Protein 2PUS (pdb70)

CATH classification: 3.90.1730.10 (+3 more: 1.10.287.540, 6.10.140.300, 1.10.1740.80)

Organism: Avian infectious bursal disease virus (NCBI:txid10995)

Sequence (765 aa):
DVEELLIPKVWVPPEDPLASPSRLAKFLRENGYKVLQPRSLPENEEYETDQILPDLAWMRQIKPTLSLPIGDQEYFPKYYPTHRPSKEKPNAYPPDIALLKQMIYLFLQVPEANEGLKDEVTLLTQNIRDKAYGSGTYMGQANRLVAMKEVATGRNPNKDPLKLGYTFESIAQLLDITLPVGPPGEWVPLTRVPSRMLVLTGDVDGDFEVEDYLPKINLKSSSGLPYVGRTKGETIGEMIAISNQFLRELSTLLKQGAGTKGSNKKKLLSMLSDYWYLSCGLLFPKAERYDKSTWLTKTRNIWSAPSPTHLMISMITWPVMSNSPNNVLNIEGCPSLYKFNPFRGGLNRIVEWILAPEEPKALVYADNIYIVHSNTWYSIDLEKGEANCTRQHMQAAMYYILTRGWSDNGDPMFNQTWATFAMNIAPALVVDSSCLIMNLQIKTYGQGSGNAATFINNHLLSTLVLDQWNLMRQPRPDSEEFKSIEDKLGINFKIERSIDDIRGKLRQLVLLAQPGYLSGGVEPEQSSPTVELDLLGWSATYSKDLGIYVPVLDKERLFCSAAYPKGVENKSLKSKVGIEQAYKVVRYEALRLVGGWNYPLLNKACKNNAGAARRHLEAKGFPLDEFLAEWSELSEFGEAFEGFNIKLTVTSESLAELNKPVPPKPPNVNRPVNTGGLKAVSNALKTGRYRNEAGLSGLVLLATARSRLQDAVKAKAEAEKLHKSKPADWFERSETLSDLLEKADIASKVAHSALVETSDALEAV

B-factor: mean 39.64, std 6.65, range [19.8, 93.13]

InterPro domains:
  IPR007100 Birnavirus RNA-directed RNA polymerase, palm domain [PF04197] (1-535)
  IPR043502 DNA/RNA polymerase superfamily [SSF56672] (32-803)
  IPR046750 RNA-directed RNA polymerase, C-terminal, birnavirus [PF20489] (699-805)
  IPR046752 RNA-directed RNA polymerase, thumb domain, birnavirus [PF20488] (536-697)
  IPR046812 RNA-directed RNA polymerase, palm domain superfamily, Birnavirus [G3DSA:3.90.1730.10] (46-121)
  IPR046812 RNA-directed RNA polymerase, palm domain superfamily, Birnavirus [G3DSA:3.90.1730.10] (122-365)
  IPR046812 RNA-directed RNA polymerase, palm domain superfamily, Birnavirus [G3DSA:3.90.1730.10] (399-504)
  IPR046813 RNA-directed RNA polymerase, thumb domain superfamily, Birnavirus [G3DSA:6.10.140.300] (590-697)
  IPR046814 RNA-directed RNA polymerase, C-terminal domain superfamily, Avibirnavirus [G3DSA:1.10.1740.80] (708-791)

Nearest PDB structures (foldseek):
  2pus-assembly1_A  TM=1.001E+00  e=0.000E+00  Infectious bursal disease virus
  2r72-assembly1_A  TM=9.937E-01  e=0.000E+00  Infectious bursal disease virus
  2r70-assembly1_A  TM=9.944E-01  e=0.000E+00  Infectious bursal disease virus
  2qj1-assembly1_A  TM=9.865E-01  e=0.000E+00  Infectious bursal disease virus
  2pgg-assembly1_A  TM=9.824E-01  e=0.000E+00  Infectious bursal disease virus

Radius of gyration: 27.46 Å; Cα contacts (8 Å, |Δi|>4): 1434; chains: 1; bounding box: 68×58×82 Å

Structure (mmCIF, N/CA/C/O backbone):
data_2PUS
#
_entry.id   2PUS
#
_cell.length_a   123.171
_cell.length_b   123.171
_cell.length_c   362.216
_cell.angle_alpha   90.00
_cell.angle_beta   90.00
_cell.angle_gamma   120.00
#
_symmetry.space_group_name_H-M   'P 61 2 2'
#
loop_
_entity.id
_entity.type
_entity.pdbx_description
1 polymer 'IBDV VP1 RNA-dependant RNA polymerase'
2 water water
#
loop_
_atom_site.group_PDB
_atom_site.id
_atom_site.type_symbol
_atom_site.label_atom_id
_atom_site.label_alt_id
_atom_site.label_comp_id
_atom_site.label_asym_id
_atom_site.label_entity_id
_atom_site.label_seq_id
_atom_site.pdbx_PDB_ins_code
_atom_site.Cartn_x
_atom_site.Cartn_y
_atom_site.Cartn_z
_atom_site.occupancy
_atom_site.B_iso_or_equiv
_atom_site.auth_seq_id
_atom_site.auth_comp_id
_atom_site.auth_asym_id
_atom_site.auth_atom_id
_atom_site.pdbx_PDB_model_num
ATOM 1 N N . ASP A 1 34 ? -53.144 -66.229 145.671 1.00 53.00 27 ASP A N 1
ATOM 2 C CA . ASP A 1 34 ? -52.778 -64.782 145.678 1.00 52.96 27 ASP A CA 1
ATOM 3 C C . ASP A 1 34 ? -51.348 -64.559 145.182 1.00 52.89 27 ASP A C 1
ATOM 4 O O . ASP A 1 34 ? -50.557 -65.503 145.097 1.00 52.98 27 ASP A O 1
ATOM 6 N N . VAL A 1 35 ? -51.029 -63.309 144.853 1.00 52.75 28 VAL A N 1
ATOM 7 C CA . VAL A 1 35 ? -49.701 -62.944 144.358 1.00 52.56 28 VAL A CA 1
ATOM 8 C C . VAL A 1 35 ? -49.012 -61.935 145.275 1.00 52.37 28 VAL A C 1
ATOM 9 O O . VAL A 1 35 ? -49.643 -60.993 145.764 1.00 52.37 28 VAL A O 1
ATOM 11 N N . GLU A 1 36 ? -47.714 -62.141 145.498 1.00 52.08 29 GLU A N 1
ATOM 12 C CA . GLU A 1 36 ? -46.910 -61.268 146.351 1.00 51.71 29 GLU A CA 1
ATOM 13 C C . GLU A 1 36 ? -46.639 -59.933 145.664 1.00 51.31 29 GLU A C 1
ATOM 14 O O . GLU A 1 36 ? -46.145 -59.894 144.535 1.00 51.35 29 GLU A O 1
ATOM 20 N N . GLU A 1 37 ? -46.966 -58.846 146.359 1.00 50.74 30 GLU A N 1
ATOM 21 C CA . GLU A 1 37 ? -46.754 -57.497 145.847 1.00 50.17 30 GLU A CA 1
ATOM 22 C C . GLU A 1 37 ? -45.884 -56.673 146.791 1.00 49.53 30 GLU A C 1
ATOM 23 O O . GLU A 1 37 ? -46.102 -56.669 148.005 1.00 49.47 30 GLU A O 1
ATOM 29 N N . LEU A 1 38 ? -44.905 -55.974 146.221 1.00 48.70 31 LEU A N 1
ATOM 30 C CA . LEU A 1 38 ? -43.928 -55.217 147.006 1.00 47.85 31 LEU A CA 1
ATOM 31 C C . LEU A 1 38 ? -43.930 -53.730 146.665 1.00 47.20 31 LEU A C 1
ATOM 32 O O . LEU A 1 38 ? -44.233 -53.342 145.534 1.00 47.12 31 LEU A O 1
ATOM 37 N N . LEU A 1 39 ? -43.592 -52.909 147.658 1.00 46.39 32 LEU A N 1
ATOM 38 C CA . LEU A 1 39 ? -43.464 -51.464 147.484 1.00 45.60 32 LEU A CA 1
ATOM 39 C C . LEU A 1 39 ? -42.248 -51.131 146.623 1.00 45.23 32 LEU A C 1
ATOM 40 O O . LEU A 1 39 ? -42.350 -50.378 145.653 1.00 45.17 32 LEU A O 1
ATOM 45 N N . ILE A 1 40 ? -41.102 -51.692 147.002 1.00 44.77 33 ILE A N 1
ATOM 46 C CA . ILE A 1 40 ? -39.864 -51.545 146.253 1.00 44.35 33 ILE A CA 1
ATOM 47 C C . ILE A 1 40 ? -39.612 -52.838 145.476 1.00 44.09 33 ILE A C 1
ATOM 48 O O . ILE A 1 40 ? -39.426 -53.896 146.083 1.00 44.02 33 ILE A O 1
ATOM 53 N N . PRO A 1 41 ? -39.620 -52.756 144.131 1.00 43.79 34 PRO A N 1
ATOM 54 C CA . PRO A 1 41 ? -39.404 -53.917 143.264 1.00 43.53 34 PRO A CA 1
ATOM 55 C C . PRO A 1 41 ? -38.131 -54.691 143.597 1.00 43.29 34 PRO A C 1
ATOM 56 O O . PRO A 1 41 ? -37.121 -54.097 143.985 1.00 43.37 34 PRO A O 1
ATOM 60 N N . LYS A 1 42 ? -38.199 -56.012 143.460 1.00 42.93 35 LYS A N 1
ATOM 61 C CA . LYS A 1 42 ? -37.031 -56.872 143.601 1.00 42.52 35 LYS A CA 1
ATOM 62 C C . LYS A 1 42 ? -36.076 -56.620 142.434 1.00 41.98 35 LYS A C 1
ATOM 63 O O . LYS A 1 42 ? -36.514 -56.305 141.322 1.00 41.80 35 LYS A O 1
ATOM 69 N N . VAL A 1 43 ? -34.776 -56.744 142.702 1.00 41.37 36 VAL A N 1
ATOM 70 C CA . VAL A 1 43 ? -33.749 -56.629 141.669 1.00 40.71 36 VAL A CA 1
ATOM 71 C C . VAL A 1 43 ? -34.052 -57.622 140.549 1.00 40.23 36 VAL A C 1
ATOM 72 O O . VAL A 1 43 ? -34.180 -58.825 140.787 1.00 40.19 36 VAL A O 1
ATOM 76 N N . TRP A 1 44 ? -34.192 -57.092 139.337 1.00 39.53 37 TRP A N 1
ATOM 77 C CA . TRP A 1 44 ? -34.532 -57.888 138.167 1.00 38.95 37 TRP A CA 1
ATOM 78 C C . TRP A 1 44 ? -33.296 -58.578 137.609 1.00 38.72 37 TRP A C 1
ATOM 79 O O . TRP A 1 44 ? -32.278 -57.933 137.342 1.00 38.70 37 TRP A O 1
ATOM 90 N N . VAL A 1 45 ? -33.387 -59.894 137.452 1.00 38.41 38 VAL A N 1
ATOM 91 C CA . VAL A 1 45 ? -32.343 -60.661 136.783 1.00 38.04 38 VAL A CA 1
ATOM 92 C C . VAL A 1 45 ? -32.742 -60.821 135.314 1.00 37.82 38 VAL A C 1
ATOM 93 O O . VAL A 1 45 ? -33.764 -61.443 135.014 1.00 37.71 38 VAL A O 1
ATOM 97 N N . PRO A 1 46 ? -31.947 -60.239 134.394 1.00 37.69 39 PRO A N 1
ATOM 98 C CA . PRO A 1 46 ? -32.236 -60.327 132.960 1.00 37.57 39 PRO A CA 1
ATOM 99 C C . PRO A 1 46 ? -32.217 -61.774 132.456 1.00 37.51 39 PRO A C 1
ATOM 100 O O . PRO A 1 46 ? -31.538 -62.619 133.050 1.00 37.30 39 PRO A O 1
ATOM 104 N N . PRO A 1 47 ? -32.954 -62.060 131.365 1.00 37.54 40 PRO A N 1
ATOM 105 C CA . PRO A 1 47 ? -32.953 -63.417 130.820 1.00 37.53 40 PRO A CA 1
ATOM 106 C C . PRO A 1 47 ? -31.636 -63.704 130.115 1.00 37.48 40 PRO A C 1
ATOM 107 O O . PRO A 1 47 ? -30.969 -62.772 129.660 1.00 37.56 40 PRO A O 1
ATOM 111 N N . GLU A 1 48 ? -31.268 -64.981 130.033 1.00 37.42 41 GLU A N 1
ATOM 112 C CA . GLU A 1 48 ? -30.080 -65.398 129.297 1.00 37.32 41 GLU A CA 1
ATOM 113 C C . GLU A 1 48 ? -30.180 -65.030 127.825 1.00 37.01 41 GLU A C 1
ATOM 114 O O . GLU A 1 48 ? -31.247 -65.142 127.218 1.00 36.87 41 GLU A O 1
ATOM 120 N N . ASP A 1 49 ? -29.057 -64.586 127.267 1.00 36.78 42 ASP A N 1
ATOM 121 C CA . ASP A 1 49 ? -28.935 -64.338 125.838 1.00 36.54 42 ASP A CA 1
ATOM 122 C C . ASP A 1 49 ? -28.820 -65.689 125.125 1.00 36.37 42 ASP A C 1
ATOM 123 O O . ASP A 1 49 ? -27.867 -66.434 125.369 1.00 36.32 42 ASP A O 1
ATOM 128 N N . PRO A 1 50 ? -29.805 -66.021 124.265 1.00 36.21 43 PRO A N 1
ATOM 129 C CA . PRO A 1 50 ? -29.764 -67.265 123.497 1.00 36.07 43 PRO A CA 1
ATOM 130 C C . PRO A 1 50 ? -29.018 -67.154 122.158 1.00 35.99 43 PRO A C 1
ATOM 131 O O . PRO A 1 50 ? -29.010 -68.112 121.384 1.00 36.05 43 PRO A O 1
ATOM 135 N N . LEU A 1 51 ? -28.405 -65.999 121.894 1.00 35.80 44 LEU A N 1
ATOM 136 C CA . LEU A 1 51 ? -27.594 -65.799 120.688 1.00 35.65 44 LEU A CA 1
ATOM 137 C C . LEU A 1 51 ? -26.194 -65.271 120.992 1.00 35.48 44 LEU A C 1
ATOM 138 O O . LEU A 1 51 ? -25.638 -64.503 120.207 1.00 35.65 44 LEU A O 1
ATOM 143 N N . ALA A 1 52 ? -25.621 -65.691 122.116 1.00 35.18 45 ALA A N 1
ATOM 144 C CA . ALA A 1 52 ? -24.315 -65.192 122.547 1.00 34.91 45 ALA A CA 1
ATOM 145 C C . ALA A 1 52 ? -23.150 -65.991 121.951 1.00 34.70 45 ALA A C 1
ATOM 146 O O . ALA A 1 52 ? -22.058 -66.043 122.524 1.00 34.74 45 ALA A O 1
ATOM 148 N N . SER A 1 53 ? -23.392 -66.599 120.791 1.00 34.37 46 SER A N 1
ATOM 149 C CA . SER A 1 53 ? -22.406 -67.431 120.105 1.00 33.99 46 SER A CA 1
ATOM 150 C C . SER A 1 53 ? -22.501 -67.219 118.593 1.00 33.64 46 SER A C 1
ATOM 151 O O . SER A 1 53 ? -23.608 -67.142 118.053 1.00 33.58 46 SER A O 1
ATOM 154 N N . PRO A 1 54 ? -21.343 -67.101 117.905 1.00 33.28 47 PRO A N 1
ATOM 155 C CA . PRO A 1 54 ? -21.347 -66.909 116.445 1.00 33.05 47 PRO A CA 1
ATOM 156 C C . PRO A 1 54 ? -22.025 -68.031 115.657 1.00 32.79 47 PRO A C 1
ATOM 157 O O . PRO A 1 54 ? -22.577 -67.774 114.589 1.00 32.74 47 PRO A O 1
ATOM 161 N N . SER A 1 55 ? -21.987 -69.254 116.183 1.00 32.57 48 SER A N 1
ATOM 162 C CA . SER A 1 55 ? -22.672 -70.384 115.554 1.00 32.43 48 SER A CA 1
ATOM 163 C C . SER A 1 55 ? -24.191 -70.216 115.598 1.00 32.35 48 SER A C 1
ATOM 164 O O . SER A 1 55 ? -24.881 -70.506 114.621 1.00 32.34 48 SER A O 1
ATOM 167 N N . ARG A 1 56 ? -24.695 -69.739 116.733 1.00 32.30 49 ARG A N 1
ATOM 168 C CA . ARG A 1 56 ? -26.122 -69.480 116.909 1.00 32.31 49 ARG A CA 1
ATOM 169 C C . ARG A 1 56 ? -26.571 -68.231 116.145 1.00 32.38 49 ARG A C 1
ATOM 170 O O . ARG A 1 56 ? -27.667 -68.207 115.577 1.00 32.41 49 ARG A O 1
ATOM 178 N N . LEU A 1 57 ? -25.722 -67.203 116.134 1.00 32.36 50 LEU A N 1
ATOM 179 C CA . LEU A 1 57 ? -26.012 -65.952 115.431 1.00 32.42 50 LEU A CA 1
ATOM 180 C C . LEU A 1 57 ? -26.112 -66.142 113.915 1.00 32.51 50 LEU A C 1
ATOM 181 O O . LEU A 1 57 ? -27.066 -65.673 113.295 1.00 32.56 50 LEU A O 1
ATOM 186 N N . ALA A 1 58 ? -25.129 -66.825 113.330 1.00 32.54 51 ALA A N 1
ATOM 187 C CA . ALA A 1 58 ? -25.128 -67.114 111.895 1.00 32.71 51 ALA A CA 1
ATOM 188 C C . ALA A 1 58 ? -26.342 -67.949 111.486 1.00 32.90 51 ALA A C 1
ATOM 189 O O . ALA A 1 58 ? -26.924 -67.722 110.423 1.00 32.92 51 ALA A O 1
ATOM 191 N N . LYS A 1 59 ? -26.711 -68.906 112.339 1.00 33.04 52 LYS A N 1
ATOM 192 C CA . LYS A 1 59 ? -27.880 -69.759 112.126 1.00 33.24 52 LYS A CA 1
ATOM 193 C C . LYS A 1 59 ? -29.165 -68.934 112.066 1.00 33.43 52 LYS A C 1
ATOM 194 O O . LYS A 1 59 ? -30.004 -69.149 111.191 1.00 33.48 52 LYS A O 1
ATOM 200 N N . PHE A 1 60 ? -29.302 -67.998 113.003 1.00 33.61 53 PHE A N 1
ATOM 201 C CA . PHE A 1 60 ? -30.457 -67.111 113.075 1.00 33.90 53 PHE A CA 1
ATOM 202 C C . PHE A 1 60 ? -30.556 -66.180 111.861 1.00 34.17 53 PHE A C 1
ATOM 203 O O . PHE A 1 60 ? -31.646 -65.962 111.330 1.00 34.21 53 PHE A O 1
ATOM 211 N N . LEU A 1 61 ? -29.420 -65.634 111.436 1.00 34.46 54 LEU A N 1
ATOM 212 C CA . LEU A 1 61 ? -29.375 -64.722 110.294 1.00 34.96 54 LEU A CA 1
ATOM 213 C C . LEU A 1 61 ? -29.699 -65.426 108.977 1.00 35.31 54 LEU A C 1
ATOM 214 O O . LEU A 1 61 ? -30.466 -64.907 108.167 1.00 35.35 54 LEU A O 1
ATOM 219 N N . ARG A 1 62 ? -29.123 -66.609 108.776 1.00 35.76 55 ARG A N 1
ATOM 220 C CA . ARG A 1 62 ? -29.382 -67.412 107.581 1.00 36.36 55 ARG A CA 1
ATOM 221 C C . ARG A 1 62 ? -30.849 -67.848 107.497 1.00 36.52 55 ARG A C 1
ATOM 222 O O . ARG A 1 62 ? -31.449 -67.814 106.421 1.00 36.59 55 ARG A O 1
ATOM 230 N N . GLU A 1 63 ? -31.415 -68.235 108.641 1.00 36.83 56 GLU A N 1
ATOM 231 C CA . GLU A 1 63 ? -32.819 -68.645 108.754 1.00 37.18 56 GLU A CA 1
ATOM 232 C C . GLU A 1 63 ? -33.780 -67.525 108.341 1.00 37.10 56 GLU A C 1
ATOM 233 O O . GLU A 1 63 ? -34.852 -67.785 107.788 1.00 37.15 56 GLU A O 1
ATOM 239 N N . ASN A 1 64 ? -33.381 -66.285 108.611 1.00 36.99 57 ASN A N 1
ATOM 240 C CA . ASN A 1 64 ? -34.184 -65.113 108.275 1.00 36.93 57 ASN A CA 1
ATOM 241 C C . ASN A 1 64 ? -33.847 -64.509 106.909 1.00 36.81 57 ASN A C 1
ATOM 242 O O . ASN A 1 64 ? -34.412 -63.488 106.522 1.00 36.71 57 ASN A O 1
ATOM 247 N N . GLY A 1 65 ? -32.935 -65.152 106.183 1.00 36.76 58 GLY A N 1
ATOM 248 C CA . GLY A 1 65 ? -32.504 -64.675 104.869 1.00 36.64 58 GLY A CA 1
ATOM 249 C C . GLY A 1 65 ? -31.675 -63.404 104.940 1.00 36.64 58 GLY A C 1
ATOM 250 O O . GLY A 1 65 ? -31.606 -62.644 103.973 1.00 36.69 58 GLY A O 1
ATOM 251 N N . TYR A 1 66 ? -31.056 -63.172 106.096 1.00 36.47 59 TYR A N 1
ATOM 252 C CA . TYR A 1 66 ? -30.174 -62.032 106.296 1.00 36.31 59 TYR A CA 1
ATOM 253 C C . TYR A 1 66 ? -28.798 -62.370 105.729 1.00 36.35 59 TYR A C 1
ATOM 254 O O . TYR A 1 66 ? -28.224 -63.413 106.055 1.00 36.37 59 TYR A O 1
ATOM 263 N N . LYS A 1 67 ? -28.281 -61.481 104.883 1.00 36.40 60 LYS A N 1
ATOM 264 C CA . LYS A 1 67 ? -27.029 -61.710 104.158 1.00 36.46 60 LYS A CA 1
ATOM 265 C C . LYS A 1 67 ? -25.795 -61.716 105.063 1.00 36.29 60 LYS A C 1
ATOM 266 O O . LYS A 1 67 ? -25.506 -60.730 105.748 1.00 36.27 60 LYS A O 1
ATOM 272 N N . VAL A 1 68 ? -25.084 -62.843 105.053 1.00 36.07 61 VAL A N 1
ATOM 273 C CA . VAL A 1 68 ? -23.772 -62.966 105.684 1.00 35.89 61 VAL A CA 1
ATOM 274 C C . VAL A 1 68 ? -22.716 -62.893 104.581 1.00 35.87 61 VAL A C 1
ATOM 275 O O . VAL A 1 68 ? -22.724 -63.703 103.652 1.00 35.89 61 VAL A O 1
ATOM 279 N N . LEU A 1 69 ? -21.819 -61.915 104.682 1.00 35.82 62 LEU A N 1
ATOM 280 C CA . LEU A 1 69 ? -20.774 -61.716 103.679 1.00 35.74 62 LEU A CA 1
ATOM 281 C C . LEU A 1 69 ? -19.640 -62.728 103.820 1.00 35.79 62 LEU A C 1
ATOM 282 O O . LEU A 1 69 ? -19.393 -63.256 104.907 1.00 35.66 62 LEU A O 1
ATOM 287 N N . GLN A 1 70 ? -18.967 -63.000 102.705 1.00 35.83 63 GLN A N 1
ATOM 288 C CA . GLN A 1 70 ? -17.715 -63.743 102.715 1.00 36.02 63 GLN A CA 1
ATOM 289 C C . GLN A 1 70 ? -16.675 -62.900 103.456 1.00 35.86 63 GLN A C 1
ATOM 290 O O . GLN A 1 70 ? -16.429 -61.751 103.079 1.00 35.88 63 GLN A O 1
ATOM 296 N N . PRO A 1 71 ? -16.079 -63.460 104.526 1.00 35.80 64 PRO A N 1
ATOM 297 C CA . PRO A 1 71 ? -15.177 -62.692 105.386 1.00 35.75 64 PRO A CA 1
ATOM 298 C C . PRO A 1 71 ? -13.947 -62.150 104.658 1.00 35.76 64 PRO A C 1
ATOM 299 O O . PRO A 1 71 ? -13.257 -62.890 103.955 1.00 35.63 64 PRO A O 1
ATOM 303 N N . ARG A 1 72 ? -13.702 -60.852 104.821 1.00 35.70 65 ARG A N 1
ATOM 304 C CA . ARG A 1 72 ? -12.498 -60.218 104.304 1.00 35.76 65 ARG A CA 1
ATOM 305 C C . ARG A 1 72 ? -11.496 -60.066 105.441 1.00 35.77 65 ARG A C 1
ATOM 306 O O . ARG A 1 72 ? -11.878 -59.817 106.586 1.00 35.77 65 ARG A O 1
ATOM 314 N N . SER A 1 73 ? -10.218 -60.239 105.123 1.00 35.92 66 SER A N 1
ATOM 315 C CA . SER A 1 73 ? -9.164 -60.136 106.124 1.00 36.16 66 SER A CA 1
ATOM 316 C C . SER A 1 73 ? -8.480 -58.771 106.094 1.00 36.40 66 SER A C 1
ATOM 317 O O . SER A 1 73 ? -8.683 -57.974 105.176 1.00 36.23 66 SER A O 1
ATOM 320 N N . LEU A 1 74 ? -7.664 -58.525 107.112 1.00 36.77 67 LEU A N 1
ATOM 321 C CA . LEU A 1 74 ? -7.085 -57.220 107.363 1.00 37.12 67 LEU A CA 1
ATOM 322 C C . LEU A 1 74 ? -5.623 -57.401 107.755 1.00 37.32 67 LEU A C 1
ATOM 323 O O . LEU A 1 74 ? -5.314 -58.257 108.582 1.00 37.32 67 LEU A O 1
ATOM 328 N N . PRO A 1 75 ? -4.711 -56.615 107.152 1.00 37.59 68 PRO A N 1
ATOM 329 C CA . PRO A 1 75 ? -3.311 -56.696 107.571 1.00 37.88 68 PRO A CA 1
ATOM 330 C C . PRO A 1 75 ? -3.125 -56.235 109.016 1.00 38.19 68 PRO A C 1
ATOM 331 O O . PRO A 1 75 ? -3.734 -55.246 109.438 1.00 38.21 68 PRO A O 1
ATOM 335 N N . GLU A 1 76 ? -2.303 -56.969 109.762 1.00 38.54 69 GLU A N 1
ATOM 336 C CA . GLU A 1 76 ? -2.063 -56.695 111.178 1.00 39.00 69 GLU A CA 1
ATOM 337 C C . GLU A 1 76 ? -1.446 -55.322 111.411 1.00 39.12 69 GLU A C 1
ATOM 338 O O . GLU A 1 76 ? -0.628 -54.855 110.616 1.00 39.12 69 GLU A O 1
ATOM 344 N N . ASN A 1 77 ? -1.856 -54.685 112.505 1.00 39.40 70 ASN A N 1
ATOM 345 C CA . ASN A 1 77 ? -1.360 -53.364 112.875 1.00 39.69 70 ASN A CA 1
ATOM 346 C C . ASN A 1 77 ? 0.098 -53.412 113.321 1.00 39.99 70 ASN A C 1
ATOM 347 O O . ASN A 1 77 ? 0.475 -54.237 114.155 1.00 39.97 70 ASN A O 1
ATOM 352 N N . GLU A 1 78 ? 0.910 -52.528 112.748 1.00 40.43 71 GLU A N 1
ATOM 353 C CA . GLU A 1 78 ? 2.345 -52.501 113.007 1.00 41.01 71 GLU A CA 1
ATOM 354 C C . GLU A 1 78 ? 2.829 -51.077 113.264 1.00 41.23 71 GLU A C 1
ATOM 355 O O . GLU A 1 78 ? 2.336 -50.126 112.654 1.00 41.25 71 GLU A O 1
ATOM 361 N N . GLU A 1 79 ? 3.800 -50.945 114.165 1.00 41.66 72 GLU A N 1
ATOM 362 C CA . GLU A 1 79 ? 4.334 -49.641 114.553 1.00 42.16 72 GLU A CA 1
ATOM 363 C C . GLU A 1 79 ? 5.228 -49.033 113.474 1.00 42.39 72 GLU A C 1
ATOM 364 O O . GLU A 1 79 ? 6.118 -49.700 112.943 1.00 42.43 72 GLU A O 1
ATOM 370 N N . TYR A 1 80 ? 4.970 -47.767 113.156 1.00 42.77 73 TYR A N 1
ATOM 371 C CA . TYR A 1 80 ? 5.790 -46.996 112.221 1.00 43.14 73 TYR A CA 1
ATOM 372 C C . TYR A 1 80 ? 6.046 -45.596 112.762 1.00 43.16 73 TYR A C 1
ATOM 373 O O . TYR A 1 80 ? 5.177 -45.009 113.408 1.00 43.08 73 TYR A O 1
ATOM 382 N N . GLU A 1 81 ? 7.237 -45.069 112.486 1.00 43.24 74 GLU A N 1
ATOM 383 C CA . GLU A 1 81 ? 7.628 -43.728 112.918 1.00 43.39 74 GLU A CA 1
ATOM 384 C C . GLU A 1 81 ? 6.661 -42.671 112.378 1.00 43.44 74 GLU A C 1
ATOM 385 O O . GLU A 1 81 ? 6.436 -42.586 111.170 1.00 43.39 74 GLU A O 1
ATOM 391 N N . THR A 1 82 ? 6.096 -41.879 113.289 1.00 43.59 75 THR A N 1
ATOM 392 C CA . THR A 1 82 ? 5.122 -40.836 112.953 1.00 43.77 75 THR A CA 1
ATOM 393 C C . THR A 1 82 ? 5.704 -39.775 112.017 1.00 44.00 75 THR A C 1
ATOM 394 O O . THR A 1 82 ? 5.005 -39.265 111.139 1.00 44.00 75 THR A O 1
ATOM 398 N N . ASP A 1 83 ? 6.985 -39.460 112.205 1.00 44.29 76 ASP A N 1
ATOM 399 C CA . ASP A 1 83 ? 7.685 -38.466 111.390 1.00 44.64 76 ASP A CA 1
ATOM 400 C C . ASP A 1 83 ? 7.864 -38.913 109.933 1.00 44.74 76 ASP A C 1
ATOM 401 O O . ASP A 1 83 ? 8.101 -38.086 109.050 1.00 44.76 76 ASP A O 1
ATOM 406 N N . GLN A 1 84 ? 7.748 -40.218 109.693 1.00 44.88 77 GLN A N 1
ATOM 407 C CA . GLN A 1 84 ? 7.853 -40.780 108.346 1.00 45.08 77 GLN A CA 1
ATOM 408 C C . GLN A 1 84 ? 6.510 -40.808 107.613 1.00 45.13 77 GLN A C 1
ATOM 409 O O . GLN A 1 84 ? 6.471 -40.759 106.383 1.00 45.10 77 GLN A O 1
ATOM 415 N N . ILE A 1 85 ? 5.419 -40.890 108.373 1.00 45.26 78 ILE A N 1
ATOM 416 C CA . ILE A 1 85 ? 4.069 -40.964 107.807 1.00 45.46 78 ILE A CA 1
ATOM 417 C C . ILE A 1 85 ? 3.422 -39.581 107.756 1.00 45.61 78 ILE A C 1
ATOM 418 O O . ILE A 1 85 ? 2.741 -39.242 106.785 1.00 45.55 78 ILE A O 1
ATOM 423 N N . LEU A 1 86 ? 3.637 -38.792 108.807 1.00 45.88 79 LEU A N 1
ATOM 424 C CA . LEU A 1 86 ? 3.106 -37.433 108.886 1.00 46.23 79 LEU A CA 1
ATOM 425 C C . LEU A 1 86 ? 4.225 -36.421 109.166 1.00 46.57 79 LEU A C 1
ATOM 426 O O . LEU A 1 86 ? 4.305 -35.876 110.272 1.00 46.48 79 LEU A O 1
ATOM 431 N N . PRO A 1 87 ? 5.093 -36.162 108.163 1.00 46.97 80 PRO A N 1
ATOM 432 C CA . PRO A 1 87 ? 6.212 -35.242 108.379 1.00 47.39 80 PRO A CA 1
ATOM 433 C C . PRO A 1 87 ? 5.777 -33.777 108.458 1.00 47.85 80 PRO A C 1
ATOM 434 O O . PRO A 1 87 ? 6.483 -32.959 109.049 1.00 47.87 80 PRO A O 1
ATOM 438 N N . ASP A 1 88 ? 4.622 -33.464 107.873 1.00 48.48 81 ASP A N 1
ATOM 439 C CA . ASP A 1 88 ? 4.088 -32.101 107.862 1.00 49.15 81 ASP A CA 1
ATOM 440 C C . ASP A 1 88 ? 3.534 -31.673 109.223 1.00 49.57 81 ASP A C 1
ATOM 441 O O . ASP A 1 88 ? 3.199 -30.504 109.421 1.00 49.63 81 ASP A O 1
ATOM 446 N N . LEU A 1 89 ? 3.439 -32.625 110.150 1.00 50.13 82 LEU A N 1
ATOM 447 C CA . LEU A 1 89 ? 2.970 -32.355 111.509 1.00 50.68 82 LEU A CA 1
ATOM 448 C C . LEU A 1 89 ? 4.078 -32.585 112.543 1.00 51.11 82 LEU A C 1
ATOM 449 O O . LEU A 1 89 ? 3.804 -32.900 113.704 1.00 51.18 82 LEU A O 1
ATOM 454 N N . ALA A 1 90 ? 5.326 -32.416 112.110 1.00 51.68 83 ALA A N 1
ATOM 455 C CA . ALA A 1 90 ? 6.493 -32.568 112.982 1.00 52.30 83 ALA A CA 1
ATOM 456 C C . ALA A 1 90 ? 6.645 -31.395 113.951 1.00 52.74 83 ALA A C 1
ATOM 457 O O . ALA A 1 90 ? 7.259 -31.535 115.012 1.00 52.84 83 ALA A O 1
ATOM 459 N N . TRP A 1 91 ? 6.080 -30.248 113.577 1.00 53.27 84 TRP A N 1
ATOM 460 C CA . TRP A 1 91 ? 6.108 -29.036 114.402 1.00 53.76 84 TRP A CA 1
ATOM 461 C C . TRP A 1 91 ? 5.276 -29.157 115.685 1.00 54.08 84 TRP A C 1
ATOM 462 O O . TRP A 1 91 ? 5.296 -28.261 116.532 1.00 54.14 84 TRP A O 1
ATOM 473 N N . MET A 1 92 ? 4.556 -30.269 115.820 1.00 54.50 85 MET A N 1
ATOM 474 C CA . MET A 1 92 ? 3.729 -30.537 116.997 1.00 54.91 85 MET A CA 1
ATOM 475 C C . MET A 1 92 ? 4.524 -31.163 118.149 1.00 55.16 85 MET A C 1
ATOM 476 O O . MET A 1 92 ? 4.012 -32.022 118.877 1.00 55.24 85 MET A O 1
ATOM 481 N N . ARG A 1 93 ? 5.771 -30.720 118.312 1.00 55.40 86 ARG A N 1
ATOM 482 C CA . ARG A 1 93 ? 6.650 -31.202 119.378 1.00 55.65 86 ARG A CA 1
ATOM 483 C C . ARG A 1 93 ? 6.198 -30.730 120.762 1.00 55.85 86 ARG A C 1
ATOM 484 O O . ARG A 1 93 ? 6.394 -31.434 121.756 1.00 55.89 86 ARG A O 1
ATOM 486 N N . GLN A 1 94 ? 5.595 -29.543 120.814 1.00 56.05 87 GLN A N 1
ATOM 487 C CA . GLN A 1 94 ? 5.100 -28.969 122.064 1.00 56.21 87 GLN A CA 1
ATOM 488 C C . GLN A 1 94 ? 3.778 -29.609 122.488 1.00 56.33 87 GLN A C 1
ATOM 489 O O . GLN A 1 94 ? 2.766 -29.485 121.791 1.00 56.39 87 GLN A O 1
ATOM 491 N N . ILE A 1 95 ? 3.809 -30.291 123.635 1.00 56.43 88 ILE A N 1
ATOM 492 C CA . ILE A 1 95 ? 2.647 -30.991 124.206 1.00 56.47 88 ILE A CA 1
ATOM 493 C C . ILE A 1 95 ? 1.939 -31.905 123.206 1.00 56.50 88 ILE A C 1
ATOM 494 O O . ILE A 1 95 ? 2.582 -32.658 122.474 1.00 56.51 88 ILE A O 1
ATOM 496 N N . LYS A 1 101 ? 2.438 -39.026 119.853 1.00 41.23 94 LYS A N 1
ATOM 497 C CA . LYS A 1 101 ? 2.896 -40.385 119.585 1.00 41.26 94 LYS A CA 1
ATOM 498 C C . LYS A 1 101 ? 4.142 -40.378 118.700 1.00 41.06 94 LYS A C 1
ATOM 499 O O . LYS A 1 101 ? 4.097 -39.864 117.581 1.00 41.12 94 LYS A O 1
ATOM 505 N N . PRO A 1 102 ? 5.260 -40.941 119.202 1.00 40.87 95 PRO A N 1
ATOM 506 C CA . PRO A 1 102 ? 6.467 -41.103 118.385 1.00 40.68 95 PRO A CA 1
ATOM 507 C C . PRO A 1 102 ? 6.294 -42.152 117.282 1.00 40.48 95 PRO A C 1
ATOM 508 O O . PRO A 1 102 ? 6.973 -42.085 116.255 1.00 40.45 95 PRO A O 1
ATOM 512 N N . THR A 1 103 ? 5.395 -43.110 117.506 1.00 40.23 96 THR A N 1
ATOM 513 C CA . THR A 1 103 ? 5.071 -44.141 116.519 1.00 39.93 96 THR A CA 1
ATOM 514 C C . THR A 1 103 ? 3.562 -44.248 116.300 1.00 39.67 96 THR A C 1
ATOM 515 O O . THR A 1 103 ? 2.773 -43.978 117.209 1.00 39.67 96 THR A O 1
ATOM 519 N N . LEU A 1 104 ? 3.172 -44.634 115.087 1.00 39.33 97 LEU A N 1
ATOM 520 C CA . LEU A 1 104 ? 1.772 -44.890 114.753 1.00 38.99 97 LEU A CA 1
ATOM 521 C C . LEU A 1 104 ? 1.561 -46.364 114.422 1.00 38.85 97 LEU A C 1
ATOM 522 O O . LEU A 1 104 ? 2.417 -46.995 113.797 1.00 38.80 97 LEU A O 1
ATOM 527 N N . SER A 1 105 ? 0.420 -46.903 114.846 1.00 38.60 98 SER A N 1
ATOM 528 C CA . SER A 1 105 ? 0.070 -48.296 114.583 1.00 38.46 98 SER A CA 1
ATOM 529 C C . SER A 1 105 ? -0.749 -48.395 113.296 1.00 38.25 98 SER A C 1
ATOM 530 O O . SER A 1 105 ? -1.920 -48.024 113.269 1.00 38.28 98 SER A O 1
ATOM 533 N N . LEU A 1 106 ? -0.127 -48.893 112.232 1.00 38.07 99 LEU A N 1
ATOM 534 C CA . LEU A 1 106 ? -0.752 -48.893 110.908 1.00 37.90 99 LEU A CA 1
ATOM 535 C C . LEU A 1 106 ? -1.036 -50.297 110.367 1.00 37.84 99 LEU A C 1
ATOM 536 O O . LEU A 1 106 ? -0.226 -51.207 110.560 1.00 37.78 99 LEU A O 1
ATOM 541 N N . PRO A 1 107 ? -2.185 -50.472 109.677 1.00 37.80 100 PRO A N 1
ATOM 542 C CA . PRO A 1 107 ? -2.572 -51.765 109.105 1.00 37.86 100 PRO A CA 1
ATOM 543 C C . PRO A 1 107 ? -1.739 -52.107 107.866 1.00 38.01 100 PRO A C 1
ATOM 544 O O . PRO A 1 107 ? -2.238 -52.051 106.739 1.00 38.13 100 PRO A O 1
ATOM 548 N N . ILE A 1 108 ? -0.474 -52.457 108.085 1.00 38.10 101 ILE A N 1
ATOM 549 C CA . ILE A 1 108 ? 0.486 -52.631 106.995 1.00 38.22 101 ILE A CA 1
ATOM 550 C C . ILE A 1 108 ? 1.265 -53.955 107.088 1.00 38.20 101 ILE A C 1
ATOM 551 O O . ILE A 1 108 ? 1.935 -54.354 106.133 1.00 38.26 101 ILE A O 1
ATOM 556 N N . GLY A 1 109 ? 1.140 -54.641 108.224 1.00 38.26 102 GLY A N 1
ATOM 557 C CA . GLY A 1 109 ? 1.811 -55.924 108.463 1.00 38.28 102 GLY A CA 1
ATOM 558 C C . GLY A 1 109 ? 1.594 -56.985 107.395 1.00 38.32 102 GLY A C 1
ATOM 559 O O . GLY A 1 109 ? 0.587 -56.969 106.684 1.00 38.37 102 GLY A O 1
ATOM 560 N N . ASP A 1 110 ? 2.548 -57.907 107.290 1.00 38.30 103 ASP A N 1
ATOM 561 C CA . ASP A 1 110 ? 2.509 -58.973 106.285 1.00 38.36 103 ASP A CA 1
ATOM 562 C C . ASP A 1 110 ? 1.490 -60.071 106.607 1.00 38.35 103 ASP A C 1
ATOM 563 O O . ASP A 1 110 ? 1.040 -60.788 105.709 1.00 38.34 103 ASP A O 1
ATOM 568 N N . GLN A 1 111 ? 1.139 -60.197 107.886 1.00 38.22 104 GLN A N 1
ATOM 569 C CA . GLN A 1 111 ? 0.175 -61.201 108.337 1.00 38.14 104 GLN A CA 1
ATOM 570 C C . GLN A 1 111 ? -1.237 -60.622 108.319 1.00 37.90 104 GLN A C 1
ATOM 571 O O . GLN A 1 111 ? -1.457 -59.491 108.757 1.00 37.89 104 GLN A O 1
ATOM 577 N N . GLU A 1 112 ? -2.186 -61.406 107.814 1.00 37.63 105 GLU A N 1
ATOM 578 C CA . GLU A 1 112 ? -3.592 -61.000 107.761 1.00 37.24 105 GLU A CA 1
ATOM 579 C C . GLU A 1 112 ? -4.369 -61.596 108.930 1.00 36.77 105 GLU A C 1
ATOM 580 O O . GLU A 1 112 ? -4.045 -62.683 109.407 1.00 36.75 105 GLU A O 1
ATOM 586 N N . TYR A 1 113 ? -5.390 -60.875 109.387 1.00 36.22 106 TYR A N 1
ATOM 587 C CA . TYR A 1 113 ? -6.308 -61.377 110.407 1.00 35.70 106 TYR A CA 1
ATOM 588 C C . TYR A 1 113 ? -7.752 -61.020 110.059 1.00 35.40 106 TYR A C 1
ATOM 589 O O . TYR A 1 113 ? -8.004 -60.049 109.341 1.00 35.43 106 TYR A O 1
ATOM 598 N N . PHE A 1 114 ? -8.691 -61.818 110.559 1.00 34.94 107 PHE A N 1
ATOM 599 C CA . PHE A 1 114 ? -10.110 -61.507 110.444 1.00 34.51 107 PHE A CA 1
ATOM 600 C C . PHE A 1 114 ? -10.548 -60.756 111.699 1.00 34.30 107 PHE A C 1
ATOM 601 O O . PHE A 1 114 ? -10.324 -61.234 112.814 1.00 34.21 107 PHE A O 1
ATOM 609 N N . PRO A 1 115 ? -11.163 -59.569 111.522 1.00 34.14 108 PRO A N 1
ATOM 610 C CA . PRO A 1 115 ? -11.546 -58.708 112.644 1.00 34.01 108 PRO A CA 1
ATOM 611 C C . PRO A 1 115 ? -12.640 -59.320 113.516 1.00 33.91 108 PRO A C 1
ATOM 612 O O . PRO A 1 115 ? -13.500 -60.047 113.015 1.00 33.78 108 PRO A O 1
ATOM 616 N N . LYS A 1 116 ? -12.589 -59.020 114.811 1.00 33.97 109 LYS A N 1
ATOM 617 C CA . LYS A 1 116 ? -13.550 -59.531 115.787 1.00 34.07 109 LYS A CA 1
ATOM 618 C C . LYS A 1 116 ? -14.054 -58.406 116.686 1.00 33.96 109 LYS A C 1
ATOM 619 O O . LYS A 1 116 ? -13.273 -57.561 117.126 1.00 34.06 109 LYS A O 1
ATOM 625 N N . TYR A 1 117 ? -15.357 -58.402 116.957 1.00 33.75 110 TYR A N 1
ATOM 626 C CA . TYR A 1 117 ? -15.955 -57.420 117.860 1.00 33.55 110 TYR A CA 1
ATOM 627 C C . TYR A 1 117 ? -17.023 -58.038 118.765 1.00 33.48 110 TYR A C 1
ATOM 628 O O . TYR A 1 117 ? -18.131 -58.337 118.319 1.00 33.31 110 TYR A O 1
ATOM 637 N N . TYR A 1 118 ? -16.673 -58.219 120.035 1.00 33.44 111 TYR A N 1
ATOM 638 C CA . TYR A 1 118 ? -17.581 -58.800 121.023 1.00 33.70 111 TYR A CA 1
ATOM 639 C C . TYR A 1 118 ? -17.942 -57.772 122.095 1.00 33.89 111 TYR A C 1
ATOM 640 O O . TYR A 1 118 ? -17.226 -57.633 123.090 1.00 33.83 111 TYR A O 1
ATOM 649 N N . PRO A 1 119 ? -19.047 -57.034 121.885 1.00 34.23 112 PRO A N 1
ATOM 650 C CA . PRO A 1 119 ? -19.476 -56.037 122.864 1.00 34.55 112 PRO A CA 1
ATOM 651 C C . PRO A 1 119 ? -19.981 -56.671 124.156 1.00 34.94 112 PRO A C 1
ATOM 652 O O . PRO A 1 119 ? -20.466 -57.807 124.141 1.00 34.96 112 PRO A O 1
ATOM 656 N N . THR A 1 120 ? -19.851 -55.940 125.260 1.00 35.42 113 THR A N 1
ATOM 657 C CA . THR A 1 120 ? -20.332 -56.399 126.559 1.00 35.87 113 THR A CA 1
ATOM 658 C C . THR A 1 120 ? -21.744 -55.878 126.792 1.00 36.09 113 THR A C 1
ATOM 659 O O . THR A 1 120 ? -22.006 -54.686 126.641 1.00 36.42 113 THR A O 1
ATOM 663 N N . HIS A 1 121 ? -22.652 -56.784 127.142 1.00 36.35 114 HIS A N 1
ATOM 664 C CA . HIS A 1 121 ? -24.038 -56.422 127.416 1.00 36.54 114 HIS A CA 1
ATOM 665 C C . HIS A 1 121 ? -24.285 -56.328 128.917 1.00 36.84 114 HIS A C 1
ATOM 666 O O . HIS A 1 121 ? -24.059 -57.289 129.654 1.00 36.79 114 HIS A O 1
ATOM 673 N N . ARG A 1 122 ? -24.725 -55.150 129.357 1.00 37.26 115 ARG A N 1
ATOM 674 C CA . ARG A 1 122 ? -24.980 -54.868 130.766 1.00 37.73 115 ARG A CA 1
ATOM 675 C C . ARG A 1 122 ? -26.359 -54.225 130.916 1.00 37.84 115 ARG A C 1
ATOM 676 O O . ARG A 1 122 ? -26.697 -53.317 130.158 1.00 37.86 115 ARG A O 1
ATOM 684 N N . PRO A 1 123 ? -27.164 -54.692 131.891 1.00 38.00 116 PRO A N 1
ATOM 685 C CA . PRO A 1 123 ? -26.881 -55.821 132.778 1.00 38.09 116 PRO A CA 1
ATOM 686 C C . PRO A 1 123 ? -27.121 -57.167 132.090 1.00 38.27 116 PRO A C 1
ATOM 687 O O . PRO A 1 123 ? -27.636 -57.212 130.970 1.00 38.30 116 PRO A O 1
ATOM 691 N N . SER A 1 124 ? -26.728 -58.246 132.756 1.00 38.52 117 SER A N 1
ATOM 692 C CA . SER A 1 124 ? -26.944 -59.599 132.251 1.00 38.83 117 SER A CA 1
ATOM 693 C C . SER A 1 124 ? -27.378 -60.500 133.396 1.00 39.09 117 SER A C 1
ATOM 694 O O . SER A 1 124 ? -27.363 -60.079 134.552 1.00 39.20 117 SER A O 1
ATOM 697 N N . LYS A 1 125 ? -27.768 -61.733 133.078 1.00 39.48 118 LYS A N 1
ATOM 698 C CA . LYS A 1 125 ? -28.126 -62.716 134.100 1.00 39.92 118 LYS A CA 1
ATOM 699 C C . LYS A 1 125 ? -26.992 -62.889 135.113 1.00 40.28 118 LYS A C 1
ATOM 700 O O . LYS A 1 125 ? -27.236 -63.022 136.312 1.00 40.44 118 LYS A O 1
ATOM 706 N N . GLU A 1 126 ? -25.757 -62.876 134.615 1.00 40.68 119 GLU A N 1
ATOM 707 C CA . GLU A 1 126 ? -24.564 -63.052 135.440 1.00 41.09 119 GLU A CA 1
ATOM 708 C C . GLU A 1 126 ? -24.275 -61.822 136.305 1.00 41.01 119 GLU A C 1
ATOM 709 O O . GLU A 1 126 ? -23.928 -61.955 137.479 1.00 40.99 119 GLU A O 1
ATOM 715 N N . LYS A 1 127 ? -24.420 -60.633 135.716 1.00 40.95 120 LYS A N 1
ATOM 716 C CA . LYS A 1 127 ? -24.209 -59.365 136.421 1.00 40.83 120 LYS A CA 1
ATOM 717 C C . LYS A 1 127 ? -25.435 -58.456 136.278 1.00 40.55 120 LYS A C 1
ATOM 718 O O . LYS A 1 127 ? -25.486 -57.614 135.376 1.00 40.59 120 LYS A O 1
ATOM 724 N N . PRO A 1 128 ? -26.434 -58.628 137.166 1.00 40.30 121 PRO A N 1
ATOM 725 C CA . PRO A 1 128 ? -27.707 -57.912 137.050 1.00 40.09 121 PRO A CA 1
ATOM 726 C C . PRO A 1 128 ? -27.724 -56.512 137.674 1.00 39.91 121 PRO A C 1
ATOM 727 O O . PRO A 1 128 ? -28.680 -55.764 137.465 1.00 39.85 121 PRO A O 1
ATOM 731 N N . ASN A 1 129 ? -26.676 -56.162 138.414 1.00 39.74 122 ASN A N 1
ATOM 732 C CA . ASN A 1 129 ? -26.651 -54.924 139.198 1.00 39.58 122 ASN A CA 1
ATOM 733 C C . ASN A 1 129 ? -25.964 -53.736 138.516 1.00 39.40 122 ASN A C 1
ATOM 734 O O . ASN A 1 129 ? -25.617 -52.752 139.177 1.00 39.50 122 ASN A O 1
ATOM 739 N N . ALA A 1 130 ? -25.786 -53.826 137.198 1.00 39.05 123 ALA A N 1
ATOM 740 C CA . ALA A 1 130 ? -25.071 -52.805 136.428 1.00 38.69 123 ALA A CA 1
ATOM 741 C C . ALA A 1 130 ? -25.707 -51.414 136.520 1.00 38.47 123 ALA A C 1
ATOM 742 O O . ALA A 1 130 ? -25.026 -50.436 136.843 1.00 38.50 123 ALA A O 1
ATOM 744 N N . TYR A 1 131 ? -27.007 -51.334 136.238 1.00 37.98 124 TYR A N 1
ATOM 745 C CA . TYR A 1 131 ? -27.721 -50.058 136.235 1.00 37.52 124 TYR A CA 1
ATOM 746 C C . TYR A 1 131 ? -29.003 -50.129 137.066 1.00 36.98 124 TYR A C 1
ATOM 747 O O . TYR A 1 131 ? -30.093 -50.335 136.520 1.00 36.94 124 TYR A O 1
ATOM 756 N N . PRO A 1 132 ? -28.877 -49.954 138.394 1.00 36.35 125 PRO A N 1
ATOM 757 C CA . PRO A 1 132 ? -30.036 -50.084 139.271 1.00 35.84 125 PRO A CA 1
ATOM 758 C C . PRO A 1 132 ? -31.021 -48.922 139.111 1.00 35.26 125 PRO A C 1
ATOM 759 O O . PRO A 1 132 ? -30.611 -47.819 138.735 1.00 35.31 125 PRO A O 1
ATOM 763 N N . PRO A 1 133 ? -32.320 -49.172 139.370 1.00 34.61 126 PRO A N 1
ATOM 764 C CA . PRO A 1 133 ? -33.300 -48.088 139.354 1.00 34.00 126 PRO A CA 1
ATOM 765 C C . PRO A 1 133 ? -33.079 -47.126 140.521 1.00 33.47 126 PRO A C 1
ATOM 766 O O . PRO A 1 133 ? -32.500 -47.514 141.538 1.00 33.35 126 PRO A O 1
ATOM 770 N N . ASP A 1 134 ? -33.535 -45.886 140.374 1.00 32.81 127 ASP A N 1
ATOM 771 C CA . ASP A 1 134 ? -33.369 -44.889 141.426 1.00 32.14 127 ASP A CA 1
ATOM 772 C C . ASP A 1 134 ? -34.456 -45.052 142.488 1.00 31.82 127 ASP A C 1
ATOM 773 O O . ASP A 1 134 ? -35.429 -44.294 142.527 1.00 31.61 127 ASP A O 1
ATOM 778 N N . ILE A 1 135 ? -34.274 -46.054 143.346 1.00 31.43 128 ILE A N 1
ATOM 779 C CA . ILE A 1 135 ? -35.230 -46.349 144.413 1.00 31.15 128 ILE A CA 1
ATOM 780 C C . ILE A 1 135 ? -35.162 -45.326 145.551 1.00 30.72 128 ILE A C 1
ATOM 781 O O . ILE A 1 135 ? -36.151 -45.114 146.252 1.00 30.66 128 ILE A O 1
ATOM 786 N N . ALA A 1 136 ? -34.001 -44.690 145.715 1.00 30.25 129 ALA A N 1
ATOM 787 C CA . ALA A 1 136 ? -33.830 -43.591 146.668 1.00 29.85 129 ALA A CA 1
ATOM 788 C C . ALA A 1 136 ? -34.731 -42.401 146.327 1.00 29.57 129 ALA A C 1
ATOM 789 O O . ALA A 1 136 ? -35.263 -41.750 147.223 1.00 29.66 129 ALA A O 1
ATOM 791 N N . LEU A 1 137 ? -34.894 -42.128 145.034 1.00 29.21 130 LEU A N 1
ATOM 792 C CA . LEU A 1 137 ? -35.828 -41.107 144.557 1.00 28.95 130 LEU A CA 1
ATOM 793 C C . LEU A 1 137 ? -37.275 -41.534 144.804 1.00 28.66 130 LEU A C 1
ATOM 794 O O . LEU A 1 137 ? -38.091 -40.737 145.268 1.00 28.67 130 LEU A O 1
ATOM 799 N N . LEU A 1 138 ? -37.578 -42.792 144.491 1.00 28.44 131 LEU A N 1
ATOM 800 C CA . LEU A 1 138 ? -38.899 -43.368 144.728 1.00 28.28 131 LEU A CA 1
ATOM 801 C C . LEU A 1 138 ? -39.304 -43.279 146.197 1.00 28.26 131 LEU A C 1
ATOM 802 O O . LEU A 1 138 ? -40.410 -42.830 146.511 1.00 28.26 131 LEU A O 1
ATOM 807 N N . LYS A 1 139 ? -38.400 -43.702 147.083 1.00 28.16 132 LYS A N 1
ATOM 808 C CA . LYS A 1 139 ? -38.633 -43.676 148.528 1.00 28.20 132 LYS A CA 1
ATOM 809 C C . LYS A 1 139 ? -38.856 -42.259 149.048 1.00 28.05 132 LYS A C 1
ATOM 810 O O . LYS A 1 139 ? -39.700 -42.041 149.915 1.00 28.08 132 LYS A O 1
ATOM 816 N N . GLN A 1 140 ? -38.089 -41.310 148.517 1.00 28.00 133 GLN A N 1
ATOM 817 C CA . GLN A 1 140 ? -38.209 -39.901 148.885 1.00 28.04 133 GLN A CA 1
ATOM 818 C C . GLN A 1 140 ? -39.554 -39.313 148.453 1.00 28.02 133 GLN A C 1
ATOM 819 O O . GLN A 1 140 ? -40.157 -38.534 149.192 1.00 27.93 133 GLN A O 1
ATOM 825 N N . MET A 1 141 ? -40.015 -39.692 147.261 1.00 28.09 134 MET A N 1
ATOM 826 C CA . MET A 1 141 ? -41.320 -39.261 146.750 1.00 28.42 134 MET A CA 1
ATOM 827 C C . MET A 1 141 ? -42.463 -39.834 147.583 1.00 28.42 134 MET A C 1
ATOM 828 O O . MET A 1 141 ? -43.432 -39.136 147.880 1.00 28.43 134 MET A O 1
ATOM 833 N N . ILE A 1 142 ? -42.332 -41.104 147.967 1.00 28.55 135 ILE A N 1
ATOM 834 C CA . ILE A 1 142 ? -43.290 -41.754 148.857 1.00 28.47 135 ILE A CA 1
ATOM 835 C C . ILE A 1 142 ? -43.273 -41.086 150.233 1.00 28.76 135 ILE A C 1
ATOM 836 O O . ILE A 1 142 ? -44.331 -40.819 150.808 1.00 28.68 135 ILE A O 1
ATOM 841 N N . TYR A 1 143 ? -42.074 -40.807 150.744 1.00 29.12 136 TYR A N 1
ATOM 842 C CA . TYR A 1 143 ? -41.914 -40.106 152.019 1.00 29.59 136 TYR A CA 1
ATOM 843 C C . TYR A 1 143 ? -42.622 -38.746 152.016 1.00 29.88 136 TYR A C 1
ATOM 844 O O . TYR A 1 143 ? -43.352 -38.421 152.952 1.00 29.85 136 TYR A O 1
ATOM 853 N N . LEU A 1 144 ? -42.396 -37.964 150.961 1.00 30.40 137 LEU A N 1
ATOM 854 C CA . LEU A 1 144 ? -42.994 -36.632 150.826 1.00 30.86 137 LEU A CA 1
ATOM 855 C C . LEU A 1 144 ? -44.508 -36.678 150.638 1.00 31.34 137 LEU A C 1
ATOM 856 O O . LEU A 1 144 ? -45.219 -35.794 151.121 1.00 31.46 137 LEU A O 1
ATOM 861 N N . PHE A 1 145 ? -44.991 -37.702 149.941 1.00 31.95 138 PHE A N 1
ATOM 862 C CA . PHE A 1 145 ? -46.420 -37.855 149.696 1.00 32.56 138 PHE A CA 1
ATOM 863 C C . PHE A 1 145 ? -47.159 -38.237 150.974 1.00 32.97 138 PHE A C 1
ATOM 864 O O . PHE A 1 145 ? -48.358 -37.989 151.107 1.00 32.92 138 PHE A O 1
ATOM 872 N N . LEU A 1 146 ? -46.437 -38.842 151.912 1.00 33.62 139 LEU A N 1
ATOM 873 C CA . LEU A 1 146 ? -47.023 -39.257 153.181 1.00 34.28 139 LEU A CA 1
ATOM 874 C C . LEU A 1 146 ? -47.064 -38.100 154.173 1.00 34.89 139 LEU A C 1
ATOM 875 O O . LEU A 1 146 ? -47.911 -38.065 155.065 1.00 35.01 139 LEU A O 1
ATOM 880 N N . GLN A 1 147 ? -46.143 -37.155 154.012 1.00 35.75 140 GLN A N 1
ATOM 881 C CA . GLN A 1 147 ? -46.073 -35.995 154.892 1.00 36.66 140 GLN A CA 1
ATOM 882 C C . GLN A 1 147 ? -47.192 -35.004 154.589 1.00 37.17 140 GLN A C 1
ATOM 883 O O . GLN A 1 147 ? -47.426 -34.065 155.350 1.00 37.29 140 GLN A O 1
ATOM 889 N N . VAL A 1 148 ? -47.880 -35.219 153.472 1.00 38.00 141 VAL A N 1
ATOM 890 C CA . VAL A 1 148 ? -48.973 -34.345 153.065 1.00 38.76 141 VAL A CA 1
ATOM 891 C C . VAL A 1 148 ? -50.304 -34.821 153.638 1.00 39.50 141 VAL A C 1
ATOM 892 O O . VAL A 1 148 ? -50.669 -35.988 153.496 1.00 39.56 141 VAL A O 1
ATOM 896 N N . PRO A 1 149 ? -51.024 -33.911 154.286 1.00 40.22 142 PRO A N 1
ATOM 897 C CA . PRO A 1 149 ? -52.321 -34.238 154.886 1.00 40.85 142 PRO A CA 1
ATOM 898 C C . PRO A 1 149 ? -53.354 -34.621 153.832 1.00 41.47 142 PRO A C 1
ATOM 899 O O . PRO A 1 149 ? -53.685 -33.807 152.969 1.00 41.59 142 PRO A O 1
ATOM 903 N N . GLU A 1 150 ? -53.854 -35.850 153.906 1.00 42.22 143 GLU A N 1
ATOM 904 C CA . GLU A 1 150 ? -54.850 -36.330 152.955 1.00 43.02 143 GLU A CA 1
ATOM 905 C C . GLU A 1 150 ? -54.310 -36.303 151.529 1.00 43.56 143 GLU A C 1
ATOM 906 O O . GLU A 1 150 ? -54.882 -35.657 150.651 1.00 43.67 143 GLU A O 1
ATOM 908 N N . ALA A 1 151 ? -53.207 -37.009 151.305 1.00 20.00 144 ALA A N 1
ATOM 909 C CA . ALA A 1 151 ? -52.589 -37.067 149.985 1.00 20.00 144 ALA A CA 1
ATOM 910 C C . ALA A 1 151 ? -53.545 -37.032 148.797 1.00 20.00 144 ALA A C 1
ATOM 911 O O . ALA A 1 151 ? -54.466 -37.843 148.705 1.00 20.00 144 ALA A O 1
ATOM 913 N N . ASN A 1 152 ? -53.319 -36.088 147.890 1.00 45.35 145 ASN A N 1
ATOM 914 C CA . ASN A 1 152 ? -54.160 -35.945 146.708 1.00 45.40 145 ASN A CA 1
ATOM 915 C C . ASN A 1 152 ? -53.821 -36.811 145.499 1.00 45.29 145 ASN A C 1
ATOM 916 O O . ASN A 1 152 ? -52.765 -36.654 144.888 1.00 45.28 145 ASN A O 1
ATOM 921 N N . GLU A 1 153 ? -54.725 -37.725 145.161 1.00 45.13 146 GLU A N 1
ATOM 922 C CA . GLU A 1 153 ? -54.526 -38.615 144.023 1.00 44.98 146 GLU A CA 1
ATOM 923 C C . GLU A 1 153 ? -53.571 -38.002 143.004 1.00 44.51 146 GLU A C 1
ATOM 924 O O . GLU A 1 153 ? -52.758 -38.703 142.401 1.00 44.54 146 GLU A O 1
ATOM 930 N N . GLY A 1 154 ? -53.677 -36.691 142.815 1.00 44.00 147 GLY A N 1
ATOM 931 C CA . GLY A 1 154 ? -52.829 -35.986 141.872 1.00 43.26 147 GLY A CA 1
ATOM 932 C C . GLY A 1 154 ? -51.353 -36.210 142.138 1.00 42.82 147 GLY A C 1
ATOM 933 O O . GLY A 1 154 ? -50.595 -36.556 141.232 1.00 42.85 147 GLY A O 1
ATOM 934 N N . LEU A 1 155 ? -50.945 -36.012 143.387 1.00 42.33 148 LEU A N 1
ATOM 935 C CA . LEU A 1 155 ? -49.551 -36.192 143.775 1.00 41.83 148 LEU A CA 1
ATOM 936 C C . LEU A 1 155 ? -49.162 -37.667 143.770 1.00 41.54 148 LEU A C 1
ATOM 937 O O . LEU A 1 155 ? -48.032 -38.019 143.431 1.00 41.41 148 LEU A O 1
ATOM 942 N N . LYS A 1 156 ? -50.104 -38.524 144.149 1.00 41.21 149 LYS A N 1
ATOM 943 C CA . LYS A 1 156 ? -49.859 -39.967 144.191 1.00 41.00 149 LYS A CA 1
ATOM 944 C C . LYS A 1 156 ? -49.502 -40.529 142.815 1.00 40.90 149 LYS A C 1
ATOM 945 O O . LYS A 1 156 ? -48.710 -41.468 142.712 1.00 40.88 149 LYS A O 1
ATOM 951 N N . ASP A 1 157 ? -50.084 -39.946 141.768 1.00 40.74 150 ASP A N 1
ATOM 952 C CA . ASP A 1 157 ? -49.850 -40.389 140.393 1.00 40.69 150 ASP A CA 1
ATOM 953 C C . ASP A 1 157 ? -48.379 -40.308 139.978 1.00 40.06 150 ASP A C 1
ATOM 954 O O . ASP A 1 157 ? -47.934 -41.073 139.124 1.00 40.03 150 ASP A O 1
ATOM 959 N N . GLU A 1 158 ? -47.638 -39.382 140.587 1.00 39.44 151 GLU A N 1
ATOM 960 C CA . GLU A 1 158 ? -46.195 -39.253 140.371 1.00 38.91 151 GLU A CA 1
ATOM 961 C C . GLU A 1 158 ? -45.432 -40.464 140.911 1.00 38.50 151 GLU A C 1
ATOM 962 O O . GLU A 1 158 ? -44.465 -40.922 140.297 1.00 38.29 151 GLU A O 1
ATOM 968 N N . VAL A 1 159 ? -45.869 -40.960 142.068 1.00 38.12 152 VAL A N 1
ATOM 969 C CA . VAL A 1 159 ? -45.321 -42.176 142.666 1.00 37.84 152 VAL A CA 1
ATOM 970 C C . VAL A 1 159 ? -45.680 -43.387 141.803 1.00 37.70 152 VAL A C 1
ATOM 971 O O . VAL A 1 159 ? -44.827 -44.229 141.524 1.00 37.58 152 VAL A O 1
ATOM 975 N N . THR A 1 160 ? -46.944 -43.449 141.381 1.00 37.66 153 THR A N 1
ATOM 976 C CA . THR A 1 160 ? -47.455 -44.534 140.539 1.00 37.55 153 THR A CA 1
ATOM 977 C C . THR A 1 160 ? -46.735 -44.585 139.192 1.00 37.54 153 THR A C 1
ATOM 978 O O . THR A 1 160 ? -46.388 -45.664 138.710 1.00 37.60 153 THR A O 1
ATOM 982 N N . LEU A 1 161 ? -46.506 -43.416 138.598 1.00 37.53 154 LEU A N 1
ATOM 983 C CA . LEU A 1 161 ? -45.835 -43.327 137.303 1.00 37.62 154 LEU A CA 1
ATOM 984 C C . LEU A 1 161 ? -44.360 -43.730 137.385 1.00 37.43 154 LEU A C 1
ATOM 985 O O . LEU A 1 161 ? -43.858 -44.425 136.500 1.00 37.50 154 LEU A O 1
ATOM 990 N N . LEU A 1 162 ? -43.673 -43.298 138.442 1.00 37.24 155 LEU A N 1
ATOM 991 C CA . LEU A 1 162 ? -42.271 -43.667 138.637 1.00 37.12 155 LEU A CA 1
ATOM 992 C C . LEU A 1 162 ? -42.107 -45.163 138.910 1.00 37.04 155 LEU A C 1
ATOM 993 O O . LEU A 1 162 ? -41.187 -45.791 138.384 1.00 36.99 155 LEU A O 1
ATOM 998 N N . THR A 1 163 ? -43.002 -45.718 139.728 1.00 36.97 156 THR A N 1
ATOM 999 C CA . THR A 1 163 ? -42.996 -47.144 140.056 1.00 37.06 156 THR A CA 1
ATOM 1000 C C . THR A 1 163 ? -43.209 -48.000 138.809 1.00 37.20 156 THR A C 1
ATOM 1001 O O . THR A 1 163 ? -42.499 -48.983 138.600 1.00 37.19 156 THR A O 1
ATOM 1005 N N . GLN A 1 164 ? -44.184 -47.614 137.987 1.00 37.51 157 GLN A N 1
ATOM 1006 C CA . GLN A 1 164 ? -44.497 -48.333 136.752 1.00 37.96 157 GLN A CA 1
ATOM 1007 C 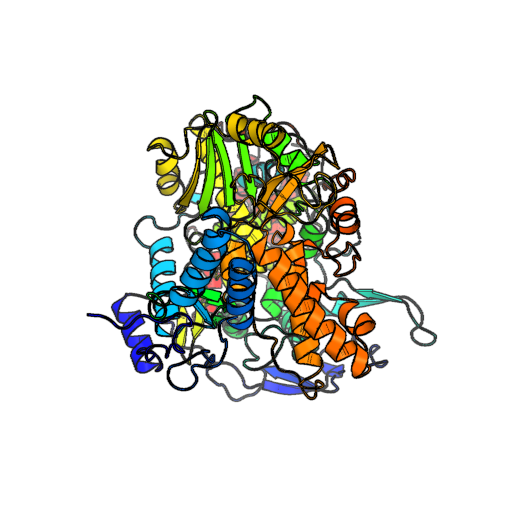C . GLN A 1 164 ? -43.323 -48.323 135.767 1.00 37.86 157 GLN A C 1
ATOM 1008 O O . GLN A 1 164 ? -43.099 -49.303 135.061 1.00 37.81 157 GLN A O 1
ATOM 1014 N N . ASN A 1 165 ? -42.582 -47.217 135.732 1.00 37.91 158 ASN A N 1
ATOM 1015 C CA . ASN A 1 165 ? -41.367 -47.118 134.922 1.00 38.09 158 ASN A CA 1
ATOM 1016 C C . ASN A 1 165 ? -40.239 -48.005 135.443 1.00 38.20 158 ASN A C 1
ATOM 1017 O O . ASN A 1 165 ? -39.527 -48.630 134.660 1.00 38.10 158 ASN A O 1
ATOM 1022 N N . ILE A 1 166 ? -40.089 -48.059 136.764 1.00 38.38 159 ILE A N 1
ATOM 1023 C CA . ILE A 1 166 ? -39.107 -48.941 137.392 1.00 38.64 159 ILE A CA 1
ATOM 1024 C C . ILE A 1 166 ? -39.423 -50.410 137.084 1.00 39.01 159 ILE A C 1
ATOM 1025 O O . ILE A 1 166 ? -38.529 -51.172 136.718 1.00 39.05 159 ILE A O 1
ATOM 1030 N N . ARG A 1 167 ? -40.697 -50.784 137.200 1.00 39.45 160 ARG A N 1
ATOM 1031 C CA . ARG A 1 167 ? -41.137 -52.167 136.979 1.00 39.95 160 ARG A CA 1
ATOM 1032 C C . ARG A 1 167 ? -40.995 -52.649 135.534 1.00 40.09 160 ARG A C 1
ATOM 1033 O O . ARG A 1 167 ? -40.543 -53.768 135.300 1.00 40.11 160 ARG A O 1
ATOM 1041 N N . ASP A 1 168 ? -41.383 -51.813 134.573 1.00 40.43 161 ASP A N 1
ATOM 1042 C CA . ASP A 1 168 ? -41.450 -52.244 133.173 1.00 40.83 161 ASP A CA 1
ATOM 1043 C C . ASP A 1 168 ? -40.172 -52.000 132.364 1.00 40.45 161 ASP A C 1
ATOM 1044 O O . ASP A 1 168 ? -39.941 -52.664 131.352 1.00 40.50 161 ASP A O 1
ATOM 1049 N N . LYS A 1 169 ? -39.355 -51.047 132.805 1.00 40.03 162 LYS A N 1
ATOM 1050 C CA . LYS A 1 169 ? -38.159 -50.657 132.061 1.00 39.66 162 LYS A CA 1
ATOM 1051 C C . LYS A 1 169 ? -36.882 -51.235 132.657 1.00 39.30 162 LYS A C 1
ATOM 1052 O O . LYS A 1 169 ? -36.868 -51.704 133.797 1.00 39.10 162 LYS A O 1
ATOM 1058 N N . ALA A 1 170 ? -35.819 -51.201 131.858 1.00 38.87 163 ALA A N 1
ATOM 1059 C CA . ALA A 1 170 ? -34.472 -51.537 132.296 1.00 38.35 163 ALA A CA 1
ATOM 1060 C C . ALA A 1 170 ? -33.478 -50.769 131.434 1.00 38.16 163 ALA A C 1
ATOM 1061 O O . ALA A 1 170 ? -33.543 -50.827 130.202 1.00 38.04 163 ALA A O 1
ATOM 1063 N N . TYR A 1 171 ? -32.575 -50.034 132.078 1.00 37.86 164 TYR A N 1
ATOM 1064 C CA . TYR A 1 171 ? -31.498 -49.363 131.359 1.00 37.55 164 TYR A CA 1
ATOM 1065 C C . TYR A 1 171 ? -30.329 -50.323 131.131 1.00 37.29 164 TYR A C 1
ATOM 1066 O O . TYR A 1 171 ? -29.878 -50.999 132.057 1.00 37.04 164 TYR A O 1
ATOM 1075 N N . GLY A 1 172 ? -29.847 -50.375 129.892 1.00 37.04 165 GLY A N 1
ATOM 1076 C CA . GLY A 1 172 ? -28.727 -51.238 129.545 1.00 36.76 165 GLY A CA 1
ATOM 1077 C C . GLY A 1 172 ? -28.506 -51.458 128.062 1.00 36.56 165 GLY A C 1
ATOM 1078 O O . GLY A 1 172 ? -29.159 -50.828 127.227 1.00 36.46 165 GLY A O 1
ATOM 1079 N N . SER A 1 173 ? -27.591 -52.376 127.751 1.00 36.43 166 SER A N 1
ATOM 1080 C CA . SER A 1 173 ? -27.123 -52.628 126.381 1.00 36.34 166 SER A CA 1
ATOM 1081 C C . SER A 1 173 ? -27.893 -53.744 125.668 1.00 36.17 166 SER A C 1
ATOM 1082 O O . SER A 1 173 ? -27.513 -54.150 124.568 1.00 36.34 166 SER A O 1
ATOM 1085 N N . GLY A 1 174 ? -28.953 -54.250 126.296 1.00 35.77 167 GLY A N 1
ATOM 1086 C CA . GLY A 1 174 ? -29.763 -55.315 125.703 1.00 35.34 167 GLY A CA 1
ATOM 1087 C C . GLY A 1 174 ? -29.019 -56.630 125.543 1.00 35.04 167 GLY A C 1
ATOM 1088 O O . GLY A 1 174 ? -28.273 -57.039 126.435 1.00 35.14 167 GLY A O 1
ATOM 1089 N N . THR A 1 175 ? -29.230 -57.292 124.406 1.00 34.67 168 THR A N 1
ATOM 1090 C CA . THR A 1 175 ? -28.611 -58.590 124.111 1.00 34.28 168 THR A CA 1
ATOM 1091 C C . THR A 1 175 ? -28.232 -58.719 122.634 1.00 34.24 168 THR A C 1
ATOM 1092 O O . THR A 1 175 ? -28.673 -57.923 121.805 1.00 34.12 168 THR A O 1
ATOM 1096 N N . TYR A 1 176 ? -27.417 -59.728 122.317 1.00 34.20 169 TYR A N 1
ATOM 1097 C CA . TYR A 1 176 ? -27.138 -60.112 120.932 1.00 34.14 169 TYR A CA 1
ATOM 1098 C C . TYR A 1 176 ? -28.424 -60.519 120.220 1.00 34.40 169 TYR A C 1
ATOM 1099 O O . TYR A 1 176 ? -28.617 -60.205 119.047 1.00 34.28 169 TYR A O 1
ATOM 1108 N N . MET A 1 177 ? -29.292 -61.227 120.943 1.00 34.91 170 MET A N 1
ATOM 1109 C CA . MET A 1 177 ? -30.601 -61.643 120.443 1.00 35.46 170 MET A CA 1
ATOM 1110 C C . MET A 1 177 ? -31.447 -60.428 120.068 1.00 35.52 170 MET A C 1
ATOM 1111 O O . MET A 1 177 ? -32.115 -60.427 119.032 1.00 35.56 170 MET A O 1
ATOM 1116 N N . GLY A 1 178 ? -31.402 -59.397 120.910 1.00 35.60 171 GLY A N 1
ATOM 1117 C CA . GLY A 1 178 ? -32.096 -58.140 120.643 1.00 35.68 171 GLY A CA 1
ATOM 1118 C C . GLY A 1 178 ? -31.520 -57.379 119.463 1.00 35.82 171 GLY A C 1
ATOM 1119 O O . GLY A 1 178 ? -32.266 -56.819 118.656 1.00 35.78 171 GLY A O 1
ATOM 1120 N N . GLN A 1 179 ? -30.190 -57.352 119.371 1.00 36.01 172 GLN A N 1
ATOM 1121 C CA . GLN A 1 179 ? -29.486 -56.714 118.255 1.00 36.24 172 GLN A CA 1
ATOM 1122 C C . GLN A 1 179 ? -29.837 -57.373 116.925 1.00 36.59 172 GLN A C 1
ATOM 1123 O O . GLN A 1 179 ? -30.127 -56.686 115.944 1.00 36.67 172 GLN A O 1
ATOM 1129 N N . ALA A 1 180 ? -29.811 -58.706 116.909 1.00 37.14 173 ALA A N 1
ATOM 1130 C CA . ALA A 1 180 ? -30.084 -59.495 115.707 1.00 37.66 173 ALA A CA 1
ATOM 1131 C C . ALA A 1 180 ? -31.530 -59.361 115.237 1.00 38.05 173 ALA A C 1
ATOM 1132 O O . ALA A 1 180 ? -31.779 -59.229 114.039 1.00 38.10 173 ALA A O 1
ATOM 1134 N N . ASN A 1 181 ? -32.472 -59.402 116.180 1.00 38.63 174 ASN A N 1
ATOM 1135 C CA . ASN A 1 181 ? -33.890 -59.193 115.879 1.00 39.29 174 ASN A CA 1
ATOM 1136 C C . ASN A 1 181 ? -34.148 -57.815 115.283 1.00 39.30 174 ASN A C 1
ATOM 1137 O O . ASN A 1 181 ? -34.945 -57.671 114.357 1.00 39.23 174 ASN A O 1
ATOM 1142 N N . ARG A 1 182 ? -33.464 -56.813 115.834 1.00 39.54 175 ARG A N 1
ATOM 1143 C CA . ARG A 1 182 ? -33.501 -55.444 115.331 1.00 39.90 175 ARG A CA 1
ATOM 1144 C C . ARG A 1 182 ? -32.983 -55.356 113.893 1.00 40.04 175 ARG A C 1
ATOM 1145 O O . ARG A 1 182 ? -33.552 -54.631 113.073 1.00 40.11 175 ARG A O 1
ATOM 1153 N N . LEU A 1 183 ? -31.913 -56.096 113.596 1.00 40.23 176 LEU A N 1
ATOM 1154 C CA . LEU A 1 183 ? -31.327 -56.125 112.251 1.00 40.44 176 LEU A CA 1
ATOM 1155 C C . LEU A 1 183 ? -32.292 -56.690 111.217 1.00 40.61 176 LEU A C 1
ATOM 1156 O O . LEU A 1 183 ? -32.401 -56.161 110.110 1.00 40.60 176 LEU A O 1
ATOM 1161 N N . VAL A 1 184 ? -32.982 -57.766 111.590 1.00 40.91 177 VAL A N 1
ATOM 1162 C CA . VAL A 1 184 ? -34.001 -58.385 110.743 1.00 41.28 177 VAL A CA 1
ATOM 1163 C C . VAL A 1 184 ? -35.169 -57.417 110.520 1.00 41.56 177 VAL A C 1
ATOM 1164 O O . VAL A 1 184 ? -35.757 -57.386 109.437 1.00 41.75 177 VAL A O 1
ATOM 1168 N N . ALA A 1 185 ? -35.485 -56.623 111.544 1.00 41.88 178 ALA A N 1
ATOM 1169 C CA . ALA A 1 185 ? -36.506 -55.579 111.442 1.00 42.30 178 ALA A CA 1
ATOM 1170 C C . ALA A 1 185 ? -36.035 -54.413 110.566 1.00 42.61 178 ALA A C 1
ATOM 1171 O O . ALA A 1 185 ? -36.830 -53.838 109.823 1.00 42.61 178 ALA A O 1
ATOM 1173 N N . MET A 1 186 ? -34.748 -54.073 110.665 1.00 43.04 179 MET A N 1
ATOM 1174 C CA . MET A 1 186 ? -34.114 -53.085 109.784 1.00 43.74 179 MET A CA 1
ATOM 1175 C C . MET A 1 186 ? -34.148 -53.571 108.332 1.00 43.31 179 MET A C 1
ATOM 1176 O O . MET A 1 186 ? -34.370 -52.783 107.410 1.00 43.37 179 MET A O 1
ATOM 1181 N N . LYS A 1 187 ? -33.935 -54.875 108.148 1.00 43.06 180 LYS A N 1
ATOM 1182 C CA . LYS A 1 187 ? -33.985 -55.524 106.838 1.00 42.78 180 LYS A CA 1
ATOM 1183 C C . LYS A 1 187 ? -35.408 -55.566 106.276 1.00 42.75 180 LYS A C 1
ATOM 1184 O O . LYS A 1 187 ? -35.604 -55.435 105.065 1.00 42.68 180 LYS A O 1
ATOM 1190 N N . GLU A 1 188 ? -36.388 -55.755 107.160 1.00 42.70 181 GLU A N 1
ATOM 1191 C CA . GLU A 1 188 ? -37.805 -55.782 106.781 1.00 42.72 181 GLU A CA 1
ATOM 1192 C C . GLU A 1 188 ? -38.263 -54.437 106.211 1.00 42.41 181 GLU A C 1
ATOM 1193 O O . GLU A 1 188 ? -39.008 -54.396 105.233 1.00 42.32 181 GLU A O 1
ATOM 1199 N N . VAL A 1 189 ? -37.814 -53.347 106.831 1.00 42.18 182 VAL A N 1
ATOM 1200 C CA . VAL A 1 189 ? -38.102 -51.992 106.356 1.00 42.07 182 VAL A CA 1
ATOM 1201 C C . VAL A 1 189 ? -37.490 -51.753 104.966 1.00 41.96 182 VAL A C 1
ATOM 1202 O O . VAL A 1 189 ? -38.110 -51.120 104.111 1.00 41.94 182 VAL A O 1
ATOM 1206 N N . ALA A 1 190 ? -36.292 -52.291 104.745 1.00 41.82 183 ALA A N 1
ATOM 1207 C CA . ALA A 1 190 ? -35.549 -52.074 103.504 1.00 41.72 183 ALA A CA 1
ATOM 1208 C C . ALA A 1 190 ? -36.012 -52.930 102.322 1.00 41.71 183 ALA A C 1
ATOM 1209 O O . ALA A 1 190 ? -36.004 -52.466 101.182 1.00 41.70 183 ALA A O 1
ATOM 1211 N N . THR A 1 191 ? -36.412 -54.172 102.594 1.00 41.76 184 THR A N 1
ATOM 1212 C CA . THR A 1 191 ? -36.657 -55.159 101.535 1.00 41.82 184 THR A CA 1
ATOM 1213 C C . THR A 1 191 ? -38.000 -55.895 101.635 1.00 41.92 184 THR A C 1
ATOM 1214 O O . THR A 1 191 ? -38.355 -56.663 100.736 1.00 41.94 184 THR A O 1
ATOM 1218 N N . GLY A 1 192 ? -38.739 -55.664 102.717 1.00 42.02 185 GLY A N 1
ATOM 1219 C CA . GLY A 1 192 ? -39.942 -56.444 103.006 1.00 42.16 185 GLY A CA 1
ATOM 1220 C C . GLY A 1 192 ? -41.249 -55.875 102.487 1.00 42.28 185 GLY A C 1
ATOM 1221 O O . GLY A 1 192 ? -41.497 -55.863 101.280 1.00 42.26 185 GLY A O 1
ATOM 1222 N N . ARG A 1 193 ? -42.084 -55.420 103.420 1.00 42.37 186 ARG A N 1
ATOM 1223 C CA . ARG A 1 193 ? -43.433 -54.918 103.138 1.00 42.60 186 ARG A CA 1
ATOM 1224 C C . ARG A 1 193 ? -43.441 -53.791 102.105 1.00 42.45 186 ARG A C 1
ATOM 1225 O O . ARG A 1 193 ? -44.237 -53.805 101.162 1.00 42.54 186 ARG A O 1
ATOM 1233 N N . ASN A 1 194 ? -42.545 -52.826 102.295 1.00 42.19 187 ASN A N 1
ATOM 1234 C CA . ASN A 1 194 ? -42.443 -51.659 101.431 1.00 41.89 187 ASN A CA 1
ATOM 1235 C C . ASN A 1 194 ? -40.972 -51.405 101.073 1.00 41.70 187 ASN A C 1
ATOM 1236 O O . ASN A 1 194 ? -40.329 -50.529 101.661 1.00 41.56 187 ASN A O 1
ATOM 1241 N N . PRO A 1 195 ? -40.434 -52.185 100.111 1.00 41.53 188 PRO A N 1
ATOM 1242 C CA . PRO A 1 195 ? -39.007 -52.143 99.774 1.00 41.44 188 PRO A CA 1
ATOM 1243 C C . PRO A 1 195 ? -38.535 -50.765 99.318 1.00 41.38 188 PRO A C 1
ATOM 1244 O O . PRO A 1 195 ? -39.272 -50.050 98.634 1.00 41.31 188 PRO A O 1
ATOM 1248 N N . ASN A 1 196 ? -37.313 -50.412 99.712 1.00 41.35 189 ASN A N 1
ATOM 1249 C CA . ASN A 1 196 ? -36.709 -49.122 99.387 1.00 41.37 189 ASN A CA 1
ATOM 1250 C C . ASN A 1 196 ? -36.676 -48.821 97.893 1.00 41.43 189 ASN A C 1
ATOM 1251 O O . ASN A 1 196 ? -36.518 -49.721 97.067 1.00 41.39 189 ASN A O 1
ATOM 1256 N N . LYS A 1 197 ? -36.831 -47.543 97.563 1.00 41.60 190 LYS A N 1
ATOM 1257 C CA . LYS A 1 197 ? -36.783 -47.078 96.184 1.00 41.79 190 LYS A CA 1
ATOM 1258 C C . LYS A 1 197 ? -35.803 -45.920 96.077 1.00 41.90 190 LYS A C 1
ATOM 1259 O O . LYS A 1 197 ? -35.843 -44.991 96.889 1.00 41.89 190 LYS A O 1
ATOM 1265 N N . ASP A 1 198 ? -34.913 -45.983 95.091 1.00 42.11 191 ASP A N 1
ATOM 1266 C CA . ASP A 1 198 ? -34.028 -44.858 94.809 1.00 42.35 191 ASP A CA 1
ATOM 1267 C C . ASP A 1 198 ? -34.828 -43.740 94.136 1.00 42.18 191 ASP A C 1
ATOM 1268 O O . ASP A 1 198 ? -35.548 -43.994 93.165 1.00 42.19 191 ASP A O 1
ATOM 1273 N N . PRO A 1 199 ? -34.713 -42.504 94.662 1.00 42.08 192 PRO A N 1
ATOM 1274 C CA . PRO A 1 199 ? -35.548 -41.375 94.232 1.00 42.01 192 PRO A CA 1
ATOM 1275 C C . PRO A 1 199 ? -35.398 -41.035 92.749 1.00 41.97 192 PRO A C 1
ATOM 1276 O O . PRO A 1 199 ? -36.376 -40.647 92.107 1.00 41.97 192 PRO A O 1
ATOM 1280 N N . LEU A 1 200 ? -34.187 -41.203 92.219 1.00 41.91 193 LEU A N 1
ATOM 1281 C CA . LEU A 1 200 ? -33.874 -40.873 90.827 1.00 41.90 193 LEU A CA 1
ATOM 1282 C C . LEU A 1 200 ? -34.654 -41.731 89.829 1.00 41.84 193 LEU A C 1
ATOM 1283 O O . LEU A 1 200 ? -34.830 -41.346 88.671 1.00 41.90 193 LEU A O 1
ATOM 1288 N N . LYS A 1 201 ? -35.126 -42.884 90.295 1.00 41.70 194 LYS A N 1
ATOM 1289 C CA . LYS A 1 201 ? -35.899 -43.813 89.477 1.00 41.58 194 LYS A CA 1
ATOM 1290 C C . LYS A 1 201 ? -37.402 -43.516 89.555 1.00 41.32 194 LYS A C 1
ATOM 1291 O O . LYS A 1 201 ? -38.199 -44.110 88.825 1.00 41.35 194 LYS A O 1
ATOM 1297 N N . LEU A 1 202 ? -37.775 -42.586 90.434 1.00 40.98 195 LEU A N 1
ATOM 1298 C CA . LEU A 1 202 ? -39.177 -42.219 90.657 1.00 40.59 195 LEU A CA 1
ATOM 1299 C C . LEU A 1 202 ? -39.575 -40.912 89.968 1.00 40.29 195 LEU A C 1
ATOM 1300 O O . LEU A 1 202 ? -40.743 -40.510 90.009 1.00 40.27 195 LEU A O 1
ATOM 1305 N N . GLY A 1 203 ? -38.604 -40.253 89.339 1.00 39.81 196 GLY A N 1
ATOM 1306 C CA . GLY A 1 203 ? -38.843 -38.975 88.678 1.00 39.17 196 GLY A CA 1
ATOM 1307 C C . GLY A 1 203 ? -38.061 -37.821 89.278 1.00 38.72 196 GLY A C 1
ATOM 1308 O O . GLY A 1 203 ? -38.003 -36.737 88.692 1.00 38.77 196 GLY A O 1
ATOM 1309 N N . TYR A 1 204 ? -37.469 -38.046 90.450 1.00 38.12 197 TYR A N 1
ATOM 1310 C CA . TYR A 1 204 ? -36.600 -37.055 91.080 1.00 37.59 197 TYR A CA 1
ATOM 1311 C C . TYR A 1 204 ? -35.251 -36.981 90.373 1.00 37.36 197 TYR A C 1
ATOM 1312 O O . TYR A 1 204 ? -34.834 -37.928 89.704 1.00 37.41 197 TYR A O 1
ATOM 1321 N N . THR A 1 205 ? -34.587 -35.838 90.511 1.00 36.99 198 THR A N 1
ATOM 1322 C CA . THR A 1 205 ? -33.219 -35.661 90.038 1.00 36.66 198 THR A CA 1
ATOM 1323 C C . THR A 1 205 ? -32.403 -35.058 91.176 1.00 36.50 198 THR A C 1
ATOM 1324 O O . THR A 1 205 ? -32.971 -34.627 92.180 1.00 36.52 198 THR A O 1
ATOM 1328 N N . PHE A 1 206 ? -31.081 -35.033 91.027 1.00 36.31 199 PHE A N 1
ATOM 1329 C CA . PHE A 1 206 ? -30.205 -34.406 92.017 1.00 36.12 199 PHE A CA 1
ATOM 1330 C C . PHE A 1 206 ? -30.597 -32.951 92.282 1.00 35.86 199 PHE A C 1
ATOM 1331 O O . PHE A 1 206 ? -30.559 -32.494 93.424 1.00 35.72 199 PHE A O 1
ATOM 1339 N N . GLU A 1 207 ? -30.980 -32.244 91.219 1.00 35.61 200 GLU A N 1
ATOM 1340 C CA . GLU A 1 207 ? -31.331 -30.825 91.292 1.00 35.36 200 GLU A CA 1
ATOM 1341 C C . GLU A 1 207 ? -32.734 -30.570 91.853 1.00 35.13 200 GLU A C 1
ATOM 1342 O O . GLU A 1 207 ? -32.926 -29.632 92.627 1.00 35.18 200 GLU A O 1
ATOM 1348 N N . SER A 1 208 ? -33.703 -31.396 91.462 1.00 34.87 201 SER A N 1
ATOM 1349 C CA . SER A 1 208 ? -35.074 -31.268 91.961 1.00 34.68 201 SER A CA 1
ATOM 1350 C C . SER A 1 208 ? -35.142 -31.514 93.472 1.00 34.59 201 SER A C 1
ATOM 1351 O O . SER A 1 208 ? -35.861 -30.813 94.187 1.00 34.64 201 SER A O 1
ATOM 1354 N N . ILE A 1 209 ? -34.383 -32.502 93.947 1.00 34.37 202 ILE A N 1
ATOM 1355 C CA . ILE A 1 209 ? -34.245 -32.764 95.383 1.00 34.15 202 ILE A CA 1
ATOM 1356 C C . ILE A 1 209 ? -33.527 -31.598 96.074 1.00 33.91 202 ILE A C 1
ATOM 1357 O O . ILE A 1 209 ? -33.922 -31.179 97.164 1.00 33.89 202 ILE A O 1
ATOM 1362 N N . ALA A 1 210 ? -32.488 -31.073 95.425 1.00 33.68 203 ALA A N 1
ATOM 1363 C CA . ALA A 1 210 ? -3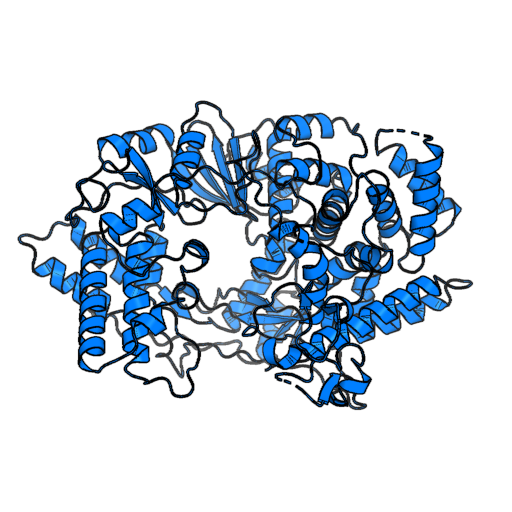1.720 -29.941 95.950 1.00 33.52 203 ALA A CA 1
ATOM 1364 C C . ALA A 1 210 ? -32.569 -28.678 96.119 1.00 33.43 203 ALA A C 1
ATOM 1365 O O . ALA A 1 210 ? -32.380 -27.922 97.074 1.00 33.46 203 ALA A O 1
ATOM 1367 N N . GLN A 1 211 ? -33.502 -28.458 95.194 1.00 33.29 204 GLN A N 1
ATOM 1368 C CA . GLN A 1 211 ? -34.397 -27.301 95.260 1.00 33.29 204 GLN A CA 1
ATOM 1369 C C . GLN A 1 211 ? -35.467 -27.453 96.344 1.00 33.24 204 GLN A C 1
ATOM 1370 O O . GLN A 1 211 ? -35.993 -26.455 96.845 1.00 33.33 204 GLN A O 1
ATOM 1376 N N . LEU A 1 212 ? -35.777 -28.700 96.701 1.00 33.11 205 LEU A N 1
ATOM 1377 C CA . LEU A 1 212 ? -36.638 -28.998 97.847 1.00 33.04 205 LEU A CA 1
ATOM 1378 C C . LEU A 1 212 ? -35.892 -28.761 99.157 1.00 32.98 205 LEU A C 1
ATOM 1379 O O . LEU A 1 212 ? -36.462 -28.247 100.122 1.00 33.01 205 LEU A O 1
ATOM 1384 N N . LEU A 1 213 ? -34.618 -29.147 99.181 1.00 32.90 206 LEU A N 1
ATOM 1385 C CA . LEU A 1 213 ? -33.767 -28.971 100.355 1.00 32.86 206 LEU A CA 1
ATOM 1386 C C . LEU A 1 213 ? -33.350 -27.516 100.554 1.00 33.03 206 LEU A C 1
ATOM 1387 O O . LEU A 1 213 ? -32.922 -27.138 101.644 1.00 33.00 206 LEU A O 1
ATOM 1392 N N . ASP A 1 214 ? -33.478 -26.707 99.500 1.00 33.15 207 ASP A N 1
ATOM 1393 C CA . ASP A 1 214 ? -33.301 -25.255 99.592 1.00 33.37 207 ASP A CA 1
ATOM 1394 C C . ASP A 1 214 ? -34.264 -24.651 100.613 1.00 33.53 207 ASP A C 1
ATOM 1395 O O . ASP A 1 214 ? -33.935 -23.674 101.288 1.00 33.50 207 ASP A O 1
ATOM 1400 N N . ILE A 1 215 ? -35.451 -25.249 100.713 1.00 33.68 208 ILE A N 1
ATOM 1401 C CA . ILE A 1 215 ? -36.483 -24.820 101.651 1.00 33.83 208 ILE A CA 1
ATOM 1402 C C . ILE A 1 215 ? -36.326 -25.512 103.005 1.00 34.02 208 ILE A C 1
ATOM 1403 O O . ILE A 1 215 ? -36.226 -24.847 104.038 1.00 34.10 208 ILE A O 1
ATOM 1408 N N . THR A 1 216 ? -36.301 -26.844 102.991 1.00 34.20 209 THR A N 1
ATOM 1409 C CA . THR A 1 216 ? -36.349 -27.634 104.223 1.00 34.40 209 THR A CA 1
ATOM 1410 C C . THR A 1 216 ? -35.036 -27.653 105.004 1.00 34.62 209 THR A C 1
ATOM 1411 O O . THR A 1 216 ? -35.041 -27.894 106.210 1.00 34.66 209 THR A O 1
ATOM 1415 N N . LEU A 1 217 ? -33.921 -27.403 104.322 1.00 34.89 210 LEU A N 1
ATOM 1416 C CA . LEU A 1 217 ? -32.610 -27.393 104.973 1.00 35.30 210 LEU A CA 1
ATOM 1417 C C . LEU A 1 217 ? -31.681 -26.352 104.341 1.00 35.64 210 LEU A C 1
ATOM 1418 O O . LEU A 1 217 ? -30.735 -26.714 103.638 1.00 35.78 210 LEU A O 1
ATOM 1423 N N . PRO A 1 218 ? -31.949 -25.053 104.584 1.00 35.97 211 PRO A N 1
ATOM 1424 C CA . PRO A 1 218 ? -31.109 -24.005 103.994 1.00 36.21 211 PRO A CA 1
ATOM 1425 C C . PRO A 1 218 ? -29.698 -24.030 104.574 1.00 36.52 211 PRO A C 1
ATOM 1426 O O . PRO A 1 218 ? -29.529 -24.142 105.790 1.00 36.55 211 PRO A O 1
ATOM 1430 N N . VAL A 1 219 ? -28.696 -23.940 103.705 1.00 37.01 212 VAL A N 1
ATOM 1431 C CA . VAL A 1 219 ? -27.301 -24.034 104.136 1.00 37.50 212 VAL A CA 1
ATOM 1432 C C . VAL A 1 219 ? -26.462 -22.825 103.732 1.00 38.03 212 VAL A C 1
ATOM 1433 O O . VAL A 1 219 ? -26.696 -22.210 102.689 1.00 38.02 212 VAL A O 1
ATOM 1437 N N . GLY A 1 220 ? -25.494 -22.486 104.580 1.00 38.70 213 GLY A N 1
ATOM 1438 C CA . GLY A 1 220 ? -24.536 -21.427 104.285 1.00 39.62 213 GLY A CA 1
ATOM 1439 C C . GLY A 1 220 ? -23.191 -21.979 103.847 1.00 40.37 213 GLY A C 1
ATOM 1440 O O . GLY A 1 220 ? -23.051 -23.190 103.655 1.00 40.28 213 GLY A O 1
ATOM 1441 N N . PRO A 1 221 ? -22.189 -21.093 103.684 1.00 41.05 214 PRO A N 1
ATOM 1442 C CA . PRO A 1 221 ? -20.843 -21.525 103.310 1.00 41.68 214 PRO A CA 1
ATOM 1443 C C . PRO A 1 221 ? -20.091 -22.109 104.513 1.00 42.36 214 PRO A C 1
ATOM 1444 O O . PRO A 1 221 ? -20.540 -21.932 105.648 1.00 42.40 214 PRO A O 1
ATOM 1448 N N . PRO A 1 222 ? -18.964 -22.812 104.272 1.00 43.11 215 PRO A N 1
ATOM 1449 C CA . PRO A 1 222 ? -18.149 -23.317 105.383 1.00 43.75 215 PRO A CA 1
ATOM 1450 C C . PRO A 1 222 ? -17.550 -22.171 106.204 1.00 44.46 215 PRO A C 1
ATOM 1451 O O . PRO A 1 222 ? -17.495 -22.259 107.432 1.00 44.63 215 PRO A O 1
ATOM 1455 N N . GLY A 1 223 ? -17.115 -21.121 105.506 1.00 45.15 216 GLY A N 1
ATOM 1456 C CA . GLY A 1 223 ? -16.619 -19.865 106.088 1.00 46.13 216 GLY A CA 1
ATOM 1457 C C . GLY A 1 223 ? -16.182 -19.848 107.542 1.00 46.72 216 GLY A C 1
ATOM 1458 O O . GLY A 1 223 ? -15.270 -20.581 107.938 1.00 46.91 216 GLY A O 1
ATOM 1459 N N . GLU A 1 224 ? -16.837 -18.999 108.333 1.00 47.16 217 GLU A N 1
ATOM 1460 C CA . GLU A 1 224 ? -16.481 -18.804 109.735 1.00 47.50 217 GLU A CA 1
ATOM 1461 C C . GLU A 1 224 ? -17.243 -19.770 110.634 1.00 47.53 217 GLU A C 1
ATOM 1462 O O . GLU A 1 224 ? -17.157 -20.986 110.463 1.00 47.64 217 GLU A O 1
ATOM 1468 N N . TRP A 1 229 ? -12.692 -20.247 105.598 1.00 42.56 222 TRP A N 1
ATOM 1469 C CA . TRP A 1 229 ? -12.447 -21.685 105.543 1.00 42.59 222 TRP A CA 1
ATOM 1470 C C . TRP A 1 229 ? -11.643 -22.060 104.298 1.00 42.53 222 TRP A C 1
ATOM 1471 O O . TRP A 1 229 ? -11.464 -21.242 103.390 1.00 42.60 222 TRP A O 1
ATOM 1482 N N . VAL A 1 230 ? -11.152 -23.296 104.269 1.00 42.36 223 VAL A N 1
ATOM 1483 C CA . VAL A 1 230 ? -10.415 -23.817 103.119 1.00 42.17 223 VAL A CA 1
ATOM 1484 C C . VAL A 1 230 ? -11.299 -24.748 102.281 1.00 42.01 223 VAL A C 1
ATOM 1485 O O . VAL A 1 230 ? -12.127 -25.477 102.835 1.00 42.04 223 VAL A O 1
ATOM 1489 N N . PRO A 1 231 ? -11.142 -24.711 100.941 1.00 41.83 224 PRO A N 1
ATOM 1490 C CA . PRO A 1 231 ? -11.938 -25.576 100.062 1.00 41.72 224 PRO A CA 1
ATOM 1491 C C . PRO A 1 231 ? -11.564 -27.055 100.189 1.00 41.63 224 PRO A C 1
ATOM 1492 O O . PRO A 1 231 ? -10.508 -27.381 100.736 1.00 41.62 224 PRO A O 1
ATOM 1496 N N . LEU A 1 232 ? -12.430 -27.936 99.691 1.00 41.58 225 LEU A N 1
ATOM 1497 C CA . LEU A 1 232 ? -12.162 -29.375 99.691 1.00 41.59 225 LEU A CA 1
ATOM 1498 C C . LEU A 1 232 ? -11.165 -29.753 98.594 1.00 41.68 225 LEU A C 1
ATOM 1499 O O . LEU A 1 232 ? -11.544 -30.287 97.549 1.00 41.65 225 LEU A O 1
ATOM 1504 N N . THR A 1 233 ? -9.890 -29.463 98.843 1.00 41.83 226 THR A N 1
ATOM 1505 C CA . THR A 1 233 ? -8.818 -29.736 97.884 1.00 42.08 226 THR A CA 1
ATOM 1506 C C . THR A 1 233 ? -7.569 -30.301 98.568 1.00 42.26 226 THR A C 1
ATOM 1507 O O . THR A 1 233 ? -6.563 -30.576 97.908 1.00 42.29 226 THR A O 1
ATOM 1511 N N . ARG A 1 234 ? -7.643 -30.483 99.886 1.00 42.44 227 ARG A N 1
ATOM 1512 C CA . ARG A 1 234 ? -6.474 -30.852 100.687 1.00 42.72 227 ARG A CA 1
ATOM 1513 C C . ARG A 1 234 ? -6.692 -32.123 101.511 1.00 42.80 227 ARG A C 1
ATOM 1514 O O . ARG A 1 234 ? -7.828 -32.495 101.816 1.00 42.83 227 ARG A O 1
ATOM 1522 N N . VAL A 1 235 ? -5.590 -32.781 101.862 1.00 42.98 228 VAL A N 1
ATOM 1523 C CA . VAL A 1 235 ? -5.615 -33.940 102.757 1.00 43.17 228 VAL A CA 1
ATOM 1524 C C . VAL A 1 235 ? -5.762 -33.486 104.220 1.00 43.48 228 VAL A C 1
ATOM 1525 O O . VAL A 1 235 ? -5.347 -32.375 104.561 1.00 43.40 228 VAL A O 1
ATOM 1529 N N . PRO A 1 236 ? -6.369 -34.336 105.079 1.00 43.77 229 PRO A N 1
ATOM 1530 C CA . PRO A 1 236 ? -6.619 -34.047 106.500 1.00 44.10 229 PRO A CA 1
ATOM 1531 C C . PRO A 1 236 ? -5.432 -33.491 107.293 1.00 44.45 229 PRO A C 1
ATOM 1532 O O . PRO A 1 236 ? -5.632 -32.649 108.168 1.00 44.48 229 PRO A O 1
ATOM 1536 N N . SER A 1 237 ? -4.219 -33.956 107.000 1.00 44.96 230 SER A N 1
ATOM 1537 C CA . SER A 1 237 ? -3.021 -33.484 107.701 1.00 45.53 230 SER A CA 1
ATOM 1538 C C . SER A 1 237 ? -2.658 -32.047 107.327 1.00 45.99 230 SER A C 1
ATOM 1539 O O . SER A 1 237 ? -1.944 -31.366 108.067 1.00 46.03 230 SER A O 1
ATOM 1542 N N . ARG A 1 238 ? -3.154 -31.597 106.177 1.00 46.58 231 ARG A N 1
ATOM 1543 C CA . ARG A 1 238 ? -2.944 -30.225 105.720 1.00 47.24 231 ARG A CA 1
ATOM 1544 C C . ARG A 1 238 ? -4.075 -29.286 106.158 1.00 47.61 231 ARG A C 1
ATOM 1545 O O . ARG A 1 238 ? -4.092 -28.111 105.789 1.00 47.66 231 ARG A O 1
ATOM 1553 N N . MET A 1 239 ? -5.006 -29.815 106.951 1.00 48.19 232 MET A N 1
ATOM 1554 C CA . MET A 1 239 ? -6.078 -29.017 107.550 1.00 48.74 232 MET A CA 1
ATOM 1555 C C . MET A 1 239 ? -5.621 -28.396 108.873 1.00 49.23 232 MET A C 1
ATOM 1556 O O . MET A 1 239 ? -6.346 -27.612 109.489 1.00 49.25 232 MET A O 1
ATOM 1561 N N . LEU A 1 240 ? -4.414 -28.764 109.299 1.00 49.91 233 LEU A N 1
ATOM 1562 C CA . LEU A 1 240 ? -3.756 -28.166 110.457 1.00 50.56 233 LEU A CA 1
ATOM 1563 C C . LEU A 1 240 ? -2.610 -27.275 109.979 1.00 51.01 233 LEU A C 1
ATOM 1564 O O . LEU A 1 240 ? -1.541 -27.766 109.610 1.00 51.01 233 LEU A O 1
ATOM 1569 N N . VAL A 1 241 ? -2.849 -25.965 109.988 1.00 51.68 234 VAL A N 1
ATOM 1570 C CA . VAL A 1 241 ? -1.928 -24.993 109.393 1.00 52.29 234 VAL A CA 1
ATOM 1571 C C . VAL A 1 241 ? -1.184 -24.173 110.449 1.00 52.77 234 VAL A C 1
ATOM 1572 O O . VAL A 1 241 ? -1.798 -23.597 111.349 1.00 52.84 234 VAL A O 1
ATOM 1576 N N . LEU A 1 242 ? 0.142 -24.135 110.329 1.00 53.45 235 LEU A N 1
ATOM 1577 C CA . LEU A 1 242 ? 0.978 -23.270 111.157 1.00 53.96 235 LEU A CA 1
ATOM 1578 C C . LEU A 1 242 ? 1.338 -22.001 110.383 1.00 54.43 235 LEU A C 1
ATOM 1579 O O . LEU A 1 242 ? 1.944 -22.066 109.309 1.00 54.47 235 LEU A O 1
ATOM 1584 N N . THR A 1 243 ? 0.952 -20.853 110.933 1.00 54.98 236 THR A N 1
ATOM 1585 C CA . THR A 1 243 ? 1.267 -19.559 110.331 1.00 55.51 236 THR A CA 1
ATOM 1586 C C . THR A 1 243 ? 2.137 -18.727 111.268 1.00 55.85 236 THR A C 1
ATOM 1587 O O . THR A 1 243 ? 1.760 -18.460 112.411 1.00 55.91 236 THR A O 1
ATOM 1591 N N . GLY A 1 244 ? 3.307 -18.331 110.773 1.00 56.28 237 GLY A N 1
ATOM 1592 C CA . GLY A 1 244 ? 4.264 -17.554 111.556 1.00 56.78 237 GLY A CA 1
ATOM 1593 C C . GLY A 1 244 ? 5.530 -18.330 111.870 1.00 57.15 237 GLY A C 1
ATOM 1594 O O . GLY A 1 244 ? 5.853 -19.311 111.195 1.00 57.16 237 GLY A O 1
ATOM 1595 N N . ASP A 1 245 ? 6.247 -17.881 112.899 1.00 57.51 238 ASP A N 1
ATOM 1596 C CA . ASP A 1 245 ? 7.492 -18.516 113.325 1.00 57.84 238 ASP A CA 1
ATOM 1597 C C . ASP A 1 245 ? 7.236 -19.523 114.445 1.00 58.02 238 ASP A C 1
ATOM 1598 O O . ASP A 1 245 ? 6.642 -19.184 115.473 1.00 58.07 238 ASP A O 1
ATOM 1603 N N . VAL A 1 246 ? 7.686 -20.759 114.233 1.00 58.23 239 VAL A N 1
ATOM 1604 C CA . VAL A 1 246 ? 7.519 -21.833 115.213 1.00 58.38 239 VAL A CA 1
ATOM 1605 C C . VAL A 1 246 ? 8.650 -21.827 116.244 1.00 58.49 239 VAL A C 1
ATOM 1606 O O . VAL A 1 246 ? 9.527 -22.698 116.237 1.00 58.54 239 VAL A O 1
ATOM 1608 N N . ASP A 1 247 ? 8.621 -20.825 117.121 1.00 58.56 240 ASP A N 1
ATOM 1609 C CA . ASP A 1 247 ? 9.600 -20.678 118.198 1.00 58.60 240 ASP A CA 1
ATOM 1610 C C . ASP A 1 247 ? 8.996 -19.901 119.367 1.00 58.61 240 ASP A C 1
ATOM 1611 O O . ASP A 1 247 ? 8.930 -20.408 120.489 1.00 58.63 240 ASP A O 1
ATOM 1613 N N . GLY A 1 248 ? 8.550 -18.676 119.091 1.00 58.60 241 GLY A N 1
ATOM 1614 C CA . GLY A 1 248 ? 7.933 -17.821 120.103 1.00 58.58 241 GLY A CA 1
ATOM 1615 C C . GLY A 1 248 ? 6.419 -17.840 120.029 1.00 58.54 241 GLY A C 1
ATOM 1616 O O . GLY A 1 248 ? 5.786 -16.788 119.907 1.00 58.54 241 GLY A O 1
ATOM 1617 N N . ASP A 1 249 ? 5.851 -19.045 120.112 1.00 58.48 242 ASP A N 1
ATOM 1618 C CA . ASP A 1 249 ? 4.400 -19.288 120.038 1.00 58.43 242 ASP A CA 1
ATOM 1619 C C . ASP A 1 249 ? 3.765 -18.862 118.709 1.00 58.36 242 ASP A C 1
ATOM 1620 O O . ASP A 1 249 ? 3.470 -17.682 118.492 1.00 58.39 242 ASP A O 1
ATOM 1622 N N . PHE A 1 250 ? 3.561 -19.839 117.827 1.00 58.20 243 PHE A N 1
ATOM 1623 C CA . PHE A 1 250 ? 2.939 -19.606 116.524 1.00 58.02 243 PHE A CA 1
ATOM 1624 C C . PHE A 1 250 ? 1.438 -19.876 116.569 1.00 57.87 243 PHE A C 1
ATOM 1625 O O . PHE A 1 250 ? 0.970 -20.693 117.367 1.00 57.94 243 PHE A O 1
ATOM 1627 N N . GLU A 1 251 ? 0.690 -19.186 115.709 1.00 57.62 244 GLU A N 1
ATOM 1628 C CA . GLU A 1 251 ? -0.754 -19.386 115.600 1.00 57.35 244 GLU A CA 1
ATOM 1629 C C . GLU A 1 251 ? -1.073 -20.629 114.770 1.00 57.12 244 GLU A C 1
ATOM 1630 O O . GLU A 1 251 ? -0.582 -20.782 113.648 1.00 57.14 244 GLU A O 1
ATOM 1632 N N . VAL A 1 252 ? -1.890 -21.513 115.336 1.00 56.82 245 VAL A N 1
ATOM 1633 C CA . VAL A 1 252 ? -2.272 -22.762 114.677 1.00 56.51 245 VAL A CA 1
ATOM 1634 C C . VAL A 1 252 ? -3.735 -22.707 114.233 1.00 56.27 245 VAL A C 1
ATOM 1635 O O . VAL A 1 252 ? -4.632 -22.453 115.043 1.00 56.22 245 VAL A O 1
ATOM 1639 N N . GLU A 1 253 ? -3.961 -22.936 112.941 1.00 55.95 246 GLU A N 1
ATOM 1640 C CA . GLU A 1 253 ? -5.307 -22.966 112.376 1.00 55.64 246 GLU A CA 1
ATOM 1641 C C . GLU A 1 253 ? -5.819 -24.401 112.261 1.00 55.38 246 GLU A C 1
ATOM 1642 O O . GLU A 1 253 ? -5.195 -25.245 111.612 1.00 55.39 246 GLU A O 1
ATOM 1644 N N . ASP A 1 254 ? -6.953 -24.666 112.903 1.00 55.05 247 ASP A N 1
ATOM 1645 C CA . ASP A 1 254 ? -7.549 -25.999 112.929 1.00 54.71 247 ASP A CA 1
ATOM 1646 C C . ASP A 1 254 ? -8.813 -26.032 112.072 1.00 54.41 247 ASP A C 1
ATOM 1647 O O . ASP A 1 254 ? -9.835 -25.440 112.432 1.00 54.37 247 ASP A O 1
ATOM 1652 N N . TYR A 1 255 ? -8.732 -26.722 110.937 1.00 54.02 248 TYR A N 1
ATOM 1653 C CA . TYR A 1 255 ? -9.861 -26.837 110.012 1.00 53.67 248 TYR A CA 1
ATOM 1654 C C . TYR A 1 255 ? -10.525 -28.216 110.051 1.00 53.48 248 TYR A C 1
ATOM 1655 O O . TYR A 1 255 ? -11.510 -28.460 109.349 1.00 53.40 248 TYR A O 1
ATOM 1664 N N . LEU A 1 256 ? -9.985 -29.113 110.871 1.00 53.22 249 LEU A N 1
ATOM 1665 C CA . LEU A 1 256 ? -10.543 -30.453 111.020 1.00 53.04 249 LEU A CA 1
ATOM 1666 C C . LEU A 1 256 ? -11.826 -30.426 111.852 1.00 52.92 249 LEU A C 1
ATOM 1667 O O . LEU A 1 256 ? -11.934 -29.635 112.794 1.00 52.91 249 LEU A O 1
ATOM 1672 N N . PRO A 1 257 ? -12.806 -31.286 111.503 1.00 52.75 250 PRO A N 1
ATOM 1673 C CA . PRO A 1 257 ? -14.037 -31.370 112.287 1.00 52.62 250 PRO A CA 1
ATOM 1674 C C . PRO A 1 257 ? -13.765 -31.975 113.659 1.00 52.48 250 PRO A C 1
ATOM 1675 O O . PRO A 1 257 ? -12.785 -32.705 113.828 1.00 52.44 250 PRO A O 1
ATOM 1679 N N . LYS A 1 258 ? -14.619 -31.665 114.628 1.00 52.39 251 LYS A N 1
ATOM 1680 C CA . LYS A 1 258 ? -14.414 -32.150 115.986 1.00 52.30 251 LYS A CA 1
ATOM 1681 C C . LYS A 1 258 ? -15.033 -33.527 116.172 1.00 52.00 251 LYS A C 1
ATOM 1682 O O . LYS A 1 258 ? -16.209 -33.744 115.868 1.00 52.06 251 LYS A O 1
ATOM 1688 N N . ILE A 1 259 ? -14.218 -34.456 116.659 1.00 51.54 252 ILE A N 1
ATOM 1689 C CA . ILE A 1 259 ? -14.646 -35.830 116.891 1.00 51.11 252 ILE A CA 1
ATOM 1690 C C . ILE A 1 259 ? -14.831 -36.108 118.380 1.00 50.66 252 ILE A C 1
ATOM 1691 O O . ILE A 1 259 ? -14.208 -35.461 119.227 1.00 50.60 252 ILE A O 1
ATOM 1696 N N . ASN A 1 260 ? -15.699 -37.067 118.688 1.00 50.07 253 ASN A N 1
ATOM 1697 C CA . ASN A 1 260 ? -15.828 -37.579 120.043 1.00 49.49 253 ASN A CA 1
ATOM 1698 C C . ASN A 1 260 ? -14.655 -38.515 120.335 1.00 49.01 253 ASN A C 1
ATOM 1699 O O . ASN A 1 260 ? -14.579 -39.620 119.793 1.00 48.92 253 ASN A O 1
ATOM 1704 N N . LEU A 1 261 ? -13.739 -38.055 121.184 1.00 48.45 254 LEU A N 1
ATOM 1705 C CA . LEU A 1 261 ? -12.493 -38.773 121.472 1.00 47.91 254 LEU A CA 1
ATOM 1706 C C . LEU A 1 261 ? -12.698 -40.064 122.264 1.00 47.53 254 LEU A C 1
ATOM 1707 O O . LEU A 1 261 ? -11.838 -40.948 122.248 1.00 47.45 254 LEU A O 1
ATOM 1712 N N . LYS A 1 262 ? -13.835 -40.161 122.949 1.00 47.00 255 LYS A N 1
ATOM 1713 C CA . LYS A 1 262 ? -14.151 -41.310 123.800 1.00 46.50 255 LYS A CA 1
ATOM 1714 C C . LYS A 1 262 ? -14.891 -42.425 123.057 1.00 45.87 255 LYS A C 1
ATOM 1715 O O . LYS A 1 262 ? -14.948 -43.560 123.537 1.00 45.89 255 LYS A O 1
ATOM 1721 N N . SER A 1 263 ? -15.453 -42.101 121.894 1.00 45.06 256 SER A N 1
ATOM 1722 C CA . SER A 1 263 ? -16.188 -43.078 121.088 1.00 44.29 256 SER A CA 1
ATOM 1723 C C . SER A 1 263 ? -15.254 -44.077 120.395 1.00 43.64 256 SER A C 1
ATOM 1724 O O . SER A 1 263 ? -14.050 -43.837 120.281 1.00 43.53 256 SER A O 1
ATOM 1727 N N . SER A 1 264 ? -15.823 -45.195 119.946 1.00 42.81 257 SER A N 1
ATOM 1728 C CA . SER A 1 264 ? -15.065 -46.261 119.296 1.00 42.11 257 SER A CA 1
ATOM 1729 C C . SER A 1 264 ? -14.348 -45.773 118.043 1.00 41.51 257 SER A C 1
ATOM 1730 O O . SER A 1 264 ? -14.912 -45.019 117.247 1.00 41.39 257 SER A O 1
ATOM 1733 N N . SER A 1 265 ? -13.102 -46.211 117.883 1.00 40.77 258 SER A N 1
ATOM 1734 C CA . SER A 1 265 ? -12.298 -45.872 116.713 1.00 40.18 258 SER A CA 1
ATOM 1735 C C . SER A 1 265 ? -12.844 -46.531 115.448 1.00 39.71 258 SER A C 1
ATOM 1736 O O . SER A 1 265 ? -12.709 -45.985 114.351 1.00 39.62 258 SER A O 1
ATOM 1739 N N . GLY A 1 266 ? -13.469 -47.695 115.616 1.00 39.19 259 GLY A N 1
ATOM 1740 C CA . GLY A 1 266 ? -13.935 -48.506 114.496 1.00 38.65 259 GLY A CA 1
ATOM 1741 C C . GLY A 1 266 ? -12.782 -49.278 113.886 1.00 38.32 259 GLY A C 1
ATOM 1742 O O . GLY A 1 266 ? -11.673 -49.276 114.425 1.00 38.18 259 GLY A O 1
ATOM 1743 N N . LEU A 1 267 ? -13.040 -49.947 112.766 1.00 38.06 260 LEU A N 1
ATOM 1744 C CA . LEU A 1 267 ? -11.982 -50.637 112.028 1.00 37.81 260 LEU A CA 1
ATOM 1745 C C . LEU A 1 267 ? -10.991 -49.619 111.459 1.00 37.49 260 LEU A C 1
ATOM 1746 O O . LEU A 1 267 ? -11.393 -48.517 111.082 1.00 37.44 260 LEU A O 1
ATOM 1751 N N . PRO A 1 268 ? -9.693 -49.977 111.402 1.00 37.23 261 PRO A N 1
ATOM 1752 C CA . PRO A 1 268 ? -9.076 -51.244 111.800 1.00 37.01 261 PRO A CA 1
ATOM 1753 C C . PRO A 1 268 ? -8.550 -51.282 113.243 1.00 36.82 261 PRO A C 1
ATOM 1754 O O . PRO A 1 268 ? -7.562 -51.969 113.514 1.00 36.74 261 PRO A O 1
ATOM 1758 N N . TYR A 1 269 ? -9.203 -50.564 114.154 1.00 36.70 262 TYR A N 1
ATOM 1759 C CA . TYR A 1 269 ? -8.747 -50.492 115.545 1.00 36.62 262 TYR A CA 1
ATOM 1760 C C . TYR A 1 269 ? -9.851 -50.826 116.547 1.00 36.68 262 TYR A C 1
ATOM 1761 O O . TYR A 1 269 ? -10.341 -49.950 117.266 1.00 36.64 262 TYR A O 1
ATOM 1770 N N . VAL A 1 270 ? -10.236 -52.100 116.585 1.00 36.78 263 VAL A N 1
ATOM 1771 C CA . VAL A 1 270 ? -11.218 -52.593 117.552 1.00 36.88 263 VAL A CA 1
ATOM 1772 C C . VAL A 1 270 ? -10.610 -52.579 118.957 1.00 37.00 263 VAL A C 1
ATOM 1773 O O . VAL A 1 270 ? -9.468 -53.000 119.151 1.00 36.88 263 VAL A O 1
ATOM 1777 N N . GLY A 1 271 ? -11.377 -52.079 119.923 1.00 37.14 264 GLY A N 1
ATOM 1778 C CA . GLY A 1 271 ? -10.919 -51.985 121.306 1.00 37.33 264 GLY A CA 1
ATOM 1779 C C . GLY A 1 271 ? -10.190 -50.689 121.610 1.00 37.46 264 GLY A C 1
ATOM 1780 O O . GLY A 1 271 ? -9.691 -50.497 122.719 1.00 37.56 264 GLY A O 1
ATOM 1781 N N . ARG A 1 272 ? -10.127 -49.800 120.622 1.00 37.56 265 ARG A N 1
ATOM 1782 C CA . ARG A 1 272 ? -9.481 -48.503 120.786 1.00 37.64 265 ARG A CA 1
ATOM 1783 C C . ARG A 1 272 ? -10.475 -47.362 120.604 1.00 37.56 265 ARG A C 1
ATOM 1784 O O . ARG A 1 272 ? -11.484 -47.507 119.912 1.00 37.49 265 ARG A O 1
ATOM 1792 N N . THR A 1 273 ? -10.181 -46.232 121.238 1.00 37.55 266 THR A N 1
ATOM 1793 C CA . THR A 1 273 ? -10.989 -45.025 121.099 1.00 37.58 266 THR A CA 1
ATOM 1794 C C . THR A 1 273 ? -10.430 -44.152 119.976 1.00 37.57 266 THR A C 1
ATOM 1795 O O . THR A 1 273 ? -9.286 -44.335 119.549 1.00 37.52 266 THR A O 1
ATOM 1799 N N . LYS A 1 274 ? -11.238 -43.207 119.500 1.00 37.59 267 LYS A N 1
ATOM 1800 C CA . LYS A 1 274 ? -10.794 -42.249 118.485 1.00 37.62 267 LYS A CA 1
ATOM 1801 C C . LYS A 1 274 ? -9.640 -41.385 118.992 1.00 37.60 267 LYS A C 1
ATOM 1802 O O . LYS A 1 274 ? -8.726 -41.051 118.232 1.00 37.70 267 LYS A O 1
ATOM 1808 N N . GLY A 1 275 ? -9.687 -41.049 120.281 1.00 37.57 268 GLY A N 1
ATOM 1809 C CA . GLY A 1 275 ? -8.665 -40.232 120.934 1.00 37.48 268 GLY A CA 1
ATOM 1810 C C . GLY A 1 275 ? -7.280 -40.849 120.979 1.00 37.46 268 GLY A C 1
ATOM 1811 O O . GLY A 1 275 ? -6.279 -40.131 121.038 1.00 37.56 268 GLY A O 1
ATOM 1812 N N . GLU A 1 276 ? -7.214 -42.178 120.957 1.00 37.39 269 GLU A N 1
ATOM 1813 C CA . GLU A 1 276 ? -5.923 -42.870 120.923 1.00 37.36 269 GLU A CA 1
ATOM 1814 C C . GLU A 1 276 ? -5.527 -43.344 119.517 1.00 37.03 269 GLU A C 1
ATOM 1815 O O . GLU A 1 276 ? -4.515 -44.026 119.350 1.00 37.00 269 GLU A O 1
ATOM 1821 N N . THR A 1 277 ? -6.321 -42.965 118.514 1.00 36.80 270 THR A N 1
ATOM 1822 C CA . THR A 1 277 ? -6.023 -43.281 117.111 1.00 36.58 270 THR A CA 1
ATOM 1823 C C . THR A 1 277 ? -6.112 -42.056 116.180 1.00 36.52 270 THR A C 1
ATOM 1824 O O . THR A 1 277 ? -6.357 -42.203 114.978 1.00 36.45 270 THR A O 1
ATOM 1828 N N . ILE A 1 278 ? -5.903 -40.861 116.738 1.00 36.40 271 ILE A N 1
ATOM 1829 C CA . ILE A 1 278 ? -6.014 -39.602 115.983 1.00 36.25 271 ILE A CA 1
ATOM 1830 C C . ILE A 1 278 ? -5.016 -39.532 114.823 1.00 36.10 271 ILE A C 1
ATOM 1831 O O . ILE A 1 278 ? -5.401 -39.252 113.685 1.00 36.08 271 ILE A O 1
ATOM 1836 N N . GLY A 1 279 ? -3.743 -39.788 115.118 1.00 35.83 272 GLY A N 1
ATOM 1837 C CA . GLY A 1 279 ? -2.698 -39.809 114.100 1.00 35.58 272 GLY A CA 1
ATOM 1838 C C . GLY A 1 279 ? -2.943 -40.876 113.049 1.00 35.49 272 GLY A C 1
ATOM 1839 O O . GLY A 1 279 ? -2.694 -40.656 111.863 1.00 35.49 272 GLY A O 1
ATOM 1840 N N . GLU A 1 280 ? -3.444 -42.028 113.495 1.00 35.28 273 GLU A N 1
ATOM 1841 C CA . GLU A 1 280 ? -3.768 -43.152 112.618 1.00 35.06 273 GLU A CA 1
ATOM 1842 C C . GLU A 1 280 ? -4.888 -42.834 111.621 1.00 34.92 273 GLU A C 1
ATOM 1843 O O . GLU A 1 280 ? -4.751 -43.119 110.430 1.00 34.87 273 GLU A O 1
ATOM 1849 N N . MET A 1 281 ? -5.981 -42.242 112.106 1.00 34.68 274 MET A N 1
ATOM 1850 C CA . MET A 1 281 ? -7.136 -41.922 111.257 1.00 34.60 274 MET A CA 1
ATOM 1851 C C . MET A 1 281 ? -6.827 -40.860 110.204 1.00 34.32 274 MET A C 1
ATOM 1852 O O . MET A 1 281 ? -7.439 -40.844 109.136 1.00 34.27 274 MET A O 1
ATOM 1857 N N . ILE A 1 282 ? -5.889 -39.971 110.525 1.00 34.11 275 ILE A N 1
ATOM 1858 C CA . ILE A 1 282 ? -5.422 -38.946 109.596 1.00 33.85 275 ILE A CA 1
ATOM 1859 C C . ILE A 1 282 ? -4.504 -39.582 108.553 1.00 33.73 275 ILE A C 1
ATOM 1860 O O . ILE A 1 282 ? -4.615 -39.287 107.360 1.00 33.73 275 ILE A O 1
ATOM 1865 N N . ALA A 1 283 ? -3.619 -40.467 109.014 1.00 33.49 276 ALA A N 1
ATOM 1866 C CA . ALA A 1 283 ? -2.681 -41.183 108.151 1.00 33.31 276 ALA A CA 1
ATOM 1867 C C . ALA A 1 283 ? -3.391 -42.041 107.105 1.00 33.20 276 ALA A C 1
ATOM 1868 O O . ALA A 1 283 ? -3.013 -42.029 105.933 1.00 33.21 276 ALA A O 1
ATOM 1870 N N . ILE A 1 284 ? -4.417 -42.775 107.536 1.00 33.10 277 ILE A N 1
ATOM 1871 C CA . ILE A 1 284 ? -5.205 -43.630 106.642 1.00 32.96 277 ILE A CA 1
ATOM 1872 C C . ILE A 1 284 ? -6.016 -42.789 105.651 1.00 32.98 277 ILE A C 1
ATOM 1873 O O . ILE A 1 284 ? -6.073 -43.112 104.461 1.00 33.05 277 ILE A O 1
ATOM 1878 N N . SER A 1 285 ? -6.625 -41.710 106.145 1.00 32.87 278 SER A N 1
ATOM 1879 C CA . SER A 1 285 ? -7.354 -40.761 105.298 1.00 32.76 278 SER A CA 1
ATOM 1880 C C . SER A 1 285 ? -6.450 -40.129 104.242 1.00 32.66 278 SER A C 1
ATOM 1881 O O . SER A 1 285 ? -6.853 -39.985 103.087 1.00 32.67 278 SER A O 1
ATOM 1884 N N . ASN A 1 286 ? -5.236 -39.754 104.649 1.00 32.63 279 ASN A N 1
ATOM 1885 C CA . ASN A 1 286 ? -4.210 -39.250 103.731 1.00 32.47 279 ASN A CA 1
ATOM 1886 C C . ASN A 1 286 ? -3.920 -40.226 102.597 1.00 32.55 279 ASN A C 1
ATOM 1887 O O . ASN A 1 286 ? -3.978 -39.850 101.427 1.00 32.61 279 ASN A O 1
ATOM 1892 N N . GLN A 1 287 ? -3.611 -41.474 102.951 1.00 32.59 280 GLN A N 1
ATOM 1893 C CA . GLN A 1 287 ? -3.307 -42.508 101.963 1.00 32.78 280 GLN A CA 1
ATOM 1894 C C . GLN A 1 287 ? -4.479 -42.798 101.032 1.00 32.66 280 GLN A C 1
ATOM 1895 O O . GLN A 1 287 ? -4.293 -42.899 99.820 1.00 32.68 280 GLN A O 1
ATOM 1901 N N . PHE A 1 288 ? -5.677 -42.928 101.598 1.00 32.60 281 PHE A N 1
ATOM 1902 C CA . PHE A 1 288 ? -6.874 -43.188 100.800 1.00 32.60 281 PHE A CA 1
ATOM 1903 C C . PHE A 1 288 ? -7.097 -42.102 99.746 1.00 32.63 281 PHE A C 1
ATOM 1904 O O . PHE A 1 288 ? -7.353 -42.409 98.581 1.00 32.67 281 PHE A O 1
ATOM 1912 N N . LEU A 1 289 ? -6.988 -40.841 100.161 1.00 32.71 282 LEU A N 1
ATOM 1913 C CA . LEU A 1 289 ? -7.199 -39.701 99.265 1.00 32.79 282 LEU A CA 1
ATOM 1914 C C . LEU A 1 289 ? -6.065 -39.506 98.261 1.00 32.85 282 LEU A C 1
ATOM 1915 O O . LEU A 1 289 ? -6.304 -39.069 97.135 1.00 32.93 282 LEU A O 1
ATOM 1920 N N . ARG A 1 290 ? -4.839 -39.823 98.674 1.00 32.94 283 ARG A N 1
ATOM 1921 C CA . ARG A 1 290 ? -3.679 -39.754 97.783 1.00 33.09 283 ARG A CA 1
ATOM 1922 C C . ARG A 1 290 ? -3.733 -40.823 96.697 1.00 33.18 283 ARG A C 1
ATOM 1923 O O . ARG A 1 290 ? -3.450 -40.539 95.531 1.00 33.28 283 ARG A O 1
ATOM 1931 N N . GLU A 1 291 ? -4.104 -42.044 97.084 1.00 33.25 284 GLU A N 1
ATOM 1932 C CA . GLU A 1 291 ? -4.290 -43.142 96.136 1.00 33.47 284 GLU A CA 1
ATOM 1933 C C . GLU A 1 291 ? -5.452 -42.869 95.179 1.00 33.40 284 GLU A C 1
ATOM 1934 O O . GLU A 1 291 ? -5.383 -43.222 94.001 1.00 33.38 284 GLU A O 1
ATOM 1940 N N . LEU A 1 292 ? -6.507 -42.236 95.691 1.00 33.44 285 LEU A N 1
ATOM 1941 C CA . LEU A 1 292 ? -7.660 -41.859 94.873 1.00 33.51 285 LEU A CA 1
ATOM 1942 C C . LEU A 1 292 ? -7.295 -40.775 93.861 1.00 33.57 285 LEU A C 1
ATOM 1943 O O . LEU A 1 292 ? -7.714 -40.840 92.704 1.00 33.55 285 LEU A O 1
ATOM 1948 N N . SER A 1 293 ? -6.512 -39.789 94.301 1.00 33.62 286 SER A N 1
ATOM 1949 C CA . SER A 1 293 ? -6.030 -38.721 93.421 1.00 33.79 286 SER A CA 1
ATOM 1950 C C . SER A 1 293 ? -5.163 -39.285 92.301 1.00 33.79 286 SER A C 1
ATOM 1951 O O . SER A 1 293 ? -5.256 -38.844 91.156 1.00 33.82 286 SER A O 1
ATOM 1954 N N . THR A 1 294 ? -4.334 -40.269 92.645 1.00 33.94 287 THR A N 1
ATOM 1955 C CA . THR A 1 294 ? -3.467 -40.958 91.690 1.00 34.07 287 THR A CA 1
ATOM 1956 C C . THR A 1 294 ? -4.283 -41.709 90.634 1.00 34.16 287 THR A C 1
ATOM 1957 O O . THR A 1 294 ? -3.997 -41.611 89.438 1.00 34.26 287 THR A O 1
ATOM 1961 N N . LEU A 1 295 ? -5.299 -42.441 91.087 1.00 34.29 288 LEU A N 1
ATOM 1962 C CA . LEU A 1 295 ? -6.202 -43.184 90.205 1.00 34.45 288 LEU A CA 1
ATOM 1963 C C . LEU A 1 295 ? -6.912 -42.283 89.198 1.00 34.60 288 LEU A C 1
ATOM 1964 O O . LEU A 1 295 ? -7.105 -42.668 88.045 1.00 34.59 288 LEU A O 1
ATOM 1969 N N . LEU A 1 296 ? -7.294 -41.087 89.642 1.00 34.90 289 LEU A N 1
ATOM 1970 C CA . LEU A 1 296 ? -7.954 -40.109 88.778 1.00 35.23 289 LEU A CA 1
ATOM 1971 C C . LEU A 1 296 ? -6.961 -39.383 87.870 1.00 35.50 289 LEU A C 1
ATOM 1972 O O . LEU A 1 296 ? -7.337 -38.893 86.803 1.00 35.45 289 LEU A O 1
ATOM 1977 N N . LYS A 1 297 ? -5.701 -39.317 88.298 1.00 35.92 290 LYS A N 1
ATOM 1978 C CA . LYS A 1 297 ? -4.640 -38.682 87.516 1.00 36.37 290 LYS A CA 1
ATOM 1979 C C . LYS A 1 297 ? -4.236 -39.578 86.347 1.00 36.64 290 LYS A C 1
ATOM 1980 O O . LYS A 1 297 ? -4.040 -39.100 85.229 1.00 36.71 290 LYS A O 1
ATOM 1986 N N . GLN A 1 298 ? -4.118 -40.877 86.619 1.00 36.99 291 GLN A N 1
ATOM 1987 C CA . GLN A 1 298 ? -3.804 -41.879 85.599 1.00 37.33 291 GLN A CA 1
ATOM 1988 C C . GLN A 1 298 ? -4.965 -42.055 84.624 1.00 37.47 291 GLN A C 1
ATOM 1989 O O . GLN A 1 298 ? -4.757 -42.240 83.423 1.00 37.45 291 GLN A O 1
ATOM 1995 N N . GLY A 1 299 ? -6.186 -41.997 85.152 1.00 37.68 292 GLY A N 1
ATOM 1996 C CA . GLY A 1 299 ? -7.392 -42.164 84.347 1.00 37.89 292 GLY A CA 1
ATOM 1997 C C . GLY A 1 299 ? -7.748 -43.618 84.102 1.00 38.05 292 GLY A C 1
ATOM 1998 O O . GLY A 1 299 ? -7.237 -44.518 84.774 1.00 37.97 292 GLY A O 1
ATOM 1999 N N . ALA A 1 300 ? -8.625 -43.839 83.126 1.00 38.25 293 ALA A N 1
ATOM 2000 C CA . ALA A 1 300 ? -9.116 -45.175 82.789 1.00 38.49 293 ALA A CA 1
ATOM 2001 C C . ALA A 1 300 ? -8.032 -46.069 82.187 1.00 38.68 293 ALA A C 1
ATOM 2002 O O . ALA A 1 300 ? -8.020 -47.279 82.424 1.00 38.73 293 ALA A O 1
ATOM 2004 N N . GLY A 1 301 ? -7.131 -45.465 81.415 1.00 38.86 294 GLY A N 1
ATOM 2005 C CA . GLY A 1 301 ? -6.079 -46.198 80.717 1.00 39.11 294 GLY A CA 1
ATOM 2006 C C . GLY A 1 301 ? -6.543 -46.688 79.359 1.00 39.31 294 GLY A C 1
ATOM 2007 O O . GLY A 1 301 ? -7.742 -46.697 79.070 1.00 39.28 294 GLY A O 1
ATOM 2008 N N . THR A 1 302 ? -5.588 -47.092 78.522 1.00 39.54 295 THR A N 1
ATOM 2009 C CA . THR A 1 302 ? -5.894 -47.638 77.199 1.00 39.79 295 THR A CA 1
ATOM 2010 C C . THR A 1 302 ? -6.636 -48.967 77.341 1.00 39.97 295 THR A C 1
ATOM 2011 O O . THR A 1 302 ? -6.176 -49.865 78.048 1.00 39.98 295 THR A O 1
ATOM 2015 N N . LYS A 1 303 ? -7.790 -49.068 76.677 1.00 40.22 296 LYS A N 1
ATOM 2016 C CA . LYS A 1 303 ? -8.707 -50.214 76.804 1.00 40.50 296 LYS A CA 1
ATOM 2017 C C . LYS A 1 303 ? -9.248 -50.416 78.224 1.00 40.54 296 LYS A C 1
ATOM 2018 O O . LYS A 1 303 ? -9.766 -51.487 78.549 1.00 40.67 296 LYS A O 1
ATOM 2024 N N . GLY A 1 304 ? -9.134 -49.383 79.058 1.00 40.59 297 GLY A N 1
ATOM 2025 C CA . GLY A 1 304 ? -9.516 -49.469 80.468 1.00 40.53 297 GLY A CA 1
ATOM 2026 C C . GLY A 1 304 ? -8.586 -50.370 81.262 1.00 40.51 297 GLY A C 1
ATOM 2027 O O . GLY A 1 304 ? -9.036 -51.136 82.115 1.00 40.56 297 GLY A O 1
ATOM 2028 N N . SER A 1 305 ? -7.286 -50.269 80.980 1.00 40.44 298 SER A N 1
ATOM 2029 C CA . SER A 1 305 ? -6.272 -51.133 81.595 1.00 40.38 298 SER A CA 1
ATOM 2030 C C . SER A 1 305 ? -5.974 -50.811 83.063 1.00 40.35 298 SER A C 1
ATOM 2031 O O . SER A 1 305 ? -5.345 -51.611 83.760 1.00 40.34 298 SER A O 1
ATOM 2034 N N . ASN A 1 306 ? -6.425 -49.646 83.526 1.00 40.27 299 ASN A N 1
ATOM 2035 C CA . ASN A 1 306 ? -6.233 -49.238 84.918 1.00 40.26 299 ASN A CA 1
ATOM 2036 C C . ASN A 1 306 ? -7.382 -49.648 85.847 1.00 40.33 299 ASN A C 1
ATOM 2037 O O . ASN A 1 306 ? -7.351 -49.348 87.042 1.00 40.27 299 ASN A O 1
ATOM 2042 N N . LYS A 1 307 ? -8.379 -50.340 85.294 1.00 40.46 300 LYS A N 1
ATOM 2043 C CA . LYS A 1 307 ? -9.568 -50.772 86.042 1.00 40.61 300 LYS A CA 1
ATOM 2044 C C . LYS A 1 307 ? -9.226 -51.625 87.262 1.00 40.57 300 LYS A C 1
ATOM 2045 O O . LYS A 1 307 ? -9.799 -51.433 88.335 1.00 40.65 300 LYS A O 1
ATOM 2051 N N . LYS A 1 308 ? -8.290 -52.557 87.090 1.00 40.59 301 LYS A N 1
ATOM 2052 C CA . LYS A 1 308 ? -7.872 -53.455 88.167 1.00 40.63 301 LYS A CA 1
ATOM 2053 C C . LYS A 1 308 ? -7.184 -52.726 89.321 1.00 40.41 301 LYS A C 1
ATOM 2054 O O . LYS A 1 308 ? -7.243 -53.183 90.462 1.00 40.46 301 LYS A O 1
ATOM 2060 N N . LYS A 1 309 ? -6.542 -51.597 89.021 1.00 40.20 302 LYS A N 1
ATOM 2061 C CA . LYS A 1 309 ? -5.911 -50.761 90.047 1.00 40.05 302 LYS A CA 1
ATOM 2062 C C . LYS A 1 309 ? -6.936 -50.124 90.986 1.00 39.81 302 LYS A C 1
ATOM 2063 O O . LYS A 1 309 ? -6.662 -49.941 92.173 1.00 39.72 302 LYS A O 1
ATOM 2069 N N . LEU A 1 310 ? -8.104 -49.788 90.443 1.00 39.60 303 LEU A N 1
ATOM 2070 C CA . LEU A 1 310 ? -9.217 -49.267 91.233 1.00 39.49 303 LEU A CA 1
ATOM 2071 C C . LEU A 1 310 ? -9.839 -50.365 92.098 1.00 39.49 303 LEU A C 1
ATOM 2072 O O . LEU A 1 310 ? -10.121 -50.146 93.276 1.00 39.44 303 LEU A O 1
ATOM 2077 N N . LEU A 1 311 ? -10.042 -51.541 91.503 1.00 39.52 304 LEU A N 1
ATOM 2078 C CA . LEU A 1 311 ? -10.591 -52.701 92.210 1.00 39.59 304 LEU A CA 1
ATOM 2079 C C . LEU A 1 311 ? -9.668 -53.180 93.328 1.00 39.51 304 LEU A C 1
ATOM 2080 O O . LEU A 1 311 ? -10.136 -53.593 94.389 1.00 39.62 304 LEU A O 1
ATOM 2085 N N . SER A 1 312 ? -8.362 -53.121 93.077 1.00 39.51 305 SER A N 1
ATOM 2086 C CA . SER A 1 312 ? -7.352 -53.490 94.064 1.00 39.51 305 SER A CA 1
ATOM 2087 C C . SER A 1 312 ? -7.365 -52.542 95.262 1.00 39.49 305 SER A C 1
ATOM 2088 O O . SER A 1 312 ? -7.290 -52.990 96.408 1.00 39.49 305 SER A O 1
ATOM 2091 N N . MET A 1 313 ? -7.471 -51.241 94.991 1.00 39.40 306 MET A N 1
ATOM 2092 C CA . MET A 1 313 ? -7.487 -50.235 96.048 1.00 39.50 306 MET A CA 1
ATOM 2093 C C . MET A 1 313 ? -8.745 -50.331 96.914 1.00 39.34 306 MET A C 1
ATOM 2094 O O . MET A 1 313 ? -8.653 -50.310 98.142 1.00 39.27 306 MET A O 1
ATOM 2099 N N . LEU A 1 314 ? -9.907 -50.429 96.269 1.00 39.28 307 LEU A N 1
ATOM 2100 C CA . LEU A 1 314 ? -11.194 -50.472 96.971 1.00 39.34 307 LEU A CA 1
ATOM 2101 C C . LEU A 1 314 ? -11.352 -51.713 97.848 1.00 39.38 307 LEU A C 1
ATOM 2102 O O . LEU A 1 314 ? -11.904 -51.629 98.946 1.00 39.40 307 LEU A O 1
ATOM 2107 N N . SER A 1 315 ? -10.861 -52.851 97.359 1.00 39.44 308 SER A N 1
ATOM 2108 C CA . SER A 1 315 ? -10.857 -54.101 98.122 1.00 39.55 308 SER A CA 1
ATOM 2109 C C . SER A 1 315 ? -9.885 -54.035 99.301 1.00 39.51 308 SER A C 1
ATOM 2110 O O . SER A 1 315 ? -10.130 -54.643 100.346 1.00 39.54 308 SER A O 1
ATOM 2113 N N . ASP A 1 316 ? -8.787 -53.300 99.119 1.00 39.41 309 ASP A N 1
ATOM 2114 C CA . ASP A 1 316 ? -7.805 -53.054 100.179 1.00 39.42 309 ASP A CA 1
ATOM 2115 C C . ASP A 1 316 ? -8.398 -52.199 101.298 1.00 38.89 309 ASP A C 1
ATOM 2116 O O . ASP A 1 316 ? -8.096 -52.409 102.473 1.00 38.95 309 ASP A O 1
ATOM 2121 N N . TYR A 1 317 ? -9.245 -51.245 100.920 1.00 38.16 310 TYR A N 1
ATOM 2122 C CA . TYR A 1 317 ? -9.899 -50.360 101.875 1.00 37.44 310 TYR A CA 1
ATOM 2123 C C . TYR A 1 317 ? -11.343 -50.782 102.162 1.00 36.95 310 TYR A C 1
ATOM 2124 O O . TYR A 1 317 ? -12.205 -49.935 102.412 1.00 36.90 310 TYR A O 1
ATOM 2133 N N . TRP A 1 318 ? -11.594 -52.092 102.134 1.00 36.27 311 TRP A N 1
ATOM 2134 C CA . TRP A 1 318 ? -12.923 -52.644 102.414 1.00 35.61 311 TRP A CA 1
ATOM 2135 C C . TRP A 1 318 ? -13.414 -52.249 103.802 1.00 35.27 311 TRP A C 1
ATOM 2136 O O . TRP A 1 318 ? -14.604 -51.985 103.997 1.00 35.22 311 TRP A O 1
ATOM 2147 N N . TYR A 1 319 ? -12.483 -52.203 104.754 1.00 34.80 312 TYR A N 1
ATOM 2148 C CA . TYR A 1 319 ? -12.795 -51.980 106.163 1.00 34.38 312 TYR A CA 1
ATOM 2149 C C . TYR A 1 319 ? -13.414 -50.611 106.425 1.00 34.01 312 TYR A C 1
ATOM 2150 O O . TYR A 1 319 ? -14.074 -50.412 107.443 1.00 33.95 312 TYR A O 1
ATOM 2159 N N . LEU A 1 320 ? -13.209 -49.683 105.492 1.00 33.43 313 LEU A N 1
ATOM 2160 C CA . LEU A 1 320 ? -13.813 -48.355 105.559 1.00 32.98 313 LEU A CA 1
ATOM 2161 C C . LEU A 1 320 ? -15.327 -48.391 105.332 1.00 32.76 313 LEU A C 1
ATOM 2162 O O . LEU A 1 320 ? -16.025 -47.416 105.615 1.00 32.70 313 LEU A O 1
ATOM 2167 N N . SER A 1 321 ? -15.822 -49.522 104.831 1.00 32.48 314 SER A N 1
ATOM 2168 C CA . SER A 1 321 ? -17.250 -49.716 104.586 1.00 32.22 314 SER A CA 1
ATOM 2169 C C . SER A 1 321 ? -17.902 -50.653 105.608 1.00 32.06 314 SER A C 1
ATOM 2170 O O . SER A 1 321 ? -19.045 -51.073 105.428 1.00 32.04 314 SER A O 1
ATOM 2173 N N . CYS A 1 322 ? -17.178 -50.977 106.676 1.00 31.89 315 CYS A N 1
ATOM 2174 C CA . CYS A 1 322 ? -17.661 -51.934 107.670 1.00 31.93 315 CYS A CA 1
ATOM 2175 C C . CYS A 1 322 ? -17.665 -51.337 109.076 1.00 32.05 315 CYS A C 1
ATOM 2176 O O . CYS A 1 322 ? -16.609 -51.023 109.633 1.00 32.05 315 CYS A O 1
ATOM 2179 N N . GLY A 1 323 ? -18.861 -51.182 109.640 1.00 32.09 316 GLY A N 1
ATOM 2180 C CA . GLY A 1 323 ? -19.021 -50.589 110.964 1.00 32.23 316 GLY A CA 1
ATOM 2181 C C . GLY A 1 323 ? -19.199 -51.608 112.074 1.00 32.29 316 GLY A C 1
ATOM 2182 O O . GLY A 1 323 ? -19.731 -52.691 111.852 1.00 32.20 316 GLY A O 1
ATOM 2183 N N . LEU A 1 324 ? -18.745 -51.262 113.274 1.00 32.46 317 LEU A N 1
ATOM 2184 C CA . LEU A 1 324 ? -18.958 -52.114 114.442 1.00 32.77 317 LEU A CA 1
ATOM 2185 C C . LEU A 1 324 ? -20.401 -51.968 114.904 1.00 32.97 317 LEU A C 1
ATOM 2186 O O . LEU A 1 324 ? -20.902 -50.851 115.047 1.00 33.06 317 LEU A O 1
ATOM 2191 N N . LEU A 1 325 ? -21.072 -53.095 115.110 1.00 33.30 318 LEU A N 1
ATOM 2192 C CA . LEU A 1 325 ? -22.457 -53.083 115.564 1.00 33.73 318 LEU A CA 1
ATOM 2193 C C . LEU A 1 325 ? -22.510 -52.897 117.081 1.00 34.02 318 LEU A C 1
ATOM 2194 O O . LEU A 1 325 ? -22.551 -53.868 117.842 1.00 34.15 318 LEU A O 1
ATOM 2199 N N . PHE A 1 326 ? -22.490 -51.635 117.500 1.00 34.40 319 PHE A N 1
ATOM 2200 C CA . PHE A 1 326 ? -22.482 -51.260 118.910 1.00 34.87 319 PHE A CA 1
ATOM 2201 C C . PHE A 1 326 ? -23.893 -51.347 119.498 1.00 35.12 319 PHE A C 1
ATOM 2202 O O . PHE A 1 326 ? -24.829 -50.764 118.947 1.00 34.97 319 PHE A O 1
ATOM 2210 N N . PRO A 1 327 ? -24.051 -52.080 120.618 1.00 35.44 320 PRO A N 1
ATOM 2211 C CA . PRO A 1 327 ? -25.354 -52.145 121.280 1.00 35.78 320 PRO A CA 1
ATOM 2212 C C . PRO A 1 327 ? -25.659 -50.849 122.033 1.00 36.16 320 PRO A C 1
ATOM 2213 O O . PRO A 1 327 ? -24.951 -50.494 122.981 1.00 36.14 320 PRO A O 1
ATOM 2217 N N . LYS A 1 328 ? -26.699 -50.146 121.596 1.00 36.62 321 LYS A N 1
ATOM 2218 C CA . LYS A 1 328 ? -27.078 -48.875 122.203 1.00 37.32 321 LYS A CA 1
ATOM 2219 C C . LYS A 1 328 ? -27.649 -49.080 123.604 1.00 37.53 321 LYS A C 1
ATOM 2220 O O . LYS A 1 328 ? -28.552 -49.896 123.804 1.00 37.48 321 LYS A O 1
ATOM 2226 N N . ALA A 1 329 ? -27.102 -48.345 124.569 1.00 37.91 322 ALA A N 1
ATOM 2227 C CA . ALA A 1 329 ? -27.608 -48.359 125.935 1.00 38.31 322 ALA A CA 1
ATOM 2228 C C . ALA A 1 329 ? -28.810 -47.426 126.047 1.00 38.67 322 ALA A C 1
ATOM 2229 O O . ALA A 1 329 ? -28.699 -46.225 125.798 1.00 38.76 322 ALA A O 1
ATOM 2231 N N . GLU A 1 330 ? -29.960 -47.996 126.404 1.00 39.08 323 GLU A N 1
ATOM 2232 C CA . GLU A 1 330 ? -31.214 -47.253 126.520 1.00 39.45 323 GLU A CA 1
ATOM 2233 C C . GLU A 1 330 ? -32.110 -47.830 127.611 1.00 39.38 323 GLU A C 1
ATOM 2234 O O . GLU A 1 330 ? -31.888 -48.947 128.081 1.00 39.36 323 GLU A O 1
ATOM 2240 N N . ARG A 1 331 ? -33.121 -47.060 128.013 1.00 39.31 324 ARG A N 1
ATOM 2241 C CA . ARG A 1 331 ? -34.197 -47.585 128.844 1.00 39.22 324 ARG A CA 1
ATOM 2242 C C . ARG A 1 331 ? -35.108 -48.428 127.960 1.00 39.29 324 ARG A C 1
ATOM 2243 O O . ARG A 1 331 ? -35.962 -47.897 127.246 1.00 39.57 324 ARG A O 1
ATOM 2251 N N . TYR A 1 332 ? -34.903 -49.738 127.994 1.00 39.27 325 TYR A N 1
ATOM 2252 C CA . TYR A 1 332 ? -35.704 -50.665 127.205 1.00 39.18 325 TYR A CA 1
ATOM 2253 C C . TYR A 1 332 ? -36.839 -51.233 128.043 1.00 39.31 325 TYR A C 1
ATOM 2254 O O . TYR A 1 332 ? -36.772 -51.221 129.271 1.00 39.35 325 TYR A O 1
ATOM 2263 N N . ASP A 1 333 ? -37.881 -51.720 127.374 1.00 39.54 326 ASP A N 1
ATOM 2264 C CA . ASP A 1 333 ? -38.912 -52.514 128.032 1.00 39.74 326 ASP A CA 1
ATOM 2265 C C . ASP A 1 333 ? -38.329 -53.885 128.360 1.00 39.67 326 ASP A C 1
ATOM 2266 O O . ASP A 1 333 ? -37.659 -54.492 127.521 1.00 39.70 326 ASP A O 1
ATOM 2271 N N . LYS A 1 334 ? -38.575 -54.357 129.581 1.00 39.59 327 LYS A N 1
ATOM 2272 C CA . LYS A 1 334 ? -38.072 -55.654 130.044 1.00 39.46 327 LYS A CA 1
ATOM 2273 C C . LYS A 1 334 ? -38.581 -56.816 129.198 1.00 39.49 327 LYS A C 1
ATOM 2274 O O . LYS A 1 334 ? -37.867 -57.799 128.992 1.00 39.40 327 LYS A O 1
ATOM 2280 N N . SER A 1 335 ? -39.817 -56.689 128.716 1.00 39.49 328 SER A N 1
ATOM 2281 C CA . SER A 1 335 ? -40.469 -57.726 127.919 1.00 39.51 328 SER A CA 1
ATOM 2282 C C . SER A 1 335 ? -39.814 -57.921 126.551 1.00 39.47 328 SER A C 1
ATOM 2283 O O . SER A 1 335 ? -39.950 -58.982 125.941 1.00 39.56 328 SER A O 1
ATOM 2286 N N . THR A 1 336 ? -39.108 -56.895 126.078 1.00 39.44 329 THR A N 1
ATOM 2287 C CA . THR A 1 336 ? -38.451 -56.932 124.771 1.00 39.34 329 THR A CA 1
ATOM 2288 C C . THR A 1 336 ? -36.919 -56.903 124.871 1.00 39.13 329 THR A C 1
ATOM 2289 O O . THR A 1 336 ? -36.236 -56.499 123.928 1.00 39.15 329 THR A O 1
ATOM 2293 N N . TRP A 1 337 ? -36.392 -57.349 126.010 1.00 38.91 330 TRP A N 1
ATOM 2294 C CA . TRP A 1 337 ? -34.946 -57.397 126.252 1.00 38.66 330 TRP A CA 1
ATOM 2295 C C . TRP A 1 337 ? -34.218 -58.265 125.224 1.00 38.83 330 TRP A C 1
ATOM 2296 O O . TRP A 1 337 ? -33.085 -57.966 124.834 1.00 38.63 330 TRP A O 1
ATOM 2307 N N . LEU A 1 338 ? -34.887 -59.331 124.789 1.00 39.07 331 LEU A N 1
ATOM 2308 C CA . LEU A 1 338 ? -34.326 -60.280 123.834 1.00 39.36 331 LEU A CA 1
ATOM 2309 C C . LEU A 1 338 ? -34.782 -60.031 122.393 1.00 39.68 331 LEU A C 1
ATOM 2310 O O . LEU A 1 338 ? -34.256 -60.642 121.466 1.00 39.66 331 LEU A O 1
ATOM 2315 N N . THR A 1 339 ? -35.752 -59.140 122.199 1.00 40.07 332 THR A N 1
ATOM 2316 C CA . THR A 1 339 ? -36.322 -58.926 120.864 1.00 40.40 332 THR A CA 1
ATOM 2317 C C . THR A 1 339 ? -36.026 -57.548 120.281 1.00 40.59 332 THR A C 1
ATOM 2318 O O . THR A 1 339 ? -36.181 -57.335 119.078 1.00 40.54 332 THR A O 1
ATOM 2322 N N . LYS A 1 340 ? -35.596 -56.617 121.128 1.00 40.93 333 LYS A N 1
ATOM 2323 C CA . LYS A 1 340 ? -35.340 -55.251 120.685 1.00 41.31 333 LYS A CA 1
ATOM 2324 C C . LYS A 1 340 ? -34.147 -54.612 121.392 1.00 41.29 333 LYS A C 1
ATOM 2325 O O . LYS A 1 340 ? -34.240 -54.203 122.555 1.00 41.38 333 LYS A O 1
ATOM 2331 N N . THR A 1 341 ? -33.030 -54.540 120.672 1.00 41.07 334 THR A N 1
ATOM 2332 C CA . THR A 1 341 ? -31.872 -53.762 121.091 1.00 40.84 334 THR A CA 1
ATOM 2333 C C . THR A 1 341 ? -31.455 -52.880 11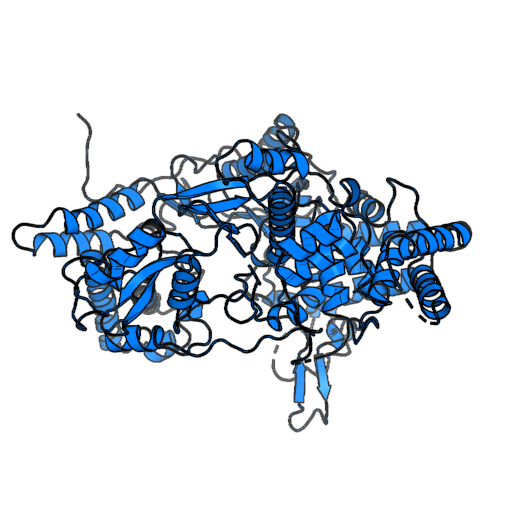9.919 1.00 40.88 334 THR A C 1
ATOM 2334 O O . THR A 1 341 ? -31.115 -53.384 118.847 1.00 40.98 334 THR A O 1
ATOM 2338 N N . ARG A 1 342 ? -31.494 -51.567 120.120 1.00 40.70 335 ARG A N 1
ATOM 2339 C CA . ARG A 1 342 ? -31.067 -50.631 119.086 1.00 40.75 335 ARG A CA 1
ATOM 2340 C C . ARG A 1 342 ? -29.558 -50.721 118.869 1.00 40.14 335 ARG A C 1
ATOM 2341 O O . ARG A 1 342 ? -28.797 -50.987 119.805 1.00 40.11 335 ARG A O 1
ATOM 2349 N N . ASN A 1 343 ? -29.143 -50.522 117.623 1.00 39.61 336 ASN A N 1
ATOM 2350 C CA . ASN A 1 343 ? -27.741 -50.634 117.241 1.00 39.10 336 ASN A CA 1
ATOM 2351 C C . ASN A 1 343 ? -27.157 -49.292 116.840 1.00 38.86 336 ASN A C 1
ATOM 2352 O O . ASN A 1 343 ? -27.861 -48.436 116.310 1.00 38.85 336 ASN A O 1
ATOM 2357 N N . ILE A 1 344 ? -25.869 -49.112 117.104 1.00 38.45 337 ILE A N 1
ATOM 2358 C CA . ILE A 1 344 ? -25.135 -47.973 116.572 1.00 38.15 337 ILE A CA 1
ATOM 2359 C C . ILE A 1 344 ? -24.049 -48.479 115.623 1.00 37.75 337 ILE A C 1
ATOM 2360 O O . ILE A 1 344 ? -23.139 -49.204 116.030 1.00 37.58 337 ILE A O 1
ATOM 2365 N N . TRP A 1 345 ? -24.183 -48.107 114.353 1.00 37.36 338 TRP A N 1
ATOM 2366 C CA . TRP A 1 345 ? -23.205 -48.418 113.319 1.00 37.02 338 TRP A CA 1
ATOM 2367 C C . TRP A 1 345 ? -21.973 -47.552 113.551 1.00 36.94 338 TRP A C 1
ATOM 2368 O O . TRP A 1 345 ? -21.941 -46.385 113.156 1.00 37.05 338 TRP A O 1
ATOM 2379 N N . SER A 1 346 ? -20.974 -48.122 114.219 1.00 36.83 339 SER A N 1
ATOM 2380 C CA . SER A 1 346 ? -19.739 -47.405 114.523 1.00 36.80 339 SER A CA 1
ATOM 2381 C C . SER A 1 346 ? -18.833 -47.349 113.296 1.00 36.54 339 SER A C 1
ATOM 2382 O O . SER A 1 346 ? -18.099 -48.299 113.004 1.00 36.37 339 SER A O 1
ATOM 2385 N N . ALA A 1 347 ? -18.901 -46.226 112.583 1.00 36.30 340 ALA A N 1
ATOM 2386 C CA . ALA A 1 347 ? -18.117 -46.014 111.369 1.00 36.06 340 ALA A CA 1
ATOM 2387 C C . ALA A 1 347 ? -16.623 -46.010 111.668 1.00 35.92 340 ALA A C 1
ATOM 2388 O O . ALA A 1 347 ? -16.206 -45.533 112.725 1.00 36.01 340 ALA A O 1
ATOM 2390 N N . PRO A 1 348 ? -15.810 -46.555 110.742 1.00 35.70 341 PRO A N 1
ATOM 2391 C CA . PRO A 1 348 ? -14.364 -46.409 110.858 1.00 35.54 341 PRO A CA 1
ATOM 2392 C C . PRO A 1 348 ? -13.988 -44.932 110.932 1.00 35.39 341 PRO A C 1
ATOM 2393 O O . PRO A 1 348 ? -14.600 -44.105 110.252 1.00 35.34 341 PRO A O 1
ATOM 2397 N N . SER A 1 349 ? -12.997 -44.614 111.761 1.00 35.26 342 SER A N 1
ATOM 2398 C CA . SER A 1 349 ? -12.558 -43.231 111.979 1.00 35.16 342 SER A CA 1
ATOM 2399 C C . SER A 1 349 ? -12.200 -42.438 110.710 1.00 34.98 342 SER A C 1
ATOM 2400 O O . SER A 1 349 ? -12.597 -41.278 110.596 1.00 35.02 342 SER A O 1
ATOM 2403 N N . PRO A 1 350 ? -11.447 -43.045 109.762 1.00 34.82 343 PRO A N 1
ATOM 2404 C CA . PRO A 1 350 ? -11.165 -42.314 108.521 1.00 34.64 343 PRO A CA 1
ATOM 2405 C C . PRO A 1 350 ? -12.422 -42.010 107.701 1.00 34.52 343 PRO A C 1
ATOM 2406 O O . PRO A 1 350 ? -12.540 -40.916 107.147 1.00 34.57 343 PRO A O 1
ATOM 2410 N N . THR A 1 351 ? -13.344 -42.971 107.636 1.00 34.37 344 THR A N 1
ATOM 2411 C CA . THR A 1 351 ? -14.614 -42.806 106.926 1.00 34.29 344 THR A CA 1
ATOM 2412 C C . THR A 1 351 ? -15.430 -41.670 107.542 1.00 34.23 344 THR A C 1
ATOM 2413 O O . THR A 1 351 ? -15.920 -40.787 106.828 1.00 34.18 344 THR A O 1
ATOM 2417 N N . HIS A 1 352 ? -15.552 -41.697 108.868 1.00 34.08 345 HIS A N 1
ATOM 2418 C CA . HIS A 1 352 ? -16.220 -40.636 109.610 1.00 33.97 345 HIS A CA 1
ATOM 2419 C C . HIS A 1 352 ? -15.554 -39.278 109.371 1.00 33.71 345 HIS A C 1
ATOM 2420 O O . HIS A 1 352 ? -16.238 -38.298 109.085 1.00 33.59 345 HIS A O 1
ATOM 2427 N N . LEU A 1 353 ? -14.226 -39.235 109.484 1.00 33.53 346 LEU A N 1
ATOM 2428 C CA . LEU A 1 353 ? -13.460 -37.997 109.302 1.00 33.45 346 LEU A CA 1
ATOM 2429 C C . LEU A 1 353 ? -13.673 -37.378 107.920 1.00 33.36 346 LEU A C 1
ATOM 2430 O O . LEU A 1 353 ? -13.931 -36.182 107.811 1.00 33.45 346 LEU A O 1
ATOM 2435 N N . MET A 1 354 ? -13.583 -38.206 106.880 1.00 33.29 347 MET A N 1
ATOM 2436 C CA . MET A 1 354 ? -13.694 -37.749 105.492 1.00 33.16 347 MET A CA 1
ATOM 2437 C C . MET A 1 354 ? -15.093 -37.263 105.102 1.00 33.16 347 MET A C 1
ATOM 2438 O O . MET A 1 354 ? -15.230 -36.296 104.351 1.00 33.18 347 MET A O 1
ATOM 2443 N N . ILE A 1 355 ? -16.121 -37.940 105.608 1.00 33.29 348 ILE A N 1
ATOM 2444 C CA . ILE A 1 355 ? -17.508 -37.520 105.391 1.00 33.44 348 ILE A CA 1
ATOM 2445 C C . ILE A 1 355 ? -17.810 -36.241 106.183 1.00 33.62 348 ILE A C 1
ATOM 2446 O O . ILE A 1 355 ? -18.479 -35.338 105.677 1.00 33.69 348 ILE A O 1
ATOM 2451 N N . SER A 1 356 ? -17.293 -36.167 107.410 1.00 33.79 349 SER A N 1
ATOM 2452 C CA . SER A 1 356 ? -17.455 -34.987 108.267 1.00 33.99 349 SER A CA 1
ATOM 2453 C C . SER A 1 356 ? -16.799 -33.735 107.685 1.00 34.11 349 SER A C 1
ATOM 2454 O O . SER A 1 356 ? -17.324 -32.634 107.842 1.00 33.98 349 SER A O 1
ATOM 2457 N N . MET A 1 357 ? -15.657 -33.908 107.020 1.00 34.36 350 MET A N 1
ATOM 2458 C CA . MET A 1 357 ? -14.954 -32.793 106.371 1.00 34.75 350 MET A CA 1
ATOM 2459 C C . MET A 1 357 ? -15.798 -32.111 105.290 1.00 34.72 350 MET A C 1
ATOM 2460 O O . MET A 1 357 ? -15.571 -30.949 104.957 1.00 34.92 350 MET A O 1
ATOM 2465 N N . ILE A 1 358 ? -16.772 -32.846 104.759 1.00 34.88 351 ILE A N 1
ATOM 2466 C CA . ILE A 1 358 ? -17.715 -32.330 103.770 1.00 34.94 351 ILE A CA 1
ATOM 2467 C C . ILE A 1 358 ? -18.940 -31.697 104.447 1.00 35.14 351 ILE A C 1
ATOM 2468 O O . ILE A 1 358 ? -19.330 -30.575 104.116 1.00 35.16 351 ILE A O 1
ATOM 2473 N N . THR A 1 359 ? -19.527 -32.414 105.403 1.00 35.23 352 THR A N 1
ATOM 2474 C CA . THR A 1 359 ? -20.821 -32.027 105.972 1.00 35.40 352 THR A CA 1
ATOM 2475 C C . THR A 1 359 ? -20.741 -31.047 107.146 1.00 35.44 352 THR A C 1
ATOM 2476 O O . THR A 1 359 ? -21.528 -30.103 107.213 1.00 35.40 352 THR A O 1
ATOM 2480 N N . TRP A 1 360 ? -19.800 -31.270 108.062 1.00 35.59 353 TRP A N 1
ATOM 2481 C CA . TRP A 1 360 ? -19.713 -30.472 109.293 1.00 35.74 353 TRP A CA 1
ATOM 2482 C C . TRP A 1 360 ? -19.446 -28.971 109.086 1.00 35.72 353 TRP A C 1
ATOM 2483 O O . TRP A 1 360 ? -20.147 -28.154 109.680 1.00 35.76 353 TRP A O 1
ATOM 2494 N N . PRO A 1 361 ? -18.444 -28.598 108.256 1.00 35.67 354 PRO A N 1
ATOM 2495 C CA . PRO A 1 361 ? -18.189 -27.162 108.062 1.00 35.68 354 PRO A CA 1
ATOM 2496 C C . PRO A 1 361 ? -19.405 -26.397 107.538 1.00 35.69 354 PRO A C 1
ATOM 2497 O O . PRO A 1 361 ? -19.584 -25.225 107.871 1.00 35.67 354 PRO A O 1
ATOM 2501 N N . VAL A 1 362 ? -20.229 -27.064 106.734 1.00 35.79 355 VAL A N 1
ATOM 2502 C CA . VAL A 1 362 ? -21.450 -26.470 106.193 1.00 35.92 355 VAL A CA 1
ATOM 2503 C C . VAL A 1 362 ? -22.589 -26.490 107.223 1.00 36.07 355 VAL A C 1
ATOM 2504 O O . VAL A 1 362 ? -23.223 -25.461 107.466 1.00 35.95 355 VAL A O 1
ATOM 2508 N N . MET A 1 363 ? -22.826 -27.654 107.830 1.00 36.31 356 MET A N 1
ATOM 2509 C CA . MET A 1 363 ? -23.943 -27.841 108.764 1.00 36.60 356 MET A CA 1
ATOM 2510 C C . MET A 1 363 ? -23.783 -27.095 110.089 1.00 36.76 356 MET A C 1
ATOM 2511 O O . MET A 1 363 ? -24.775 -26.662 110.678 1.00 36.85 356 MET A O 1
ATOM 2516 N N . SER A 1 364 ? -22.544 -26.943 110.553 1.00 36.85 357 SER A N 1
ATOM 2517 C CA . SER A 1 364 ? -22.271 -26.190 111.779 1.00 36.95 357 SER A CA 1
ATOM 2518 C C . SER A 1 364 ? -22.409 -24.683 111.560 1.00 37.10 357 SER A C 1
ATOM 2519 O O . SER A 1 364 ? -22.559 -23.923 112.518 1.00 37.25 357 SER A O 1
ATOM 2522 N N . ASN A 1 365 ? -22.361 -24.264 110.298 1.00 37.20 358 ASN A N 1
ATOM 2523 C CA . ASN A 1 365 ? -22.479 -22.857 109.928 1.00 37.26 358 ASN A CA 1
ATOM 2524 C C . ASN A 1 365 ? -23.835 -22.530 109.287 1.00 37.26 358 ASN A C 1
ATOM 2525 O O . ASN A 1 365 ? -23.965 -21.552 108.545 1.00 37.29 358 ASN A O 1
ATOM 2530 N N . SER A 1 366 ? -24.844 -23.345 109.591 1.00 37.27 359 SER A N 1
ATOM 2531 C CA . SER A 1 366 ? -26.179 -23.181 109.013 1.00 37.22 359 SER A CA 1
ATOM 2532 C C . SER A 1 366 ? -27.295 -23.171 110.071 1.00 37.19 359 SER A C 1
ATOM 2533 O O . SER A 1 366 ? -28.101 -24.106 110.131 1.00 37.20 359 SER A O 1
ATOM 2536 N N . PRO A 1 367 ? -27.359 -22.108 110.901 1.00 37.12 360 PRO A N 1
ATOM 2537 C CA . PRO A 1 367 ? -28.429 -22.042 111.895 1.00 37.04 360 PRO A CA 1
ATOM 2538 C C . PRO A 1 367 ? -29.704 -21.480 111.261 1.00 36.92 360 PRO A C 1
ATOM 2539 O O . PRO A 1 367 ? -30.149 -20.381 111.602 1.00 36.98 360 PRO A O 1
ATOM 2543 N N . ASN A 1 368 ? -30.271 -22.246 110.334 1.00 36.72 361 ASN A N 1
ATOM 2544 C CA . ASN A 1 368 ? -31.399 -21.801 109.526 1.00 36.45 361 ASN A CA 1
ATOM 2545 C C . ASN A 1 368 ? -32.626 -22.657 109.797 1.00 36.29 361 ASN A C 1
ATOM 2546 O O . ASN A 1 368 ? -32.606 -23.871 109.575 1.00 36.19 361 ASN A O 1
ATOM 2551 N N . ASN A 1 369 ? -33.689 -22.023 110.288 1.00 36.00 362 ASN A N 1
ATOM 2552 C CA . ASN A 1 369 ? -34.911 -22.745 110.643 1.00 35.79 362 ASN A CA 1
ATOM 2553 C C . ASN A 1 369 ? -36.192 -21.912 110.550 1.00 35.71 362 ASN A C 1
ATOM 2554 O O . ASN A 1 369 ? -36.185 -20.790 110.038 1.00 35.72 362 ASN A O 1
ATOM 2559 N N . VAL A 1 370 ? -37.282 -22.489 111.049 1.00 35.62 363 VAL A N 1
ATOM 2560 C CA . VAL A 1 370 ? -38.608 -21.871 111.052 1.00 35.53 363 VAL A CA 1
ATOM 2561 C C . VAL A 1 370 ? -38.629 -20.499 111.752 1.00 35.59 363 VAL A C 1
ATOM 2562 O O . VAL A 1 370 ? -39.415 -19.617 111.388 1.00 35.43 363 VAL A O 1
ATOM 2566 N N . LEU A 1 371 ? -37.738 -20.321 112.725 1.00 35.60 364 LEU A N 1
ATOM 2567 C CA . LEU A 1 371 ? -37.719 -19.120 113.562 1.00 35.68 364 LEU A CA 1
ATOM 2568 C C . LEU A 1 371 ? -36.975 -17.918 112.974 1.00 35.72 364 LEU A C 1
ATOM 2569 O O . LEU A 1 371 ? -37.108 -16.807 113.489 1.00 35.81 364 LEU A O 1
ATOM 2574 N N . ASN A 1 372 ? -36.200 -18.128 111.910 1.00 35.87 365 ASN A N 1
ATOM 2575 C CA . ASN A 1 372 ? -35.474 -17.022 111.273 1.00 35.97 365 ASN A CA 1
ATOM 2576 C C . ASN A 1 372 ? -35.646 -16.886 109.754 1.00 36.19 365 ASN A C 1
ATOM 2577 O O . ASN A 1 372 ? -35.255 -15.874 109.172 1.00 36.30 365 ASN A O 1
ATOM 2582 N N . ILE A 1 373 ? -36.228 -17.904 109.124 1.00 36.52 366 ILE A N 1
ATOM 2583 C CA . ILE A 1 373 ? -36.550 -17.861 107.694 1.00 36.73 366 ILE A CA 1
ATOM 2584 C C . ILE A 1 373 ? -38.035 -18.153 107.504 1.00 36.98 366 ILE A C 1
ATOM 2585 O O . ILE A 1 373 ? -38.553 -19.145 108.021 1.00 37.10 366 ILE A O 1
ATOM 2590 N N . GLU A 1 374 ? -38.710 -17.279 106.763 1.00 37.29 367 GLU A N 1
ATOM 2591 C CA . GLU A 1 374 ? -40.148 -17.396 106.530 1.00 37.55 367 GLU A CA 1
ATOM 2592 C C . GLU A 1 374 ? -40.464 -18.534 105.560 1.00 37.32 367 GLU A C 1
ATOM 2593 O O . GLU A 1 374 ? -39.819 -18.673 104.520 1.00 37.30 367 GLU A O 1
ATOM 2599 N N . GLY A 1 375 ? -41.450 -19.352 105.923 1.00 37.12 368 GLY A N 1
ATOM 2600 C CA . GLY A 1 375 ? -41.870 -20.485 105.102 1.00 36.87 368 GLY A CA 1
ATOM 2601 C C . GLY A 1 375 ? -40.933 -21.680 105.175 1.00 36.72 368 GLY A C 1
ATOM 2602 O O . GLY A 1 375 ? -41.102 -22.651 104.433 1.00 36.76 368 GLY A O 1
ATOM 2603 N N . CYS A 1 376 ? -39.945 -21.603 106.065 1.00 36.43 369 CYS A N 1
ATOM 2604 C CA . CYS A 1 376 ? -38.991 -22.686 106.280 1.00 36.28 369 CYS A CA 1
ATOM 2605 C C . CYS A 1 376 ? -39.550 -23.654 107.322 1.00 36.19 369 CYS A C 1
ATOM 2606 O O . CYS A 1 376 ? -39.865 -23.243 108.438 1.00 36.11 369 CYS A O 1
ATOM 2609 N N . PRO A 1 377 ? -39.692 -24.942 106.955 1.00 36.12 370 PRO A N 1
ATOM 2610 C CA . PRO A 1 377 ? -40.243 -25.931 107.881 1.00 36.03 370 PRO A CA 1
ATOM 2611 C C . PRO A 1 377 ? -39.197 -26.566 108.802 1.00 35.96 370 PRO A C 1
ATOM 2612 O O . PRO A 1 377 ? -39.551 -27.375 109.657 1.00 35.87 370 PRO A O 1
ATOM 2616 N N . SER A 1 378 ? -37.931 -26.194 108.633 1.00 36.03 371 SER A N 1
ATOM 2617 C CA . SER A 1 378 ? -36.832 -26.812 109.373 1.00 36.15 371 SER A CA 1
ATOM 2618 C C . SER A 1 378 ? -36.850 -26.500 110.867 1.00 36.30 371 SER A C 1
ATOM 2619 O O . SER A 1 378 ? -37.174 -25.385 111.277 1.00 36.16 371 SER A O 1
ATOM 2622 N N . LEU A 1 379 ? -36.497 -27.505 111.664 1.00 36.50 372 LEU A N 1
ATOM 2623 C CA . LEU A 1 379 ? -36.296 -27.340 113.100 1.00 36.79 372 LEU A CA 1
ATOM 2624 C C . LEU A 1 379 ? -34.824 -27.496 113.472 1.00 37.02 372 LEU A C 1
ATOM 2625 O O . LEU A 1 379 ? -34.489 -27.599 114.653 1.00 37.17 372 LEU A O 1
ATOM 2630 N N . TYR A 1 380 ? -33.953 -27.521 112.465 1.00 37.21 373 TYR A N 1
ATOM 2631 C CA . TYR A 1 380 ? -32.517 -27.691 112.687 1.00 37.44 373 TYR A CA 1
ATOM 2632 C C . TYR A 1 380 ? -31.955 -26.564 113.548 1.00 37.58 373 TYR A C 1
ATOM 2633 O O . TYR A 1 380 ? -32.214 -25.386 113.286 1.00 37.52 373 TYR A O 1
ATOM 2642 N N . LYS A 1 381 ? -31.197 -26.949 114.577 1.00 37.70 374 LYS A N 1
ATOM 2643 C CA . LYS A 1 381 ? -30.618 -26.021 115.561 1.00 37.91 374 LYS A CA 1
ATOM 2644 C C . LYS A 1 381 ? -31.664 -25.363 116.468 1.00 37.88 374 LYS A C 1
ATOM 2645 O O . LYS A 1 381 ? -31.374 -24.365 117.137 1.00 37.99 374 LYS A O 1
ATOM 2651 N N . PHE A 1 382 ? -32.872 -25.924 116.495 1.00 37.74 375 PHE A N 1
ATOM 2652 C CA . PHE A 1 382 ? -33.926 -25.418 117.370 1.00 37.61 375 PHE A CA 1
ATOM 2653 C C . PHE A 1 382 ? -33.585 -25.667 118.832 1.00 37.49 375 PHE A C 1
ATOM 2654 O O . PHE A 1 382 ? -33.215 -26.780 119.218 1.00 37.47 375 PHE A O 1
ATOM 2662 N N . ASN A 1 383 ? -33.707 -24.612 119.630 1.00 37.28 376 ASN A N 1
ATOM 2663 C CA . ASN A 1 383 ? -33.573 -24.705 121.073 1.00 37.09 376 ASN A CA 1
ATOM 2664 C C . ASN A 1 383 ? -34.813 -24.095 121.734 1.00 36.90 376 ASN A C 1
ATOM 2665 O O . ASN A 1 383 ? -35.162 -22.944 121.455 1.00 36.84 376 ASN A O 1
ATOM 2670 N N . PRO A 1 384 ? -35.486 -24.871 122.606 1.00 36.66 377 PRO A N 1
ATOM 2671 C CA . PRO A 1 384 ? -36.755 -24.467 123.225 1.00 36.44 377 PRO A CA 1
ATOM 2672 C C . PRO A 1 384 ? -36.636 -23.304 124.213 1.00 36.20 377 PRO A C 1
ATOM 2673 O O . PRO A 1 384 ? -37.619 -22.605 124.463 1.00 36.08 377 PRO A O 1
ATOM 2677 N N . PHE A 1 385 ? -35.443 -23.110 124.765 1.00 36.04 378 PHE A N 1
ATOM 2678 C CA . PHE A 1 385 ? -35.202 -22.060 125.749 1.00 35.96 378 PHE A CA 1
ATOM 2679 C C . PHE A 1 385 ? -34.955 -20.712 125.069 1.00 35.89 378 PHE A C 1
ATOM 2680 O O . PHE A 1 385 ? -34.889 -20.636 123.839 1.00 35.86 378 PHE A O 1
ATOM 2688 N N . ARG A 1 386 ? -34.845 -19.653 125.871 1.00 35.86 379 ARG A N 1
ATOM 2689 C CA . ARG A 1 386 ? -34.639 -18.289 125.364 1.00 35.95 379 ARG A CA 1
ATOM 2690 C C . ARG A 1 386 ? -35.789 -17.814 124.461 1.00 35.51 379 ARG A C 1
ATOM 2691 O O . ARG A 1 386 ? -35.578 -17.051 123.513 1.00 35.46 379 ARG A O 1
ATOM 2699 N N . GLY A 1 387 ? -37.000 -18.276 124.770 1.00 35.05 380 GLY A N 1
ATOM 2700 C CA . GLY A 1 387 ? -38.202 -17.909 124.024 1.00 34.51 380 GLY A CA 1
ATOM 2701 C C . GLY A 1 387 ? -38.471 -18.756 122.793 1.00 34.17 380 GLY A C 1
ATOM 2702 O O . GLY A 1 387 ? -39.400 -18.470 122.035 1.00 34.11 380 GLY A O 1
ATOM 2703 N N . GLY A 1 388 ? -37.666 -19.800 122.600 1.00 33.91 381 GLY A N 1
ATOM 2704 C CA . GLY A 1 388 ? -37.759 -20.671 121.428 1.00 33.58 381 GLY A CA 1
ATOM 2705 C C . GLY A 1 388 ? -39.092 -21.380 121.268 1.00 33.56 381 GLY A C 1
ATOM 2706 O O . GLY A 1 388 ? -39.722 -21.291 120.212 1.00 33.44 381 GLY A O 1
ATOM 2707 N N . LEU A 1 389 ? -39.520 -22.081 122.317 1.00 33.52 382 LEU A N 1
ATOM 2708 C CA . LEU A 1 389 ? -40.783 -22.826 122.300 1.00 33.53 382 LEU A CA 1
ATOM 2709 C C . LEU A 1 389 ? -42.014 -21.919 122.165 1.00 33.46 382 LEU A C 1
ATOM 2710 O O . LEU A 1 389 ? -42.971 -22.274 121.474 1.00 33.50 382 LEU A O 1
ATOM 2715 N N . ASN A 1 390 ? -41.984 -20.760 122.821 1.00 33.36 383 ASN A N 1
ATOM 2716 C CA . ASN A 1 390 ? -43.058 -19.772 122.695 1.00 33.29 383 ASN A CA 1
ATOM 2717 C C . ASN A 1 390 ? -43.336 -19.408 121.237 1.00 33.38 383 ASN A C 1
ATOM 2718 O O . ASN A 1 390 ? -44.492 -19.269 120.836 1.00 33.35 383 ASN A O 1
ATOM 2723 N N . ARG A 1 391 ? -42.267 -19.273 120.454 1.00 33.47 384 ARG A N 1
ATOM 2724 C CA . ARG A 1 391 ? -42.369 -18.904 119.044 1.00 33.60 384 ARG A CA 1
ATOM 2725 C C . ARG A 1 391 ? -42.938 -20.011 118.150 1.00 33.50 384 ARG A C 1
ATOM 2726 O O . ARG A 1 391 ? -43.653 -19.719 117.189 1.00 33.62 384 ARG A O 1
ATOM 2734 N N . ILE A 1 392 ? -42.629 -21.269 118.466 1.00 33.41 385 ILE A N 1
ATOM 2735 C CA . ILE A 1 392 ? -43.234 -22.414 117.769 1.00 33.34 385 ILE A CA 1
ATOM 2736 C C . ILE A 1 392 ? -44.725 -22.550 118.097 1.00 33.10 385 ILE A C 1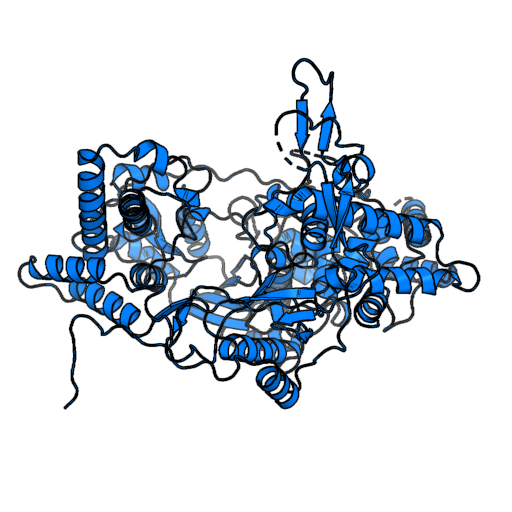
ATOM 2737 O O . ILE A 1 392 ? -45.529 -22.859 117.217 1.00 33.11 385 ILE A O 1
ATOM 2742 N N . VAL A 1 393 ? -45.089 -22.313 119.356 1.00 32.91 386 VAL A N 1
ATOM 2743 C CA . VAL A 1 393 ? -46.494 -22.369 119.771 1.00 32.75 386 VAL A CA 1
ATOM 2744 C C . VAL A 1 393 ? -47.313 -21.295 119.051 1.00 32.63 386 VAL A C 1
ATOM 2745 O O . VAL A 1 393 ? -48.415 -21.570 118.574 1.00 32.66 386 VAL A O 1
ATOM 2749 N N . GLU A 1 394 ? -46.756 -20.089 118.953 1.00 32.60 387 GLU A N 1
ATOM 2750 C CA . GLU A 1 394 ? -47.376 -18.998 118.195 1.00 32.61 387 GLU A CA 1
ATOM 2751 C C . GLU A 1 394 ? -47.503 -19.347 116.712 1.00 32.54 387 GLU A C 1
ATOM 2752 O O . GLU A 1 394 ? -48.463 -18.951 116.057 1.00 32.55 387 GLU A O 1
ATOM 2758 N N . TRP A 1 395 ? -46.529 -20.097 116.199 1.00 32.56 388 TRP A N 1
ATOM 2759 C CA . TRP A 1 395 ? -46.565 -20.632 114.838 1.00 32.59 388 TRP A CA 1
ATOM 2760 C C . TRP A 1 395 ? -47.739 -21.605 114.657 1.00 32.66 388 TRP A C 1
ATOM 2761 O O . TRP A 1 395 ? -48.449 -21.542 113.652 1.00 32.72 388 TRP A O 1
ATOM 2772 N N . ILE A 1 396 ? -47.938 -22.484 115.639 1.00 32.60 389 ILE A N 1
ATOM 2773 C CA . ILE A 1 396 ? -49.051 -23.439 115.637 1.00 32.75 389 ILE A CA 1
ATOM 2774 C C . ILE A 1 396 ? -50.405 -22.731 115.752 1.00 32.89 389 ILE A C 1
ATOM 2775 O O . ILE A 1 396 ? -51.347 -23.068 115.031 1.00 32.88 389 ILE A O 1
ATOM 2780 N N . LEU A 1 397 ? -50.485 -21.748 116.650 1.00 33.05 390 LEU A N 1
ATOM 2781 C CA . LEU A 1 397 ? -51.726 -21.009 116.916 1.00 33.32 390 LEU A CA 1
ATOM 2782 C C . LEU A 1 397 ? -52.204 -20.149 115.744 1.00 33.46 390 LEU A C 1
ATOM 2783 O O . LEU A 1 397 ? -53.393 -19.845 115.645 1.00 33.68 390 LEU A O 1
ATOM 2788 N N . ALA A 1 398 ? -51.281 -19.751 114.872 1.00 33.64 391 ALA A N 1
ATOM 2789 C CA . ALA A 1 398 ? -51.624 -18.990 113.669 1.00 33.81 391 ALA A CA 1
ATOM 2790 C C . ALA A 1 398 ? -52.654 -19.759 112.830 1.00 33.99 391 ALA A C 1
ATOM 2791 O O . ALA A 1 398 ? -52.572 -20.987 112.730 1.00 33.99 391 ALA A O 1
ATOM 2793 N N . PRO A 1 399 ? -53.634 -19.041 112.241 1.00 34.16 392 PRO A N 1
ATOM 2794 C CA . PRO A 1 399 ? -54.764 -19.671 111.540 1.00 34.28 392 PRO A CA 1
ATOM 2795 C C . PRO A 1 399 ? -54.382 -20.535 110.335 1.00 34.39 392 PRO A C 1
ATOM 2796 O O . PRO A 1 399 ? -55.159 -21.406 109.937 1.00 34.46 392 PRO A O 1
ATOM 2800 N N . GLU A 1 400 ? -53.202 -20.293 109.769 1.00 34.54 393 GLU A N 1
ATOM 2801 C CA . GLU A 1 400 ? -52.722 -21.021 108.592 1.00 34.68 393 GLU A CA 1
ATOM 2802 C C . GLU A 1 400 ? -52.642 -22.531 108.832 1.00 34.60 393 GLU A C 1
ATOM 2803 O O . GLU A 1 400 ? -52.132 -22.976 109.861 1.00 34.49 393 GLU A O 1
ATOM 2809 N N . GLU A 1 401 ? -53.171 -23.298 107.878 1.00 34.52 394 GLU A N 1
ATOM 2810 C CA . GLU A 1 401 ? -53.142 -24.769 107.888 1.00 34.46 394 GLU A CA 1
ATOM 2811 C C . GLU A 1 401 ? -53.660 -25.300 106.546 1.00 34.29 394 GLU A C 1
ATOM 2812 O O . GLU A 1 401 ? -54.517 -24.665 105.928 1.00 34.34 394 GLU A O 1
ATOM 2818 N N . PRO A 1 402 ? -53.143 -26.457 106.082 1.00 34.19 395 PRO A N 1
ATOM 2819 C CA . PRO A 1 402 ? -52.128 -27.321 106.699 1.00 34.07 395 PRO A CA 1
ATOM 2820 C C . PRO A 1 402 ? -50.717 -26.734 106.639 1.00 33.96 395 PRO A C 1
ATOM 2821 O O . PRO A 1 402 ? -50.409 -25.938 105.750 1.00 33.91 395 PRO A O 1
ATOM 2825 N N . LYS A 1 403 ? -49.878 -27.132 107.593 1.00 33.80 396 LYS A N 1
ATOM 2826 C CA . LYS A 1 403 ? -48.487 -26.683 107.661 1.00 33.63 396 LYS A CA 1
ATOM 2827 C C . LYS A 1 403 ? -47.602 -27.753 108.295 1.00 33.58 396 LYS A C 1
ATOM 2828 O O . LYS A 1 403 ? -48.057 -28.523 109.140 1.00 33.43 396 LYS A O 1
ATOM 2834 N N . ALA A 1 404 ? -46.339 -27.788 107.882 1.00 33.59 397 ALA A N 1
ATOM 2835 C CA . ALA A 1 404 ? -45.418 -28.840 108.302 1.00 33.58 397 ALA A CA 1
ATOM 2836 C C . ALA A 1 404 ? -44.152 -28.312 108.973 1.00 33.66 397 ALA A C 1
ATOM 2837 O O . ALA A 1 404 ? -43.745 -27.165 108.765 1.00 33.74 397 ALA A O 1
ATOM 2839 N N . LEU A 1 405 ? -43.542 -29.178 109.777 1.00 33.74 398 LEU A N 1
ATOM 2840 C CA . LEU A 1 405 ? -42.296 -28.899 110.471 1.00 33.83 398 LEU A CA 1
ATOM 2841 C C . LEU A 1 405 ? -41.441 -30.160 110.339 1.00 33.91 398 LEU A C 1
ATOM 2842 O O . LEU A 1 405 ? -41.974 -31.272 110.361 1.00 33.85 398 LEU A O 1
ATOM 2847 N N . VAL A 1 406 ? -40.127 -30.000 110.189 1.00 33.94 399 VAL A N 1
ATOM 2848 C CA . VAL A 1 406 ? -39.260 -31.146 109.897 1.00 34.05 399 VAL A CA 1
ATOM 2849 C C . VAL A 1 406 ? -37.896 -31.121 110.605 1.00 34.27 399 VAL A C 1
ATOM 2850 O O . VAL A 1 406 ? -37.209 -30.097 110.627 1.00 34.23 399 VAL A O 1
ATOM 2854 N N . TYR A 1 407 ? -37.532 -32.265 111.187 1.00 34.54 400 TYR A N 1
ATOM 2855 C CA . TYR A 1 407 ? -36.219 -32.473 111.799 1.00 34.89 400 TYR A CA 1
ATOM 2856 C C . TYR A 1 407 ? -35.791 -33.933 111.636 1.00 34.86 400 TYR A C 1
ATOM 2857 O O . TYR A 1 407 ? -36.291 -34.813 112.340 1.00 34.98 400 TYR A O 1
ATOM 2866 N N . ALA A 1 408 ? -34.871 -34.180 110.709 1.00 34.78 401 ALA A N 1
ATOM 2867 C CA . ALA A 1 408 ? -34.386 -35.531 110.453 1.00 34.79 401 ALA A CA 1
ATOM 2868 C C . ALA A 1 408 ? -35.595 -36.364 110.041 1.00 34.89 401 ALA A C 1
ATOM 2869 O O . ALA A 1 408 ? -36.332 -35.995 109.127 1.00 34.79 401 ALA A O 1
ATOM 2871 N N . ASP A 1 409 ? -35.792 -37.488 110.721 1.00 34.98 402 ASP A N 1
ATOM 2872 C CA . ASP A 1 409 ? -36.915 -38.372 110.431 1.00 35.12 402 ASP A CA 1
ATOM 2873 C C . ASP A 1 409 ? -38.240 -37.947 111.054 1.00 34.96 402 ASP A C 1
ATOM 2874 O O . ASP A 1 409 ? -39.262 -38.611 110.880 1.00 34.96 402 ASP A O 1
ATOM 2879 N N . ASN A 1 410 ? -38.215 -36.834 111.780 1.00 34.80 403 ASN A N 1
ATOM 2880 C CA . ASN A 1 410 ? -39.417 -36.312 112.434 1.00 34.54 403 ASN A CA 1
ATOM 2881 C C . ASN A 1 410 ? -40.167 -35.323 111.553 1.00 34.44 403 ASN A C 1
ATOM 2882 O O . ASN A 1 410 ? -39.581 -34.372 111.033 1.00 34.32 403 ASN A O 1
ATOM 2887 N N . ILE A 1 411 ? -41.462 -35.563 111.386 1.00 34.46 404 ILE A N 1
ATOM 2888 C CA . ILE A 1 411 ? -42.348 -34.625 110.706 1.00 34.45 404 ILE A CA 1
ATOM 2889 C C . ILE A 1 411 ? -43.474 -34.227 111.655 1.00 34.38 404 ILE A C 1
ATOM 2890 O O . ILE A 1 411 ? -44.137 -35.085 112.243 1.00 34.40 404 ILE A O 1
ATOM 2895 N N . TYR A 1 412 ? -43.667 -32.923 111.816 1.00 34.26 405 TYR A N 1
ATOM 2896 C CA . TYR A 1 412 ? -44.773 -32.399 112.605 1.00 34.15 405 TYR A CA 1
ATOM 2897 C C . TYR A 1 412 ? -45.726 -31.633 111.700 1.00 34.14 405 TYR A C 1
ATOM 2898 O O . TYR A 1 412 ? -45.327 -30.688 111.020 1.00 34.11 405 TYR A O 1
ATOM 2907 N N . ILE A 1 413 ? -46.985 -32.057 111.687 1.00 34.13 406 ILE A N 1
ATOM 2908 C CA . ILE A 1 413 ? -47.999 -31.429 110.848 1.00 34.04 406 ILE A CA 1
ATOM 2909 C C . ILE A 1 413 ? -49.198 -30.992 111.681 1.00 34.13 406 ILE A C 1
ATOM 2910 O O . ILE A 1 413 ? -49.653 -31.719 112.563 1.00 34.06 406 ILE A O 1
ATOM 2915 N N . VAL A 1 414 ? -49.685 -29.785 111.412 1.00 34.22 407 VAL A N 1
ATOM 2916 C CA . VAL A 1 414 ? -50.998 -29.375 111.894 1.00 34.28 407 VAL A CA 1
ATOM 2917 C C . VAL A 1 414 ? -51.965 -29.270 110.710 1.00 34.35 407 VAL A C 1
ATOM 2918 O O . VAL A 1 414 ? -51.691 -28.595 109.718 1.00 34.32 407 VAL A O 1
ATOM 2922 N N . HIS A 1 415 ? -53.074 -29.996 110.827 1.00 34.44 408 HIS A N 1
ATOM 2923 C CA . HIS A 1 415 ? -54.064 -30.146 109.769 1.00 34.56 408 HIS A CA 1
ATOM 2924 C C . HIS A 1 415 ? -55.417 -30.323 110.447 1.00 34.73 408 HIS A C 1
ATOM 2925 O O . HIS A 1 415 ? -55.559 -31.158 111.342 1.00 34.89 408 HIS A O 1
ATOM 2932 N N . SER A 1 416 ? -56.399 -29.528 110.024 1.00 34.94 409 SER A N 1
ATOM 2933 C CA . SER A 1 416 ? -57.753 -29.538 110.602 1.00 35.04 409 SER A CA 1
ATOM 2934 C C . SER A 1 416 ? -57.746 -29.314 112.119 1.00 34.97 409 SER A C 1
ATOM 2935 O O . SER A 1 416 ? -58.479 -29.980 112.859 1.00 35.06 409 SER A O 1
ATOM 2938 N N . ASN A 1 417 ? -56.912 -28.372 112.565 1.00 34.87 410 ASN A N 1
ATOM 2939 C CA . ASN A 1 417 ? -56.752 -28.034 113.988 1.00 34.79 410 ASN A CA 1
ATOM 2940 C C . ASN A 1 417 ? -56.288 -29.216 114.851 1.00 34.82 410 ASN A C 1
ATOM 2941 O O . ASN A 1 417 ? -56.638 -29.325 116.027 1.00 34.83 410 ASN A O 1
ATOM 2946 N N . THR A 1 418 ? -55.493 -30.098 114.249 1.00 34.94 411 THR A N 1
ATOM 2947 C CA . THR A 1 418 ? -54.950 -31.267 114.937 1.00 34.99 411 THR A CA 1
ATOM 2948 C C . THR A 1 418 ? -53.436 -31.333 114.748 1.00 34.95 411 THR A C 1
ATOM 2949 O O . THR A 1 418 ? -52.930 -31.143 113.643 1.00 34.92 411 THR A O 1
ATOM 2953 N N . TRP A 1 419 ? -52.729 -31.589 115.844 1.00 34.97 412 TRP A N 1
ATOM 2954 C CA . TRP A 1 419 ? -51.277 -31.720 115.849 1.00 35.02 412 TRP A CA 1
ATOM 2955 C C . TRP A 1 419 ? -50.888 -33.173 115.607 1.00 35.25 412 TRP A C 1
ATOM 2956 O O . TRP A 1 419 ? -51.346 -34.069 116.314 1.00 35.16 412 TRP A O 1
ATOM 2967 N N . TYR A 1 420 ? -50.048 -33.396 114.600 1.00 35.71 413 TYR A N 1
ATOM 2968 C CA . TYR A 1 420 ? -49.571 -34.736 114.265 1.00 36.15 413 TYR A CA 1
ATOM 2969 C C . TYR A 1 420 ? -48.059 -34.830 114.398 1.00 36.45 413 TYR A C 1
ATOM 2970 O O . TYR A 1 420 ? -47.327 -34.055 113.781 1.00 36.50 413 TYR A O 1
ATOM 2979 N N . SER A 1 421 ? -47.604 -35.782 115.208 1.00 36.91 414 SER A N 1
ATOM 2980 C CA . SER A 1 421 ? -46.186 -36.115 115.302 1.00 37.35 414 SER A CA 1
ATOM 2981 C C . SER A 1 421 ? -45.909 -37.411 114.542 1.00 37.76 414 SER A C 1
ATOM 2982 O O . SER A 1 421 ? -46.363 -38.487 114.938 1.00 37.80 414 SER A O 1
ATOM 2985 N N . ILE A 1 422 ? -45.162 -37.290 113.448 1.00 38.27 415 ILE A N 1
ATOM 2986 C CA . ILE A 1 422 ? -44.898 -38.402 112.542 1.00 38.81 415 ILE A CA 1
ATOM 2987 C C . ILE A 1 422 ? -43.418 -38.792 112.581 1.00 39.30 415 ILE A C 1
ATOM 2988 O O . ILE A 1 422 ? -42.533 -37.938 112.466 1.00 39.45 415 ILE A O 1
ATOM 2993 N N . ASP A 1 423 ? -43.153 -40.068 112.757 1.00 39.71 416 ASP A N 1
ATOM 2994 C CA . ASP A 1 423 ? -41.803 -40.610 112.692 1.00 40.19 416 ASP A CA 1
ATOM 2995 C C . ASP A 1 423 ? -41.668 -41.514 111.479 1.00 40.38 416 ASP A C 1
ATOM 2996 O O . ASP A 1 423 ? -42.592 -42.262 111.148 1.00 40.40 416 ASP A O 1
ATOM 3001 N N . LEU A 1 424 ? -40.528 -41.458 110.820 1.00 40.65 417 LEU A N 1
ATOM 3002 C CA . LEU A 1 424 ? -40.169 -42.462 109.830 1.00 41.07 417 LEU A CA 1
ATOM 3003 C C . LEU A 1 424 ? -39.889 -43.759 110.582 1.00 41.39 417 LEU A C 1
ATOM 3004 O O . LEU A 1 424 ? -39.140 -43.757 111.565 1.00 41.25 417 LEU A O 1
ATOM 3009 N N . GLU A 1 425 ? -40.515 -44.848 110.141 1.00 41.84 418 GLU A N 1
ATOM 3010 C CA . GLU A 1 425 ? -40.331 -46.155 110.768 1.00 42.37 418 GLU A CA 1
ATOM 3011 C C . GLU A 1 425 ? -38.907 -46.637 110.513 1.00 42.46 418 GLU A C 1
ATOM 3012 O O . GLU A 1 425 ? -38.580 -47.079 109.404 1.00 42.45 418 GLU A O 1
ATOM 3018 N N . LYS A 1 426 ? -38.070 -46.536 111.547 1.00 42.61 419 LYS A N 1
ATOM 3019 C CA . LYS A 1 426 ? -36.640 -46.848 111.450 1.00 42.87 419 LYS A CA 1
ATOM 3020 C C . LYS A 1 426 ? -36.043 -46.143 110.231 1.00 42.80 419 LYS A C 1
ATOM 3021 O O . LYS A 1 426 ? -35.645 -46.787 109.258 1.00 43.06 419 LYS A O 1
ATOM 3027 N N . GLY A 1 427 ? -36.004 -44.813 110.304 1.00 42.59 420 GLY A N 1
ATOM 3028 C CA . GLY A 1 427 ? -35.641 -43.948 109.179 1.00 42.36 420 GLY A CA 1
ATOM 3029 C C . GLY A 1 427 ? -34.451 -44.386 108.352 1.00 42.16 420 GLY A C 1
ATOM 3030 O O . GLY A 1 427 ? -34.540 -44.475 107.128 1.00 42.28 420 GLY A O 1
ATOM 3031 N N . GLU A 1 428 ? -33.344 -44.668 109.033 1.00 42.00 421 GLU A N 1
ATOM 3032 C CA . GLU A 1 428 ? -32.078 -45.071 108.408 1.00 41.70 421 GLU A CA 1
ATOM 3033 C C . GLU A 1 428 ? -32.202 -46.267 107.463 1.00 41.23 421 GLU A C 1
ATOM 3034 O O . GLU A 1 428 ? -31.512 -46.331 106.445 1.00 41.24 421 GLU A O 1
ATOM 3040 N N . ALA A 1 429 ? -33.075 -47.211 107.808 1.00 40.63 422 ALA A N 1
ATOM 3041 C CA . ALA A 1 429 ? -33.275 -48.422 107.012 1.00 40.09 422 ALA A CA 1
ATOM 3042 C C . ALA A 1 429 ? -33.962 -48.163 105.665 1.00 39.71 422 ALA A C 1
ATOM 3043 O O . ALA A 1 429 ? -33.938 -49.021 104.783 1.00 39.64 422 ALA A O 1
ATOM 3045 N N . ASN A 1 430 ? -34.568 -46.983 105.523 1.00 39.31 423 ASN A N 1
ATOM 3046 C CA . ASN A 1 430 ? -35.227 -46.560 104.283 1.00 38.85 423 ASN A CA 1
ATOM 3047 C C . ASN A 1 430 ? -34.265 -45.924 103.277 1.00 38.63 423 ASN A C 1
ATOM 3048 O O . ASN A 1 430 ? -34.623 -45.705 102.117 1.00 38.51 423 ASN A O 1
ATOM 3053 N N . CYS A 1 431 ? -33.050 -45.626 103.731 1.00 38.30 424 CYS A N 1
ATOM 3054 C CA . CYS A 1 431 ? -32.066 -44.925 102.914 1.00 38.06 424 CYS A CA 1
ATOM 3055 C C . CYS A 1 431 ? -31.434 -45.827 101.855 1.00 37.88 424 CYS A C 1
ATOM 3056 O O . CYS A 1 431 ? -30.981 -46.936 102.152 1.00 37.82 424 CYS A O 1
ATOM 3059 N N . THR A 1 432 ? -31.433 -45.347 100.615 1.00 37.63 425 THR A N 1
ATOM 3060 C CA . THR A 1 432 ? -30.672 -45.973 99.537 1.00 37.34 425 THR A CA 1
ATOM 3061 C C . THR A 1 432 ? -29.401 -45.158 99.318 1.00 37.22 425 THR A C 1
ATOM 3062 O O . THR A 1 432 ? -29.279 -44.039 99.828 1.00 37.07 425 THR A O 1
ATOM 3066 N N . ARG A 1 433 ? -28.454 -45.722 98.572 1.00 37.14 426 ARG A N 1
ATOM 3067 C CA . ARG A 1 433 ? -27.204 -45.031 98.249 1.00 37.04 426 ARG A CA 1
ATOM 3068 C C . ARG A 1 433 ? -27.456 -43.763 97.430 1.00 36.75 426 ARG A C 1
ATOM 3069 O O . ARG A 1 433 ? -26.739 -42.771 97.577 1.00 36.66 426 ARG A O 1
ATOM 3077 N N . GLN A 1 434 ? -28.490 -43.805 96.590 1.00 36.52 427 GLN A N 1
ATOM 3078 C CA . GLN A 1 434 ? -28.890 -42.667 95.758 1.00 36.37 427 GLN A CA 1
ATOM 3079 C C . GLN A 1 434 ? -29.509 -41.519 96.566 1.00 36.35 427 GLN A C 1
ATOM 3080 O O . GLN A 1 434 ? -29.466 -40.366 96.134 1.00 36.41 427 GLN A O 1
ATOM 3086 N N . HIS A 1 435 ? -30.089 -41.838 97.724 1.00 36.22 428 HIS A N 1
ATOM 3087 C CA . HIS A 1 435 ? -30.564 -40.816 98.660 1.00 36.13 428 HIS A CA 1
ATOM 3088 C C . HIS A 1 435 ? -29.386 -40.007 99.199 1.00 36.11 428 HIS A C 1
ATOM 3089 O O . HIS A 1 435 ? -29.435 -38.776 99.236 1.00 36.08 428 HIS A O 1
ATOM 3096 N N . MET A 1 436 ? -28.329 -40.710 99.606 1.00 36.04 429 MET A N 1
ATOM 3097 C CA . MET A 1 436 ? -27.154 -40.072 100.192 1.00 36.03 429 MET A CA 1
ATOM 3098 C C . MET A 1 436 ? -26.316 -39.275 99.192 1.00 35.96 429 MET A C 1
ATOM 3099 O O . MET A 1 436 ? -25.801 -38.209 99.535 1.00 36.01 429 MET A O 1
ATOM 3104 N N . GLN A 1 437 ? -26.168 -39.781 97.970 1.00 35.93 430 GLN A N 1
ATOM 3105 C CA . GLN A 1 437 ? -25.414 -39.042 96.955 1.00 36.02 430 GLN A CA 1
ATOM 3106 C C . GLN A 1 437 ? -26.155 -37.769 96.521 1.00 35.75 430 GLN A C 1
ATOM 3107 O O . GLN A 1 437 ? -25.526 -36.785 96.138 1.00 35.73 430 GLN A O 1
ATOM 3113 N N . ALA A 1 438 ? -27.485 -37.800 96.610 1.00 35.67 431 ALA A N 1
ATOM 3114 C CA . ALA A 1 438 ? -28.321 -36.613 96.420 1.00 35.57 431 ALA A CA 1
ATOM 3115 C C . ALA A 1 438 ? -28.110 -35.602 97.547 1.00 35.53 431 ALA A C 1
ATOM 3116 O O . ALA A 1 438 ? -28.117 -34.393 97.309 1.00 35.52 431 ALA A O 1
ATOM 3118 N N . ALA A 1 439 ? -27.924 -36.107 98.767 1.00 35.48 432 ALA A N 1
ATOM 3119 C CA . ALA A 1 439 ? -27.601 -35.274 99.926 1.00 35.48 432 ALA A CA 1
ATOM 3120 C C . ALA A 1 439 ? -26.201 -34.677 99.800 1.00 35.48 432 ALA A C 1
ATOM 3121 O O . ALA A 1 439 ? -25.971 -33.529 100.191 1.00 35.55 432 ALA A O 1
ATOM 3123 N N . MET A 1 440 ? -25.276 -35.465 99.254 1.00 35.40 433 MET A N 1
ATOM 3124 C CA . MET A 1 440 ? -23.912 -35.012 98.982 1.00 35.32 433 MET A CA 1
ATOM 3125 C C . MET A 1 440 ? -23.889 -33.962 97.873 1.00 35.07 433 MET A C 1
ATOM 3126 O O . MET A 1 440 ? -23.128 -32.996 97.944 1.00 35.08 433 MET A O 1
ATOM 3131 N N . TYR A 1 441 ? -24.728 -34.164 96.858 1.00 34.78 434 TYR A N 1
ATOM 3132 C CA . TYR A 1 441 ? -24.914 -33.196 95.780 1.00 34.57 434 TYR A CA 1
ATOM 3133 C C . TYR A 1 441 ? -25.379 -31.850 96.336 1.00 34.50 434 TYR A C 1
ATOM 3134 O O . TYR A 1 441 ? -24.870 -30.803 95.944 1.00 34.45 434 TYR A O 1
ATOM 3143 N N . TYR A 1 442 ? -26.341 -31.889 97.257 1.00 34.44 435 TYR A N 1
ATOM 3144 C CA . TYR A 1 442 ? -26.881 -30.678 97.867 1.00 34.32 435 TYR A CA 1
ATOM 3145 C C . TYR A 1 442 ? -25.837 -29.904 98.678 1.00 34.30 435 TYR A C 1
ATOM 3146 O O . TYR A 1 442 ? -25.686 -28.696 98.499 1.00 34.16 435 TYR A O 1
ATOM 3155 N N . ILE A 1 443 ? -25.124 -30.603 99.560 1.00 34.37 436 ILE A N 1
ATOM 3156 C CA . ILE A 1 443 ? -24.099 -29.982 100.406 1.00 34.54 436 ILE A CA 1
ATOM 3157 C C . ILE A 1 443 ? -22.963 -29.363 99.584 1.00 34.71 436 ILE A C 1
ATOM 3158 O O . ILE A 1 443 ? -22.455 -28.296 99.930 1.00 34.82 436 ILE A O 1
ATOM 3163 N N . LEU A 1 444 ? -22.585 -30.022 98.492 1.00 34.82 437 LEU A N 1
ATOM 3164 C CA . LEU A 1 444 ? -21.528 -29.513 97.621 1.00 34.96 437 LEU A CA 1
ATOM 3165 C C . LEU A 1 444 ? -21.971 -28.337 96.746 1.00 35.12 437 LEU A C 1
ATOM 3166 O O . LEU A 1 444 ? -21.215 -27.382 96.573 1.00 35.25 437 LEU A O 1
ATOM 3171 N N . THR A 1 445 ? -23.186 -28.404 96.202 1.00 35.26 438 THR A N 1
ATOM 3172 C CA . THR A 1 445 ? -23.666 -27.369 95.275 1.00 35.43 438 THR A CA 1
ATOM 3173 C C . THR A 1 445 ? -24.063 -26.054 95.948 1.00 35.56 438 THR A C 1
ATOM 3174 O O . THR A 1 445 ? -23.942 -24.992 95.338 1.00 35.66 438 THR A O 1
ATOM 3178 N N . ARG A 1 446 ? -24.539 -26.110 97.189 1.00 35.76 439 ARG A N 1
ATOM 3179 C CA . ARG A 1 446 ? -24.868 -24.869 97.905 1.00 35.88 439 ARG A CA 1
ATOM 3180 C C . ARG A 1 446 ? -24.039 -24.570 99.159 1.00 36.00 439 ARG A C 1
ATOM 3181 O O . ARG A 1 446 ? -24.050 -23.445 99.658 1.00 36.15 439 ARG A O 1
ATOM 3189 N N . GLY A 1 447 ? -23.310 -25.569 99.646 1.00 36.11 440 GLY A N 1
ATOM 3190 C CA . GLY A 1 447 ? -22.336 -25.357 100.712 1.00 36.28 440 GLY A CA 1
ATOM 3191 C C . GLY A 1 447 ? -20.946 -25.087 100.158 1.00 36.46 440 GLY A C 1
ATOM 3192 O O . GLY A 1 447 ? -20.342 -24.055 100.453 1.00 36.45 440 GLY A O 1
ATOM 3193 N N . TRP A 1 448 ? -20.448 -26.012 99.339 1.00 36.63 441 TRP A N 1
ATOM 3194 C CA . TRP A 1 448 ? -19.088 -25.932 98.798 1.00 36.77 441 TRP A CA 1
ATOM 3195 C C . TRP A 1 448 ? -19.042 -25.341 97.388 1.00 37.09 441 TRP A C 1
ATOM 3196 O O . TRP A 1 448 ? -18.433 -25.911 96.477 1.00 37.15 441 TRP A O 1
ATOM 3207 N N . SER A 1 449 ? -19.695 -24.196 97.217 1.00 37.45 442 SER A N 1
ATOM 3208 C CA . SER A 1 449 ? -19.681 -23.485 95.945 1.00 37.82 442 SER A CA 1
ATOM 3209 C C . SER A 1 449 ? -19.628 -21.982 96.149 1.00 38.01 442 SER A C 1
ATOM 3210 O O . SER A 1 449 ? -20.329 -21.432 97.004 1.00 38.03 442 SER A O 1
ATOM 3213 N N . ASP A 1 450 ? -18.777 -21.333 95.360 1.00 38.19 443 ASP A N 1
ATOM 3214 C CA . ASP A 1 450 ? -18.647 -19.884 95.363 1.00 38.41 443 ASP A CA 1
ATOM 3215 C C . ASP A 1 450 ? -19.301 -19.328 94.100 1.00 38.50 443 ASP A C 1
ATOM 3216 O O . ASP A 1 450 ? -18.677 -19.274 93.036 1.00 38.46 443 ASP A O 1
ATOM 3221 N N . ASN A 1 451 ? -20.568 -18.937 94.237 1.00 38.64 444 ASN A N 1
ATOM 3222 C CA . ASN A 1 451 ? -21.382 -18.403 93.137 1.00 38.69 444 ASN A CA 1
ATOM 3223 C C . ASN A 1 451 ? -21.443 -19.330 91.912 1.00 38.63 444 ASN A C 1
ATOM 3224 O O . ASN A 1 451 ? -21.267 -18.890 90.771 1.00 38.63 444 ASN A O 1
ATOM 3229 N N . GLY A 1 452 ? -21.691 -20.613 92.166 1.00 38.52 445 GLY A N 1
ATOM 3230 C CA . GLY A 1 452 ? -21.807 -21.613 91.106 1.00 38.39 445 GLY A CA 1
ATOM 3231 C C . GLY A 1 452 ? -20.525 -22.377 90.827 1.00 38.30 445 GLY A C 1
ATOM 3232 O O . GLY A 1 452 ? -20.563 -23.491 90.303 1.00 38.38 445 GLY A O 1
ATOM 3233 N N . ASP A 1 453 ? -19.390 -21.775 91.174 1.00 38.19 446 ASP A N 1
ATOM 3234 C CA . ASP A 1 453 ? -18.081 -22.387 90.956 1.00 38.05 446 ASP A CA 1
ATOM 3235 C C . ASP A 1 453 ? -17.734 -23.356 92.085 1.00 37.75 446 ASP A C 1
ATOM 3236 O O . ASP A 1 453 ? -17.886 -23.013 93.258 1.00 37.75 446 ASP A O 1
ATOM 3241 N N . PRO A 1 454 ? -17.265 -24.571 91.732 1.00 37.52 447 PRO A N 1
ATOM 3242 C CA . PRO A 1 454 ? -16.972 -25.614 92.721 1.00 37.31 447 PRO A CA 1
ATOM 3243 C C . PRO A 1 454 ? -15.818 -25.252 93.653 1.00 37.12 447 PRO A C 1
ATOM 3244 O O . PRO A 1 454 ? -14.735 -24.886 93.189 1.00 37.11 447 PRO A O 1
ATOM 3248 N N . MET A 1 455 ? -16.063 -25.349 94.958 1.00 36.89 448 MET A N 1
ATOM 3249 C CA . MET A 1 455 ? -15.013 -25.181 95.962 1.00 36.66 448 MET A CA 1
ATOM 3250 C C . MET A 1 455 ? -14.524 -26.552 96.432 1.00 36.10 448 MET A C 1
ATOM 3251 O O . MET A 1 455 ? -14.285 -26.780 97.622 1.00 36.06 448 MET A O 1
ATOM 3256 N N . PHE A 1 456 ? -14.387 -27.456 95.465 1.00 35.50 449 PHE A N 1
ATOM 3257 C CA . PHE A 1 456 ? -13.945 -28.829 95.686 1.00 34.85 449 PHE A CA 1
ATOM 3258 C C . PHE A 1 456 ? -13.293 -29.351 94.409 1.00 34.46 449 PHE A C 1
ATOM 3259 O O . PHE A 1 456 ? -13.676 -28.950 93.309 1.00 34.39 449 PHE A O 1
ATOM 3267 N N . ASN A 1 457 ? -12.310 -30.236 94.553 1.00 34.02 450 ASN A N 1
ATOM 3268 C CA . ASN A 1 457 ? -11.678 -30.865 93.392 1.00 33.52 450 ASN A CA 1
ATOM 3269 C C . ASN A 1 457 ? -12.387 -32.165 93.002 1.00 33.30 450 ASN A C 1
ATOM 3270 O O . ASN A 1 457 ? -13.399 -32.528 93.608 1.00 33.19 450 ASN A O 1
ATOM 3275 N N . GLN A 1 458 ? -11.863 -32.860 91.994 1.00 33.02 451 GLN A N 1
ATOM 3276 C CA . GLN A 1 458 ? -12.484 -34.096 91.515 1.00 32.70 451 GLN A CA 1
ATOM 3277 C C . GLN A 1 458 ? -12.245 -35.307 92.417 1.00 32.57 451 GLN A C 1
ATOM 3278 O O . GLN A 1 458 ? -13.017 -36.264 92.380 1.00 32.51 451 GLN A O 1
ATOM 3284 N N . THR A 1 459 ? -11.184 -35.258 93.222 1.00 32.41 452 THR A N 1
ATOM 3285 C CA . THR A 1 459 ? -10.928 -36.282 94.237 1.00 32.25 452 THR A CA 1
ATOM 3286 C C . THR A 1 459 ? -12.050 -36.273 95.275 1.00 32.26 452 THR A C 1
ATOM 3287 O O . THR A 1 459 ? -12.578 -37.326 95.646 1.00 32.28 452 THR A O 1
ATOM 3291 N N . TRP A 1 460 ? -12.417 -35.075 95.720 1.00 32.19 453 TRP A N 1
ATOM 3292 C CA . TRP A 1 460 ? -13.461 -34.904 96.718 1.00 32.17 453 TRP A CA 1
ATOM 3293 C C . TRP A 1 460 ? -14.868 -35.072 96.147 1.00 32.15 453 TRP A C 1
ATOM 3294 O O . TRP A 1 460 ? -15.763 -35.572 96.835 1.00 32.05 453 TRP A O 1
ATOM 3305 N N . ALA A 1 461 ? -15.048 -34.671 94.890 1.00 32.12 454 ALA A N 1
ATOM 3306 C CA . ALA A 1 461 ? -16.303 -34.893 94.170 1.00 32.11 454 ALA A CA 1
ATOM 3307 C C . ALA A 1 461 ? -16.553 -36.386 93.953 1.00 32.13 454 ALA A C 1
ATOM 3308 O O . ALA A 1 461 ? -17.684 -36.858 94.089 1.00 32.16 454 ALA A O 1
ATOM 3310 N N . THR A 1 462 ? -15.489 -37.117 93.622 1.00 32.12 455 THR A N 1
ATOM 3311 C CA . THR A 1 462 ? -15.545 -38.569 93.437 1.00 32.09 455 THR A CA 1
ATOM 3312 C C . THR A 1 462 ? -15.887 -39.281 94.742 1.00 32.10 455 THR A C 1
ATOM 3313 O O . THR A 1 462 ? -16.752 -40.160 94.766 1.00 32.22 455 THR A O 1
ATOM 3317 N N . PHE A 1 463 ? -15.208 -38.894 95.820 1.00 32.07 456 PHE A N 1
ATOM 3318 C CA . PHE A 1 463 ? -15.451 -39.476 97.136 1.00 32.01 456 PHE A CA 1
ATOM 3319 C C . PHE A 1 463 ? -16.895 -39.267 97.594 1.00 32.07 456 PHE A C 1
ATOM 3320 O O . PHE A 1 463 ? -17.555 -40.214 98.017 1.00 32.09 456 PHE A O 1
ATOM 3328 N N . ALA A 1 464 ? -17.377 -38.030 97.497 1.00 32.15 457 ALA A N 1
ATOM 3329 C CA . ALA A 1 464 ? -18.723 -37.675 97.953 1.00 32.19 457 ALA A CA 1
ATOM 3330 C C . ALA A 1 464 ? -19.836 -38.334 97.135 1.00 32.25 457 ALA A C 1
ATOM 3331 O O . ALA A 1 464 ? -20.817 -38.819 97.696 1.00 32.27 457 ALA A O 1
ATOM 3333 N N . MET A 1 465 ? -19.675 -38.358 95.815 1.00 32.41 458 MET A N 1
ATOM 3334 C CA . MET A 1 465 ? -20.727 -38.844 94.921 1.00 32.58 458 MET A CA 1
ATOM 3335 C C . MET A 1 465 ? -20.675 -40.345 94.675 1.00 32.55 458 MET A C 1
ATOM 3336 O O . MET A 1 465 ? -21.717 -41.000 94.595 1.00 32.57 458 MET A O 1
ATOM 3341 N N . ASN A 1 466 ? -19.463 -40.884 94.558 1.00 32.54 459 ASN A N 1
ATOM 3342 C CA . ASN A 1 466 ? -19.272 -42.250 94.076 1.00 32.44 459 ASN A CA 1
ATOM 3343 C C . ASN A 1 466 ? -18.638 -43.230 95.064 1.00 32.39 459 ASN A C 1
ATOM 3344 O O . ASN A 1 466 ? -18.540 -44.415 94.765 1.00 32.33 459 ASN A O 1
ATOM 3349 N N . ILE A 1 467 ? -18.207 -42.750 96.229 1.00 32.32 460 ILE A N 1
ATOM 3350 C CA . ILE A 1 467 ? -17.561 -43.625 97.217 1.00 32.12 460 ILE A CA 1
ATOM 3351 C C . ILE A 1 467 ? -18.264 -43.624 98.580 1.00 32.17 460 ILE A C 1
ATOM 3352 O O . ILE A 1 467 ? -18.641 -44.685 99.084 1.00 32.18 460 ILE A O 1
ATOM 3357 N N . ALA A 1 468 ? -18.440 -42.437 99.160 1.00 32.14 461 ALA A N 1
ATOM 3358 C CA . ALA A 1 468 ? -19.017 -42.282 100.502 1.00 32.17 461 ALA A CA 1
ATOM 3359 C C . ALA A 1 468 ? -20.412 -42.895 100.697 1.00 32.19 461 ALA A C 1
ATOM 3360 O O . ALA A 1 468 ? -20.661 -43.498 101.741 1.00 32.33 461 ALA A O 1
ATOM 3362 N N . PRO A 1 469 ? -21.327 -42.744 99.710 1.00 32.25 462 PRO A N 1
ATOM 3363 C CA . PRO A 1 469 ? -22.617 -43.436 99.830 1.00 32.21 462 PRO A CA 1
ATOM 3364 C C . PRO A 1 469 ? -22.484 -44.957 99.890 1.00 32.31 462 PRO A C 1
ATOM 3365 O O . PRO A 1 469 ? -23.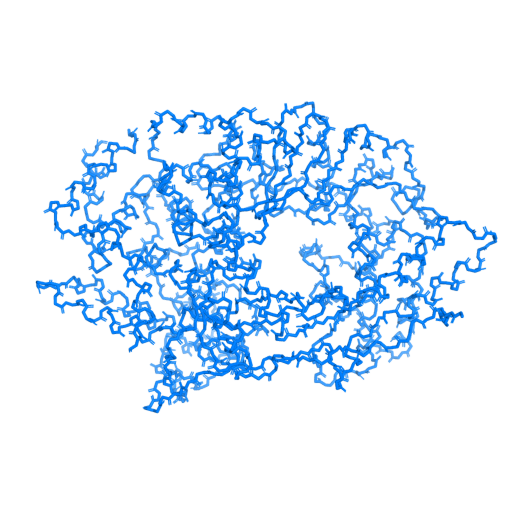288 -45.618 100.549 1.00 32.43 462 PRO A O 1
ATOM 3369 N N . ALA A 1 470 ? -21.473 -45.498 99.212 1.00 32.29 463 ALA A N 1
ATOM 3370 C CA . ALA A 1 470 ? -21.233 -46.940 99.178 1.00 32.16 463 ALA A CA 1
ATOM 3371 C C . ALA A 1 470 ? -20.585 -47.466 100.463 1.00 32.20 463 ALA A C 1
ATOM 3372 O O . ALA A 1 470 ? -20.709 -48.651 100.790 1.00 32.11 463 ALA A O 1
ATOM 3374 N N . LEU A 1 471 ? -19.889 -46.584 101.179 1.00 32.11 464 LEU A N 1
ATOM 3375 C CA . LEU A 1 471 ? -19.194 -46.962 102.407 1.00 32.03 464 LEU A CA 1
ATOM 3376 C C . LEU A 1 471 ? -20.153 -47.136 103.586 1.00 32.14 464 LEU A C 1
ATOM 3377 O O . LEU A 1 471 ? -19.977 -48.036 104.409 1.00 32.00 464 LEU A O 1
ATOM 3382 N N . VAL A 1 472 ? -21.174 -46.283 103.653 1.00 32.34 465 VAL A N 1
ATOM 3383 C CA . VAL A 1 472 ? -22.059 -46.231 104.825 1.00 32.46 465 VAL A CA 1
ATOM 3384 C C . VAL A 1 472 ? -23.529 -46.592 104.553 1.00 32.54 465 VAL A C 1
ATOM 3385 O O . VAL A 1 472 ? -24.323 -46.690 105.490 1.00 32.78 465 VAL A O 1
ATOM 3389 N N . VAL A 1 473 ? -23.889 -46.790 103.287 1.00 32.57 466 VAL A N 1
ATOM 3390 C CA . VAL A 1 473 ? -25.245 -47.228 102.935 1.00 32.61 466 VAL A CA 1
ATOM 3391 C C . VAL A 1 473 ? -25.193 -48.542 102.157 1.00 32.74 466 VAL A C 1
ATOM 3392 O O . VAL A 1 473 ? -24.462 -48.658 101.171 1.00 32.72 466 VAL A O 1
ATOM 3396 N N . ASP A 1 474 ? -25.967 -49.525 102.606 1.00 32.90 467 ASP A N 1
ATOM 3397 C CA . ASP A 1 474 ? -25.997 -50.831 101.960 1.00 33.01 467 ASP A CA 1
ATOM 3398 C C . ASP A 1 474 ? -24.575 -51.383 101.963 1.00 32.87 467 ASP A C 1
ATOM 3399 O O . ASP A 1 474 ? -24.129 -51.981 100.984 1.00 32.91 467 ASP A O 1
ATOM 3404 N N . SER A 1 475 ? -23.869 -51.177 103.070 1.00 32.63 468 SER A N 1
ATOM 3405 C CA . SER A 1 475 ? -22.496 -51.649 103.203 1.00 32.38 468 SER A CA 1
ATOM 3406 C C . SER A 1 475 ? -22.767 -52.727 104.247 1.00 32.30 468 SER A C 1
ATOM 3407 O O . SER A 1 475 ? -23.876 -53.253 104.337 1.00 32.30 468 SER A O 1
ATOM 3410 N N . SER A 1 476 ? -21.746 -53.051 105.035 1.00 32.17 469 SER A N 1
ATOM 3411 C CA . SER A 1 476 ? -21.873 -54.069 106.071 1.00 32.23 469 SER A CA 1
ATOM 3412 C C . SER A 1 476 ? -21.465 -53.682 107.489 1.00 32.19 469 SER A C 1
ATOM 3413 O O . SER A 1 476 ? -21.129 -52.528 107.756 1.00 32.10 469 SER A O 1
ATOM 3416 N N . CYS A 1 477 ? -21.498 -54.655 108.393 1.00 32.23 470 CYS A N 1
ATOM 3417 C CA . CYS A 1 477 ? -21.136 -54.425 109.782 1.00 32.35 470 CYS A CA 1
ATOM 3418 C C . CYS A 1 477 ? -20.459 -55.647 110.394 1.00 32.21 470 CYS A C 1
ATOM 3419 O O . CYS A 1 477 ? -20.591 -56.766 109.891 1.00 32.10 470 CYS A O 1
ATOM 3422 N N . LEU A 1 478 ? -19.715 -55.412 111.470 1.00 32.17 471 LEU A N 1
ATOM 3423 C CA . LEU A 1 478 ? -19.034 -56.473 112.190 1.00 31.91 471 LEU A CA 1
ATOM 3424 C C . LEU A 1 478 ? -19.686 -56.680 113.549 1.00 32.00 471 LEU A C 1
ATOM 3425 O O . LEU A 1 478 ? -19.756 -55.761 114.368 1.00 31.96 471 LEU A O 1
ATOM 3430 N N . ILE A 1 479 ? -20.158 -57.904 113.768 1.00 32.01 472 ILE A N 1
ATOM 3431 C CA . ILE A 1 479 ? -20.717 -58.332 115.045 1.00 32.04 472 ILE A CA 1
ATOM 3432 C C . ILE A 1 479 ? -20.147 -59.717 115.340 1.00 32.00 472 ILE A C 1
ATOM 3433 O O . ILE A 1 479 ? -20.266 -60.630 114.524 1.00 32.06 472 ILE A O 1
ATOM 3438 N N . MET A 1 480 ? -19.516 -59.866 116.500 1.00 31.95 473 MET A N 1
ATOM 3439 C CA . MET A 1 480 ? -18.778 -61.082 116.810 1.00 31.88 473 MET A CA 1
ATOM 3440 C C . MET A 1 480 ? -17.708 -61.131 115.725 1.00 31.90 473 MET A C 1
ATOM 3441 O O . MET A 1 480 ? -17.245 -60.093 115.250 1.00 31.90 473 MET A O 1
ATOM 3446 N N . ASN A 1 481 ? -17.325 -62.339 115.327 1.00 32.00 474 ASN A N 1
ATOM 3447 C CA . ASN A 1 481 ? -16.414 -62.527 114.207 1.00 32.03 474 ASN A CA 1
ATOM 3448 C C . ASN A 1 481 ? -17.081 -62.609 112.836 1.00 32.12 474 ASN A C 1
ATOM 3449 O O . ASN A 1 481 ? -16.472 -63.058 111.865 1.00 32.22 474 ASN A O 1
ATOM 3454 N N . LEU A 1 482 ? -18.336 -62.174 112.767 1.00 32.20 475 LEU A N 1
ATOM 3455 C CA . LEU A 1 482 ? -19.098 -62.216 111.521 1.00 32.28 475 LEU A CA 1
ATOM 3456 C C . LEU A 1 482 ? -19.215 -60.859 110.838 1.00 32.38 475 LEU A C 1
ATOM 3457 O O . LEU A 1 482 ? -19.482 -59.846 111.484 1.00 32.41 475 LEU A O 1
ATOM 3462 N N . GLN A 1 483 ? -19.006 -60.863 109.524 1.00 32.52 476 GLN A N 1
ATOM 3463 C CA . GLN A 1 483 ? -19.217 -59.691 108.686 1.00 32.65 476 GLN A CA 1
ATOM 3464 C C . GLN A 1 483 ? -20.514 -59.891 107.914 1.00 32.77 476 GLN A C 1
ATOM 3465 O O . GLN A 1 483 ? -20.631 -60.805 107.095 1.00 32.69 476 GLN A O 1
ATOM 3471 N N . ILE A 1 484 ? -21.494 -59.043 108.205 1.00 32.98 477 ILE A N 1
ATOM 3472 C CA . ILE A 1 484 ? -22.845 -59.209 107.674 1.00 33.14 477 ILE A CA 1
ATOM 3473 C C . ILE A 1 484 ? -23.326 -57.919 107.019 1.00 33.40 477 ILE A C 1
ATOM 3474 O O . ILE A 1 484 ? -22.784 -56.847 107.287 1.00 33.31 477 ILE A O 1
ATOM 3479 N N . LYS A 1 485 ? -24.336 -58.026 106.160 1.00 33.77 478 LYS A N 1
ATOM 3480 C CA . LYS A 1 485 ? -24.845 -56.869 105.432 1.00 34.37 478 LYS A CA 1
ATOM 3481 C C . LYS A 1 485 ? -25.520 -55.848 106.346 1.00 34.51 478 LYS A C 1
ATOM 3482 O O . LYS A 1 485 ? -26.104 -56.203 107.371 1.00 34.50 478 LYS A O 1
ATOM 3488 N N . THR A 1 486 ? -25.391 -54.578 105.975 1.00 34.76 479 THR A N 1
ATOM 3489 C CA . THR A 1 486 ? -26.176 -53.501 106.556 1.00 35.13 479 THR A CA 1
ATOM 3490 C C . THR A 1 486 ? -27.236 -53.112 105.530 1.00 35.37 479 THR A C 1
ATOM 3491 O O . THR A 1 486 ? -26.913 -52.797 104.386 1.00 35.36 479 THR A O 1
ATOM 3495 N N . TYR A 1 487 ? -28.501 -53.170 105.939 1.00 35.70 480 TYR A N 1
ATOM 3496 C CA . TYR A 1 487 ? -29.613 -52.807 105.068 1.00 35.97 480 TYR A CA 1
ATOM 3497 C C . TYR A 1 487 ? -29.990 -51.348 105.304 1.00 36.42 480 TYR A C 1
ATOM 3498 O O . TYR A 1 487 ? -30.390 -50.967 106.409 1.00 36.41 480 TYR A O 1
ATOM 3507 N N . GLY A 1 488 ? -29.845 -50.536 104.259 1.00 36.83 481 GLY A N 1
ATOM 3508 C CA . GLY A 1 488 ? -29.974 -49.087 104.376 1.00 37.50 481 GLY A CA 1
ATOM 3509 C C . GLY A 1 488 ? -28.726 -48.484 104.994 1.00 38.08 481 GLY A C 1
ATOM 3510 O O . GLY A 1 488 ? -27.632 -49.045 104.879 1.00 37.94 481 GLY A O 1
ATOM 3511 N N . GLN A 1 489 ? -28.886 -47.334 105.642 1.00 38.80 482 GLN A N 1
ATOM 3512 C CA . GLN A 1 489 ? -27.797 -46.720 106.395 1.00 39.62 482 GLN A CA 1
ATOM 3513 C C . GLN A 1 489 ? -27.861 -47.183 107.845 1.00 40.16 482 GLN A C 1
ATOM 3514 O O . GLN A 1 489 ? -28.947 -47.362 108.396 1.00 40.28 482 GLN A O 1
ATOM 3520 N N . GLY A 1 490 ? -26.698 -47.384 108.456 1.00 40.85 483 GLY A N 1
ATOM 3521 C CA . GLY A 1 490 ? -26.632 -47.794 109.858 1.00 41.73 483 GLY A CA 1
ATOM 3522 C C . GLY A 1 490 ? -26.997 -46.658 110.794 1.00 42.24 483 GLY A C 1
ATOM 3523 O O . GLY A 1 490 ? -26.726 -45.495 110.494 1.00 42.28 483 GLY A O 1
ATOM 3524 N N . SER A 1 491 ? -27.606 -47.001 111.929 1.00 42.85 484 SER A N 1
ATOM 3525 C CA . SER A 1 491 ? -28.080 -46.016 112.905 1.00 43.35 484 SER A CA 1
ATOM 3526 C C . SER A 1 491 ? -26.951 -45.222 113.561 1.00 43.70 484 SER A C 1
ATOM 3527 O O . SER A 1 491 ? -25.822 -45.704 113.685 1.00 43.66 484 SER A O 1
ATOM 3530 N N . GLY A 1 492 ? -27.288 -44.007 113.986 1.00 44.19 485 GLY A N 1
ATOM 3531 C CA . GLY A 1 492 ? -26.344 -43.070 114.586 1.00 44.68 485 GLY A CA 1
ATOM 3532 C C . GLY A 1 492 ? -26.779 -41.661 114.238 1.00 44.97 485 GLY A C 1
ATOM 3533 O O . GLY A 1 492 ? -26.483 -41.171 113.148 1.00 45.33 485 GLY A O 1
ATOM 3534 N N . ASN A 1 493 ? -27.477 -41.014 115.170 1.00 45.13 486 ASN A N 1
ATOM 3535 C CA . ASN A 1 493 ? -28.122 -39.709 114.940 1.00 45.27 486 ASN A CA 1
ATOM 3536 C C . ASN A 1 493 ? -27.271 -38.649 114.240 1.00 45.02 486 ASN A C 1
ATOM 3537 O O . ASN A 1 493 ? -27.777 -37.899 113.400 1.00 45.09 486 ASN A O 1
ATOM 3542 N N . ALA A 1 494 ? -25.986 -38.594 114.585 1.00 44.69 487 ALA A N 1
ATOM 3543 C CA . ALA A 1 494 ? -25.058 -37.642 113.976 1.00 44.27 487 ALA A CA 1
ATOM 3544 C C . ALA A 1 494 ? -24.878 -37.889 112.477 1.00 43.87 487 ALA A C 1
ATOM 3545 O O . ALA A 1 494 ? -25.099 -36.987 111.664 1.00 44.07 487 ALA A O 1
ATOM 3547 N N . ALA A 1 495 ? -24.495 -39.114 112.119 1.00 43.21 488 ALA A N 1
ATOM 3548 C CA . ALA A 1 495 ? -24.175 -39.462 110.729 1.00 42.56 488 ALA A CA 1
ATOM 3549 C C . ALA A 1 495 ? -25.399 -39.501 109.809 1.00 42.03 488 ALA A C 1
ATOM 3550 O O . ALA A 1 495 ? -25.284 -39.273 108.604 1.00 41.95 488 ALA A O 1
ATOM 3552 N N . THR A 1 496 ? -26.565 -39.774 110.387 1.00 41.33 489 THR A N 1
ATOM 3553 C CA . THR A 1 496 ? -27.780 -40.027 109.611 1.00 40.43 489 THR A CA 1
ATOM 3554 C C . THR A 1 496 ? -28.689 -38.809 109.408 1.00 39.82 489 THR A C 1
ATOM 3555 O O . THR A 1 496 ? -29.688 -38.901 108.689 1.00 39.73 489 THR A O 1
ATOM 3559 N N . PHE A 1 497 ? -28.345 -37.677 110.024 1.00 39.06 490 PHE A N 1
ATOM 3560 C CA . PHE A 1 497 ? -29.241 -36.513 110.052 1.00 38.34 490 PHE A CA 1
ATOM 3561 C C . PHE A 1 497 ? -29.690 -36.002 108.680 1.00 37.82 490 PHE A C 1
ATOM 3562 O O . PHE A 1 497 ? -30.890 -35.864 108.437 1.00 37.65 490 PHE A O 1
ATOM 3570 N N . ILE A 1 498 ? -28.729 -35.702 107.807 1.00 37.25 491 ILE A N 1
ATOM 3571 C CA . ILE A 1 498 ? -29.025 -35.119 106.494 1.00 36.78 491 ILE A CA 1
ATOM 3572 C C . ILE A 1 498 ? -29.831 -36.088 105.631 1.00 36.41 491 ILE A C 1
ATOM 3573 O O . ILE A 1 498 ? -30.817 -35.692 105.003 1.00 36.36 491 ILE A O 1
ATOM 3578 N N . ASN A 1 499 ? -29.410 -37.353 105.621 1.00 35.91 492 ASN A N 1
ATOM 3579 C CA . ASN A 1 499 ? -30.098 -38.409 104.881 1.00 35.40 492 ASN A CA 1
ATOM 3580 C C . ASN A 1 499 ? -31.549 -38.602 105.323 1.00 35.04 492 ASN A C 1
ATOM 3581 O O . ASN A 1 499 ? -32.441 -38.716 104.482 1.00 35.01 492 ASN A O 1
ATOM 3586 N N . ASN A 1 500 ? -31.776 -38.635 106.637 1.00 34.62 493 ASN A N 1
ATOM 3587 C CA . ASN A 1 500 ? -33.130 -38.724 107.196 1.00 34.34 493 ASN A CA 1
ATOM 3588 C C . ASN A 1 500 ? -33.979 -37.499 106.874 1.00 33.97 493 ASN A C 1
ATOM 3589 O O . ASN A 1 500 ? -35.156 -37.627 106.531 1.00 33.96 493 ASN A O 1
ATOM 3594 N N . HIS A 1 501 ? -33.369 -36.319 106.983 1.00 33.57 494 HIS A N 1
ATOM 3595 C CA . HIS A 1 501 ? -34.028 -35.055 106.656 1.00 33.33 494 HIS A CA 1
ATOM 3596 C C . HIS A 1 501 ? -34.467 -35.022 105.194 1.00 33.19 494 HIS A C 1
ATOM 3597 O O . HIS A 1 501 ? -35.551 -34.527 104.881 1.00 33.17 494 HIS A O 1
ATOM 3604 N N . LEU A 1 502 ? -33.622 -35.560 104.313 1.00 33.04 495 LEU A N 1
ATOM 3605 C CA . LEU A 1 502 ? -33.930 -35.686 102.887 1.00 32.90 495 LEU A CA 1
ATOM 3606 C C . LEU A 1 502 ? -35.133 -36.603 102.665 1.00 32.82 495 LEU A C 1
ATOM 3607 O O . LEU A 1 502 ? -36.023 -36.285 101.877 1.00 32.86 495 LEU A O 1
ATOM 3612 N N . LEU A 1 503 ? -35.147 -37.736 103.364 1.00 32.80 496 LEU A N 1
ATOM 3613 C CA . LEU A 1 503 ? -36.255 -38.692 103.310 1.00 32.83 496 LEU A CA 1
ATOM 3614 C C . LEU A 1 503 ? -37.584 -38.057 103.724 1.00 32.76 496 LEU A C 1
ATOM 3615 O O . LEU A 1 503 ? -38.612 -38.286 103.086 1.00 32.73 496 LEU A O 1
ATOM 3620 N N . SER A 1 504 ? -37.549 -37.258 104.789 1.00 32.70 497 SER A N 1
ATOM 3621 C CA . SER A 1 504 ? -38.728 -36.536 105.267 1.00 32.75 497 SER A CA 1
ATOM 3622 C C . SER A 1 504 ? -39.142 -35.417 104.312 1.00 32.77 497 SER A C 1
ATOM 3623 O O . SER A 1 504 ? -40.330 -35.131 104.161 1.00 32.91 497 SER A O 1
ATOM 3626 N N . THR A 1 505 ? -38.152 -34.797 103.671 1.00 32.79 498 THR A N 1
ATOM 3627 C CA . THR A 1 505 ? -38.382 -33.751 102.674 1.00 32.71 498 THR A CA 1
ATOM 3628 C C . THR A 1 505 ? -39.132 -34.299 101.452 1.00 32.84 498 THR A C 1
ATOM 3629 O O . THR A 1 505 ? -39.986 -33.615 100.883 1.00 32.69 498 THR A O 1
ATOM 3633 N N . LEU A 1 506 ? -38.815 -35.535 101.067 1.00 33.00 499 LEU A N 1
ATOM 3634 C CA . LEU A 1 506 ? -39.500 -36.203 99.958 1.00 33.12 499 LEU A CA 1
ATOM 3635 C C . LEU A 1 506 ? -40.939 -36.571 100.318 1.00 33.31 499 LEU A C 1
ATOM 3636 O O . LEU A 1 506 ? -41.826 -36.519 99.464 1.00 33.27 499 LEU A O 1
ATOM 3641 N N . VAL A 1 507 ? -41.161 -36.944 101.580 1.00 33.56 500 VAL A N 1
ATOM 3642 C CA . VAL A 1 507 ? -42.510 -37.217 102.086 1.00 33.87 500 VAL A CA 1
ATOM 3643 C C . VAL A 1 507 ? -43.347 -35.937 102.046 1.00 34.13 500 VAL A C 1
ATOM 3644 O O . VAL A 1 507 ? -44.499 -35.954 101.604 1.00 34.22 500 VAL A O 1
ATOM 3648 N N . LEU A 1 508 ? -42.746 -34.833 102.492 1.00 34.41 501 LEU A N 1
ATOM 3649 C CA . LEU A 1 508 ? -43.380 -33.513 102.477 1.00 34.67 501 LEU A CA 1
ATOM 3650 C C . LEU A 1 508 ? -43.694 -33.019 101.066 1.00 34.78 501 LEU A C 1
ATOM 3651 O O . LEU A 1 508 ? -44.731 -32.395 100.840 1.00 34.85 501 LEU A O 1
ATOM 3656 N N . ASP A 1 509 ? -42.794 -33.300 100.125 1.00 34.95 502 ASP A N 1
ATOM 3657 C CA . ASP A 1 509 ? -43.009 -32.971 98.719 1.00 35.02 502 ASP A CA 1
ATOM 3658 C C . ASP A 1 509 ? -44.201 -33.741 98.153 1.00 35.14 502 ASP A C 1
ATOM 3659 O O . ASP A 1 509 ? -45.078 -33.162 97.508 1.00 35.18 502 ASP A O 1
ATOM 3664 N N . GLN A 1 510 ? -44.216 -35.047 98.407 1.00 35.26 503 GLN A N 1
ATOM 3665 C CA . GLN A 1 510 ? -45.284 -35.942 97.969 1.00 35.40 503 GLN A CA 1
ATOM 3666 C C . GLN A 1 510 ? -46.621 -35.597 98.633 1.00 35.33 503 GLN A C 1
ATOM 3667 O O . GLN A 1 510 ? -47.684 -35.780 98.039 1.00 35.28 503 GLN A O 1
ATOM 3673 N N . TRP A 1 511 ? -46.546 -35.101 99.867 1.00 35.39 504 TRP A N 1
ATOM 3674 C CA . TRP A 1 511 ? -47.705 -34.600 100.606 1.00 35.40 504 TRP A CA 1
ATOM 3675 C C . TRP A 1 511 ? -48.308 -33.379 99.906 1.00 35.65 504 TRP A C 1
ATOM 3676 O O . TRP A 1 511 ? -49.527 -33.281 99.757 1.00 35.61 504 TRP A O 1
ATOM 3687 N N . ASN A 1 512 ? -47.443 -32.465 99.467 1.00 35.97 505 ASN A N 1
ATOM 3688 C CA . ASN A 1 512 ? -47.859 -31.280 98.715 1.00 36.44 505 ASN A CA 1
ATOM 3689 C C . ASN A 1 512 ? -48.510 -31.611 97.369 1.00 36.81 505 ASN A C 1
ATOM 3690 O O . ASN A 1 512 ? -49.478 -30.960 96.970 1.00 36.81 505 ASN A O 1
ATOM 3695 N N . LEU A 1 513 ? -47.977 -32.627 96.687 1.00 37.28 506 LEU A N 1
ATOM 3696 C CA . LEU A 1 513 ? -48.440 -33.015 95.350 1.00 37.79 506 LEU A CA 1
ATOM 3697 C C . LEU A 1 513 ? -49.880 -33.525 95.310 1.00 38.25 506 LEU A C 1
ATOM 3698 O O . LEU A 1 513 ? -50.562 -33.382 94.295 1.00 38.32 506 LEU A O 1
ATOM 3703 N N . MET A 1 514 ? -50.335 -34.129 96.403 1.00 38.88 507 MET A N 1
ATOM 3704 C CA . MET A 1 514 ? -51.713 -34.616 96.476 1.00 39.59 507 MET A CA 1
ATOM 3705 C C . MET A 1 514 ? -52.617 -33.738 97.353 1.00 39.65 507 MET A C 1
ATOM 3706 O O . MET A 1 514 ? -53.572 -34.220 97.969 1.00 39.65 507 MET A O 1
ATOM 3711 N N . ARG A 1 515 ? -52.297 -32.443 97.377 1.00 39.94 508 ARG A N 1
ATOM 3712 C CA . ARG A 1 515 ? -53.107 -31.397 98.020 1.00 40.38 508 ARG A CA 1
ATOM 3713 C C . ARG A 1 515 ? -53.191 -31.515 99.548 1.00 40.33 508 ARG A C 1
ATOM 3714 O O . ARG A 1 515 ? -54.235 -31.247 100.151 1.00 40.31 508 ARG A O 1
ATOM 3722 N N . GLN A 1 516 ? -52.073 -31.915 100.152 1.00 40.39 509 GLN A N 1
ATOM 3723 C CA . GLN A 1 516 ? -51.896 -31.964 101.609 1.00 40.45 509 GLN A CA 1
ATOM 3724 C C . GLN A 1 516 ? -53.038 -32.651 102.382 1.00 40.56 509 GLN A C 1
ATOM 3725 O O . GLN A 1 516 ? -53.743 -31.998 103.159 1.00 40.60 509 GLN A O 1
ATOM 3731 N N . PRO A 1 517 ? -53.217 -33.973 102.175 1.00 40.65 510 PRO A N 1
ATOM 3732 C CA . PRO A 1 517 ? -54.256 -34.714 102.894 1.00 40.76 510 PRO A CA 1
ATOM 3733 C C . PRO A 1 517 ? -53.933 -34.876 104.379 1.00 40.93 510 PRO A C 1
ATOM 3734 O O . PRO A 1 517 ? -52.778 -34.718 104.784 1.00 40.93 510 PRO A O 1
ATOM 3738 N N . ARG A 1 518 ? -54.953 -35.187 105.175 1.00 41.13 511 ARG A N 1
ATOM 3739 C CA . ARG A 1 518 ? -54.786 -35.389 106.609 1.00 41.41 511 ARG A CA 1
ATOM 3740 C C . ARG A 1 518 ? -53.923 -36.627 106.879 1.00 41.42 511 ARG A C 1
ATOM 3741 O O . ARG A 1 518 ? -54.163 -37.684 106.291 1.00 41.37 511 ARG A O 1
ATOM 3749 N N . PRO A 1 519 ? -52.900 -36.489 107.749 1.00 41.49 512 PRO A N 1
ATOM 3750 C CA . PRO A 1 519 ? -51.942 -37.556 108.073 1.00 41.64 512 PRO A CA 1
ATOM 3751 C C . PRO A 1 519 ? -52.527 -38.942 108.372 1.00 41.82 512 PRO A C 1
ATOM 3752 O O . PRO A 1 519 ? -51.878 -39.948 108.077 1.00 41.85 512 PRO A O 1
ATOM 3756 N N . ASP A 1 520 ? -53.733 -38.996 108.932 1.00 42.04 513 ASP A N 1
ATOM 3757 C CA . ASP A 1 520 ? -54.352 -40.274 109.303 1.00 42.38 513 ASP A CA 1
ATOM 3758 C C . ASP A 1 520 ? -55.235 -40.891 108.207 1.00 42.43 513 ASP A C 1
ATOM 3759 O O . ASP A 1 520 ? -55.905 -41.901 108.440 1.00 42.51 513 ASP A O 1
ATOM 3764 N N . SER A 1 521 ? -55.224 -40.290 107.019 1.00 42.49 514 SER A N 1
ATOM 3765 C CA . SER A 1 521 ? -56.025 -40.781 105.895 1.00 42.46 514 SER A CA 1
ATOM 3766 C C . SER A 1 521 ? -55.257 -41.779 105.026 1.00 42.51 514 SER A C 1
ATOM 3767 O O . SER A 1 521 ? -54.028 -41.868 105.100 1.00 42.41 514 SER A O 1
ATOM 3770 N N . GLU A 1 522 ? -55.998 -42.518 104.203 1.00 42.58 515 GLU A N 1
ATOM 3771 C CA . GLU A 1 522 ? -55.427 -43.482 103.261 1.00 42.83 515 GLU A CA 1
ATOM 3772 C C . GLU A 1 522 ? -54.575 -42.803 102.188 1.00 42.67 515 GLU A C 1
ATOM 3773 O O . GLU A 1 522 ? -53.634 -43.404 101.663 1.00 42.67 515 GLU A O 1
ATOM 3779 N N . GLU A 1 523 ? -54.916 -41.554 101.873 1.00 42.61 516 GLU A N 1
ATOM 3780 C CA . GLU A 1 523 ? -54.181 -40.750 100.896 1.00 42.53 516 GLU A CA 1
ATOM 3781 C C . GLU A 1 523 ? -52.771 -40.418 101.383 1.00 42.34 516 GLU A C 1
ATOM 3782 O O . GLU A 1 523 ? -51.814 -40.502 100.617 1.00 42.37 516 GLU A O 1
ATOM 3788 N N . PHE A 1 524 ? -52.652 -40.044 102.655 1.00 42.18 517 PHE A N 1
ATOM 3789 C CA . PHE A 1 524 ? -51.351 -39.767 103.264 1.00 42.05 517 PHE A CA 1
ATOM 3790 C C . PHE A 1 524 ? -50.520 -41.044 103.391 1.00 42.03 517 PHE A C 1
ATOM 3791 O O . PHE A 1 524 ? -49.303 -41.016 103.219 1.00 41.97 517 PHE A O 1
ATOM 3799 N N . LYS A 1 525 ? -51.187 -42.158 103.688 1.00 42.04 518 LYS A N 1
ATOM 3800 C CA . LYS A 1 525 ? -50.521 -43.450 103.845 1.00 42.05 518 LYS A CA 1
ATOM 3801 C C . LYS A 1 525 ? -49.955 -43.987 102.526 1.00 41.94 518 LYS A C 1
ATOM 3802 O O . LYS A 1 525 ? -48.991 -44.752 102.533 1.00 41.89 518 LYS A O 1
ATOM 3808 N N . SER A 1 526 ? -50.545 -43.572 101.405 1.00 41.83 519 SER A N 1
ATOM 3809 C CA . SER A 1 526 ? -50.102 -44.006 100.075 1.00 41.71 519 SER A CA 1
ATOM 3810 C C . SER A 1 526 ? -48.725 -43.454 99.687 1.00 41.68 519 SER A C 1
ATOM 3811 O O . SER A 1 526 ? -48.102 -43.941 98.739 1.00 41.69 519 SER A O 1
ATOM 3814 N N . ILE A 1 527 ? -48.263 -42.443 100.424 1.00 41.67 520 ILE A N 1
ATOM 3815 C CA . ILE A 1 527 ? -46.953 -41.820 100.200 1.00 41.65 520 ILE A CA 1
ATOM 3816 C C . ILE A 1 527 ? -45.807 -42.816 100.404 1.00 41.83 520 ILE A C 1
ATOM 3817 O O . ILE A 1 527 ? -44.810 -42.776 99.678 1.00 41.83 520 ILE A O 1
ATOM 3822 N N . GLU A 1 528 ? -45.959 -43.713 101.377 1.00 42.00 521 GLU A N 1
ATOM 3823 C CA . GLU A 1 528 ? -44.919 -44.700 101.672 1.00 42.26 521 GLU A CA 1
ATOM 3824 C C . GLU A 1 528 ? -44.700 -45.698 100.529 1.00 42.16 521 GLU A C 1
ATOM 3825 O O . GLU A 1 528 ? -43.569 -46.115 100.283 1.00 42.26 521 GLU A O 1
ATOM 3831 N N . ASP A 1 529 ? -45.774 -46.052 99.825 1.00 42.09 522 ASP A N 1
ATOM 3832 C CA . ASP A 1 529 ? -45.677 -46.899 98.634 1.00 41.97 522 ASP A CA 1
ATOM 3833 C C . ASP A 1 529 ? -45.043 -46.143 97.464 1.00 41.80 522 ASP A C 1
ATOM 3834 O O . ASP A 1 529 ? -44.308 -46.727 96.667 1.00 41.89 522 ASP A O 1
ATOM 3839 N N . LYS A 1 530 ? -45.332 -44.846 97.373 1.00 41.54 523 LYS A N 1
ATOM 3840 C CA . LYS A 1 530 ? -44.802 -43.991 96.309 1.00 41.25 523 LYS A CA 1
ATOM 3841 C C . LYS A 1 530 ? -43.285 -43.823 96.389 1.00 40.94 523 LYS A C 1
ATOM 3842 O O . LYS A 1 530 ? -42.605 -43.792 95.363 1.00 40.96 523 LYS A O 1
ATOM 3848 N N . LEU A 1 531 ? -42.765 -43.722 97.610 1.00 40.62 524 LEU A N 1
ATOM 3849 C CA . LEU A 1 531 ? -41.352 -43.416 97.834 1.00 40.33 524 LEU A CA 1
ATOM 3850 C C . LEU A 1 531 ? -40.534 -44.580 98.394 1.00 40.17 524 LEU A C 1
ATOM 3851 O O . LEU A 1 531 ? -39.303 -44.531 98.390 1.00 40.03 524 LEU A O 1
ATOM 3856 N N . GLY A 1 532 ? -41.216 -45.615 98.880 1.00 40.09 525 GLY A N 1
ATOM 3857 C CA . GLY A 1 532 ? -40.551 -46.743 99.534 1.00 40.07 525 GLY A CA 1
ATOM 3858 C C . GLY A 1 532 ? -39.987 -46.357 100.890 1.00 40.14 525 GLY A C 1
ATOM 3859 O O . GLY A 1 532 ? -38.980 -46.912 101.331 1.00 40.15 525 GLY A O 1
ATOM 3860 N N . ILE A 1 533 ? -40.638 -45.395 101.542 1.00 40.22 526 ILE A N 1
ATOM 3861 C CA . ILE A 1 533 ? -40.218 -44.897 102.850 1.00 40.20 526 ILE A CA 1
ATOM 3862 C C . ILE A 1 533 ? -41.321 -45.141 103.878 1.00 40.28 526 ILE A C 1
ATOM 3863 O O . ILE A 1 533 ? -42.405 -44.568 103.780 1.00 40.25 526 ILE A O 1
ATOM 3868 N N . ASN A 1 534 ? -41.029 -45.990 104.860 1.00 40.30 527 ASN A N 1
ATOM 3869 C CA . ASN A 1 534 ? -41.981 -46.338 105.912 1.00 40.35 527 ASN A CA 1
ATOM 3870 C C . ASN A 1 534 ? -42.111 -45.231 106.961 1.00 40.37 527 ASN A C 1
ATOM 3871 O O . ASN A 1 534 ? -41.113 -44.645 107.385 1.00 40.30 527 ASN A O 1
ATOM 3876 N N . PHE A 1 535 ? -43.346 -44.951 107.371 1.00 40.48 528 PHE A N 1
ATOM 3877 C CA . PHE A 1 535 ? -43.611 -43.980 108.436 1.00 40.64 528 PHE A CA 1
ATOM 3878 C C . PHE A 1 535 ? -44.848 -44.339 109.258 1.00 40.93 528 PHE A C 1
ATOM 3879 O O . PHE A 1 535 ? -45.660 -45.172 108.848 1.00 40.99 528 PHE A O 1
ATOM 3887 N N . LYS A 1 536 ? -44.976 -43.702 110.419 1.00 41.28 529 LYS A N 1
ATOM 3888 C CA . LYS A 1 536 ? -46.116 -43.904 111.309 1.00 41.76 529 LYS A CA 1
ATOM 3889 C C . LYS A 1 536 ? -46.430 -42.639 112.106 1.00 41.80 529 LYS A C 1
ATOM 3890 O O . LYS A 1 536 ? -45.564 -41.781 112.296 1.00 41.74 529 LYS A O 1
ATOM 3896 N N . ILE A 1 537 ? -47.678 -42.530 112.555 1.00 41.97 530 ILE A N 1
ATOM 3897 C CA . ILE A 1 537 ? -48.087 -41.466 113.462 1.00 42.13 530 ILE A CA 1
ATOM 3898 C C . ILE A 1 537 ? -47.864 -41.948 114.893 1.00 42.27 530 ILE A C 1
ATOM 3899 O O . ILE A 1 537 ? -48.506 -42.899 115.347 1.00 42.36 530 ILE A O 1
ATOM 3904 N N . GLU A 1 538 ? -46.938 -41.298 115.589 1.00 42.38 531 GLU A N 1
ATOM 3905 C CA . GLU A 1 538 ? -46.628 -41.651 116.969 1.00 42.62 531 GLU A CA 1
ATOM 3906 C C . GLU A 1 538 ? -47.618 -40.990 117.927 1.00 42.19 531 GLU A C 1
ATOM 3907 O O . GLU A 1 538 ? -47.939 -41.539 118.984 1.00 42.25 531 GLU A O 1
ATOM 3913 N N . ARG A 1 539 ? -48.117 -39.821 117.532 1.00 41.80 532 ARG A N 1
ATOM 3914 C CA . ARG A 1 539 ? -48.909 -38.972 118.414 1.00 41.34 532 ARG A CA 1
ATOM 3915 C C . ARG A 1 539 ? -49.818 -38.045 117.612 1.00 40.97 532 ARG A C 1
ATOM 3916 O O . ARG A 1 539 ? -49.423 -37.536 116.561 1.00 40.88 532 ARG A O 1
ATOM 3924 N N . SER A 1 540 ? -51.036 -37.840 118.108 1.00 40.51 533 SER A N 1
ATOM 3925 C CA . SER A 1 540 ? -51.928 -36.811 117.571 1.00 40.07 533 SER A CA 1
ATOM 3926 C C . SER A 1 540 ? -52.745 -36.154 118.683 1.00 39.75 533 SER A C 1
ATOM 3927 O O . SER A 1 540 ? -53.190 -36.825 119.618 1.00 39.77 533 SER A O 1
ATOM 3930 N N . ILE A 1 541 ? -52.920 -34.838 118.581 1.00 39.27 534 ILE A N 1
ATOM 3931 C CA . ILE A 1 541 ? -53.676 -34.065 119.566 1.00 38.77 534 ILE A CA 1
ATOM 3932 C C . ILE A 1 541 ? -54.743 -33.221 118.866 1.00 38.69 534 ILE A C 1
ATOM 3933 O O . ILE A 1 541 ? -54.422 -32.284 118.131 1.00 38.52 534 ILE A O 1
ATOM 3938 N N . ASP A 1 542 ? -56.007 -33.571 119.098 1.00 38.52 535 ASP A N 1
ATOM 3939 C CA . ASP A 1 542 ? -57.145 -32.846 118.534 1.00 38.44 535 ASP A CA 1
ATOM 3940 C C . ASP A 1 542 ? -57.347 -31.503 119.231 1.00 38.14 535 ASP A C 1
ATOM 3941 O O . ASP A 1 542 ? -56.931 -31.329 120.380 1.00 38.12 535 ASP A O 1
ATOM 3946 N N . ASP A 1 543 ? -57.988 -30.567 118.528 1.00 37.75 536 ASP A N 1
ATOM 3947 C CA . ASP A 1 543 ? -58.236 -29.208 119.029 1.00 37.44 536 ASP A CA 1
ATOM 3948 C C . ASP A 1 543 ? -56.964 -28.608 119.642 1.00 36.98 536 ASP A C 1
ATOM 3949 O O . ASP A 1 543 ? -56.958 -28.161 120.793 1.00 37.01 536 ASP A O 1
ATOM 3954 N N . ILE A 1 544 ? -55.889 -28.613 118.856 1.00 36.40 537 ILE A N 1
ATOM 3955 C CA . ILE A 1 544 ? -54.568 -28.202 119.337 1.00 35.90 537 ILE A CA 1
ATOM 3956 C C . ILE A 1 544 ? -54.499 -26.735 119.775 1.00 35.51 537 ILE A C 1
ATOM 3957 O O . ILE A 1 544 ? -53.909 -26.427 120.813 1.00 35.42 537 ILE A O 1
ATOM 3962 N N . ARG A 1 545 ? -55.117 -25.847 118.998 1.00 35.07 538 ARG A N 1
ATOM 3963 C CA . ARG A 1 545 ? -55.115 -24.417 119.305 1.00 34.67 538 ARG A CA 1
ATOM 3964 C C . ARG A 1 545 ? -55.877 -24.111 120.591 1.00 34.46 538 ARG A C 1
ATOM 3965 O O . ARG A 1 545 ? -55.378 -23.377 121.446 1.00 34.36 538 ARG A O 1
ATOM 3973 N N . GLY A 1 546 ? -57.071 -24.687 120.726 1.00 34.22 539 GLY A N 1
ATOM 3974 C CA . GLY A 1 546 ? -57.875 -24.557 121.941 1.00 34.01 539 GLY A CA 1
ATOM 3975 C C . GLY A 1 546 ? -57.129 -24.994 123.190 1.00 33.91 539 GLY A C 1
ATOM 3976 O O . GLY A 1 546 ? -57.116 -24.280 124.192 1.00 33.97 539 GLY A O 1
ATOM 3977 N N . LYS A 1 547 ? -56.492 -26.160 123.118 1.00 33.76 540 LYS A N 1
ATOM 3978 C CA . LYS A 1 547 ? -55.725 -26.707 124.240 1.00 33.66 540 LYS A CA 1
ATOM 3979 C C . LYS A 1 547 ? -54.508 -25.862 124.621 1.00 33.51 540 LYS A C 1
ATOM 3980 O O . LYS A 1 547 ? -54.177 -25.749 125.803 1.00 33.48 540 LYS A O 1
ATOM 3986 N N . LEU A 1 548 ? -53.856 -25.268 123.624 1.00 33.36 541 LEU A N 1
ATOM 3987 C CA . LEU A 1 548 ? -52.731 -24.366 123.866 1.00 33.32 541 LEU A CA 1
ATOM 3988 C C . LEU A 1 548 ? -53.193 -23.044 124.482 1.00 33.37 541 LEU A C 1
ATOM 3989 O O . LEU A 1 548 ? -52.498 -22.470 125.322 1.00 33.33 541 LEU A O 1
ATOM 3994 N N . ARG A 1 549 ? -54.366 -22.573 124.061 1.00 33.41 542 ARG A N 1
ATOM 3995 C CA . ARG A 1 549 ? -54.959 -21.349 124.602 1.00 33.43 542 ARG A CA 1
ATOM 3996 C C . ARG A 1 549 ? -55.393 -21.516 126.060 1.00 33.47 542 ARG A C 1
ATOM 3997 O O . ARG A 1 549 ? -55.291 -20.575 126.849 1.00 33.42 542 ARG A O 1
ATOM 4005 N N . GLN A 1 550 ? -55.864 -22.714 126.407 1.00 33.56 543 GLN A N 1
ATOM 4006 C CA . GLN A 1 550 ? -56.329 -23.011 127.769 1.00 33.84 543 GLN A CA 1
ATOM 4007 C C . GLN A 1 550 ? -55.191 -23.104 128.786 1.00 33.54 543 GLN A C 1
ATOM 4008 O O . GLN A 1 550 ? -55.424 -22.970 129.989 1.00 33.61 543 GLN A O 1
ATOM 4014 N N . LEU A 1 551 ? -53.970 -23.331 128.300 1.00 33.27 544 LEU A N 1
ATOM 4015 C CA . LEU A 1 551 ? -52.776 -23.357 129.149 1.00 33.14 544 LEU A CA 1
ATOM 4016 C C . LEU A 1 551 ? -52.556 -22.020 129.852 1.00 33.04 544 LEU A C 1
ATOM 4017 O O . LEU A 1 551 ? -52.103 -21.981 130.996 1.00 33.00 544 LEU A O 1
ATOM 4022 N N . VAL A 1 552 ? -52.875 -20.938 129.145 1.00 33.00 545 VAL A N 1
ATOM 4023 C CA . VAL A 1 552 ? -52.797 -19.573 129.666 1.00 33.08 545 VAL A CA 1
ATOM 4024 C C . VAL A 1 552 ? -53.785 -19.389 130.819 1.00 33.27 545 VAL A C 1
ATOM 4025 O O . VAL A 1 552 ? -53.436 -18.849 131.873 1.00 33.27 545 VAL A O 1
ATOM 4029 N N . LEU A 1 553 ? -55.011 -19.861 130.605 1.00 33.39 546 LEU A N 1
ATOM 4030 C CA . LEU A 1 553 ? -56.100 -19.708 131.559 1.00 33.60 546 LEU A CA 1
ATOM 4031 C C . LEU A 1 553 ? -55.913 -20.568 132.809 1.00 33.80 546 LEU A C 1
ATOM 4032 O O . LEU A 1 553 ? -56.176 -20.117 133.926 1.00 33.86 546 LEU A O 1
ATOM 4037 N N . LEU A 1 554 ? -55.446 -21.798 132.614 1.00 34.06 547 LEU A N 1
ATOM 4038 C CA . LEU A 1 554 ? -55.404 -22.787 133.692 1.00 34.32 547 LEU A CA 1
ATOM 4039 C C . LEU A 1 554 ? -54.016 -23.012 134.305 1.00 34.41 547 LEU A C 1
ATOM 4040 O O . LEU A 1 554 ? -53.811 -23.975 135.049 1.00 34.52 547 LEU A O 1
ATOM 4045 N N . ALA A 1 555 ? -53.082 -22.111 134.003 1.00 34.48 548 ALA A N 1
ATOM 4046 C CA . ALA A 1 555 ? -51.736 -22.149 134.574 1.00 34.59 548 ALA A CA 1
ATOM 4047 C C . ALA A 1 555 ? -51.778 -22.114 136.102 1.00 34.69 548 ALA A C 1
ATOM 4048 O O . ALA A 1 555 ? -52.427 -21.250 136.698 1.00 34.73 548 ALA A O 1
ATOM 4050 N N . GLN A 1 556 ? -51.093 -23.071 136.722 1.00 34.77 549 GLN A N 1
ATOM 4051 C CA . GLN A 1 556 ? -51.053 -23.195 138.177 1.00 34.83 549 GLN A CA 1
ATOM 4052 C C . GLN A 1 556 ? -49.843 -22.457 138.749 1.00 34.72 549 GLN A C 1
ATOM 4053 O O . GLN A 1 556 ? -48.834 -22.309 138.058 1.00 34.87 549 GLN A O 1
ATOM 4059 N N . PRO A 1 557 ? -49.939 -21.981 140.008 1.00 34.59 550 PRO A N 1
ATOM 4060 C CA . PRO A 1 557 ? -48.779 -21.328 140.618 1.00 34.50 550 PRO A CA 1
ATOM 4061 C C . PRO A 1 557 ? -47.557 -22.246 140.743 1.00 34.47 550 PRO A C 1
ATOM 4062 O O . PRO A 1 557 ? -47.685 -23.428 141.075 1.00 34.46 550 PRO A O 1
ATOM 4066 N N . GLY A 1 558 ? -46.385 -21.688 140.456 1.00 34.36 551 GLY A N 1
ATOM 4067 C CA . GLY A 1 558 ? -45.130 -22.429 140.500 1.00 34.31 551 GLY A CA 1
ATOM 4068 C C . GLY A 1 558 ? -43.951 -21.495 140.319 1.00 34.28 551 GLY A C 1
ATOM 4069 O O . GLY A 1 558 ? -44.084 -20.282 140.494 1.00 34.25 551 GLY A O 1
ATOM 4070 N N . TYR A 1 559 ? -42.797 -22.061 139.967 1.00 34.30 552 TYR A N 1
ATOM 4071 C CA . TYR A 1 559 ? -41.562 -21.288 139.794 1.00 34.27 552 TYR A CA 1
ATOM 4072 C C . TYR A 1 559 ? -41.689 -20.195 138.740 1.00 34.27 552 TYR A C 1
ATOM 4073 O O . TYR A 1 559 ? -41.090 -19.128 138.873 1.00 34.21 552 TYR A O 1
ATOM 4082 N N . LEU A 1 560 ? -42.471 -20.471 137.698 1.00 34.38 553 LEU A N 1
ATOM 4083 C CA . LEU A 1 560 ? -42.657 -19.533 136.595 1.00 34.52 553 LEU A CA 1
ATOM 4084 C C . LEU A 1 560 ? -44.036 -18.860 136.589 1.00 34.66 553 LEU A C 1
ATOM 4085 O O . LEU A 1 560 ? -44.406 -18.190 135.623 1.00 34.65 553 LEU A O 1
ATOM 4090 N N . SER A 1 561 ? -44.785 -19.046 137.675 1.00 34.88 554 SER A N 1
ATOM 4091 C CA . SER A 1 561 ? -46.054 -18.354 137.896 1.00 35.09 554 SER A CA 1
ATOM 4092 C C . SER A 1 561 ? -46.231 -18.082 139.385 1.00 35.27 554 SER A C 1
ATOM 4093 O O . SER A 1 561 ? -46.785 -18.903 140.115 1.00 35.29 554 SER A O 1
ATOM 4096 N N . GLY A 1 562 ? -45.745 -16.928 139.832 1.00 35.60 555 GLY A N 1
ATOM 4097 C CA . GLY A 1 562 ? -45.786 -16.569 141.249 1.00 35.87 555 GLY A CA 1
ATOM 4098 C C . GLY A 1 562 ? -44.437 -16.709 141.931 1.00 36.12 555 GLY A C 1
ATOM 4099 O O . GLY A 1 562 ? -44.209 -16.126 142.993 1.00 36.20 555 GLY A O 1
ATOM 4100 N N . GLY A 1 563 ? -43.545 -17.487 141.318 1.00 36.30 556 GLY A N 1
ATOM 4101 C CA . GLY A 1 563 ? -42.191 -17.689 141.827 1.00 36.63 556 GLY A CA 1
ATOM 4102 C C . GLY A 1 563 ? -42.121 -18.498 143.109 1.00 36.93 556 GLY A C 1
ATOM 4103 O O . GLY A 1 563 ? -41.290 -18.225 143.977 1.00 37.04 556 GLY A O 1
ATOM 4104 N N . VAL A 1 564 ? -42.990 -19.501 143.221 1.00 37.13 557 VAL A N 1
ATOM 4105 C CA . VAL A 1 564 ? -43.086 -20.324 144.429 1.00 37.36 557 VAL A CA 1
ATOM 4106 C C . VAL A 1 564 ? -42.897 -21.814 144.132 1.00 37.52 557 VAL A C 1
ATOM 4107 O O . VAL A 1 564 ? -43.015 -22.247 142.988 1.00 37.41 557 VAL A O 1
ATOM 4111 N N . GLU A 1 565 ? -42.594 -22.586 145.173 1.00 37.76 558 GLU A N 1
ATOM 4112 C CA . GLU A 1 565 ? -42.527 -24.038 145.066 1.00 38.07 558 GLU A CA 1
ATOM 4113 C C . GLU A 1 565 ? -43.928 -24.576 144.762 1.00 38.11 558 GLU A C 1
ATOM 4114 O O . GLU A 1 565 ? -44.870 -24.293 145.507 1.00 38.15 558 GLU A O 1
ATOM 4120 N N . PRO A 1 566 ? -44.075 -25.332 143.657 1.00 38.19 559 PRO A N 1
ATOM 4121 C CA . PRO A 1 566 ? -45.388 -25.841 143.252 1.00 38.28 559 PRO A CA 1
ATOM 4122 C C . PRO A 1 566 ? -45.954 -26.887 144.214 1.00 38.46 559 PRO A C 1
ATOM 4123 O O . PRO A 1 566 ? -45.210 -27.726 144.730 1.00 38.49 559 PRO A O 1
ATOM 4127 N N . GLU A 1 567 ? -47.259 -26.814 144.463 1.00 38.66 560 GLU A N 1
ATOM 4128 C CA . GLU A 1 567 ? -47.964 -27.848 145.223 1.00 39.09 560 GLU A CA 1
ATOM 4129 C C . GLU A 1 567 ? -48.865 -28.670 144.300 1.00 38.88 560 GLU A C 1
ATOM 4130 O O . GLU A 1 567 ? -49.384 -29.719 144.687 1.00 38.90 560 GLU A O 1
ATOM 4136 N N . GLN A 1 568 ? -49.032 -28.176 143.075 1.00 38.81 561 GLN A N 1
ATOM 4137 C CA . GLN A 1 568 ? -49.782 -28.860 142.031 1.00 38.72 561 GLN A CA 1
ATOM 4138 C C . GLN A 1 568 ? -49.074 -28.630 140.700 1.00 38.49 561 GLN A C 1
ATOM 4139 O O . GLN A 1 568 ? -48.516 -27.554 140.468 1.00 38.52 561 GLN A O 1
ATOM 4145 N N . SER A 1 569 ? -49.085 -29.637 139.830 1.00 38.23 562 SER A N 1
ATOM 4146 C CA . SER A 1 569 ? -48.478 -29.491 138.508 1.00 38.06 562 SER A CA 1
ATOM 4147 C C . SER A 1 569 ? -49.337 -28.611 137.600 1.00 37.89 562 SER A C 1
ATOM 4148 O O . SER A 1 569 ? -50.568 -28.700 137.611 1.00 37.86 562 SER A O 1
ATOM 4151 N N . SER A 1 570 ? -48.672 -27.750 136.836 1.00 37.61 563 SER A N 1
ATOM 4152 C CA . SER A 1 570 ? -49.336 -26.885 135.875 1.00 37.43 563 SER A CA 1
ATOM 4153 C C . SER A 1 570 ? -49.596 -27.674 134.590 1.00 37.25 563 SER A C 1
ATOM 4154 O O . SER A 1 570 ? -48.756 -28.483 134.187 1.00 37.24 563 SER A O 1
ATOM 4157 N N . PRO A 1 571 ? -50.763 -27.451 133.949 1.00 37.05 564 PRO A N 1
ATOM 4158 C CA . PRO A 1 571 ? -51.133 -28.202 132.744 1.00 36.78 564 PRO A CA 1
ATOM 4159 C C . PRO A 1 571 ? -50.133 -28.021 131.608 1.00 36.54 564 PRO A C 1
ATOM 4160 O O . PRO A 1 571 ? -49.532 -26.955 131.467 1.00 36.45 564 PRO A O 1
ATOM 4164 N N . THR A 1 572 ? -49.887 -29.097 130.896 1.00 36.28 565 THR A N 1
ATOM 4165 C CA . THR A 1 572 ? -48.880 -29.053 129.885 1.00 36.08 565 THR A CA 1
ATOM 4166 C C . THR A 1 572 ? -49.452 -29.735 128.684 1.00 35.99 565 THR A C 1
ATOM 4167 O O . THR A 1 572 ? -50.225 -30.703 128.782 1.00 35.98 565 THR A O 1
ATOM 4171 N N . VAL A 1 573 ? -49.075 -29.205 127.539 1.00 35.84 566 VAL A N 1
ATOM 4172 C CA . VAL A 1 573 ? -49.566 -29.739 126.310 1.00 35.73 566 VAL A CA 1
ATOM 4173 C C . VAL A 1 573 ? -48.491 -30.479 125.583 1.00 35.77 566 VAL A C 1
ATOM 4174 O O . VAL A 1 573 ? -47.377 -29.968 125.351 1.00 35.80 566 VAL A O 1
ATOM 4178 N N . GLU A 1 574 ? -48.863 -31.697 125.225 1.00 35.88 567 GLU A N 1
ATOM 4179 C CA . GLU A 1 574 ? -47.948 -32.650 124.677 1.00 36.12 567 GLU A CA 1
ATOM 4180 C C . GLU A 1 574 ? -47.597 -33.055 123.291 1.00 36.18 567 GLU A C 1
ATOM 4181 O O . GLU A 1 574 ? -47.723 -34.219 122.906 1.00 36.17 567 GLU A O 1
ATOM 4187 N N . LEU A 1 575 ? -47.137 -32.064 122.552 1.00 36.40 568 LEU A N 1
ATOM 4188 C CA . LEU A 1 575 ? -46.558 -32.292 121.264 1.00 36.56 568 LEU A CA 1
ATOM 4189 C C . LEU A 1 575 ? -45.307 -33.124 121.153 1.00 36.73 568 LEU A C 1
ATOM 4190 O O . LEU A 1 575 ? -45.035 -33.666 120.073 1.00 36.71 568 LEU A O 1
ATOM 4195 N N . ASP A 1 576 ? -44.516 -33.259 122.224 1.00 36.98 569 ASP A N 1
ATOM 4196 C CA . ASP A 1 576 ? -43.301 -34.010 121.886 1.00 37.34 569 ASP A CA 1
ATOM 4197 C C . ASP A 1 576 ? -42.562 -33.350 120.720 1.00 37.13 569 ASP A C 1
ATOM 4198 O O . ASP A 1 576 ? -42.150 -34.013 119.767 1.00 37.25 569 ASP A O 1
ATOM 4203 N N . LEU A 1 577 ? -42.417 -32.032 120.804 1.00 36.93 570 LEU A N 1
ATOM 4204 C CA . LEU A 1 577 ? -41.654 -31.281 119.823 1.00 36.78 570 LEU A CA 1
ATOM 4205 C C . LEU A 1 577 ? -40.177 -31.447 120.145 1.00 36.66 570 LEU A C 1
ATOM 4206 O O . LEU A 1 577 ? -39.612 -30.706 120.958 1.00 36.59 570 LEU A O 1
ATOM 4211 N N . LEU A 1 578 ? -39.569 -32.444 119.505 1.00 36.60 571 LEU A N 1
ATOM 4212 C CA . LEU A 1 578 ? -38.191 -32.858 119.785 1.00 36.41 571 LEU A CA 1
ATOM 4213 C C . LEU A 1 578 ? -37.988 -33.166 121.270 1.00 36.07 571 LEU A C 1
ATOM 4214 O O . LEU A 1 578 ? -36.929 -32.891 121.837 1.00 36.18 571 LEU A O 1
ATOM 4219 N N . GLY A 1 579 ? -39.025 -33.733 121.885 1.00 35.68 572 GLY A N 1
ATOM 4220 C CA . GLY A 1 579 ? -38.986 -34.143 123.284 1.00 35.20 572 GLY A CA 1
ATOM 4221 C C . GLY A 1 579 ? -39.620 -33.173 124.262 1.00 34.84 572 GLY A C 1
ATOM 4222 O O . GLY A 1 579 ? -39.623 -33.426 125.468 1.00 34.81 572 GLY A O 1
ATOM 4223 N N . TRP A 1 580 ? -40.171 -32.075 123.746 1.00 34.52 573 TRP A N 1
ATOM 4224 C CA . TRP A 1 580 ? -40.644 -30.975 124.588 1.00 34.21 573 TRP A CA 1
ATOM 4225 C C . TRP A 1 580 ? -42.159 -30.782 124.585 1.00 34.06 573 TRP A C 1
ATOM 4226 O O . TRP A 1 580 ? -42.815 -30.914 123.552 1.00 34.02 573 TRP A O 1
ATOM 4237 N N . SER A 1 581 ? -42.692 -30.479 125.766 1.00 33.92 574 SER A N 1
ATOM 4238 C CA . SER A 1 581 ? -44.090 -30.096 125.950 1.00 33.75 574 SER A CA 1
ATOM 4239 C C . SER A 1 581 ? -44.184 -28.586 126.147 1.00 33.56 574 SER A C 1
ATOM 4240 O O . SER A 1 581 ? -43.171 -27.921 126.373 1.00 33.51 574 SER A O 1
ATOM 4243 N N . ALA A 1 582 ? -45.402 -28.055 126.070 1.00 33.32 575 ALA A N 1
ATOM 4244 C CA . ALA A 1 582 ? -45.644 -26.633 126.289 1.00 33.11 575 ALA A CA 1
ATOM 4245 C C . ALA A 1 582 ? -46.473 -26.391 127.545 1.00 33.05 575 ALA A C 1
ATOM 4246 O O . ALA A 1 582 ? -47.422 -27.123 127.822 1.00 32.98 575 ALA A O 1
ATOM 4248 N N . THR A 1 583 ? -46.090 -25.369 128.307 1.00 32.97 576 THR A N 1
ATOM 4249 C CA . THR A 1 583 ? -46.890 -24.868 129.426 1.00 32.85 576 THR A CA 1
ATOM 4250 C C . THR A 1 583 ? -46.753 -23.348 129.465 1.00 32.73 576 THR A C 1
ATOM 4251 O O . THR A 1 583 ? -45.837 -22.800 128.855 1.00 32.83 576 THR A O 1
ATOM 4255 N N . TYR A 1 584 ? -47.653 -22.668 130.170 1.00 32.58 577 TYR A N 1
ATOM 4256 C CA . TYR A 1 584 ? -47.645 -21.204 130.187 1.00 32.45 577 TYR A CA 1
ATOM 4257 C C . TYR A 1 584 ? -47.075 -20.612 131.474 1.00 32.52 577 TYR A C 1
ATOM 4258 O O . TYR A 1 584 ? -47.471 -20.988 132.577 1.00 32.40 577 TYR A O 1
ATOM 4267 N N . SER A 1 585 ? -46.144 -19.678 131.310 1.00 32.73 578 SER A N 1
ATOM 4268 C CA . SER A 1 585 ? -45.561 -18.946 132.428 1.00 32.95 578 SER A CA 1
ATOM 4269 C C . SER A 1 585 ? -46.259 -17.599 132.600 1.00 33.16 578 SER A C 1
ATOM 4270 O O . SER A 1 585 ? -46.341 -16.809 131.655 1.00 33.18 578 SER A O 1
ATOM 4273 N N . LYS A 1 586 ? -46.767 -17.349 133.804 1.00 33.34 579 LYS A N 1
ATOM 4274 C CA . LYS A 1 586 ? -47.402 -16.070 134.119 1.00 33.54 579 LYS A CA 1
ATOM 4275 C C . LYS A 1 586 ? -46.374 -14.991 134.447 1.00 33.62 579 LYS A C 1
ATOM 4276 O O . LYS A 1 586 ? -46.614 -13.808 134.198 1.00 33.74 579 LYS A O 1
ATOM 4282 N N . ASP A 1 587 ? -45.237 -15.405 135.006 1.00 33.62 580 ASP A N 1
ATOM 4283 C CA . ASP A 1 587 ? -44.147 -14.483 135.332 1.00 33.68 580 ASP A CA 1
ATOM 4284 C C . ASP A 1 587 ? -43.537 -13.866 134.075 1.00 33.50 580 ASP A C 1
ATOM 4285 O O . ASP A 1 587 ? -43.237 -12.672 134.049 1.00 33.51 580 ASP A O 1
ATOM 4290 N N . LEU A 1 588 ? -43.360 -14.686 133.039 1.00 33.24 581 LEU A N 1
ATOM 4291 C CA . LEU A 1 588 ? -42.762 -14.236 131.781 1.00 33.02 581 LEU A CA 1
ATOM 4292 C C . LEU A 1 588 ? -43.801 -13.842 130.730 1.00 32.77 581 LEU A C 1
ATOM 4293 O O . LEU A 1 588 ? -43.513 -13.046 129.837 1.00 32.79 581 LEU A O 1
ATOM 4298 N N . GLY A 1 589 ? -45.001 -14.408 130.838 1.00 32.49 582 GLY A N 1
ATOM 4299 C CA . GLY A 1 589 ? -46.095 -14.096 129.921 1.00 32.23 582 GLY A CA 1
ATOM 4300 C C . GLY A 1 589 ? -45.983 -14.803 128.585 1.00 32.12 582 GLY A C 1
ATOM 4301 O O . GLY A 1 589 ? -46.532 -14.341 127.579 1.00 32.21 582 GLY A O 1
ATOM 4302 N N . ILE A 1 590 ? -45.272 -15.925 128.572 1.00 31.81 583 ILE A N 1
ATOM 4303 C CA . ILE A 1 590 ? -45.088 -16.702 127.352 1.00 31.52 583 ILE A CA 1
ATOM 4304 C C . ILE A 1 590 ? -45.128 -18.199 127.642 1.00 31.40 583 ILE A C 1
ATOM 4305 O O . ILE A 1 590 ? -45.250 -18.615 128.794 1.00 31.34 583 ILE A O 1
ATOM 4310 N N . TYR A 1 591 ? -45.024 -19.004 126.589 1.00 31.25 584 TYR A N 1
ATOM 4311 C CA . TYR A 1 591 ? -45.051 -20.455 126.729 1.00 31.19 584 TYR A CA 1
ATOM 4312 C C . TYR A 1 591 ? -43.661 -21.009 127.021 1.00 31.23 584 TYR A C 1
ATOM 4313 O O . TYR A 1 591 ? -42.697 -20.691 126.325 1.00 31.12 584 TYR A O 1
ATOM 4322 N N . VAL A 1 592 ? -43.566 -21.840 128.054 1.00 31.36 585 VAL A N 1
ATOM 4323 C CA . VAL A 1 592 ? -42.295 -22.442 128.438 1.00 31.46 585 VAL A CA 1
ATOM 4324 C C . VAL A 1 592 ? -42.219 -23.899 127.994 1.00 31.68 585 VAL A C 1
ATOM 4325 O O . VAL A 1 592 ? -43.244 -24.555 127.811 1.00 31.78 585 VAL A O 1
ATOM 4329 N N . PRO A 1 593 ? -41.000 -24.398 127.823 1.00 31.87 586 PRO A N 1
ATOM 4330 C CA . PRO A 1 593 ? -40.788 -25.784 127.396 1.00 32.10 586 PRO A CA 1
ATOM 4331 C C . PRO A 1 593 ? -40.746 -26.743 128.582 1.00 32.37 586 PRO A C 1
ATOM 4332 O O . PRO A 1 593 ? -40.105 -26.447 129.591 1.00 32.27 586 PRO A O 1
ATOM 4336 N N . VAL A 1 594 ? -41.424 -27.879 128.455 1.00 32.74 587 VAL A N 1
ATOM 4337 C CA . VAL A 1 594 ? -41.457 -28.875 129.519 1.00 33.16 587 VAL A CA 1
ATOM 4338 C C . VAL A 1 594 ? -41.152 -30.268 128.977 1.00 33.66 587 VAL A C 1
ATOM 4339 O O . VAL A 1 594 ? -41.890 -30.796 128.145 1.00 33.87 587 VAL A O 1
ATOM 4343 N N . LEU A 1 595 ? -40.062 -30.858 129.456 1.00 34.16 588 LEU A N 1
ATOM 4344 C CA . LEU A 1 595 ? -39.655 -32.188 129.018 1.00 34.63 588 LEU A CA 1
ATOM 4345 C C . LEU A 1 595 ? -40.826 -33.165 129.049 1.00 35.16 588 LEU A C 1
ATOM 4346 O O . LEU A 1 595 ? -41.470 -33.345 130.083 1.00 35.17 588 LEU A O 1
ATOM 4351 N N . ASP A 1 596 ? -41.094 -33.795 127.910 1.00 35.66 589 ASP A N 1
ATOM 4352 C CA . ASP A 1 596 ? -42.185 -34.761 127.804 1.00 36.34 589 ASP A CA 1
ATOM 4353 C C . ASP A 1 596 ? -42.293 -35.607 129.077 1.00 36.67 589 ASP A C 1
ATOM 4354 O O . ASP A 1 596 ? -41.303 -36.191 129.530 1.00 36.70 589 ASP A O 1
ATOM 4359 N N . LYS A 1 597 ? -43.500 -35.653 129.640 1.00 37.11 590 LYS A N 1
ATOM 4360 C CA . LYS A 1 597 ? -43.772 -36.307 130.926 1.00 37.60 590 LYS A CA 1
ATOM 4361 C C . LYS A 1 597 ? -43.292 -37.757 130.986 1.00 37.76 590 LYS A C 1
ATOM 4362 O O . LYS A 1 597 ? -42.622 -38.149 131.942 1.00 37.72 590 LYS A O 1
ATOM 4368 N N . GLU A 1 598 ? -43.633 -38.544 129.968 1.00 38.21 591 GLU A N 1
ATOM 4369 C CA . GLU A 1 598 ? -43.214 -39.947 129.908 1.00 38.76 591 GLU A CA 1
ATOM 4370 C C . GLU A 1 598 ? -41.692 -40.084 129.817 1.00 38.80 591 GLU A C 1
ATOM 4371 O O . GLU A 1 598 ? -41.112 -40.934 130.494 1.00 38.65 591 GLU A O 1
ATOM 4377 N N . ARG A 1 599 ? -41.057 -39.238 129.001 1.00 38.96 592 ARG A N 1
ATOM 4378 C CA . ARG A 1 599 ? -39.591 -39.207 128.879 1.00 39.41 592 ARG A CA 1
ATOM 4379 C C . ARG A 1 599 ? -38.918 -38.831 130.198 1.00 39.06 592 ARG A C 1
ATOM 4380 O O . ARG A 1 599 ? -37.904 -39.420 130.575 1.00 39.13 592 ARG A O 1
ATOM 4388 N N . LEU A 1 600 ? -39.491 -37.845 130.884 1.00 38.96 593 LEU A N 1
ATOM 4389 C CA . LEU A 1 600 ? -38.970 -37.344 132.154 1.00 38.90 593 LEU A CA 1
ATOM 4390 C C . LEU A 1 600 ? -38.983 -38.401 133.263 1.00 38.94 593 LEU A C 1
ATOM 4391 O O . LEU A 1 600 ? -38.020 -38.520 134.028 1.00 38.74 593 LEU A O 1
ATOM 4396 N N . PHE A 1 601 ? -40.072 -39.164 133.341 1.00 38.98 594 PHE A N 1
ATOM 4397 C CA . PHE A 1 601 ? -40.220 -40.187 134.377 1.00 39.21 594 PHE A CA 1
ATOM 4398 C C . PHE A 1 601 ? -39.492 -41.495 134.064 1.00 39.49 594 PHE A C 1
ATOM 4399 O O . PHE A 1 601 ? -39.135 -42.229 134.985 1.00 39.40 594 PHE A O 1
ATOM 4407 N N . CYS A 1 602 ? -39.281 -41.783 132.778 1.00 39.99 595 CYS A N 1
ATOM 4408 C CA . CYS A 1 602 ? -38.415 -42.890 132.359 1.00 40.82 595 CYS A CA 1
ATOM 4409 C C . CYS A 1 602 ? -36.982 -42.615 132.788 1.00 40.20 595 CYS A C 1
ATOM 4410 O O . CYS A 1 602 ? -36.310 -43.487 133.341 1.00 40.18 595 CYS A O 1
ATOM 4413 N N . SER A 1 603 ? -36.530 -41.392 132.521 1.00 39.74 596 SER A N 1
ATOM 4414 C CA . SER A 1 603 ? -35.184 -40.949 132.866 1.00 39.47 596 SER A CA 1
ATOM 4415 C C . SER A 1 603 ? -34.964 -40.940 134.377 1.00 39.06 596 SER A C 1
ATOM 4416 O O . SER A 1 603 ? -33.895 -41.318 134.855 1.00 38.90 596 SER A O 1
ATOM 4419 N N . ALA A 1 604 ? -35.986 -40.513 135.116 1.00 38.83 597 ALA A N 1
ATOM 4420 C CA . ALA A 1 604 ? -35.948 -40.483 136.576 1.00 38.54 597 ALA A CA 1
ATOM 4421 C C . ALA A 1 604 ? -35.878 -41.887 137.175 1.00 38.43 597 ALA A C 1
ATOM 4422 O O . ALA A 1 604 ? -35.225 -42.098 138.199 1.00 38.24 597 ALA A O 1
ATOM 4424 N N . ALA A 1 605 ? -36.544 -42.839 136.523 1.00 38.38 598 ALA A N 1
ATOM 4425 C CA . ALA A 1 605 ? -36.581 -44.228 136.977 1.00 38.59 598 ALA A CA 1
ATOM 4426 C C . ALA A 1 605 ? -35.225 -44.925 136.858 1.00 38.84 598 ALA A C 1
ATOM 4427 O O . ALA A 1 605 ? -34.786 -45.597 137.794 1.00 38.82 598 ALA A O 1
ATOM 4429 N N . TYR A 1 606 ? -34.568 -44.759 135.712 1.00 39.22 599 TYR A N 1
ATOM 4430 C CA . TYR A 1 606 ? -33.271 -45.390 135.472 1.00 39.67 599 TYR A CA 1
ATOM 4431 C C . TYR A 1 606 ? -32.195 -44.390 135.060 1.00 40.33 599 TYR A C 1
ATOM 4432 O O . TYR A 1 606 ? -32.108 -44.012 133.889 1.00 40.22 599 TYR A O 1
ATOM 4441 N N . PRO A 1 607 ? -31.379 -43.946 136.034 1.00 41.13 600 PRO A N 1
ATOM 4442 C CA . PRO A 1 607 ? -30.220 -43.103 135.752 1.00 41.96 600 PRO A CA 1
ATOM 4443 C C . PRO A 1 607 ? -29.159 -43.829 134.927 1.00 42.86 600 PRO A C 1
ATOM 4444 O O . PRO A 1 607 ? -28.998 -45.046 135.051 1.00 42.85 600 PRO A O 1
ATOM 4448 N N . LYS A 1 608 ? -28.453 -43.076 134.090 1.00 43.98 601 LYS A N 1
ATOM 4449 C CA . LYS A 1 608 ? -27.348 -43.616 133.302 1.00 45.26 601 LYS A CA 1
ATOM 4450 C C . LYS A 1 608 ? -26.105 -43.763 134.177 1.00 46.13 601 LYS A C 1
ATOM 4451 O O . LYS A 1 608 ? -26.033 -43.192 135.267 1.00 46.29 601 LYS A O 1
ATOM 4457 N N . GLY A 1 609 ? -25.132 -44.535 133.703 1.00 47.29 602 GLY A N 1
ATOM 4458 C CA . GLY A 1 609 ? -23.870 -44.704 134.419 1.00 48.77 602 GLY A CA 1
ATOM 4459 C C . GLY A 1 609 ? -22.907 -43.568 134.111 1.00 49.79 602 GLY A C 1
ATOM 4460 O O . GLY A 1 609 ? -23.273 -42.581 133.467 1.00 49.87 602 GLY A O 1
ATOM 4461 N N . VAL A 1 610 ? -21.692 -43.669 134.610 1.00 50.89 603 VAL A N 1
ATOM 4462 C CA . VAL A 1 610 ? -20.694 -42.670 134.346 1.00 51.93 603 VAL A CA 1
ATOM 4463 C C . VAL A 1 610 ? -20.150 -43.842 133.536 1.00 52.71 603 VAL A C 1
ATOM 4464 O O . VAL A 1 610 ? -20.871 -44.792 133.264 1.00 52.95 603 VAL A O 1
ATOM 4468 N N . GLU A 1 611 ? -18.879 -43.762 133.159 1.00 53.55 604 GLU A N 1
ATOM 4469 C CA . GLU A 1 611 ? -18.243 -44.819 132.381 1.00 54.37 604 GLU A CA 1
ATOM 4470 C C . GLU A 1 611 ? -17.168 -45.695 133.016 1.00 54.94 604 GLU A C 1
ATOM 4471 O O . GLU A 1 611 ? -17.239 -46.922 132.957 1.00 55.17 604 GLU A O 1
ATOM 4473 N N . ASN A 1 612 ? -16.173 -45.056 133.622 1.00 55.59 605 ASN A N 1
ATOM 4474 C CA . ASN A 1 612 ? -15.081 -45.775 134.268 1.00 56.19 605 ASN A CA 1
ATOM 4475 C C . ASN A 1 612 ? -14.723 -44.482 134.993 1.00 56.61 605 ASN A C 1
ATOM 4476 O O . ASN A 1 612 ? -15.304 -43.430 134.729 1.00 56.65 605 ASN A O 1
ATOM 4478 N N . LYS A 1 613 ? -13.762 -44.569 135.907 1.00 57.13 606 LYS A N 1
ATOM 4479 C CA . LYS A 1 613 ? -13.325 -43.407 136.672 1.00 57.58 606 LYS A CA 1
ATOM 4480 C C . LYS A 1 613 ? -12.105 -43.976 137.387 1.00 57.94 606 LYS A C 1
ATOM 4481 O O . LYS A 1 613 ? -12.229 -44.640 138.416 1.00 58.04 606 LYS A O 1
ATOM 4483 N N . SER A 1 614 ? -10.924 -43.713 136.834 1.00 58.27 607 SER A N 1
ATOM 4484 C CA . SER A 1 614 ? -9.679 -44.199 137.418 1.00 58.57 607 SER A CA 1
ATOM 4485 C C . SER A 1 614 ? -9.444 -43.244 138.583 1.00 58.76 607 SER A C 1
ATOM 4486 O O . SER A 1 614 ? -9.149 -42.066 138.382 1.00 58.87 607 SER A O 1
ATOM 4488 N N . LEU A 1 615 ? -9.597 -43.749 139.803 1.00 58.93 608 LEU A N 1
ATOM 4489 C CA . LEU A 1 615 ? -9.377 -42.936 140.997 1.00 59.01 608 LEU A CA 1
ATOM 4490 C C . LEU A 1 615 ? -10.240 -41.791 141.528 1.00 59.06 608 LEU A C 1
ATOM 4491 O O . LEU A 1 615 ? -9.817 -41.047 142.413 1.00 59.13 608 LEU A O 1
ATOM 4493 N N . LYS A 1 616 ? -11.448 -41.654 140.989 1.00 59.04 609 LYS A N 1
ATOM 4494 C CA . LYS A 1 616 ? -12.373 -40.620 141.435 1.00 58.95 609 LYS A CA 1
ATOM 4495 C C . LYS A 1 616 ? -12.508 -40.922 142.924 1.00 58.86 609 LYS A C 1
AT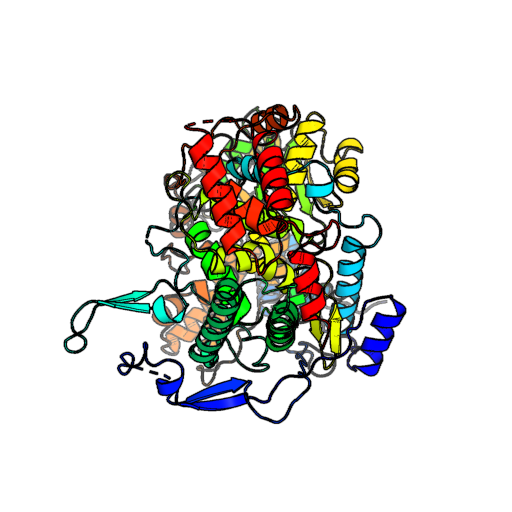OM 4496 O O . LYS A 1 616 ? -12.255 -42.044 143.364 1.00 58.94 609 LYS A O 1
ATOM 4498 N N . SER A 1 617 ? -12.906 -39.915 143.693 1.00 58.68 610 SER A N 1
ATOM 4499 C CA . SER A 1 617 ? -13.074 -40.072 145.134 1.00 58.46 610 SER A CA 1
ATOM 4500 C C . SER A 1 617 ? -13.799 -41.388 145.393 1.00 58.24 610 SER A C 1
ATOM 4501 O O . SER A 1 617 ? -13.685 -41.969 146.473 1.00 58.27 610 SER A O 1
ATOM 4504 N N . LYS A 1 618 ? -14.545 -41.853 144.396 1.00 57.90 611 LYS A N 1
ATOM 4505 C CA . LYS A 1 618 ? -15.290 -43.101 144.515 1.00 57.47 611 LYS A CA 1
ATOM 4506 C C . LYS A 1 618 ? -16.431 -43.002 145.522 1.00 57.12 611 LYS A C 1
ATOM 4507 O O . LYS A 1 618 ? -17.154 -43.970 145.753 1.00 57.16 611 LYS A O 1
ATOM 4509 N N . VAL A 1 619 ? -16.585 -41.824 146.119 1.00 56.59 612 VAL A N 1
ATOM 4510 C CA . VAL A 1 619 ? -17.638 -41.595 147.101 1.00 56.01 612 VAL A CA 1
ATOM 4511 C C . VAL A 1 619 ? -18.018 -40.119 147.053 1.00 55.56 612 VAL A C 1
ATOM 4512 O O . VAL A 1 619 ? -19.143 -39.747 147.387 1.00 55.59 612 VAL A O 1
ATOM 4514 N N . GLY A 1 620 ? -17.074 -39.283 146.634 1.00 54.92 613 GLY A N 1
ATOM 4515 C CA . GLY A 1 620 ? -17.307 -37.854 146.541 1.00 54.02 613 GLY A CA 1
ATOM 4516 C C . GLY A 1 620 ? -17.811 -37.662 145.124 1.00 53.34 613 GLY A C 1
ATOM 4517 O O . GLY A 1 620 ? -18.805 -36.972 144.897 1.00 53.33 613 GLY A O 1
ATOM 4518 N N . ILE A 1 621 ? -17.122 -38.277 144.169 1.00 52.66 614 ILE A N 1
ATOM 4519 C CA . ILE A 1 621 ? -17.513 -38.191 142.767 1.00 51.89 614 ILE A CA 1
ATOM 4520 C C . ILE A 1 621 ? -18.927 -38.725 142.571 1.00 51.33 614 ILE A C 1
ATOM 4521 O O . ILE A 1 621 ? -19.696 -38.197 141.767 1.00 51.27 614 ILE A O 1
ATOM 4526 N N . GLU A 1 622 ? -19.264 -39.775 143.314 1.00 50.61 615 GLU A N 1
ATOM 4527 C CA . GLU A 1 622 ? -20.592 -40.372 143.239 1.00 49.92 615 GLU A CA 1
ATOM 4528 C C . GLU A 1 622 ? -21.650 -39.397 143.743 1.00 49.34 615 GLU A C 1
ATOM 4529 O O . GLU A 1 622 ? -22.671 -39.180 143.089 1.00 49.26 615 GLU A O 1
ATOM 4531 N N . GLN A 1 623 ? -21.400 -38.810 144.909 1.00 48.65 616 GLN A N 1
ATOM 4532 C CA . GLN A 1 623 ? -22.322 -37.843 145.492 1.00 47.98 616 GLN A CA 1
ATOM 4533 C C . GLN A 1 623 ? -22.444 -36.612 144.600 1.00 47.37 616 GLN A C 1
ATOM 4534 O O . GLN A 1 623 ? -23.482 -35.951 144.575 1.00 47.30 616 GLN A O 1
ATOM 4540 N N . ALA A 1 624 ? -21.375 -36.312 143.870 1.00 46.64 617 ALA A N 1
ATOM 4541 C CA . ALA A 1 624 ? -21.358 -35.167 142.960 1.00 45.86 617 ALA A CA 1
ATOM 4542 C C . ALA A 1 624 ? -22.181 -35.414 141.696 1.00 45.31 617 ALA A C 1
ATOM 4543 O O . ALA A 1 624 ? -22.821 -34.496 141.180 1.00 45.22 617 ALA A O 1
ATOM 4545 N N . TYR A 1 625 ? -22.159 -36.653 141.206 1.00 44.60 618 TYR A N 1
ATOM 4546 C CA . TYR A 1 625 ? -22.956 -37.047 140.043 1.00 43.96 618 TYR A CA 1
ATOM 4547 C C . TYR A 1 625 ? -24.456 -37.086 140.337 1.00 43.43 618 TYR A C 1
ATOM 4548 O O . TYR A 1 625 ? -25.271 -36.915 139.429 1.00 43.35 618 TYR A O 1
ATOM 4557 N N . LYS A 1 626 ? -24.809 -37.318 141.602 1.00 42.73 619 LYS A N 1
ATOM 4558 C CA . LYS A 1 626 ? -26.202 -37.285 142.052 1.00 42.16 619 LYS A CA 1
ATOM 4559 C C . LYS A 1 626 ? -26.760 -35.864 142.023 1.00 41.54 619 LYS A C 1
ATOM 4560 O O . LYS A 1 626 ? -27.919 -35.658 141.662 1.00 41.44 619 LYS A O 1
ATOM 4566 N N . VAL A 1 627 ? -25.927 -34.896 142.404 1.00 40.88 620 VAL A N 1
ATOM 4567 C CA . VAL A 1 627 ? -26.270 -33.474 142.315 1.00 40.25 620 VAL A CA 1
ATOM 4568 C C . VAL A 1 627 ? -26.595 -33.099 140.866 1.00 39.79 620 VAL A C 1
ATOM 4569 O O . VAL A 1 627 ? -27.594 -32.431 140.605 1.00 39.79 620 VAL A O 1
ATOM 4573 N N . VAL A 1 628 ? -25.755 -33.548 139.935 1.00 39.19 621 VAL A N 1
ATOM 4574 C CA . VAL A 1 628 ? -25.979 -33.330 138.505 1.00 38.66 621 VAL A CA 1
ATOM 4575 C C . VAL A 1 628 ? -27.272 -34.011 138.056 1.00 38.28 621 VAL A C 1
ATOM 4576 O O . VAL A 1 628 ? -28.098 -33.397 137.386 1.00 38.23 621 VAL A O 1
ATOM 4580 N N . ARG A 1 629 ? -27.439 -35.272 138.448 1.00 37.86 622 ARG A N 1
ATOM 4581 C CA . ARG A 1 629 ? -28.611 -36.066 138.088 1.00 37.54 622 ARG A CA 1
ATOM 4582 C C . ARG A 1 629 ? -29.925 -35.405 138.509 1.00 37.15 622 ARG A C 1
ATOM 4583 O O . ARG A 1 629 ? -30.812 -35.192 137.683 1.00 37.03 622 ARG A O 1
ATOM 4591 N N . TYR A 1 630 ? -30.034 -35.077 139.792 1.00 36.67 623 TYR A N 1
ATOM 4592 C CA . TYR A 1 630 ? -31.283 -34.584 140.356 1.00 36.28 623 TYR A CA 1
ATOM 4593 C C . TYR A 1 630 ? -31.631 -33.155 139.936 1.00 36.12 623 TYR A C 1
ATOM 4594 O O . TYR A 1 630 ? -32.795 -32.860 139.670 1.00 35.99 623 TYR A O 1
ATOM 4603 N N . GLU A 1 631 ? -30.628 -32.281 139.865 1.00 35.95 624 GLU A N 1
ATOM 4604 C CA . GLU A 1 631 ? -30.852 -30.881 139.489 1.00 35.85 624 GLU A CA 1
ATOM 4605 C C . GLU A 1 631 ? -31.139 -30.696 137.996 1.00 35.64 624 GLU A C 1
ATOM 4606 O O . GLU A 1 631 ? -31.964 -29.861 137.625 1.00 35.56 624 GLU A O 1
ATOM 4612 N N . ALA A 1 632 ? -30.462 -31.474 137.149 1.00 35.45 625 ALA A N 1
ATOM 4613 C CA . ALA A 1 632 ? -30.707 -31.447 135.702 1.00 35.28 625 ALA A CA 1
ATOM 4614 C C . ALA A 1 632 ? -32.086 -32.007 135.363 1.00 35.16 625 ALA A C 1
ATOM 4615 O O . ALA A 1 632 ? -32.716 -31.582 134.394 1.00 35.20 625 ALA A O 1
ATOM 4617 N N . LEU A 1 633 ? -32.536 -32.963 136.172 1.00 35.00 626 LEU A N 1
ATOM 4618 C CA . LEU A 1 633 ? -33.867 -33.553 136.058 1.00 34.94 626 LEU A CA 1
ATOM 4619 C C . LEU A 1 633 ? -34.954 -32.529 136.398 1.00 34.65 626 LEU A C 1
ATOM 4620 O O . LEU A 1 633 ? -36.017 -32.513 135.773 1.00 34.72 626 LEU A O 1
ATOM 4625 N N . ARG A 1 634 ? -34.676 -31.675 137.382 1.00 34.25 627 ARG A N 1
ATOM 4626 C CA . ARG A 1 634 ? -35.569 -30.572 137.725 1.00 34.02 627 ARG A CA 1
ATOM 4627 C C . ARG A 1 634 ? -35.552 -29.488 136.653 1.00 33.90 627 ARG A C 1
ATOM 4628 O O . ARG A 1 634 ? -36.594 -28.938 136.304 1.00 33.81 627 ARG A O 1
ATOM 4636 N N . LEU A 1 635 ? -34.362 -29.198 136.131 1.00 33.76 628 LEU A N 1
ATOM 4637 C CA . LEU A 1 635 ? -34.167 -28.123 135.162 1.00 33.69 628 LEU A CA 1
ATOM 4638 C C . LEU A 1 635 ? -34.889 -28.358 133.832 1.00 33.53 628 LEU A C 1
ATOM 4639 O O . LEU A 1 635 ? -35.406 -27.408 133.240 1.00 33.47 628 LEU A O 1
ATOM 4644 N N . VAL A 1 636 ? -34.926 -29.612 133.374 1.00 33.29 629 VAL A N 1
ATOM 4645 C CA . VAL A 1 636 ? -35.561 -29.946 132.085 1.00 33.13 629 VAL A CA 1
ATOM 4646 C C . VAL A 1 636 ? -37.087 -30.030 132.131 1.00 33.07 629 VAL A C 1
ATOM 4647 O O . VAL A 1 636 ? -37.741 -30.003 131.089 1.00 33.15 629 VAL A O 1
ATOM 4651 N N . GLY A 1 637 ? -37.652 -30.144 133.329 1.00 32.93 630 GLY A N 1
ATOM 4652 C CA . GLY A 1 637 ? -39.100 -30.245 133.460 1.00 32.77 630 GLY A CA 1
ATOM 4653 C C . GLY A 1 637 ? -39.608 -30.760 134.786 1.00 32.60 630 GLY A C 1
ATOM 4654 O O . GLY A 1 637 ? -40.799 -30.658 135.073 1.00 32.82 630 GLY A O 1
ATOM 4655 N N . GLY A 1 638 ? -38.707 -31.313 135.595 1.00 32.59 631 GLY A N 1
ATOM 4656 C CA . GLY A 1 638 ? -39.047 -31.800 136.933 1.00 32.22 631 GLY A CA 1
ATOM 4657 C C . GLY A 1 638 ? -39.611 -30.714 137.830 1.00 32.05 631 GLY A C 1
ATOM 4658 O O . GLY A 1 638 ? -40.363 -31.004 138.755 1.00 32.08 631 GLY A O 1
ATOM 4659 N N . TRP A 1 639 ? -39.250 -29.463 137.538 1.00 31.94 632 TRP A N 1
ATOM 4660 C CA . TRP A 1 639 ? -39.740 -28.287 138.265 1.00 31.80 632 TRP A CA 1
ATOM 4661 C C . TRP A 1 639 ? -41.263 -28.147 138.227 1.00 31.81 632 TRP A C 1
ATOM 4662 O O . TRP A 1 639 ? -41.857 -27.526 139.109 1.00 31.77 632 TRP A O 1
ATOM 4673 N N . ASN A 1 640 ? -41.882 -28.721 137.198 1.00 31.80 633 ASN A N 1
ATOM 4674 C CA . ASN A 1 640 ? -43.327 -28.642 137.014 1.00 31.79 633 ASN A CA 1
ATOM 4675 C C . ASN A 1 640 ? -44.108 -29.690 137.810 1.00 31.83 633 ASN A C 1
ATOM 4676 O O . ASN A 1 640 ? -45.321 -29.575 137.960 1.00 31.99 633 ASN A O 1
ATOM 4681 N N . TYR A 1 641 ? -43.412 -30.699 138.325 1.00 31.82 634 TYR A N 1
ATOM 4682 C CA . TYR A 1 641 ? -44.068 -31.805 139.023 1.00 31.80 634 TYR A CA 1
ATOM 4683 C C . TYR A 1 641 ? -43.667 -31.856 140.497 1.00 31.78 634 TYR A C 1
ATOM 4684 O O . TYR A 1 641 ? -42.541 -32.231 140.819 1.00 31.95 634 TYR A O 1
ATOM 4693 N N . PRO A 1 642 ? -44.603 -31.472 141.389 1.00 31.77 635 PRO A N 1
ATOM 4694 C CA . PRO A 1 642 ? -44.393 -31.184 142.814 1.00 31.74 635 PRO A CA 1
ATOM 4695 C C . PRO A 1 642 ? -43.602 -32.226 143.596 1.00 31.71 635 PRO A C 1
ATOM 4696 O O . PRO A 1 642 ? -42.653 -31.863 144.293 1.00 31.81 635 PRO A O 1
ATOM 4700 N N . LEU A 1 643 ? -43.995 -33.497 143.497 1.00 31.65 636 LEU A N 1
ATOM 4701 C CA . LEU A 1 643 ? -43.320 -34.566 144.239 1.00 31.60 636 LEU A CA 1
ATOM 4702 C C . LEU A 1 643 ? -41.936 -34.865 143.682 1.00 31.41 636 LEU A C 1
ATOM 4703 O O . LEU A 1 643 ? -40.982 -35.009 144.446 1.00 31.42 636 LEU A O 1
ATOM 4708 N N . LEU A 1 644 ? -41.836 -34.956 142.357 1.00 31.25 637 LEU A N 1
ATOM 4709 C CA . LEU A 1 644 ? -40.555 -35.176 141.686 1.00 31.09 637 LEU A CA 1
ATOM 4710 C C . LEU A 1 644 ? -39.590 -34.021 141.957 1.00 31.09 637 LEU A C 1
ATOM 4711 O O . LEU A 1 644 ? -38.442 -34.249 142.337 1.00 31.14 637 LEU A O 1
ATOM 4716 N N . ASN A 1 645 ? -40.074 -32.794 141.765 1.00 30.98 638 ASN A N 1
ATOM 4717 C CA . ASN A 1 645 ? -39.313 -31.578 142.049 1.00 30.98 638 ASN A CA 1
ATOM 4718 C C . ASN A 1 645 ? -38.701 -31.576 143.447 1.00 31.03 638 ASN A C 1
ATOM 4719 O O . ASN A 1 645 ? -37.491 -31.427 143.596 1.00 30.95 638 ASN A O 1
ATOM 4724 N N . LYS A 1 646 ? -39.547 -31.751 144.459 1.00 31.22 639 LYS A N 1
ATOM 4725 C CA . LYS A 1 646 ? -39.126 -31.690 145.858 1.00 31.57 639 LYS A CA 1
ATOM 4726 C C . LYS A 1 646 ? -38.207 -32.849 146.252 1.00 31.65 639 LYS A C 1
ATOM 4727 O O . LYS A 1 646 ? -37.288 -32.668 147.051 1.00 31.77 639 LYS A O 1
ATOM 4733 N N . ALA A 1 647 ? -38.455 -34.031 145.687 1.00 31.78 640 ALA A N 1
ATOM 4734 C CA . ALA A 1 647 ? -37.631 -35.211 145.961 1.00 31.92 640 ALA A CA 1
ATOM 4735 C C . ALA A 1 647 ? -36.231 -35.078 145.370 1.00 32.03 640 ALA A C 1
ATOM 4736 O O . ALA A 1 647 ? -35.243 -35.415 146.026 1.00 32.05 640 ALA A O 1
ATOM 4738 N N . CYS A 1 648 ? -36.158 -34.590 144.132 1.00 32.26 641 CYS A N 1
ATOM 4739 C CA . CYS A 1 648 ? -34.882 -34.296 143.483 1.00 32.53 641 CYS A CA 1
ATOM 4740 C C . CYS A 1 648 ? -34.132 -33.201 144.235 1.00 32.73 641 CYS A C 1
ATOM 4741 O O . CYS A 1 648 ? -32.923 -33.297 144.421 1.00 32.76 641 CYS A O 1
ATOM 4744 N N . LYS A 1 649 ? -34.862 -32.172 144.668 1.00 33.08 642 LYS A N 1
ATOM 4745 C CA . LYS A 1 649 ? -34.290 -31.069 145.441 1.00 33.42 642 LYS A CA 1
ATOM 4746 C C . LYS A 1 649 ? -33.688 -31.551 146.763 1.00 33.58 642 LYS A C 1
ATOM 4747 O O . LYS A 1 649 ? -32.561 -31.186 147.103 1.00 33.57 642 LYS A O 1
ATOM 4753 N N . ASN A 1 650 ? -34.447 -32.367 147.495 1.00 33.85 643 ASN A N 1
ATOM 4754 C CA . ASN A 1 650 ? -33.994 -32.939 148.765 1.00 34.19 643 ASN A CA 1
ATOM 4755 C C . ASN A 1 650 ? -32.781 -33.859 148.621 1.00 34.40 643 ASN A C 1
ATOM 4756 O O . ASN A 1 650 ? -31.795 -33.702 149.341 1.00 34.39 643 ASN A O 1
ATOM 4761 N N . ASN A 1 651 ? -32.863 -34.810 147.691 1.00 34.79 644 ASN A N 1
ATOM 4762 C CA . ASN A 1 651 ? -31.776 -35.760 147.440 1.00 35.32 644 ASN A CA 1
ATOM 4763 C C . ASN A 1 651 ? -30.492 -35.093 146.944 1.00 35.81 644 ASN A C 1
ATOM 4764 O O . ASN A 1 651 ? -29.392 -35.514 147.311 1.00 35.90 644 ASN A O 1
ATOM 4769 N N . ALA A 1 652 ? -30.639 -34.057 146.117 1.00 36.41 645 ALA A N 1
ATOM 4770 C CA . ALA A 1 652 ? -29.499 -33.259 145.658 1.00 37.09 645 ALA A CA 1
ATOM 4771 C C . ALA A 1 652 ? -28.933 -32.401 146.787 1.00 37.58 645 ALA A C 1
ATOM 4772 O O . ALA A 1 652 ? -27.724 -32.179 146.856 1.00 37.71 645 ALA A O 1
ATOM 4774 N N . GLY A 1 653 ? -29.815 -31.925 147.664 1.00 38.23 646 GLY A N 1
ATOM 4775 C CA . GLY A 1 653 ? -29.419 -31.124 148.821 1.00 39.03 646 GLY A CA 1
ATOM 4776 C C . GLY A 1 653 ? -28.635 -31.922 149.844 1.00 39.69 646 GLY A C 1
ATOM 4777 O O . GLY A 1 653 ? -27.674 -31.418 150.428 1.00 39.76 646 GLY A O 1
ATOM 4778 N N . ALA A 1 654 ? -29.048 -33.171 150.056 1.00 40.34 647 ALA A N 1
ATOM 4779 C CA . ALA A 1 654 ? -28.370 -34.084 150.975 1.00 40.97 647 ALA A CA 1
ATOM 4780 C C . ALA A 1 654 ? -26.981 -34.455 150.463 1.00 41.52 647 ALA A C 1
ATOM 4781 O O . ALA A 1 654 ? -26.042 -34.615 151.249 1.00 41.57 647 ALA A O 1
ATOM 4783 N N . ALA A 1 655 ? -26.863 -34.589 149.142 1.00 42.17 648 ALA A N 1
ATOM 4784 C CA . ALA A 1 655 ? -25.583 -34.856 148.495 1.00 42.81 648 ALA A CA 1
ATOM 4785 C C . ALA A 1 655 ? -24.671 -33.630 148.551 1.00 43.31 648 ALA A C 1
ATOM 4786 O O . ALA A 1 655 ? -23.469 -33.763 148.778 1.00 43.37 648 ALA A O 1
ATOM 4788 N N . ARG A 1 656 ? -25.252 -32.445 148.350 1.00 43.97 649 ARG A N 1
ATOM 4789 C CA . ARG A 1 656 ? -24.523 -31.176 148.453 1.00 44.65 649 ARG A CA 1
ATOM 4790 C C . ARG A 1 656 ? -23.950 -30.934 149.849 1.00 45.03 649 ARG A C 1
ATOM 4791 O O . ARG A 1 656 ? -22.783 -30.560 149.985 1.00 45.10 649 ARG A O 1
ATOM 4799 N N . ARG A 1 657 ? -24.775 -31.150 150.875 1.00 45.52 650 ARG A N 1
ATOM 4800 C CA . ARG A 1 657 ? -24.374 -30.951 152.271 1.00 46.00 650 ARG A CA 1
ATOM 4801 C C . ARG A 1 657 ? -23.291 -31.932 152.713 1.00 46.31 650 ARG A C 1
ATOM 4802 O O . ARG A 1 657 ? -22.443 -31.595 153.541 1.00 46.39 650 ARG A O 1
ATOM 4810 N N . HIS A 1 658 ? -23.335 -33.143 152.160 1.00 46.78 651 HIS A N 1
ATOM 4811 C CA . HIS A 1 658 ? -22.339 -34.175 152.441 1.00 47.25 651 HIS A CA 1
ATOM 4812 C C . HIS A 1 658 ? -20.984 -33.817 151.828 1.00 47.51 651 HIS A C 1
ATOM 4813 O O . HIS A 1 658 ? -19.938 -34.069 152.432 1.00 47.57 651 HIS A O 1
ATOM 4820 N N . LEU A 1 659 ? -21.018 -33.227 150.634 1.00 47.77 652 LEU A N 1
ATOM 4821 C CA . LEU A 1 659 ? -19.808 -32.807 149.924 1.00 48.06 652 LEU A CA 1
ATOM 4822 C C . LEU A 1 659 ? -19.216 -31.517 150.489 1.00 48.31 652 LEU A C 1
ATOM 4823 O O . LEU A 1 659 ? -17.998 -31.323 150.453 1.00 48.37 652 LEU A O 1
ATOM 4828 N N . GLU A 1 660 ? -20.080 -30.641 150.999 1.00 48.61 653 GLU A N 1
ATOM 4829 C CA . GLU A 1 660 ? -19.654 -29.382 151.610 1.00 48.91 653 GLU A CA 1
ATOM 4830 C C . GLU A 1 660 ? -18.892 -29.616 152.914 1.00 49.15 653 GLU A C 1
ATOM 4831 O O . GLU A 1 660 ? -17.921 -28.915 153.207 1.00 49.21 653 GLU A O 1
ATOM 4833 N N . ALA A 1 661 ? -19.337 -30.609 153.684 1.00 49.43 654 ALA A N 1
ATOM 4834 C CA . ALA A 1 661 ? -18.707 -30.966 154.954 1.00 49.68 654 ALA A CA 1
ATOM 4835 C C . ALA A 1 661 ? -17.378 -31.698 154.758 1.00 49.87 654 ALA A C 1
ATOM 4836 O O . ALA A 1 661 ? -16.490 -31.621 155.611 1.00 49.91 654 ALA A O 1
ATOM 4838 N N . LYS A 1 662 ? -17.252 -32.402 153.634 1.00 50.08 655 LYS A N 1
ATOM 4839 C CA . LYS A 1 662 ? -16.037 -33.153 153.310 1.00 50.35 655 LYS A CA 1
ATOM 4840 C C . LYS A 1 662 ? -15.012 -32.337 152.514 1.00 50.42 655 LYS A C 1
ATOM 4841 O O . LYS A 1 662 ? -13.903 -32.811 152.253 1.00 50.44 655 LYS A O 1
ATOM 4847 N N . GLY A 1 663 ? -15.388 -31.117 152.136 1.00 50.54 656 GLY A N 1
ATOM 4848 C CA . GLY A 1 663 ? -14.503 -30.218 151.396 1.00 50.68 656 GLY A CA 1
ATOM 4849 C C . GLY A 1 663 ? -14.223 -30.672 149.976 1.00 50.78 656 GLY A C 1
ATOM 4850 O O . GLY A 1 663 ? -13.064 -30.780 149.568 1.00 50.81 656 GLY A O 1
ATOM 4851 N N . PHE A 1 664 ? -15.289 -30.940 149.227 1.00 50.86 657 PHE A N 1
ATOM 4852 C CA . PHE A 1 664 ? -15.186 -31.369 147.835 1.00 50.95 657 PHE A CA 1
ATOM 4853 C C . PHE A 1 664 ? -15.265 -30.158 146.900 1.00 51.05 657 PHE A C 1
ATOM 4854 O O . PHE A 1 664 ? -16.090 -29.267 147.118 1.00 51.04 657 PHE A O 1
ATOM 4862 N N . PRO A 1 665 ? -14.404 -30.118 145.861 1.00 51.15 658 PRO A N 1
ATOM 4863 C CA . PRO A 1 665 ? -14.462 -29.046 144.863 1.00 51.23 658 PRO A CA 1
ATOM 4864 C C . PRO A 1 665 ? -15.685 -29.196 143.956 1.00 51.29 658 PRO A C 1
ATOM 4865 O O . PRO A 1 665 ? -15.558 -29.586 142.791 1.00 51.31 658 PRO A O 1
ATOM 4869 N N . LEU A 1 666 ? -16.858 -28.882 144.501 1.00 51.38 659 LEU A N 1
ATOM 4870 C CA . LEU A 1 666 ? -18.129 -29.051 143.797 1.00 51.45 659 LEU A CA 1
ATOM 4871 C C . LEU A 1 666 ? -18.318 -28.020 142.684 1.00 51.53 659 LEU A C 1
ATOM 4872 O O . LEU A 1 666 ? -18.797 -28.359 141.602 1.00 51.55 659 LEU A O 1
ATOM 4877 N N . ASP A 1 667 ? -17.934 -26.773 142.958 1.00 51.64 660 ASP A N 1
ATOM 4878 C CA . ASP A 1 667 ? -18.023 -25.685 141.981 1.00 51.75 660 ASP A CA 1
ATOM 4879 C C . ASP A 1 667 ? -17.153 -25.935 140.745 1.00 51.84 660 ASP A C 1
ATOM 4880 O O . ASP A 1 667 ? -17.563 -25.635 139.621 1.00 51.92 660 ASP A O 1
ATOM 4882 N N . GLU A 1 668 ? -15.959 -26.488 140.963 1.00 51.86 661 GLU A N 1
ATOM 4883 C CA . GLU A 1 668 ? -15.044 -26.838 139.875 1.00 51.85 661 GLU A CA 1
ATOM 4884 C C . GLU A 1 668 ? -15.534 -28.056 139.090 1.00 51.86 661 GLU A C 1
ATOM 4885 O O . GLU A 1 668 ? -15.304 -28.159 137.882 1.00 51.88 661 GLU A O 1
ATOM 4887 N N . PHE A 1 669 ? -16.206 -28.970 139.787 1.00 51.86 662 PHE A N 1
ATOM 4888 C CA . PHE A 1 669 ? -16.799 -30.160 139.177 1.00 51.83 662 PHE A CA 1
ATOM 4889 C C . PHE A 1 669 ? -17.998 -29.792 138.299 1.00 51.86 662 PHE A C 1
ATOM 4890 O O . PHE A 1 669 ? -18.215 -30.399 137.247 1.00 51.83 662 PHE A O 1
ATOM 4898 N N . LEU A 1 670 ? -18.764 -28.795 138.742 1.00 51.88 663 LEU A N 1
ATOM 4899 C CA . LEU A 1 670 ? -19.978 -28.357 138.048 1.00 51.89 663 LEU A CA 1
ATOM 4900 C C . LEU A 1 670 ? -19.723 -27.260 137.009 1.00 51.93 663 LEU A C 1
ATOM 4901 O O . LEU A 1 670 ? -20.669 -26.703 136.446 1.00 51.95 663 LEU A O 1
ATOM 4906 N N . ALA A 1 671 ? -18.448 -26.960 136.759 1.00 51.99 664 ALA A N 1
ATOM 4907 C CA . ALA A 1 671 ? -18.049 -25.925 135.799 1.00 52.03 664 ALA A CA 1
ATOM 4908 C C . ALA A 1 671 ? -18.562 -26.217 134.388 1.00 52.04 664 ALA A C 1
ATOM 4909 O O . ALA A 1 671 ? -19.101 -25.329 133.722 1.00 52.06 664 ALA A O 1
ATOM 4911 N N . GLU A 1 672 ? -18.391 -27.462 133.948 1.00 52.02 665 GLU A N 1
ATOM 4912 C CA . GLU A 1 672 ? -18.901 -27.921 132.657 1.00 52.00 665 GLU A CA 1
ATOM 4913 C C . GLU A 1 672 ? -19.848 -29.108 132.858 1.00 51.82 665 GLU A C 1
ATOM 4914 O O . GLU A 1 672 ? -19.598 -30.213 132.364 1.00 51.84 665 GLU A O 1
ATOM 4920 N N . TRP A 1 673 ? -20.937 -28.863 133.584 1.00 51.55 666 TRP A N 1
ATOM 4921 C CA . TRP A 1 673 ? -21.888 -29.913 133.962 1.00 51.31 666 TRP A CA 1
ATOM 4922 C C . TRP A 1 673 ? -22.670 -30.503 132.787 1.00 51.21 666 TRP A C 1
ATOM 4923 O O . TRP A 1 673 ? -23.157 -31.632 132.873 1.00 51.19 666 TRP A O 1
ATOM 4934 N N . SER A 1 674 ? -22.795 -29.737 131.703 1.00 51.07 667 SER A N 1
ATOM 4935 C CA . SER A 1 674 ? -23.541 -30.171 130.519 1.00 50.98 667 SER A CA 1
ATOM 4936 C C . SER A 1 674 ? -22.923 -31.409 129.870 1.00 50.90 667 SER A C 1
ATOM 4937 O O . SER A 1 674 ? -23.625 -32.213 129.258 1.00 50.95 667 SER A O 1
ATOM 4940 N N . GLU A 1 675 ? -21.608 -31.552 130.015 1.00 50.80 668 GLU A N 1
ATOM 4941 C CA . GLU A 1 675 ? -20.886 -32.729 129.533 1.00 50.71 668 GLU A CA 1
ATOM 4942 C C . GLU A 1 675 ? -21.123 -33.951 130.426 1.00 50.34 668 GLU A C 1
ATOM 4943 O O . GLU A 1 675 ? -20.936 -35.090 129.992 1.00 50.37 668 GLU A O 1
ATOM 4949 N N . LEU A 1 676 ? -21.541 -33.703 131.668 1.00 49.95 669 LEU A N 1
ATOM 4950 C CA . LEU A 1 676 ? -21.765 -34.762 132.656 1.00 49.54 669 LEU A CA 1
ATOM 4951 C C . LEU A 1 676 ? -23.232 -35.202 132.743 1.00 49.25 669 LEU A C 1
ATOM 4952 O O . LEU A 1 676 ? -23.564 -36.129 133.488 1.00 49.29 669 LEU A O 1
ATOM 4957 N N . SER A 1 677 ? -24.099 -34.541 131.977 1.00 48.77 670 SER A N 1
ATOM 4958 C CA . SER A 1 677 ? -25.541 -34.778 132.037 1.00 48.29 670 SER A CA 1
ATOM 4959 C C . SER A 1 677 ? -26.106 -35.292 130.714 1.00 48.08 670 SER A C 1
ATOM 4960 O O . SER A 1 677 ? -25.664 -34.881 129.642 1.00 48.01 670 SER A O 1
ATOM 4963 N N . GLU A 1 678 ? -27.097 -36.180 130.806 1.00 47.86 671 GLU A N 1
ATOM 4964 C CA . GLU A 1 678 ? -27.796 -36.715 129.630 1.00 47.67 671 GLU A CA 1
ATOM 4965 C C . GLU A 1 678 ? -28.639 -35.661 128.903 1.00 47.62 671 GLU A C 1
ATOM 4966 O O . GLU A 1 678 ? -29.017 -35.856 127.746 1.00 47.54 671 GLU A O 1
ATOM 4972 N N . PHE A 1 679 ? -28.932 -34.558 129.590 1.00 47.55 672 PHE A N 1
ATOM 4973 C CA . PHE A 1 679 ? -29.710 -33.458 129.018 1.00 47.62 672 PHE A CA 1
ATOM 4974 C C . PHE A 1 679 ? -28.836 -32.253 128.649 1.00 47.88 672 PHE A C 1
ATOM 4975 O O . PHE A 1 679 ? -29.350 -31.171 128.361 1.00 47.86 672 PHE A O 1
ATOM 4983 N N . GLY A 1 680 ? -27.520 -32.455 128.645 1.00 48.33 673 GLY A N 1
ATOM 4984 C CA . GLY A 1 680 ? -26.550 -31.381 128.424 1.00 48.90 673 GLY A CA 1
ATOM 4985 C C . GLY A 1 680 ? -26.629 -30.646 127.097 1.00 49.32 673 GLY A C 1
ATOM 4986 O O . GLY A 1 680 ? -26.378 -29.442 127.047 1.00 49.28 673 GLY A O 1
ATOM 4987 N N . GLU A 1 681 ? -26.978 -31.365 126.030 1.00 49.84 674 GLU A N 1
ATOM 4988 C CA . GLU A 1 681 ? -27.074 -30.793 124.678 1.00 50.59 674 GLU A CA 1
ATOM 4989 C C . GLU A 1 681 ? -28.014 -29.587 124.578 1.00 50.61 674 GLU A C 1
ATOM 4990 O O . GLU A 1 681 ? -27.782 -28.679 123.777 1.00 50.69 674 GLU A O 1
ATOM 4996 N N . ALA A 1 682 ? -29.066 -29.587 125.395 1.00 50.77 675 ALA A N 1
ATOM 4997 C CA . ALA A 1 682 ? -30.047 -28.504 125.410 1.00 50.89 675 ALA A CA 1
ATOM 4998 C C . ALA A 1 682 ? -29.515 -27.228 126.068 1.00 50.98 675 ALA A C 1
ATOM 4999 O O . ALA A 1 682 ? -30.032 -26.136 125.819 1.00 50.95 675 ALA A O 1
ATOM 5001 N N . PHE A 1 683 ? -28.481 -27.373 126.895 1.00 51.15 676 PHE A N 1
ATOM 5002 C CA . PHE A 1 683 ? -27.937 -26.258 127.677 1.00 51.31 676 PHE A CA 1
ATOM 5003 C C . PHE A 1 683 ? -26.519 -25.852 127.264 1.00 51.50 676 PHE A C 1
ATOM 5004 O O . PHE A 1 683 ? -25.900 -25.003 127.912 1.00 51.53 676 PHE A O 1
ATOM 5012 N N . GLU A 1 684 ? -26.014 -26.453 126.188 1.00 51.76 677 GLU A N 1
ATOM 5013 C CA . GLU A 1 684 ? -24.655 -26.184 125.715 1.00 52.08 677 GLU A CA 1
ATOM 5014 C C . GLU A 1 684 ? -24.506 -24.757 125.195 1.00 52.25 677 GLU A C 1
ATOM 5015 O O . GLU A 1 684 ? -25.291 -24.305 124.357 1.00 52.35 677 GLU A O 1
ATOM 5017 N N . GLY A 1 685 ? -23.502 -24.052 125.712 1.00 52.42 678 GLY A N 1
ATOM 5018 C CA . GLY A 1 685 ? -23.190 -22.694 125.271 1.00 52.59 678 GLY A CA 1
ATOM 5019 C C . GLY A 1 685 ? -23.951 -21.589 125.982 1.00 52.73 678 GLY A C 1
ATOM 5020 O O . GLY A 1 685 ? -23.814 -20.416 125.627 1.00 52.81 678 GLY A O 1
ATOM 5021 N N . PHE A 1 686 ? -24.753 -21.955 126.982 1.00 52.79 679 PHE A N 1
ATOM 5022 C CA . PHE A 1 686 ? -25.516 -20.976 127.759 1.00 52.83 679 PHE A CA 1
ATOM 5023 C C . PHE A 1 686 ? -24.725 -20.436 128.947 1.00 52.81 679 PHE A C 1
ATOM 5024 O O . PHE A 1 686 ? -24.980 -19.321 129.409 1.00 52.82 679 PHE A O 1
ATOM 5032 N N . ASN A 1 687 ? -23.777 -21.239 129.434 1.00 52.76 680 ASN A N 1
ATOM 5033 C CA . ASN A 1 687 ? -22.952 -20.909 130.605 1.00 52.69 680 ASN A CA 1
ATOM 5034 C C . ASN A 1 687 ? -23.780 -20.629 131.865 1.00 52.55 680 ASN A C 1
ATOM 5035 O O . ASN A 1 687 ? -23.604 -19.604 132.530 1.00 52.57 680 ASN A O 1
ATOM 5040 N N . ILE A 1 688 ? -24.684 -21.555 132.177 1.00 52.33 681 ILE A N 1
ATOM 5041 C CA . ILE A 1 688 ? -25.565 -21.432 133.340 1.00 52.09 681 ILE A CA 1
ATOM 5042 C C . ILE A 1 688 ? -25.224 -22.449 134.430 1.00 51.86 681 ILE A C 1
ATOM 5043 O O . ILE A 1 688 ? -24.783 -23.562 134.136 1.00 51.84 681 ILE A O 1
ATOM 5048 N N . LYS A 1 689 ? -25.4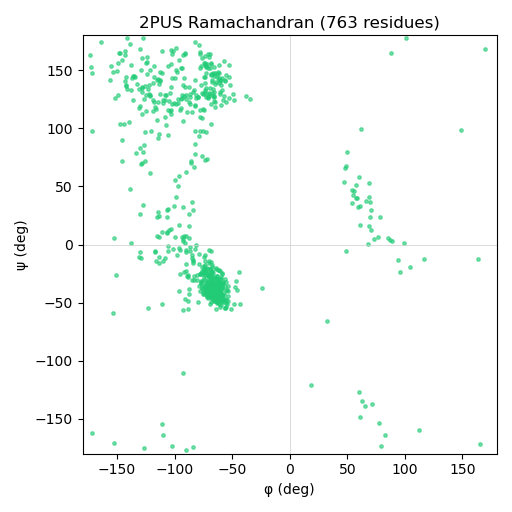31 -22.055 135.684 1.00 51.54 682 LYS A N 1
ATOM 5049 C CA . LYS A 1 689 ? -25.181 -22.930 136.831 1.00 51.19 682 LYS A CA 1
ATOM 5050 C C . LYS A 1 689 ? -26.283 -23.977 136.990 1.00 50.79 682 LYS A C 1
ATOM 5051 O O . LYS A 1 689 ? -27.384 -23.814 136.458 1.00 50.75 682 LYS A O 1
ATOM 5057 N N . LEU A 1 690 ? -25.977 -25.048 137.721 1.00 50.32 683 LEU A N 1
ATOM 5058 C CA . LEU A 1 690 ? -26.976 -26.058 138.072 1.00 49.83 683 LEU A CA 1
ATOM 5059 C C . LEU A 1 690 ? -27.750 -25.675 139.330 1.00 49.45 683 LEU A C 1
ATOM 5060 O O . LEU A 1 690 ? -27.585 -26.281 140.393 1.00 49.52 683 LEU A O 1
ATOM 5065 N N . THR A 1 691 ? -28.582 -24.648 139.197 1.00 48.94 684 THR A N 1
ATOM 5066 C CA . THR A 1 691 ? -29.519 -24.250 140.242 1.00 48.36 684 THR A CA 1
ATOM 5067 C C . THR A 1 691 ? -30.903 -24.136 139.622 1.00 47.91 684 THR A C 1
ATOM 5068 O O . THR A 1 691 ? -31.055 -23.591 138.525 1.00 47.87 684 THR A O 1
ATOM 5072 N N . VAL A 1 692 ? -31.905 -24.675 140.310 1.00 47.30 685 VAL A N 1
ATOM 5073 C CA . VAL A 1 692 ? -33.283 -24.599 139.837 1.00 46.71 685 VAL A CA 1
ATOM 5074 C C . VAL A 1 692 ? -34.095 -23.736 140.798 1.00 46.30 685 VAL A C 1
ATOM 5075 O O . VAL A 1 692 ? -34.578 -24.208 141.832 1.00 46.30 685 VAL A O 1
ATOM 5079 N N . THR A 1 693 ? -34.208 -22.457 140.452 1.00 45.72 686 THR A N 1
ATOM 5080 C CA . THR A 1 693 ? -34.977 -21.493 141.232 1.00 45.16 686 THR A CA 1
ATOM 5081 C C . THR A 1 693 ? -35.968 -20.771 140.322 1.00 44.81 686 THR A C 1
ATOM 5082 O O . THR A 1 693 ? -36.005 -21.013 139.114 1.00 44.77 686 THR A O 1
ATOM 5086 N N . SER A 1 694 ? -36.772 -19.890 140.911 1.00 44.40 687 SER A N 1
ATOM 5087 C CA . SER A 1 694 ? -37.669 -19.026 140.152 1.00 44.00 687 SER A CA 1
ATOM 5088 C C . SER A 1 694 ? -36.875 -18.116 139.213 1.00 43.63 687 SER A C 1
ATOM 5089 O O . SER A 1 694 ? -37.267 -17.906 138.064 1.00 43.49 687 SER A O 1
ATOM 5092 N N . GLU A 1 695 ? -35.753 -17.600 139.715 1.00 43.22 688 GLU A N 1
ATOM 5093 C CA . GLU A 1 695 ? -34.883 -16.697 138.963 1.00 42.88 688 GLU A CA 1
ATOM 5094 C C . GLU A 1 695 ? -34.139 -17.403 137.830 1.00 42.50 688 GLU A C 1
ATOM 5095 O O . GLU A 1 695 ? -34.070 -16.880 136.716 1.00 42.56 688 GLU A O 1
ATOM 5101 N N . SER A 1 696 ? -33.590 -18.585 138.116 1.00 41.96 689 SER A N 1
ATOM 5102 C CA . SER A 1 696 ? -32.795 -19.333 137.135 1.00 41.50 689 SER A CA 1
ATOM 5103 C C . SER A 1 696 ? -33.638 -19.873 135.978 1.00 41.20 689 SER A C 1
ATOM 5104 O O . SER A 1 696 ? -33.166 -19.943 134.843 1.00 41.07 689 SER A O 1
ATOM 5107 N N . LEU A 1 697 ? -34.878 -20.258 136.273 1.00 40.93 690 LEU A N 1
ATOM 5108 C CA . LEU A 1 697 ? -35.807 -20.722 135.244 1.00 40.66 690 LEU A CA 1
ATOM 5109 C C . LEU A 1 697 ? -36.331 -19.570 134.391 1.00 40.64 690 LEU A C 1
ATOM 5110 O O . LEU A 1 697 ? -36.636 -19.754 133.210 1.00 40.56 690 LEU A O 1
ATOM 5115 N N . ALA A 1 698 ? -36.428 -18.387 134.997 1.00 40.61 691 ALA A N 1
ATOM 5116 C CA . ALA A 1 698 ? -36.838 -17.176 134.289 1.00 40.64 691 ALA A CA 1
ATOM 5117 C C . ALA A 1 698 ? -35.777 -16.733 133.283 1.00 40.66 691 ALA A C 1
ATOM 5118 O O . ALA A 1 698 ? -36.094 -16.488 132.119 1.00 40.66 691 ALA A O 1
ATOM 5120 N N . GLU A 1 699 ? -34.523 -16.651 133.730 1.00 40.70 692 GLU A N 1
ATOM 5121 C CA . GLU A 1 699 ? -33.417 -16.222 132.866 1.00 40.92 692 GLU A CA 1
ATOM 5122 C C . GLU A 1 699 ? -33.104 -17.225 131.754 1.00 40.59 692 GLU A C 1
ATOM 5123 O O . GLU A 1 699 ? -32.601 -16.850 130.696 1.00 40.67 692 GLU A O 1
ATOM 5129 N N . LEU A 1 700 ? -33.416 -18.495 132.004 1.00 40.39 693 LEU A N 1
ATOM 5130 C CA . LEU A 1 700 ? -33.273 -19.557 131.011 1.00 40.11 693 LEU A CA 1
ATOM 5131 C C . LEU A 1 700 ? -34.297 -19.405 129.884 1.00 40.01 693 LEU A C 1
ATOM 5132 O O . LEU A 1 700 ? -34.025 -19.749 128.731 1.00 39.85 693 LEU A O 1
ATOM 5137 N N . ASN A 1 701 ? -35.469 -18.876 130.229 1.00 39.97 694 ASN A N 1
ATOM 5138 C CA . ASN A 1 701 ? -36.585 -18.779 129.294 1.00 39.98 694 ASN A CA 1
ATOM 5139 C C . ASN A 1 701 ? -36.867 -17.372 128.762 1.00 40.17 694 ASN A C 1
ATOM 5140 O O . ASN A 1 701 ? -37.711 -17.204 127.883 1.00 40.05 694 ASN A O 1
ATOM 5145 N N . LYS A 1 702 ? -36.157 -16.375 129.291 1.00 40.54 695 LYS A N 1
ATOM 5146 C CA . LYS A 1 702 ? -36.309 -14.987 128.850 1.00 41.04 695 LYS A CA 1
ATOM 5147 C C . LYS A 1 702 ? -35.992 -14.838 127.363 1.00 41.15 695 LYS A C 1
ATOM 5148 O O . LYS A 1 702 ? -34.880 -15.151 126.937 1.00 41.10 695 LYS A O 1
ATOM 5154 N N . PRO A 1 703 ? -36.981 -14.374 126.572 1.00 41.37 696 PRO A N 1
ATOM 5155 C CA . PRO A 1 703 ? -36.869 -14.274 125.116 1.00 41.60 696 PRO A CA 1
ATOM 5156 C C . PRO A 1 703 ? -35.635 -13.510 124.640 1.00 41.87 696 PRO A C 1
ATOM 5157 O O . PRO A 1 703 ? -35.385 -12.379 125.069 1.00 41.87 696 PRO A O 1
ATOM 5161 N N . VAL A 1 704 ? -34.868 -14.161 123.772 1.00 42.22 697 VAL A N 1
ATOM 5162 C CA . VAL A 1 704 ? -33.697 -13.577 123.135 1.00 42.55 697 VAL A CA 1
ATOM 5163 C C . VAL A 1 704 ? -33.935 -13.671 121.627 1.00 42.84 697 VAL A C 1
ATOM 5164 O O . VAL A 1 704 ? -34.296 -14.741 121.131 1.00 42.75 697 VAL A O 1
ATOM 5168 N N . PRO A 1 705 ? -33.759 -12.548 120.896 1.00 43.14 698 PRO A N 1
ATOM 5169 C CA . PRO A 1 705 ? -34.014 -12.536 119.452 1.00 43.42 698 PRO A CA 1
ATOM 5170 C C . PRO A 1 705 ? -33.285 -13.668 118.720 1.00 43.74 698 PRO A C 1
ATOM 5171 O O . PRO A 1 705 ? -32.120 -13.944 119.028 1.00 43.76 698 PRO A O 1
ATOM 5175 N N . PRO A 1 706 ? -33.973 -14.332 117.768 1.00 44.02 699 PRO A N 1
ATOM 5176 C CA . PRO A 1 706 ? -33.386 -15.466 117.053 1.00 44.28 699 PRO A CA 1
ATOM 5177 C C . PRO A 1 706 ? -32.165 -15.055 116.234 1.00 44.58 699 PRO A C 1
ATOM 5178 O O . PRO A 1 706 ? -32.106 -13.929 115.730 1.00 44.58 699 PRO A O 1
ATOM 5182 N N . LYS A 1 707 ? -31.203 -15.967 116.119 1.00 44.89 700 LYS A N 1
ATOM 5183 C CA . LYS A 1 707 ? -29.977 -15.727 115.360 1.00 45.23 700 LYS A CA 1
ATOM 5184 C C . LYS A 1 707 ? -30.290 -15.453 113.889 1.00 45.22 700 LYS A C 1
ATOM 5185 O O . LYS A 1 707 ? -31.200 -16.069 113.329 1.00 45.21 700 LYS A O 1
ATOM 5191 N N . PRO A 1 708 ? -29.549 -14.517 113.264 1.00 45.30 701 PRO A N 1
ATOM 5192 C CA . PRO A 1 708 ? -29.746 -14.231 111.840 1.00 45.34 701 PRO A CA 1
ATOM 5193 C C . PRO A 1 708 ? -29.445 -15.452 110.964 1.00 45.35 701 PRO A C 1
ATOM 5194 O O . PRO A 1 708 ? -28.587 -16.264 111.323 1.00 45.30 701 PRO A O 1
ATOM 5198 N N . PRO A 1 709 ? -30.151 -15.587 109.824 1.00 45.39 702 PRO A N 1
ATOM 5199 C CA . PRO A 1 709 ? -29.929 -16.741 108.955 1.00 45.43 702 PRO A CA 1
ATOM 5200 C C . PRO A 1 709 ? -28.609 -16.633 108.198 1.00 45.62 702 PRO A C 1
ATOM 5201 O O . PRO A 1 709 ? -28.197 -15.533 107.818 1.00 45.66 702 PRO A O 1
ATOM 5205 N N . ASN A 1 710 ? -27.955 -17.772 107.994 1.00 45.76 703 ASN A N 1
ATOM 5206 C CA . ASN A 1 710 ? -26.725 -17.834 107.218 1.00 45.96 703 ASN A CA 1
ATOM 5207 C C . ASN A 1 710 ? -26.894 -18.774 106.028 1.00 46.09 703 ASN A C 1
ATOM 5208 O O . ASN A 1 710 ? -26.787 -19.995 106.165 1.00 45.98 703 ASN A O 1
ATOM 5213 N N . VAL A 1 711 ? -27.187 -18.190 104.867 1.00 46.26 704 VAL A N 1
ATOM 5214 C CA . VAL A 1 711 ? -27.412 -18.951 103.640 1.00 46.58 704 VAL A CA 1
ATOM 5215 C C . VAL A 1 711 ? -26.437 -18.492 102.553 1.00 46.82 704 VAL A C 1
ATOM 5216 O O . VAL A 1 711 ? -26.206 -17.294 102.377 1.00 46.83 704 VAL A O 1
ATOM 5220 N N . ASN A 1 712 ? -25.873 -19.457 101.830 1.00 47.18 705 ASN A N 1
ATOM 5221 C CA . ASN A 1 712 ? -24.881 -19.190 100.787 1.00 47.51 705 ASN A CA 1
ATOM 5222 C C . ASN A 1 712 ? -25.519 -18.829 99.440 1.00 47.73 705 ASN A C 1
ATOM 5223 O O . ASN A 1 712 ? -24.949 -19.090 98.379 1.00 47.82 705 ASN A O 1
ATOM 5228 N N . ARG A 1 713 ? -26.704 -18.223 99.502 1.00 48.04 706 ARG A N 1
ATOM 5229 C CA . ARG A 1 713 ? -27.472 -17.799 98.327 1.00 48.31 706 ARG A CA 1
ATOM 5230 C C . ARG A 1 713 ? -28.693 -16.990 98.778 1.00 48.43 706 ARG A C 1
ATOM 5231 O O . ARG A 1 713 ? -29.058 -17.045 99.956 1.00 48.49 706 ARG A O 1
ATOM 5239 N N . PRO A 1 714 ? -29.319 -16.223 97.856 1.00 48.57 707 PRO A N 1
ATOM 5240 C CA . PRO A 1 714 ? -30.548 -15.504 98.209 1.00 48.66 707 PRO A CA 1
ATOM 5241 C C . PRO A 1 714 ? -31.577 -16.411 98.890 1.00 48.76 707 PRO A C 1
ATOM 5242 O O . PRO A 1 714 ? -31.878 -17.501 98.392 1.00 48.73 707 PRO A O 1
ATOM 5246 N N . VAL A 1 715 ? -32.090 -15.954 100.030 1.00 48.81 708 VAL A N 1
ATOM 5247 C CA . VAL A 1 715 ? -33.015 -16.732 100.850 1.00 48.90 708 VAL A CA 1
ATOM 5248 C C . VAL A 1 715 ? -34.386 -16.860 100.183 1.00 48.91 708 VAL A C 1
ATOM 5249 O O . VAL A 1 715 ? -35.003 -15.860 99.804 1.00 48.90 708 VAL A O 1
ATOM 5253 N N . ASN A 1 716 ? -34.840 -18.104 100.041 1.00 48.90 709 ASN A N 1
ATOM 5254 C CA . ASN A 1 716 ? -36.156 -18.411 99.497 1.00 48.85 709 ASN A CA 1
ATOM 5255 C C . ASN A 1 716 ? -37.201 -18.384 100.608 1.00 48.76 709 ASN A C 1
ATOM 5256 O O . ASN A 1 716 ? -37.097 -19.129 101.587 1.00 48.82 709 ASN A O 1
ATOM 5261 N N . THR A 1 717 ? -38.199 -17.517 100.456 1.00 48.58 710 THR A N 1
ATOM 5262 C CA . THR A 1 717 ? -39.246 -17.353 101.467 1.00 48.44 710 THR A CA 1
ATOM 5263 C C . THR A 1 717 ? -40.632 -17.767 100.955 1.00 48.28 710 THR A C 1
ATOM 5264 O O . THR A 1 717 ? -41.641 -17.581 101.644 1.00 48.20 710 THR A O 1
ATOM 5268 N N . GLY A 1 718 ? -40.663 -18.345 99.755 1.00 48.07 711 GLY A N 1
ATOM 5269 C CA . GLY A 1 718 ? -41.908 -18.776 99.115 1.00 47.79 711 GLY A CA 1
ATOM 5270 C C . GLY A 1 718 ? -42.588 -19.983 99.743 1.00 47.57 711 GLY A C 1
ATOM 5271 O O . GLY A 1 718 ? -43.808 -20.130 99.639 1.00 47.71 711 GLY A O 1
ATOM 5272 N N . GLY A 1 719 ? -41.808 -20.846 100.392 1.00 47.18 712 GLY A N 1
ATOM 5273 C CA . GLY A 1 719 ? -42.338 -22.065 101.010 1.00 46.73 712 GLY A CA 1
ATOM 5274 C C . GLY A 1 719 ? -42.096 -23.311 100.174 1.00 46.40 712 GLY A C 1
ATOM 5275 O O . GLY A 1 719 ? -41.547 -23.230 99.073 1.00 46.39 712 GLY A O 1
ATOM 5276 N N . LEU A 1 720 ? -42.513 -24.465 100.694 1.00 46.09 713 LEU A N 1
ATOM 5277 C CA . LEU A 1 720 ? -42.287 -25.744 100.015 1.00 45.68 713 LEU A CA 1
ATOM 5278 C C . LEU A 1 720 ? -43.351 -26.081 98.964 1.00 45.52 713 LEU A C 1
ATOM 5279 O O . LEU A 1 720 ? -43.049 -26.753 97.977 1.00 45.49 713 LEU A O 1
ATOM 5284 N N . LYS A 1 721 ? -44.583 -25.618 99.178 1.00 45.33 714 LYS A N 1
ATOM 5285 C CA . LYS A 1 721 ? -45.682 -25.838 98.228 1.00 45.15 714 LYS A CA 1
ATOM 5286 C C . LYS A 1 721 ? -45.370 -25.271 96.846 1.00 44.93 714 LYS A C 1
ATOM 5287 O O . LYS A 1 721 ? -45.604 -25.931 95.830 1.00 44.88 714 LYS A O 1
ATOM 5293 N N . ALA A 1 722 ? -44.850 -24.044 96.824 1.00 44.71 715 ALA A N 1
ATOM 5294 C CA . ALA A 1 722 ? -44.519 -23.346 95.583 1.00 44.49 715 ALA A CA 1
ATOM 5295 C C . ALA A 1 722 ? -43.422 -24.067 94.805 1.00 44.30 715 ALA A C 1
ATOM 5296 O O . ALA A 1 722 ? -43.467 -24.132 93.575 1.00 44.35 715 ALA A O 1
ATOM 5298 N N . VAL A 1 723 ? -42.445 -24.607 95.530 1.00 44.04 716 VAL A N 1
ATOM 5299 C CA . VAL A 1 723 ? -41.349 -25.364 94.927 1.00 43.82 716 VAL A CA 1
ATOM 5300 C C . VAL A 1 723 ? -41.847 -26.717 94.407 1.00 43.68 716 VAL A C 1
ATOM 5301 O O . VAL A 1 723 ? -41.445 -27.152 93.329 1.00 43.59 716 VAL A O 1
ATOM 5305 N N . SER A 1 724 ? -42.733 -27.358 95.170 1.00 43.52 717 SER A N 1
ATOM 5306 C CA . SER A 1 724 ? -43.330 -28.639 94.782 1.00 43.42 717 SER A CA 1
ATOM 5307 C C . SER A 1 724 ? -44.165 -28.549 93.501 1.00 43.45 717 SER A C 1
ATOM 5308 O O . SER A 1 724 ? -44.068 -29.417 92.632 1.00 43.40 717 SER A O 1
ATOM 5311 N N . ASN A 1 725 ? -44.978 -27.500 93.391 1.00 43.54 718 ASN A N 1
ATOM 5312 C CA . ASN A 1 725 ? -45.838 -27.301 92.221 1.00 43.66 718 ASN A CA 1
ATOM 5313 C C . ASN A 1 725 ? -45.078 -26.896 90.958 1.00 43.65 718 ASN A C 1
ATOM 5314 O O . ASN A 1 725 ? -45.454 -27.285 89.851 1.00 43.63 718 ASN A O 1
ATOM 5319 N N . ALA A 1 726 ? -44.011 -26.118 91.135 1.00 43.68 719 ALA A N 1
ATOM 5320 C CA . ALA A 1 726 ? -43.152 -25.696 90.028 1.00 43.77 719 ALA A CA 1
ATOM 5321 C C . ALA A 1 726 ? -42.275 -26.840 89.523 1.00 43.86 719 ALA A C 1
ATOM 5322 O O . ALA A 1 726 ? -41.786 -26.810 88.393 1.00 43.92 719 ALA A O 1
ATOM 5324 N N . LEU A 1 727 ? -42.092 -27.847 90.370 1.00 44.02 720 LEU A N 1
ATOM 5325 C CA . LEU A 1 727 ? -41.184 -28.952 90.096 1.00 44.12 720 LEU A CA 1
ATOM 5326 C C . LEU A 1 727 ? -41.869 -30.093 89.347 1.00 44.20 720 LEU A C 1
ATOM 5327 O O . LEU A 1 727 ? -41.213 -30.843 88.619 1.00 44.18 720 LEU A O 1
ATOM 5332 N N . LYS A 1 728 ? -43.183 -30.218 89.526 1.00 44.31 721 LYS A N 1
ATOM 5333 C CA . LYS A 1 728 ? -43.954 -31.300 88.906 1.00 44.49 721 LYS A CA 1
ATOM 5334 C C . LYS A 1 728 ? -44.213 -31.091 87.411 1.00 44.44 721 LYS A C 1
ATOM 5335 O O . LYS A 1 728 ? -44.519 -32.046 86.694 1.00 44.53 721 LYS A O 1
ATOM 5341 N N . THR A 1 729 ? -44.087 -29.846 86.952 1.00 44.37 722 THR A N 1
ATOM 5342 C CA . THR A 1 729 ? -44.253 -29.515 85.533 1.00 44.28 722 THR A CA 1
ATOM 5343 C C . THR A 1 729 ? -43.105 -30.072 84.690 1.00 44.20 722 THR A C 1
ATOM 5344 O O . THR A 1 729 ? -43.239 -30.237 83.475 1.00 44.26 722 THR A O 1
ATOM 5348 N N . GLY A 1 730 ? -41.982 -30.360 85.345 1.00 44.06 723 GLY A N 1
ATOM 5349 C CA . GLY A 1 730 ? -40.800 -30.899 84.679 1.00 43.88 723 GLY A CA 1
ATOM 5350 C C . GLY A 1 730 ? -39.803 -29.829 84.277 1.00 43.74 723 GLY A C 1
ATOM 5351 O O . GLY A 1 730 ? -38.659 -30.135 83.933 1.00 43.81 723 GLY A O 1
ATOM 5352 N N . ARG A 1 731 ? -40.241 -28.572 84.320 1.00 43.55 724 ARG A N 1
ATOM 5353 C CA . ARG A 1 731 ? -39.401 -27.442 83.942 1.00 43.35 724 ARG A CA 1
ATOM 5354 C C . ARG A 1 731 ? -38.939 -26.662 85.172 1.00 43.05 724 ARG A C 1
ATOM 5355 O O . ARG A 1 731 ? -39.748 -26.088 85.910 1.00 43.08 724 ARG A O 1
ATOM 5363 N N . TYR A 1 732 ? -37.626 -26.672 85.382 1.00 42.59 725 TYR A N 1
ATOM 5364 C CA . TYR A 1 732 ? -36.971 -25.924 86.451 1.00 42.15 725 TYR A CA 1
ATOM 5365 C C . TYR A 1 732 ? -35.530 -25.662 86.033 1.00 42.03 725 TYR A C 1
ATOM 5366 O O . TYR A 1 732 ? -34.964 -26.421 85.244 1.00 41.95 725 TYR A O 1
ATOM 5375 N N . ARG A 1 733 ? -34.940 -24.591 86.554 1.00 41.90 726 ARG A N 1
ATOM 5376 C CA . ARG A 1 733 ? -33.591 -24.201 86.146 1.00 41.93 726 ARG A CA 1
ATOM 5377 C C . ARG A 1 733 ? -32.495 -24.825 87.014 1.00 41.68 726 ARG A C 1
ATOM 5378 O O . ARG A 1 733 ? -32.768 -25.353 88.092 1.00 41.74 726 ARG A O 1
ATOM 5386 N N . ASN A 1 734 ? -31.259 -24.775 86.521 1.00 41.44 727 ASN A N 1
ATOM 5387 C CA . ASN A 1 734 ? -30.111 -25.253 87.277 1.00 41.15 727 ASN A CA 1
ATOM 5388 C C . ASN A 1 734 ? -29.630 -24.192 88.263 1.00 41.01 727 ASN A C 1
ATOM 5389 O O . ASN A 1 734 ? -28.890 -23.274 87.899 1.00 40.96 727 ASN A O 1
ATOM 5394 N N . GLU A 1 735 ? -30.067 -24.324 89.512 1.00 40.81 728 GLU A N 1
ATOM 5395 C CA . GLU A 1 735 ? -29.691 -23.389 90.571 1.00 40.69 728 GLU A CA 1
ATOM 5396 C C . GLU A 1 735 ? -28.319 -23.726 91.158 1.00 40.39 728 GLU A C 1
ATOM 5397 O O . GLU A 1 735 ? -27.804 -23.002 92.012 1.00 40.40 728 GLU A O 1
ATOM 5403 N N . ALA A 1 736 ? -27.736 -24.825 90.684 1.00 40.07 729 ALA A N 1
ATOM 5404 C CA . ALA A 1 736 ? -26.422 -25.282 91.131 1.00 39.72 729 ALA A CA 1
ATOM 5405 C C . ALA A 1 736 ? -25.281 -24.702 90.291 1.00 39.48 729 ALA A C 1
ATOM 5406 O O . ALA A 1 736 ? -24.138 -24.639 90.747 1.00 39.50 729 ALA A O 1
ATOM 5408 N N . GLY A 1 737 ? -25.599 -24.287 89.066 1.00 39.21 730 GLY A N 1
ATOM 5409 C CA . GLY A 1 737 ? -24.612 -23.709 88.153 1.00 38.76 730 GLY A CA 1
ATOM 5410 C C . GLY A 1 737 ? -23.631 -24.737 87.623 1.00 38.46 730 GLY A C 1
ATOM 5411 O O . GLY A 1 737 ? -24.020 -25.851 87.266 1.00 38.47 730 GLY A O 1
ATOM 5412 N N . LEU A 1 738 ? -22.355 -24.357 87.581 1.00 38.13 731 LEU A N 1
ATOM 5413 C CA . LEU A 1 738 ? -21.285 -25.226 87.084 1.00 37.82 731 LEU A CA 1
ATOM 5414 C C . LEU A 1 738 ? -21.059 -26.449 87.977 1.00 37.60 731 LEU A C 1
ATOM 5415 O O . LEU A 1 738 ? -20.926 -27.569 87.475 1.00 37.51 731 LEU A O 1
ATOM 5420 N N . SER A 1 739 ? -21.030 -26.229 89.291 1.00 37.30 732 SER A N 1
ATOM 5421 C CA . SER A 1 739 ? -20.778 -27.298 90.261 1.00 37.06 732 SER A CA 1
ATOM 5422 C C . SER A 1 739 ? -21.819 -28.414 90.196 1.00 36.80 732 SER A C 1
ATOM 5423 O O . SER A 1 739 ? -21.511 -29.571 90.483 1.00 36.87 732 SER A O 1
ATOM 5426 N N . GLY A 1 740 ? -23.043 -28.060 89.812 1.00 36.49 733 GLY A N 1
ATOM 5427 C CA . GLY A 1 740 ? -24.103 -29.037 89.581 1.00 36.18 733 GLY A CA 1
ATOM 5428 C C . GLY A 1 740 ? -23.839 -29.939 88.390 1.00 35.92 733 GLY A C 1
ATOM 5429 O O . GLY A 1 740 ? -24.057 -31.146 88.464 1.00 35.94 733 GLY A O 1
ATOM 5430 N N . LEU A 1 741 ? -23.369 -29.348 87.292 1.00 35.78 734 LEU A N 1
ATOM 5431 C CA . LEU A 1 741 ? -23.039 -30.096 86.076 1.00 35.51 734 LEU A CA 1
ATOM 5432 C C . LEU A 1 741 ? -21.810 -30.980 86.270 1.00 35.38 734 LEU A C 1
ATOM 5433 O O . LEU A 1 741 ? -21.763 -32.106 85.769 1.00 35.39 734 LEU A O 1
ATOM 5438 N N . VAL A 1 742 ? -20.821 -30.459 86.996 1.00 35.15 735 VAL A N 1
ATOM 5439 C CA . VAL A 1 742 ? -19.617 -31.211 87.350 1.00 34.93 735 VAL A CA 1
ATOM 5440 C C . VAL A 1 742 ? -19.987 -32.489 88.112 1.00 34.92 735 VAL A C 1
ATOM 5441 O O . VAL A 1 742 ? -19.502 -33.573 87.783 1.00 34.87 735 VAL A O 1
ATOM 5445 N N . LEU A 1 743 ? -20.863 -32.350 89.107 1.00 34.87 736 LEU A N 1
ATOM 5446 C CA . LEU A 1 743 ? -21.319 -33.482 89.917 1.00 34.88 736 LEU A CA 1
ATOM 5447 C C . LEU A 1 743 ? -22.226 -34.444 89.152 1.00 34.89 736 LEU A C 1
ATOM 5448 O O . LEU A 1 743 ? -22.206 -35.647 89.413 1.00 34.91 736 LEU A O 1
ATOM 5453 N N . LEU A 1 744 ? -23.021 -33.916 88.223 1.00 34.98 737 LEU A N 1
ATOM 5454 C CA . LEU A 1 744 ? -23.822 -34.749 87.325 1.00 35.11 737 LEU A CA 1
ATOM 5455 C C . LEU A 1 744 ? -22.926 -35.623 86.454 1.00 35.14 737 LEU A C 1
ATOM 5456 O O . LEU A 1 744 ? -23.146 -36.828 86.345 1.00 35.12 737 LEU A O 1
ATOM 5461 N N . ALA A 1 745 ? -21.919 -35.000 85.842 1.00 35.16 738 ALA A N 1
ATOM 5462 C CA . ALA A 1 745 ? -20.959 -35.696 84.989 1.00 35.22 738 ALA A CA 1
ATOM 5463 C C . ALA A 1 745 ? -20.148 -36.727 85.772 1.00 35.29 738 ALA A C 1
ATOM 5464 O O . ALA A 1 745 ? -19.902 -37.826 85.279 1.00 35.22 738 ALA A O 1
ATOM 5466 N N . THR A 1 746 ? -19.747 -36.365 86.990 1.00 35.46 739 THR A N 1
ATOM 5467 C CA . THR A 1 746 ? -19.018 -37.265 87.887 1.00 35.67 739 THR A CA 1
ATOM 5468 C C . THR A 1 746 ? -19.848 -38.508 88.230 1.00 35.85 739 THR A C 1
ATOM 5469 O O . THR A 1 746 ? -19.335 -39.631 88.205 1.00 35.80 739 THR A O 1
ATOM 5473 N N . ALA A 1 747 ? -21.129 -38.295 88.534 1.00 36.05 740 ALA A N 1
ATOM 5474 C CA . ALA A 1 747 ? -22.043 -39.375 88.903 1.00 36.35 740 ALA A CA 1
ATOM 5475 C C . ALA A 1 747 ? -22.457 -40.253 87.720 1.00 36.61 740 ALA A C 1
ATOM 5476 O O . ALA A 1 747 ? -22.637 -41.460 87.882 1.00 36.71 740 ALA A O 1
ATOM 5478 N N . ARG A 1 748 ? -22.607 -39.647 86.543 1.00 36.92 741 ARG A N 1
ATOM 5479 C CA . ARG A 1 748 ? -23.069 -40.362 85.346 1.00 37.31 741 ARG A CA 1
ATOM 5480 C C . ARG A 1 748 ? -21.958 -41.100 84.588 1.00 37.36 741 ARG A C 1
ATOM 5481 O O . ARG A 1 748 ? -22.241 -41.963 83.753 1.00 37.31 741 ARG A O 1
ATOM 5489 N N . SER A 1 749 ? -20.704 -40.756 84.873 1.00 37.54 742 SER A N 1
ATOM 5490 C CA . SER A 1 749 ? -19.569 -41.367 84.184 1.00 37.84 742 SER A CA 1
ATOM 5491 C C . SER A 1 749 ? -18.746 -42.284 85.096 1.00 37.96 742 SER A C 1
ATOM 5492 O O . SER A 1 749 ? -18.914 -42.280 86.320 1.00 38.12 742 SER A O 1
ATOM 5495 N N . ARG A 1 750 ? -17.870 -43.080 84.484 1.00 38.01 743 ARG A N 1
ATOM 5496 C CA . ARG A 1 750 ? -17.020 -44.023 85.212 1.00 38.13 743 ARG A CA 1
ATOM 5497 C C . ARG A 1 750 ? -16.100 -43.294 86.188 1.00 37.93 743 ARG A C 1
ATOM 5498 O O . ARG A 1 750 ? -15.670 -42.171 85.923 1.00 37.93 743 ARG A O 1
ATOM 5506 N N . LEU A 1 751 ? -15.805 -43.942 87.312 1.00 37.86 744 LEU A N 1
ATOM 5507 C CA . LEU A 1 751 ? -15.028 -43.329 88.390 1.00 37.76 744 LEU A CA 1
ATOM 5508 C C . LEU A 1 751 ? -13.680 -42.776 87.918 1.00 37.71 744 LEU A C 1
ATOM 5509 O O . LEU A 1 751 ? -13.362 -41.614 88.177 1.00 37.71 744 LEU A O 1
ATOM 5514 N N . GLN A 1 752 ? -12.906 -43.601 87.215 1.00 37.56 745 GLN A N 1
ATOM 5515 C CA . GLN A 1 752 ? -11.570 -43.208 86.755 1.00 37.42 745 GLN A CA 1
ATOM 5516 C C . GLN A 1 752 ? -11.575 -42.153 85.637 1.00 37.29 745 GLN A C 1
ATOM 5517 O O . GLN A 1 752 ? -10.517 -41.669 85.234 1.00 37.22 745 GLN A O 1
ATOM 5523 N N . ASP A 1 753 ? -12.763 -41.795 85.154 1.00 37.15 746 ASP A N 1
ATOM 5524 C CA . ASP A 1 753 ? -12.905 -40.749 84.140 1.00 37.06 746 ASP A CA 1
ATOM 5525 C C . ASP A 1 753 ? -13.482 -39.452 84.725 1.00 36.91 746 ASP A C 1
ATOM 5526 O O . ASP A 1 753 ? -14.145 -38.684 84.022 1.00 36.91 746 ASP A O 1
ATOM 5531 N N . ALA A 1 754 ? -13.205 -39.213 86.008 1.00 36.70 747 ALA A N 1
ATOM 5532 C CA . ALA A 1 754 ? -13.723 -38.051 86.737 1.00 36.48 747 ALA A CA 1
ATOM 5533 C C . ALA A 1 754 ? -13.134 -36.719 86.270 1.00 36.37 747 ALA A C 1
ATOM 5534 O O . ALA A 1 754 ? -13.801 -35.685 86.344 1.00 36.35 747 ALA A O 1
ATOM 5536 N N . VAL A 1 755 ? -11.886 -36.752 85.803 1.00 36.20 748 VAL A N 1
ATOM 5537 C CA . VAL A 1 755 ? -11.201 -35.563 85.289 1.00 36.01 748 VAL A CA 1
ATOM 5538 C C . VAL A 1 755 ? -11.799 -35.132 83.943 1.00 36.05 748 VAL A C 1
ATOM 5539 O O . VAL A 1 755 ? -12.073 -33.947 83.729 1.00 35.95 748 VAL A O 1
ATOM 5543 N N . LYS A 1 756 ? -12.005 -36.103 83.052 1.00 36.01 749 LYS A N 1
ATOM 5544 C CA . LYS A 1 756 ? -12.693 -35.872 81.779 1.00 35.99 749 LYS A CA 1
ATOM 5545 C C . LYS A 1 756 ? -14.142 -35.435 81.990 1.00 36.03 749 LYS A C 1
ATOM 5546 O O . LYS A 1 756 ? -14.685 -34.668 81.192 1.00 35.96 749 LYS A O 1
ATOM 5552 N N . ALA A 1 757 ? -14.758 -35.935 83.063 1.00 36.10 750 ALA A N 1
ATOM 5553 C CA . ALA A 1 757 ? -16.134 -35.590 83.420 1.00 36.19 750 ALA A CA 1
ATOM 5554 C C . ALA A 1 757 ? -16.285 -34.096 83.709 1.00 36.27 750 ALA A C 1
ATOM 5555 O O . ALA A 1 757 ? -17.202 -33.453 83.195 1.00 36.22 750 ALA A O 1
ATOM 5557 N N . LYS A 1 758 ? -15.374 -33.552 84.515 1.00 36.45 751 LYS A N 1
ATOM 5558 C CA . LYS A 1 758 ? -15.357 -32.120 84.818 1.00 36.74 751 LYS A CA 1
ATOM 5559 C C . LYS A 1 758 ? -15.129 -31.276 83.561 1.00 36.92 751 LYS A C 1
ATOM 5560 O O . LYS A 1 758 ? -15.760 -30.230 83.393 1.00 36.87 751 LYS A O 1
ATOM 5566 N N . ALA A 1 759 ? -14.236 -31.743 82.688 1.00 37.24 752 ALA A N 1
ATOM 5567 C CA . ALA A 1 759 ? -13.930 -31.061 81.428 1.00 37.61 752 ALA A CA 1
ATOM 5568 C C . ALA A 1 759 ? -15.161 -30.914 80.532 1.00 37.91 752 ALA A C 1
ATOM 5569 O O . ALA A 1 759 ? -15.387 -29.849 79.958 1.00 37.95 752 ALA A O 1
ATOM 5571 N N . GLU A 1 760 ? -15.952 -31.982 80.428 1.00 38.36 753 GLU A N 1
ATOM 5572 C CA . GLU A 1 760 ? -17.182 -31.979 79.629 1.00 38.87 753 GLU A CA 1
ATOM 5573 C C . GLU A 1 760 ? -18.254 -31.051 80.203 1.00 39.25 753 GLU A C 1
ATOM 5574 O O . GLU A 1 760 ? -19.037 -30.460 79.453 1.00 39.23 753 GLU A O 1
ATOM 5580 N N . ALA A 1 761 ? -18.284 -30.933 81.531 1.00 39.74 754 ALA A N 1
ATOM 5581 C CA . ALA A 1 761 ? -19.214 -30.039 82.220 1.00 40.27 754 ALA A CA 1
ATOM 5582 C C . ALA A 1 761 ? -18.802 -28.573 82.075 1.00 40.69 754 ALA A C 1
ATOM 5583 O O . ALA A 1 761 ? -19.656 -27.694 81.951 1.00 40.62 754 ALA A O 1
ATOM 5585 N N . GLU A 1 762 ? -17.493 -28.325 82.094 1.00 41.33 755 GLU A N 1
ATOM 5586 C CA . GLU A 1 762 ? -16.939 -26.982 81.907 1.00 42.03 755 GLU A CA 1
ATOM 5587 C C . GLU A 1 762 ? -17.150 -26.473 80.483 1.00 42.38 755 GLU A C 1
ATOM 5588 O O . GLU A 1 762 ? -17.345 -25.274 80.270 1.00 42.47 755 GLU A O 1
ATOM 5594 N N . LYS A 1 763 ? -17.111 -27.393 79.520 1.00 42.86 756 LYS A N 1
ATOM 5595 C CA . LYS A 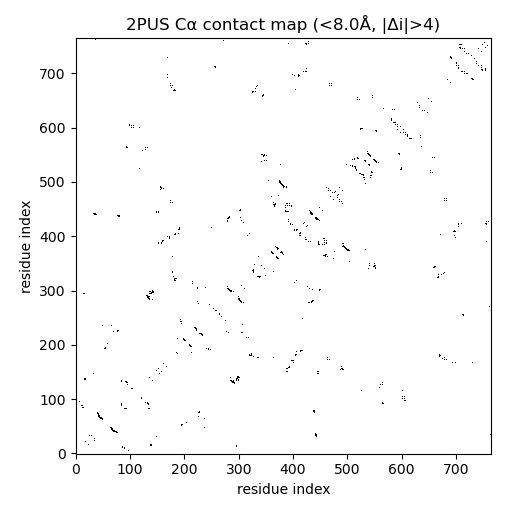1 763 ? -17.343 -27.073 78.111 1.00 43.39 756 LYS A CA 1
ATOM 5596 C C . LYS A 1 763 ? -18.797 -26.687 77.839 1.00 43.66 756 LYS A C 1
ATOM 5597 O O . LYS A 1 763 ? -19.065 -25.821 77.003 1.00 43.74 756 LYS A O 1
ATOM 5603 N N . LEU A 1 764 ? -19.722 -27.335 78.545 1.00 44.01 757 LEU A N 1
ATOM 5604 C CA . LEU A 1 764 ? -21.152 -27.043 78.431 1.00 44.41 757 LEU A CA 1
ATOM 5605 C C . LEU A 1 764 ? -21.484 -25.696 79.075 1.00 44.69 757 LEU A C 1
ATOM 5606 O O . LEU A 1 764 ? -22.278 -24.921 78.536 1.00 44.72 757 LEU A O 1
ATOM 5611 N N . HIS A 1 765 ? -20.870 -25.431 80.227 1.00 45.02 758 HIS A N 1
ATOM 5612 C CA . HIS A 1 765 ? -21.084 -24.190 80.972 1.00 45.38 758 HIS A CA 1
ATOM 5613 C C . HIS A 1 765 ? -20.608 -22.957 80.198 1.00 45.67 758 HIS A C 1
ATOM 5614 O O . HIS A 1 765 ? -21.238 -21.899 80.261 1.00 45.71 758 HIS A O 1
ATOM 5621 N N . LYS A 1 766 ? -19.502 -23.106 79.470 1.00 46.07 759 LYS A N 1
ATOM 5622 C CA . LYS A 1 766 ? -18.939 -22.024 78.660 1.00 46.51 759 LYS A CA 1
ATOM 5623 C C . LYS A 1 766 ? -19.694 -21.821 77.345 1.00 46.75 759 LYS A C 1
ATOM 5624 O O . LYS A 1 766 ? -19.677 -20.725 76.782 1.00 46.84 759 LYS A O 1
ATOM 5630 N N . SER A 1 767 ? -20.348 -22.878 76.863 1.00 47.05 760 SER A N 1
ATOM 5631 C CA . SER A 1 767 ? -21.097 -22.824 75.604 1.00 47.30 760 SER A CA 1
ATOM 5632 C C . SER A 1 767 ? -22.419 -22.065 75.742 1.00 47.52 760 SER A C 1
ATOM 5633 O O . SER A 1 767 ? -22.969 -21.580 74.748 1.00 47.59 760 SER A O 1
ATOM 5636 N N . LYS A 1 768 ? -22.916 -21.967 76.974 1.00 47.73 761 LYS A N 1
ATOM 5637 C CA . LYS A 1 768 ? -24.156 -21.250 77.276 1.00 47.97 761 LYS A CA 1
ATOM 5638 C C . LYS A 1 768 ? -24.027 -19.742 77.048 1.00 48.17 761 LYS A C 1
ATOM 5639 O O . LYS A 1 768 ? -24.987 -19.092 76.624 1.00 48.32 761 LYS A O 1
ATOM 5641 N N . PRO A 1 769 ? -22.837 -19.204 77.332 1.00 48.28 762 PRO A N 1
ATOM 5642 C CA . PRO A 1 769 ? -22.502 -17.788 77.114 1.00 48.28 762 PRO A CA 1
ATOM 5643 C C . PRO A 1 769 ? -23.545 -16.810 77.659 1.00 48.29 762 PRO A C 1
ATOM 5644 O O . PRO A 1 769 ? -24.039 -16.968 78.776 1.00 48.31 762 PRO A O 1
ATOM 5646 N N . ALA A 1 774 ? -31.717 -21.382 81.244 1.00 20.00 767 ALA A N 1
ATOM 5647 C CA . ALA A 1 774 ? -31.395 -22.537 81.716 1.00 20.00 767 ALA A CA 1
ATOM 5648 C C . ALA A 1 774 ? -32.690 -23.258 82.075 1.00 20.00 767 ALA A C 1
ATOM 5649 O O . ALA A 1 774 ? -33.686 -22.627 82.428 1.00 20.00 767 ALA A O 1
ATOM 5651 N N . ASP A 1 775 ? -32.653 -24.596 82.047 1.00 20.00 768 ASP A N 1
ATOM 5652 C CA . ASP A 1 775 ? -33.816 -25.425 82.403 1.00 20.00 768 ASP A CA 1
ATOM 5653 C C . ASP A 1 775 ? -33.519 -26.839 82.959 1.00 20.00 768 ASP A C 1
ATOM 5654 O O . ASP A 1 775 ? -34.435 -27.630 83.181 1.00 20.00 768 ASP A O 1
ATOM 5659 N N . TRP A 1 776 ? -32.241 -27.136 83.177 1.00 46.06 769 TRP A N 1
ATOM 5660 C CA . TRP A 1 776 ? -31.752 -28.399 83.716 1.00 45.82 769 TRP A CA 1
ATOM 5661 C C . TRP A 1 776 ? -32.308 -29.152 82.512 1.00 45.76 769 TRP A C 1
ATOM 5662 O O . TRP A 1 776 ? -32.139 -28.727 81.370 1.00 45.72 769 TRP A O 1
ATOM 5673 N N . PHE A 1 777 ? -32.972 -30.273 82.777 1.00 45.74 770 PHE A N 1
ATOM 5674 C CA . PHE A 1 777 ? -33.557 -31.085 81.716 1.00 45.76 770 PHE A CA 1
ATOM 5675 C C . PHE A 1 777 ? -32.877 -31.162 80.353 1.00 45.80 770 PHE A C 1
ATOM 5676 O O . PHE A 1 777 ? -32.390 -32.218 79.951 1.00 45.83 770 PHE A O 1
ATOM 5684 N N . GLU A 1 778 ? -32.848 -30.036 79.648 1.00 45.85 771 GLU A N 1
ATOM 5685 C CA . GLU A 1 778 ? -32.224 -29.972 78.331 1.00 45.95 771 GLU A CA 1
ATOM 5686 C C . GLU A 1 778 ? -30.724 -29.921 78.604 1.00 45.86 771 GLU A C 1
ATOM 5687 O O . GLU A 1 778 ? -29.926 -30.457 77.835 1.00 45.80 771 GLU A O 1
ATOM 5693 N N . ARG A 1 779 ? -30.347 -29.273 79.701 1.00 45.84 772 ARG A N 1
ATOM 5694 C CA . ARG A 1 779 ? -28.938 -29.137 80.064 1.00 45.93 772 ARG A CA 1
ATOM 5695 C C . ARG A 1 779 ? -28.310 -30.474 80.474 1.00 45.63 772 ARG A C 1
ATOM 5696 O O . ARG A 1 779 ? -27.148 -30.738 80.155 1.00 45.66 772 ARG A O 1
ATOM 5704 N N . SER A 1 780 ? -29.080 -31.312 81.170 1.00 45.34 773 SER A N 1
ATOM 5705 C CA . SER A 1 780 ? -28.601 -32.633 81.591 1.00 45.06 773 SER A CA 1
ATOM 5706 C C . SER A 1 780 ? -28.596 -33.637 80.436 1.00 44.85 773 SER A C 1
ATOM 5707 O O . SER A 1 780 ? -27.749 -34.529 80.392 1.00 44.74 773 SER A O 1
ATOM 5710 N N . GLU A 1 781 ? -29.548 -33.488 79.515 1.00 44.62 774 GLU A N 1
ATOM 5711 C CA . GLU A 1 781 ? -29.618 -34.326 78.314 1.00 44.46 774 GLU A CA 1
ATOM 5712 C C . GLU A 1 781 ? -28.446 -34.058 77.371 1.00 44.18 774 GLU A C 1
ATOM 5713 O O . GLU A 1 781 ? -27.929 -34.980 76.738 1.00 44.14 774 GLU A O 1
ATOM 5719 N N . THR A 1 782 ? -28.038 -32.793 77.294 1.00 43.96 775 THR A N 1
ATOM 5720 C CA . THR A 1 782 ? -26.901 -32.369 76.477 1.00 43.71 775 THR A CA 1
ATOM 5721 C C . THR A 1 782 ? -25.580 -32.859 77.077 1.00 43.59 775 THR A C 1
ATOM 5722 O O . THR A 1 782 ? -24.670 -33.251 76.344 1.00 43.60 775 THR A O 1
ATOM 5726 N N . LEU A 1 783 ? -25.491 -32.838 78.407 1.00 43.42 776 LEU A N 1
ATOM 5727 C CA . LEU A 1 783 ? -24.317 -33.334 79.127 1.00 43.28 776 LEU A CA 1
ATOM 5728 C C . LEU A 1 783 ? -24.191 -34.845 78.951 1.00 43.16 776 LEU A C 1
ATOM 5729 O O . LEU A 1 783 ? -23.105 -35.357 78.674 1.00 43.09 776 LEU A O 1
ATOM 5734 N N . SER A 1 784 ? -25.315 -35.545 79.104 1.00 43.04 777 SER A N 1
ATOM 5735 C CA . SER A 1 784 ? -25.370 -36.999 78.969 1.00 43.00 777 SER A CA 1
ATOM 5736 C C . SER A 1 784 ? -25.011 -37.455 77.554 1.00 42.87 777 SER A C 1
ATOM 5737 O O . SER A 1 784 ? -24.530 -38.573 77.359 1.00 42.89 777 SER A O 1
ATOM 5740 N N . ASP A 1 785 ? -25.250 -36.581 76.577 1.00 42.70 778 ASP A N 1
ATOM 5741 C CA . ASP A 1 785 ? -24.862 -36.825 75.191 1.00 42.52 778 ASP A CA 1
ATOM 5742 C C . ASP A 1 785 ? -23.360 -36.616 74.994 1.00 42.39 778 ASP A C 1
ATOM 5743 O O . ASP A 1 785 ? -22.724 -37.352 74.240 1.00 42.39 778 ASP A O 1
ATOM 5745 N N . LEU A 1 786 ? -22.806 -35.614 75.677 1.00 42.24 779 LEU A N 1
ATOM 5746 C CA . LEU A 1 786 ? -21.371 -35.318 75.628 1.00 42.13 779 LEU A CA 1
ATOM 5747 C C . LEU A 1 786 ? -20.521 -36.407 76.283 1.00 42.13 779 LEU A C 1
ATOM 5748 O O . LEU A 1 786 ? -19.414 -36.696 75.823 1.00 42.14 779 LEU A O 1
ATOM 5753 N N . LEU A 1 787 ? -21.040 -36.999 77.358 1.00 42.11 780 LEU A N 1
ATOM 5754 C CA . LEU A 1 787 ? -20.360 -38.092 78.055 1.00 42.09 780 LEU A CA 1
ATOM 5755 C C . LEU A 1 787 ? -20.389 -39.372 77.223 1.00 42.17 780 LEU A C 1
ATOM 5756 O O . LEU A 1 787 ? -19.476 -40.197 77.307 1.00 42.10 780 LEU A O 1
ATOM 5761 N N . GLU A 1 788 ? -21.445 -39.527 76.426 1.00 42.30 781 GLU A N 1
ATOM 5762 C CA . GLU A 1 788 ? -21.586 -40.659 75.513 1.00 42.44 781 GLU A CA 1
ATOM 5763 C C . GLU A 1 788 ? -20.641 -40.536 74.319 1.00 42.53 781 GLU A C 1
ATOM 5764 O O . GLU A 1 788 ? -20.077 -41.535 73.867 1.00 42.57 781 GLU A O 1
ATOM 5766 N N . LYS A 1 789 ? -20.476 -39.311 73.817 1.00 42.67 782 LYS A N 1
ATOM 5767 C CA . LYS A 1 789 ? -19.562 -39.030 72.707 1.00 42.81 782 LYS A CA 1
ATOM 5768 C C . LYS A 1 789 ? -18.102 -39.236 73.108 1.00 42.82 782 LYS A C 1
ATOM 5769 O O . LYS A 1 789 ? -17.297 -39.731 72.317 1.00 42.83 782 LYS A O 1
ATOM 5775 N N . ALA A 1 790 ? -17.774 -38.852 74.340 1.00 42.87 783 ALA A N 1
ATOM 5776 C CA . ALA A 1 790 ? -16.433 -39.036 74.892 1.00 42.93 783 ALA A CA 1
ATOM 5777 C C . ALA A 1 790 ? -16.203 -40.476 75.359 1.00 42.98 783 ALA A C 1
ATOM 5778 O O . ALA A 1 790 ? -15.077 -40.848 75.704 1.00 42.98 783 ALA A O 1
ATOM 5780 N N . ASP A 1 791 ? -17.276 -41.271 75.356 1.00 43.08 784 ASP A N 1
ATOM 5781 C CA . ASP A 1 791 ? -17.263 -42.681 75.773 1.00 43.22 784 ASP A CA 1
ATOM 5782 C C . ASP A 1 791 ? -16.779 -42.882 77.212 1.00 43.34 784 ASP A C 1
ATOM 5783 O O . ASP A 1 791 ? -16.042 -43.826 77.512 1.00 43.37 784 ASP A O 1
ATOM 5785 N N . ILE A 1 792 ? -17.207 -41.985 78.097 1.00 43.51 785 ILE A N 1
ATOM 5786 C CA . ILE A 1 792 ? -16.850 -42.052 79.515 1.00 43.62 785 ILE A CA 1
ATOM 5787 C C . ILE A 1 792 ? -18.069 -42.346 80.395 1.00 43.87 785 ILE A C 1
ATOM 5788 O O . ILE A 1 792 ? -17.928 -42.639 81.583 1.00 43.84 785 ILE A O 1
ATOM 5793 N N . ALA A 1 793 ? -19.256 -42.278 79.796 1.00 44.16 786 ALA A N 1
ATOM 5794 C CA . ALA A 1 793 ? -20.505 -42.569 80.494 1.00 44.51 786 ALA A CA 1
ATOM 5795 C C . ALA A 1 793 ? -20.638 -44.059 80.794 1.00 44.79 786 ALA A C 1
ATOM 5796 O O . ALA A 1 793 ? -20.507 -44.898 79.901 1.00 44.80 786 ALA A O 1
ATOM 5798 N N . SER A 1 794 ? -20.894 -44.375 82.061 1.00 45.18 787 SER A N 1
ATOM 5799 C CA . SER A 1 794 ? -21.073 -45.757 82.497 1.00 45.58 787 SER A CA 1
ATOM 5800 C C . SER A 1 794 ? -22.405 -46.326 82.010 1.00 45.93 787 SER A C 1
ATOM 5801 O O . SER A 1 794 ? -23.348 -45.577 81.739 1.00 45.91 787 SER A O 1
ATOM 5804 N N . LYS A 1 795 ? -22.468 -47.650 81.889 1.00 46.43 788 LYS A N 1
ATOM 5805 C CA . LYS A 1 795 ? -23.688 -48.338 81.472 1.00 46.93 788 LYS A CA 1
ATOM 5806 C C . LYS A 1 795 ? -24.731 -48.328 82.589 1.00 47.29 788 LYS A C 1
ATOM 5807 O O . LYS A 1 795 ? -24.382 -48.258 83.771 1.00 47.36 788 LYS A O 1
ATOM 5809 N N . VAL A 1 796 ? -26.007 -48.383 82.205 1.00 47.74 789 VAL A N 1
ATOM 5810 C CA . VAL A 1 796 ? -27.115 -48.416 83.166 1.00 48.13 789 VAL A CA 1
ATOM 5811 C C . VAL A 1 796 ? -27.042 -49.707 83.986 1.00 48.35 789 VAL A C 1
ATOM 5812 O O . VAL A 1 796 ? -26.733 -50.773 83.447 1.00 48.42 789 VAL A O 1
ATOM 5816 N N . ALA A 1 797 ? -27.314 -49.584 85.287 1.00 48.61 790 ALA A N 1
ATOM 5817 C CA . ALA A 1 797 ? -27.168 -50.668 86.274 1.00 48.86 790 ALA A CA 1
ATOM 5818 C C . ALA A 1 797 ? -25.710 -50.997 86.614 1.00 48.98 790 ALA A C 1
ATOM 5819 O O . ALA A 1 797 ? -25.440 -51.937 87.366 1.00 49.01 790 ALA A O 1
ATOM 5821 N N . HIS A 1 798 ? -24.781 -50.215 86.064 1.00 49.05 791 HIS A N 1
ATOM 5822 C CA . HIS A 1 798 ? -23.355 -50.384 86.336 1.00 49.12 791 HIS A CA 1
ATOM 5823 C C . HIS A 1 798 ? -22.739 -48.992 86.503 1.00 48.98 791 HIS A C 1
ATOM 5824 O O . HIS A 1 798 ? -21.691 -48.689 85.923 1.00 48.99 791 HIS A O 1
ATOM 5831 N N . SER A 1 799 ? -23.396 -48.156 87.306 1.00 48.85 792 SER A N 1
ATOM 5832 C CA . SER A 1 799 ? -22.896 -46.818 87.628 1.00 48.71 792 SER A CA 1
ATOM 5833 C C . SER A 1 799 ? -21.671 -46.895 88.537 1.00 48.64 792 SER A C 1
ATOM 5834 O O . SER A 1 799 ? -21.399 -47.937 89.138 1.00 48.61 792 SER A O 1
ATOM 5837 N N . ALA A 1 800 ? -20.940 -45.785 88.636 1.00 48.56 793 ALA A N 1
ATOM 5838 C CA . ALA A 1 800 ? -19.730 -45.712 89.456 1.00 48.56 793 ALA A CA 1
ATOM 5839 C C . ALA A 1 800 ? -19.982 -46.096 90.916 1.00 48.62 793 ALA A C 1
ATOM 5840 O O . ALA A 1 800 ? -19.129 -46.718 91.551 1.00 48.61 793 ALA A O 1
ATOM 5842 N N . LEU A 1 801 ? -21.159 -45.731 91.427 1.00 48.67 794 LEU A N 1
ATOM 5843 C CA . LEU A 1 801 ? -21.568 -46.033 92.800 1.00 48.69 794 LEU A CA 1
ATOM 5844 C C . LEU A 1 801 ? -21.775 -47.536 93.019 1.00 48.76 794 LEU A C 1
ATOM 5845 O O . LEU A 1 801 ? -21.352 -48.084 94.038 1.00 48.68 794 LEU A O 1
ATOM 5850 N N . VAL A 1 802 ? -22.432 -48.192 92.064 1.00 48.93 795 VAL A N 1
ATOM 5851 C CA . VAL A 1 802 ? -22.686 -49.633 92.137 1.00 49.13 795 VAL A CA 1
ATOM 5852 C C . VAL A 1 802 ? -21.381 -50.421 91.988 1.00 49.25 795 VAL A C 1
ATOM 5853 O O . VAL A 1 802 ? -21.201 -51.460 92.628 1.00 49.35 795 VAL A O 1
ATOM 5857 N N . GLU A 1 803 ? -20.474 -49.909 91.157 1.00 49.38 796 GLU A N 1
ATOM 5858 C CA . GLU A 1 803 ? -19.179 -50.548 90.917 1.00 49.51 796 GLU A CA 1
ATOM 5859 C C . GLU A 1 803 ? -18.275 -50.559 92.151 1.00 49.43 796 GLU A C 1
ATOM 5860 O O . GLU A 1 803 ? -17.617 -51.562 92.429 1.00 49.35 796 GLU A O 1
ATOM 5866 N N . THR A 1 804 ? -18.250 -49.447 92.885 1.00 49.42 797 THR A N 1
ATOM 5867 C CA . THR A 1 804 ? -17.449 -49.344 94.112 1.00 49.49 797 THR A CA 1
ATOM 5868 C C . THR A 1 804 ? -17.994 -50.221 95.244 1.00 49.45 797 THR A C 1
ATOM 5869 O O . THR A 1 804 ? -17.219 -50.748 96.040 1.00 49.32 797 THR A O 1
ATOM 5873 N N . SER A 1 805 ? -19.318 -50.377 95.298 1.00 49.52 798 SER A N 1
ATOM 5874 C CA . SER A 1 805 ? -19.974 -51.249 96.277 1.00 49.69 798 SER A CA 1
ATOM 5875 C C . SER A 1 805 ? -19.564 -52.707 96.104 1.00 49.81 798 SER A C 1
ATOM 5876 O O . SER A 1 805 ? -19.283 -53.397 97.087 1.00 49.78 798 SER A O 1
ATOM 5879 N N . ASP A 1 806 ? -19.534 -53.162 94.852 1.00 50.00 799 ASP A N 1
ATOM 5880 C CA . ASP A 1 806 ? -19.151 -54.533 94.520 1.00 50.22 799 ASP A CA 1
ATOM 5881 C C . ASP A 1 806 ? -17.687 -54.799 94.852 1.00 50.35 799 ASP A C 1
ATOM 5882 O O . ASP A 1 806 ? -17.341 -55.889 95.305 1.00 50.44 799 ASP A O 1
ATOM 5887 N N . ALA A 1 807 ? -16.841 -53.794 94.631 1.00 50.49 800 ALA A N 1
ATOM 5888 C CA . ALA A 1 807 ? -15.404 -53.895 94.884 1.00 50.72 800 ALA A CA 1
ATOM 5889 C C . ALA A 1 807 ? -15.063 -53.928 96.375 1.00 50.94 800 ALA A C 1
ATOM 5890 O O . ALA A 1 807 ? -14.022 -54.458 96.766 1.00 50.86 800 ALA A O 1
ATOM 5892 N N . LEU A 1 808 ? -15.944 -53.361 97.197 1.00 51.33 801 LEU A N 1
ATOM 5893 C CA . LEU A 1 808 ? -15.755 -53.339 98.648 1.00 51.80 801 LEU A CA 1
ATOM 5894 C C . LEU A 1 808 ? -16.054 -54.688 99.301 1.00 52.27 801 LEU A C 1
ATOM 5895 O O . LEU A 1 808 ? -15.523 -54.994 100.370 1.00 52.25 801 LEU A O 1
ATOM 5900 N N . GLU A 1 809 ? -16.901 -55.487 98.655 1.00 52.90 802 GLU A N 1
ATOM 5901 C CA . GLU A 1 809 ? -17.278 -56.805 99.172 1.00 53.61 802 GLU A CA 1
ATOM 5902 C C . GLU A 1 809 ? -16.810 -57.964 98.282 1.00 53.84 802 GLU A C 1
ATOM 5903 O O . GLU A 1 809 ? -17.378 -59.058 98.325 1.00 54.00 802 GLU A O 1
ATOM 5909 N N . ALA A 1 810 ? -15.770 -57.722 97.488 1.00 54.16 803 ALA A N 1
ATOM 5910 C CA . ALA A 1 810 ? -15.211 -58.754 96.618 1.00 54.41 803 ALA A CA 1
ATOM 5911 C C . ALA A 1 810 ? -13.706 -58.910 96.826 1.00 54.63 803 ALA A C 1
ATOM 5912 O O . ALA A 1 810 ? -12.898 -58.397 96.043 1.00 54.74 803 ALA A O 1
ATOM 5914 N N . VAL A 1 811 ? -13.341 -59.622 97.890 1.00 54.74 804 VAL A N 1
ATOM 5915 C CA . VAL A 1 811 ? -11.939 -59.883 98.211 1.00 54.87 804 VAL A CA 1
ATOM 5916 C C . VAL A 1 811 ? -11.349 -60.994 97.365 1.00 54.91 804 VAL A C 1
ATOM 5917 O O . VAL A 1 811 ? -11.772 -62.147 97.455 1.00 54.94 804 VAL A O 1
#

Solvent-accessible surface area: 33011 Å² total; per-residue (Å²): 169,87,148,142,82,120,44,26,166,96,70,82,2,54,104,36,47,11,62,40,38,83,137,3,30,151,40,0,204,145,54,57,7,106,49,12,149,71,14,38,0,24,72,50,79,104,74,85,26,76,133,38,10,78,64,22,59,76,86,96,95,147,120,117,59,0,7,15,12,92,6,140,109,102,64,107,2,126,24,110,16,85,25,117,8,31,98,134,153,33,103,41,52,83,38,9,58,57,0,0,101,37,0,25,121,24,21,124,106,56,122,101,36,73,122,47,23,108,73,8,20,73,28,0,20,104,9,1,86,49,42,5,16,0,12,0,6,17,45,0,1,0,37,20,8,28,30,21,30,72,0,7,76,38,140,10,66,36,70,35,0,58,175,71,67,22,29,13,0,5,0,0,26,0,0,24,4,0,2,9,3,0,40,17,25,194,94,23,55,5,68,69,18,0,4,112,5,21,41,54,80,67,111,66,91,70,104,30,70,79,30,85,52,23,9,168,27,101,89,184,40,38,1,0,1,1,5,56,80,73,48,13,28,87,0,67,9,4,4,8,3,8,0,3,86,1,3,86,57,0,47,70,8,8,180,93,15,26,33,122,218,34,74,21,72,165,97,8,68,76,10,2,30,70,14,7,7,0,2,0,0,4,5,79,5,37,31,46,35,9,55,39,104,43,2,45,77,83,0,84,3,52,22,16,17,0,2,1,0,50,5,0,27,16,2,0,25,98,3,0,14,50,28,1,40,1,13,18,39,32,4,122,50,4,11,0,0,27,116,23,44,5,7,75,4,4,0,15,63,0,0,99,57,0,35,32,111,113,74,42,23,16,0,0,63,9,34,32,0,4,0,0,27,62,42,9,0,8,3,0,38,5,37,62,1,20,2,0,1,13,46,28,1,10,13,0,5,4,0,1,0,0,2,3,1,2,8,88,151,21,69,20,72,5,44,15,14,5,0,0,0,0,0,2,0,0,0,2,1,10,0,44,12,2,1,0,2,0,64,30,5,0,57,9,25,0,8,10,11,21,116,93,69,2,23,20,5,4,0,0,0,0,0,0,0,1,5,24,4,14,57,44,207,20,20,106,4,80,31,154,93,1,89,38,0,12,94,82,3,0,0,0,6,89,65,108,65,61,24,93,75,0,17,18,92,0,132,87,6,58,125,96,8,59,76,9,17,4,10,60,32,76,75,14,145,94,44,12,49,33,12,46,0,12,0,48,2,20,0,0,2,37,0,120,74,41,39,24,17,0,4,0,11,2,54,97,118,0,0,23,7,2,0,9,16,87,41,79,108,92,64,96,104,31,72,87,54,9,40,48,41,0,51,81,0,2,74,4,13,2,5,7,3,1,0,0,13,4,7,11,8,0,0,63,0,0,85,48,26,0,18,51,3,66,164,74,2,82,94,151,63,41,89,27,90,75,41,21,72,106,10,27,140,59,20,73,32,3,171,21,5,64,72,49,145,42,161,3,48,8,60,26,122,17,1,15,100,6,4,102,70,51,105,57,114,105,57,48,34,49,58,128,68,74,80,58,11,18,118,58,17,1,73,57,22,132,104,40,161,29,144,11,78,1,17,18,0,0,0,0,0,0,0,1,12,93,0,106,8,9,10,2,85,120,0,50,34,21,0,51,124,18,68,152,82,71,134,87,16,8,122,111,37,7,106,66,0,41,39,48,0,65,162,38,68,3,33,23,69,149,78,105,35,3,3,36,52,1,15,68,5,6,93,65,103

Secondary structure (DSSP, 8-state):
-----SSPPPP-PPPPTT-SHHHHHHHHHHTTPPBPPPPPEEEEEEEEHHHH-GGGTTTT----EEEEEEEEEEE---B-PPPSS-SS-TTSS---HHHHHHHHHHHHSSTT--HHHHHHHHHHHHHHHHEEEE---HHHHHHHHHHHHHHHHSSS----GGGTT--HHHHHHHHHHHS----S-----B-S-GGGGEEEES-SSS--EEEE-SPP--TTSB--TT-TT-BGGGSHHHHHHHHHHHHHHHHHHHHH-S-GGGTTHHHHHHHHHHTGGGGEEEEEE--EEEEGGGTTT---EEEE--HHHHHHHHHHHHHHHTT---STTTSTT--B-TT--STTTHHHHHHHHHHSS--SEEEEETTEEEEEETTEEEEEEETTGGGG--HHHHHHHHHHIIIIISEETTEESB-HHHHHIIIIIHHHHHBS-EEEEBTEEEE--SBPP-HHHHHHHHHHHHHHHHHHHHHTT---TTSHHHHTHHHHHT--EEEEEEESSHHHHHHHHHHSPPSBTTBBSS--SSPPP-EEEEETTEEEEEETTTTEEEEEE-HHHHHHHHHS-------SS--SSHHHHHHHHHHHHHHHHHTGGGSHHHHHHHHHHHHHHHHHHHHHT--HHHHTTTGGGTSTTGGGTTTS---S--SHHHHHHHHS--PPPPP--SSPPP-S-HHHHHHHHTTS----TTTHHHHHHHHHHHB-GGGHHHHHHHHHHHHHH----STHHHHHHHHHHHHTT-BPPTT--HHHHHHHHHT--

Foldseek 3Di:
DDDDDLDDDQDQADAFPQLDPVSLVVLCVVLVFFFFDFDKFAFWDWDALCVLQVVCVLVPPPDRIATARPHPDIGQDFAADDKPPHNVHRVRFAWPVLLLVLLVVVQVVDDPRDPQSVVLSVLLRVLLVFWDWILFHPLQLSLVQSVLVCLCCNPQHFDQVVVLVDDLQLLLLLCCQQPFWFALPCAAFAADAQSPQWDWDDDSPPDTDIHHLFDDDDQQPAQAPPDHPHGCVVCVSVLSSVLRVLLVLLVVLLVCFLDDVSPCVVVLLVSLQNVLRQQAFAFGFDTDTGTSVCSSNHTATFRHGRSNLCRLVCSLCVSTLVQFPDAVQFFAQRQECRPQFQFQCRVLVVLVVLLPPDDFDWHFWQQWIWTQHPLKIFIKGFPSLQLNADLSLQLSLLLSSQLFHQDDQLHGSHDLSSLLCRNANSSLSFAQRWYHHGSTITTRRGGGDDCVVRGSSSRSVVSQLVLLCLVVPNDDCVDPSSVCSCNSRSIGMDTPDMDHNNNVLLVCLQVQADDFLQEVFDQDPGFRDWADDPPVQWIWHAGPNQGGIHTAGDPSVLSSCSGIPDDQPDDVDDVVLLVVLLLLLLSLLVSCLRHLRRNRSSNVSSVVSNVVSVVVNVVVVHPSVVVQQQSLVSDPNSVSCPPVRAGSDDGSVRSCVRRNHDRDDHGRHNDPRDNPHSSVSSVVPVVVWDWRPSHLSSQLSLLCFQFAPSCSVVSSVLSVVLSVVVCTTCVVSSVVSNVSCVVVPGGDDPVCTSNNVSSCSSSDD